Protein 6X9J (pdb70)

B-factor: mean 56.73, std 28.66, range [19.69, 244.76]

Sequence (842 aa):
NRISWVGEAVKTDGKKSYYKKVCIDAETLEVGDCVSVIPDDSSKPLYLARVTALWEDSSNGQMFHAHWFCAGTDTVLGATSDPLELFLVDECEDMQLSYIHSKVKVIYKAPSENWAMEGGMDPESLLEGDDGKTYFYQLWYDQDYARFESPPKTQPTEDNKFKFCVSCARLAEMRQKEIPRVLEQLEDLDSRVLYYSATKNGILYRVGDGVYLPPEAFTFNIKLSSPVKRPRKEPVDEDLYPEHYRKYSDYIKGSNLDAPEPYRIGRIKEIFCPKKSNGRPNETDIKIRVNKFYRPENTHKSTPASYHADINLLYWSDEEAVVDFKAVQGRCTVEYGEDLPECVQVYSMGGPNRFYFLEAYNAKSKSFEDPPNHARKLPKLRTLDVFSGCGGLSEGFHQAGISDTLWAIEMMWDPAAQAFRLNNPGSTVFTEDCNILLKLVMAGETTNSRRGQRLPQKGDVEMLCGGPPCQGFSGMNRFNSRTYSKFKNSLVVSSFLSYCDYYRPRFFLLENVRNFVSSFKRSMVLKLTLRCLVRMGYQCTFGVLQAGQYGVAQTRRRRAIILAAAPGEKLPLFPEPLHVFAPRACQLSVVVDDKKFVSNITRLSSGPFRTITVRDTMSDLPEVRNGASALEISYNGEPQSWFQRQLRGAQYQPILRDHICKDMSALVAARMRHIPLAPGSDWRDLPNIEVRLSDGTMARKLRYTHHDRKNGRSSSGALRGVCSCVEAGKACDPAARQFNTLIPWCLPHTGNRHNHWAGLYGRLEWDGFFSTTVTNPEPMGKKQGRVLHPEQHRVVSVRECARSQGFPDTYRLFGNILDKHRQVGNAVPPPLAKAIGLEIKLCMLAKA

Secondary structure (DSSP, 8-state):
---EE-S--SEEETTEEE-SEEEETTEEEETT-EEEE--SSTTS--EEEEEEEEEEETTTEEEEEEEEEEEGGGSTTGGGS-TTEEEEEEEEEEEEGGGEEEEE-EEE-PPPTTGGG-----HHHHHH---SSSEEEEEEEETTTTEEEPPP-----TTTTTT--HHHHHHHHHHHHHS-EEEEEEEE-SSEEEEEEEEETTEEEETT-EEEE-GGG---S--------S-------TTT-TTGGGGTT---TT--TTPPPPPEEEEEEEEEEEBPTTS-B-TTS-EEEEEEEEPGGGSSS-GGGGTTS-TTEEEEEEEEEEEEGGG--EEEEEEEGGG-SS-HHHHHHSSSSEEEEEEEEETTTTEE----SS---PPPEEEEEES-TTSHHHHHHHHHTSEEEEEEE-SSHHHHHHHHHH-TT-EEE-S-HHHHHHHHHTT-SB-TTSPBPP-TTT--EEEE----TTS-SSSPP-HHHHHHHHTSHHHHHHHHHHHH--SEEEEEEEGGGGTHHHHHHHHHHHHHHHHHT-EEEEEEEEGGGGT-SB--EEEEEEEE-TTSPPPPPPPP-B---GGG----EEETTEEE--S----S--SBPPP-HHHHHTTSPP--TT---SEE---S---SHHHHHHH-SS----EE--------HHHHHHHHTS-SSTT--GGG-----EE-TTS-EEBPP---B--TTT-B-TTS-B-B-SGGGGSSS---GGG---SBSS-SHHHHHGGGTGGGTTTTPBP-TTS-BPPP-SS--TTSTT---B-SSSSSBPPHHHHHHHTT--TT----SSHHHHHHHHHTSPPHHHHHHHHHHHHHHHHH--

Organism: Homo sapiens (NCBI:txid9606)

GO terms:
  GO:0000792 heterochromatin (C, IDA)
  GO:0003886 DNA (cytosine-5-)-methyltransferase activity (F, IDA)
  GO:0044027 negative regulation of gene expression via chromosomal CpG island methylation (P, IDA)
  GO:0141119 chromosomal DNA methylation maintenance following DNA replication (P, IDA)
  GO:0140254 histone H3K18ub reader activity (F, IDA)
  GO:0140257 histone H3K23ub reader activity (F, IDA)
  GO:0140258 histone H3K14ub reader activity (F, IDA)
  GO:1990841 promoter-specific chromatin binding (F, IDA)
  GO:0005634 nucleus (C, EXP)
  GO:0005694 chromosome (C, EXP)
  GO:0044027 negative regulation of gene expression via chromosomal CpG island methylation (P, IMP)
  GO:0005515 protein binding (F, IPI)
  GO:0005634 nucleus (C, TAS)
  GO:0003886 DNA (cytosine-5-)-methyltransferase activity (F, TAS)
  GO:0000122 negative regulation of transcription by RNA polymerase II (P, TAS)
  GO:0005739 mitochondrion (C, HTP)
  GO:0005654 nucleoplasm (C, TAS)
  GO:1900240 negative regulation of phenotypic switching (P, IDA)
  GO:0044027 negative regulation of gene expression via chromosomal CpG island methylation (P, TAS)
  GO:0141119 chromosomal DNA methylation maintenance following DNA replication (P, TAS)

Solvent-accessible surface area: 37216 Å² total; per-residue (Å²): 189,113,16,62,54,74,62,87,48,90,35,100,67,66,59,14,31,41,38,55,12,0,42,15,92,98,88,75,4,101,55,33,41,9,0,4,2,48,20,150,82,116,109,38,105,89,117,18,0,69,0,9,5,1,21,58,32,88,100,109,18,56,23,0,20,0,18,30,18,10,34,2,78,103,11,4,2,9,100,19,10,11,102,56,11,6,0,26,5,22,82,31,85,81,22,82,1,68,107,18,127,43,76,31,73,24,82,97,90,58,59,53,122,90,22,48,99,94,13,53,50,79,55,59,23,0,6,104,16,73,42,61,89,46,72,8,27,23,5,28,5,33,65,85,71,0,12,0,41,42,37,48,103,50,82,72,73,110,70,58,64,84,37,43,6,40,0,54,26,41,56,46,104,79,142,109,125,105,102,35,79,14,92,88,102,101,40,100,81,113,77,58,2,20,9,82,8,0,19,26,74,50,69,84,4,39,51,36,35,3,0,0,0,33,16,151,31,16,106,25,74,63,87,126,106,103,126,101,98,88,128,99,102,75,132,69,78,26,95,62,70,35,7,59,45,2,50,152,73,135,153,57,85,2,25,26,104,71,24,41,95,20,7,26,2,0,31,2,41,35,1,15,0,43,28,98,125,113,52,41,32,48,87,132,43,10,46,0,62,0,20,22,3,0,15,9,44,30,6,75,96,66,77,77,23,6,60,119,18,38,18,8,26,2,27,14,2,72,25,100,11,72,13,43,1,139,25,1,85,14,109,2,44,8,81,67,9,78,74,34,134,68,75,52,88,91,15,35,104,52,20,108,39,64,0,15,8,82,67,3,8,75,10,124,64,106,44,73,101,29,51,72,127,109,14,121,148,89,110,84,5,92,0,0,1,0,25,11,16,1,0,0,9,4,39,0,0,96,72,1,24,0,1,54,15,61,16,0,3,16,72,53,64,23,2,0,61,0,0,71,96,36,37,123,70,22,38,1,1,23,42,49,0,50,93,6,10,139,48,6,100,84,58,79,91,64,7,119,158,55,38,127,1,7,48,52,51,31,5,37,0,0,0,0,17,1,68,12,166,36,4,62,31,111,103,63,41,74,98,142,8,62,59,96,0,29,121,9,41,0,4,9,0,0,16,4,0,1,28,6,15,1,59,1,3,1,0,16,12,70,48,64,0,0,15,13,6,74,8,47,0,0,14,10,0,0,10,1,0,2,69,5,9,0,4,0,1,5,5,1,0,0,0,0,16,6,6,0,0,0,31,14,86,35,1,2,0,4,1,0,6,30,49,9,81,8,1,86,4,5,49,2,60,8,8,6,8,62,84,18,25,108,30,41,5,90,3,97,101,84,125,9,58,13,18,13,100,34,152,89,11,1,0,24,32,17,1,14,0,47,3,0,2,39,10,14,20,140,23,97,39,20,19,89,58,92,106,37,62,14,118,44,136,32,72,3,52,8,0,80,55,17,20,40,116,143,169,44,85,63,1,83,12,1,8,4,20,117,19,65,23,33,24,10,9,17,0,133,57,3,58,93,63,80,23,7,4,0,22,18,0,12,17,51,79,23,173,15,113,91,50,69,49,0,117,80,8,146,112,55,47,94,7,84,92,33,24,38,25,94,98,52,34,50,52,2,7,3,14,39,42,72,95,85,57,83,82,58,118,89,6,23,46,166,52,3,1,1,2,61,50,3,10,33,24,0,76,161,83,117,20,53,20,4,2,2,0,5,2,23,56,71,0,13,9,15,42,9,40,49,66,2,70,2,71,28,163,46,1,16,12,0,5,4,88,27,60,2,0,5,0,0,2,1,4,1,0,0,0,2,2,22,8,51,14,93,17,81,33,92,43,84,29,19,1,98,2,0,4,87,10,11,0,0,30,0,0,49,8,2,0,70,27,3,71,109,9,12,104,63,88,122

Nearest PDB structures (foldseek):
  7sfd-assembly1_A  TM=9.983E-01  e=0.000E+00  Homo sapiens
  6x9k-assembly1_A  TM=9.976E-01  e=0.000E+00  Homo sapiens
  7sfg-assembly1_A  TM=9.876E-01  e=0.000E+00  Homo sapiens
  7xi9-assembly1_A  TM=9.802E-01  e=0.000E+00  Homo sapiens
  7xib-assembly1_A  TM=9.792E-01  e=0.000E+00  Homo sapiens

InterPro domains:
  IPR001025 Bromo adjacent homology (BAH) domain [PF01426] (755-880)
  IPR001025 Bromo adjacent homology (BAH) domain [PF01426] (932-1100)
  IPR001025 Bromo adjacent homology (BAH) domain [PS51038] (755-880)
  IPR001025 Bromo adjacent homology (BAH) domain [PS51038] (972-1100)
  IPR001025 Bromo adjacent homology (BAH) domain [SM00439] (755-880)
  IPR001025 Bromo adjacent homology (BAH) domain [SM00439] (931-1100)
  IPR001525 C-5 cytosine methyltransferase [PF00145] (1140-1593)
  IPR001525 C-5 cytosine methyltransferase [PR00105] (1140-1156)
  IPR001525 C-5 cytosine methyltransferase [PR00105] (1259-1273)
  IPR001525 C-5 cytosine methyltransferase [PR00105] (1305-1318)
  IPR001525 C-5 cytosine methyltransferase [PS51679] (1139-1599)
  IPR002857 Zinc finger, CXXC-type [PF02008] (646-691)
  IPR002857 Zinc finger, CXXC-type [PS51058] (646-692)
  IPR010506 DMAP1-binding domain [PF06464] (18-103)
  IPR010506 DMAP1-binding domain [PS51912] (16-109)
  IPR010506 DMAP1-binding domain [SM01137] (16-122)
  IPR018117 DNA methylase, C-5 cytosine-specific, active site [PS00094] (1218-1230)
  IPR022702 DNA (cytosine-5)-methyltransferase 1, replication foci domain [PF12047] (400-533)
  IPR029063 S-adenosyl-L-methionine-dependent methyltransferase superfamily [G3DSA:3.40.50.150] (1136-1592)
  IPR029063 S-adenosyl-L-methionine-dependent methyltransferase superfamily [SSF53335] (1138-1592)

CATH classification: 3.40.50.150

Structure (mmCIF, N/CA/C/O backbone):
data_6X9J
#
_entry.id   6X9J
#
_cell.length_a   160.058
_cell.length_b   77.765
_cell.length_c   116.720
_cell.angle_alpha   90.000
_cell.angle_beta   125.353
_cell.angle_gamma   90.000
#
_symmetry.space_group_name_H-M   'C 1 2 1'
#
loop_
_entity.id
_entity.type
_entity.pdbx_description
1 polymer 'DNA (cytosine-5)-methyltransferase 1'
2 polymer "DNA (5'-D(*GP*AP*GP*GP*CP*(5CM)P*GP*CP*CP*TP*GP*C)-3')"
3 polymer "DNA (5'-D(*GP*CP*AP*GP*G)-R(P*(PYO))-D(P*GP*GP*CP*CP*TP*C)-3')"
4 non-polymer 'ZINC ION'
5 non-polymer 1,2-ETHANEDIOL
6 non-polymer N-(4-{[(3,5-dicyano-4-ethyl-6-{methyl[2-(methylamino)ethyl]amino}pyridin-2-yl)sulfanyl]methyl}phenyl)-N-methylmethanesulfonamide
7 water water
#
loop_
_atom_site.group_PDB
_atom_site.id
_atom_site.type_symbol
_atom_site.label_atom_id
_atom_site.label_alt_id
_atom_site.label_comp_id
_atom_site.label_asym_id
_atom_site.label_entity_id
_atom_site.label_seq_id
_atom_site.pdbx_PDB_ins_code
_atom_site.Cartn_x
_atom_site.Cartn_y
_atom_site.Cartn_z
_atom_site.occupancy
_atom_site.B_iso_or_equiv
_atom_site.auth_seq_id
_atom_site.auth_comp_id
_atom_site.auth_asym_id
_atom_site.auth_atom_id
_atom_site.pdbx_PDB_model_num
ATOM 1 N N . ASN A 1 3 ? 25.89100 -21.93200 43.86300 1.000 133.64783 729 ASN A N 1
ATOM 2 C CA . ASN A 1 3 ? 24.99800 -20.79300 43.68100 1.000 129.28106 729 ASN A CA 1
ATOM 3 C C . ASN A 1 3 ? 24.15700 -20.98200 42.41600 1.000 122.87804 729 ASN A C 1
ATOM 4 O O . ASN A 1 3 ? 24.30100 -21.98400 41.71600 1.000 126.32626 729 ASN A O 1
ATOM 9 N N . ARG A 1 4 ? 23.28300 -20.02700 42.12500 1.000 114.52555 730 ARG A N 1
ATOM 10 C CA . ARG A 1 4 ? 22.35500 -20.18500 41.01000 1.000 107.03166 730 ARG A CA 1
ATOM 11 C C . ARG A 1 4 ? 22.39400 -19.03500 40.01600 1.000 98.17470 730 ARG A C 1
ATOM 12 O O . ARG A 1 4 ? 22.24000 -19.26800 38.81300 1.000 96.86428 730 ARG A O 1
ATOM 20 N N . ILE A 1 5 ? 22.59000 -17.80200 40.47700 1.000 89.17832 731 ILE A N 1
ATOM 21 C CA . ILE A 1 5 ? 22.47900 -16.62000 39.63100 1.000 81.63073 731 ILE A CA 1
ATOM 22 C C . ILE A 1 5 ? 23.81700 -15.89800 39.62000 1.000 78.18490 731 ILE A C 1
ATOM 23 O O . ILE A 1 5 ? 24.40600 -15.65600 40.68000 1.000 79.72514 731 ILE A O 1
ATOM 28 N N . SER A 1 6 ? 24.28900 -15.54800 38.42400 1.000 74.22166 732 SER A N 1
ATOM 29 C CA . SER A 1 6 ? 25.57100 -14.86600 38.28000 1.000 71.89449 732 SER A CA 1
ATOM 30 C C . SER A 1 6 ? 25.52600 -13.93300 37.07800 1.000 67.06415 732 SER A C 1
ATOM 31 O O . SER A 1 6 ? 25.06500 -14.32600 36.00500 1.000 64.50911 732 SER A O 1
ATOM 34 N N . TRP A 1 7 ? 26.00300 -12.70500 37.25900 1.000 66.84096 733 TRP A N 1
ATOM 35 C CA . TRP A 1 7 ? 25.98500 -11.73300 36.17400 1.000 71.41590 733 TRP A CA 1
ATOM 36 C C . TRP A 1 7 ? 26.96200 -12.13300 35.07300 1.000 77.66350 733 TRP A C 1
ATOM 37 O O . TRP A 1 7 ? 27.98400 -12.77900 35.32100 1.000 82.43051 733 TRP A O 1
ATOM 48 N N . VAL A 1 8 ? 26.63400 -11.74000 33.84600 1.000 79.57308 734 VAL A N 1
ATOM 49 C CA . VAL A 1 8 ? 27.43000 -12.05400 32.66500 1.000 85.66081 734 VAL A CA 1
ATOM 50 C C . VAL A 1 8 ? 28.01300 -10.74100 32.16000 1.000 89.38957 734 VAL A C 1
ATOM 51 O O . VAL A 1 8 ? 27.31300 -9.92700 31.54700 1.000 89.99223 734 VAL A O 1
ATOM 55 N N . GLY A 1 9 ? 29.29600 -10.53000 32.42100 1.000 92.66049 735 GLY A N 1
ATOM 56 C CA . GLY A 1 9 ? 29.97100 -9.30600 32.04300 1.000 95.32201 735 GLY A CA 1
ATOM 57 C C . GLY A 1 9 ? 30.09800 -8.34300 33.20600 1.000 95.66459 735 GLY A C 1
ATOM 58 O O . GLY A 1 9 ? 29.78000 -8.65100 34.35800 1.000 94.23760 735 GLY A O 1
ATOM 59 N N . GLU A 1 10 ? 30.58400 -7.15000 32.88500 1.000 96.88596 736 GLU A N 1
ATOM 60 C CA . GLU A 1 10 ? 30.66500 -6.07400 33.85600 1.000 95.52102 736 GLU A CA 1
ATOM 61 C C . GLU A 1 10 ? 29.41300 -5.20600 33.77200 1.000 92.83089 736 GLU A C 1
ATOM 62 O O . GLU A 1 10 ? 28.58700 -5.34100 32.86700 1.000 92.66306 736 GLU A O 1
ATOM 64 N N . ALA A 1 11 ? 29.27500 -4.30300 34.73600 1.000 93.02534 737 ALA A N 1
ATOM 65 C CA . ALA A 1 11 ? 28.12400 -3.41900 34.74600 1.000 90.78487 737 ALA A CA 1
ATOM 66 C C . ALA A 1 11 ? 28.24000 -2.37100 33.64200 1.000 92.90985 737 ALA A C 1
ATOM 67 O O . ALA A 1 11 ? 29.33200 -2.02900 33.18500 1.000 97.19336 737 ALA A O 1
ATOM 69 N N . VAL A 1 12 ? 27.08700 -1.85700 33.21600 1.000 92.56465 738 VAL A N 1
ATOM 70 C CA . VAL A 1 12 ? 27.03700 -0.83600 32.18400 1.000 96.85190 738 VAL A CA 1
ATOM 71 C C . VAL A 1 12 ? 26.72900 0.54400 32.75300 1.000 99.66787 738 VAL A C 1
ATOM 72 O O . VAL A 1 12 ? 27.11100 1.55300 32.14500 1.000 105.12942 738 VAL A O 1
ATOM 76 N N . LYS A 1 13 ? 26.05500 0.61900 33.89600 1.000 96.85176 739 LYS A N 1
ATOM 77 C CA . LYS A 1 13 ? 25.74300 1.89200 34.52100 1.000 96.37093 739 LYS A CA 1
ATOM 78 C C . LYS A 1 13 ? 25.55200 1.66600 36.01200 1.000 96.37044 739 LYS A C 1
ATOM 79 O O . LYS A 1 13 ? 25.08200 0.60900 36.43500 1.000 92.80144 739 LYS A O 1
ATOM 81 N N . THR A 1 14 ? 25.93000 2.66700 36.80100 1.000 101.24294 740 THR A N 1
ATOM 82 C CA . THR A 1 14 ? 25.77500 2.63500 38.25300 1.000 107.35183 740 THR A CA 1
ATOM 83 C C . THR A 1 14 ? 24.95000 3.85900 38.64000 1.000 112.71902 740 THR A C 1
ATOM 84 O O . THR A 1 14 ? 25.48800 4.94200 38.88100 1.000 117.41129 740 THR A O 1
ATOM 88 N N . ASP A 1 15 ? 23.63100 3.67400 38.69500 1.000 113.24361 741 ASP A N 1
ATOM 89 C CA . ASP A 1 15 ? 22.70000 4.75900 38.99900 1.000 112.58616 741 ASP A CA 1
ATOM 90 C C . ASP A 1 15 ? 22.38100 4.70300 40.49000 1.000 111.85073 741 ASP A C 1
ATOM 91 O O . ASP A 1 15 ? 21.31300 4.26200 40.91600 1.000 111.60862 741 ASP A O 1
ATOM 93 N N . GLY A 1 16 ? 23.33300 5.16800 41.29100 1.000 107.43917 742 GLY A N 1
ATOM 94 C CA . GLY A 1 16 ? 23.17500 5.14100 42.72900 1.000 104.79122 742 GLY A CA 1
ATOM 95 C C . GLY A 1 16 ? 23.37800 3.75800 43.31000 1.000 99.71842 742 GLY A C 1
ATOM 96 O O . GLY A 1 16 ? 24.44600 3.16000 43.14700 1.000 100.79153 742 GLY A O 1
ATOM 97 N N . LYS A 1 17 ? 22.35900 3.23600 43.99100 1.000 92.72303 743 LYS A N 1
ATOM 98 C CA . LYS A 1 17 ? 22.43200 1.91900 44.61000 1.000 87.52500 743 LYS A CA 1
ATOM 99 C C . LYS A 1 17 ? 22.12700 0.78800 43.63600 1.000 81.76499 743 LYS A C 1
ATOM 100 O O . LYS A 1 17 ? 21.96500 -0.35900 44.06900 1.000 78.69341 743 LYS A O 1
ATOM 102 N N . LYS A 1 18 ? 22.04900 1.08200 42.34000 1.000 78.93826 744 LYS A N 1
ATOM 103 C CA . LYS A 1 18 ? 21.71900 0.09600 41.32000 1.000 76.05467 744 LYS A CA 1
ATOM 104 C C . LYS A 1 18 ? 22.86600 -0.00500 40.32400 1.000 78.45284 744 LYS A C 1
ATOM 105 O O . LYS A 1 18 ? 23.37600 1.01700 39.85300 1.000 82.77410 744 LYS A O 1
ATOM 107 N N . SER A 1 19 ? 23.26700 -1.23700 40.01100 1.000 74.00266 745 SER A N 1
ATOM 108 C CA . SER A 1 19 ? 24.31900 -1.51700 39.03800 1.000 73.12979 745 SER A CA 1
ATOM 109 C C . SER A 1 19 ? 23.71700 -2.38500 37.93900 1.000 69.58911 745 SER A C 1
ATOM 110 O O . SER A 1 19 ? 23.40100 -3.55400 38.17400 1.000 67.70602 745 SER A O 1
ATOM 113 N N . TYR A 1 20 ? 23.56600 -1.82000 36.74600 1.000 66.68601 746 TYR A N 1
ATOM 114 C CA . TYR A 1 20 ? 22.85000 -2.48000 35.66300 1.000 67.19661 746 TYR A CA 1
ATOM 115 C C . TYR A 1 20 ? 23.77100 -3.40700 34.88200 1.000 70.85913 746 TYR A C 1
ATOM 116 O O . TYR A 1 20 ? 24.94900 -3.10400 34.67500 1.000 76.60658 746 TYR A O 1
ATOM 125 N N . TYR A 1 21 ? 23.22200 -4.54400 34.45600 1.000 68.34484 747 TYR A N 1
ATOM 126 C CA . TYR A 1 21 ? 23.93200 -5.50900 33.62900 1.000 69.96280 747 TYR A CA 1
ATOM 127 C C . TYR A 1 21 ? 23.11400 -5.78900 32.37500 1.000 72.83738 747 TYR A C 1
ATOM 128 O O . TYR A 1 21 ? 21.90200 -5.56400 32.33600 1.000 72.22275 747 TYR A O 1
ATOM 137 N N . LYS A 1 22 ? 23.79300 -6.29600 31.34400 1.000 76.71766 748 LYS A N 1
ATOM 138 C CA . LYS A 1 22 ? 23.13400 -6.63000 30.08800 1.000 75.77198 748 LYS A CA 1
ATOM 139 C C . LYS A 1 22 ? 22.75600 -8.10100 29.97700 1.000 72.21464 748 LYS A C 1
ATOM 140 O O . LYS A 1 22 ? 21.89100 -8.44100 29.16400 1.000 70.84287 748 LYS A O 1
ATOM 142 N N . LYS A 1 23 ? 23.37800 -8.97600 30.76400 1.000 70.52835 749 LYS A N 1
ATOM 143 C CA . LYS A 1 23 ? 23.07200 -10.39600 30.70800 1.000 65.59405 749 LYS A CA 1
ATOM 144 C C . LYS A 1 23 ? 23.28000 -11.00900 32.08200 1.000 65.70320 749 LYS A C 1
ATOM 145 O O . LYS A 1 23 ? 24.15800 -10.59000 32.84300 1.000 68.35540 749 LYS A O 1
ATOM 147 N N . VAL A 1 24 ? 22.46000 -12.00900 32.39200 1.000 62.07578 750 VAL A N 1
ATOM 148 C CA . VAL A 1 24 ? 22.58700 -12.75400 33.63700 1.000 59.61355 750 VAL A CA 1
ATOM 149 C C . VAL A 1 24 ? 22.44000 -14.23500 33.32300 1.000 60.71169 750 VAL A C 1
ATOM 150 O O . VAL A 1 24 ? 21.84500 -14.61900 32.31300 1.000 61.33786 750 VAL A O 1
ATOM 154 N N . CYS A 1 25 ? 23.01500 -15.07300 34.17800 1.000 62.00650 751 CYS A N 1
ATOM 155 C CA . CYS A 1 25 ? 22.95800 -16.51700 34.02400 1.000 61.54771 751 CYS A CA 1
ATOM 156 C C . CYS A 1 25 ? 22.24900 -17.10100 35.23300 1.000 59.88718 751 CYS A C 1
ATOM 157 O O . CYS A 1 25 ? 22.71500 -16.94300 36.36800 1.000 60.41675 751 CYS A O 1
ATOM 160 N N . ILE A 1 26 ? 21.11600 -17.74600 34.98700 1.000 59.93179 752 ILE A N 1
ATOM 161 C CA . ILE A 1 26 ? 20.43200 -18.54500 35.98900 1.000 62.83577 752 ILE A CA 1
ATOM 162 C C . ILE A 1 26 ? 20.61600 -19.98100 35.52500 1.000 74.94119 752 ILE A C 1
ATOM 163 O O . ILE A 1 26 ? 20.99900 -20.21800 34.38300 1.000 82.40610 752 ILE A O 1
ATOM 168 N N . ASP A 1 27 ? 20.32200 -20.94500 36.39800 1.000 77.38790 753 ASP A N 1
ATOM 169 C CA . ASP A 1 27 ? 21.07900 -22.19700 36.45800 1.000 77.04405 753 ASP A CA 1
ATOM 170 C C . ASP A 1 27 ? 21.62800 -22.69800 35.12500 1.000 72.19710 753 ASP A C 1
ATOM 171 O O . ASP A 1 27 ? 22.84600 -22.77800 34.95500 1.000 71.82788 753 ASP A O 1
ATOM 176 N N . ALA A 1 28 ? 20.76600 -22.96300 34.14600 1.000 69.81354 754 ALA A N 1
ATOM 177 C CA . ALA A 1 28 ? 21.22200 -23.45200 32.85200 1.000 70.86318 754 ALA A CA 1
ATOM 178 C C . ALA A 1 28 ? 20.80900 -22.55100 31.69800 1.000 64.83929 754 ALA A C 1
ATOM 179 O O . ALA A 1 28 ? 21.05700 -22.89800 30.54000 1.000 67.32703 754 ALA A O 1
ATOM 181 N N . GLU A 1 29 ? 20.20400 -21.40700 31.97900 1.000 61.38985 755 GLU A N 1
ATOM 182 C CA . GLU A 1 29 ? 19.76900 -20.46500 30.96600 1.000 69.93274 755 GLU A CA 1
ATOM 183 C C . GLU A 1 29 ? 20.50500 -19.13900 31.10700 1.000 67.12085 755 GLU A C 1
ATOM 184 O O . GLU A 1 29 ? 21.00200 -18.77200 32.18100 1.000 62.30034 755 GLU A O 1
ATOM 190 N N . THR A 1 30 ? 20.56100 -18.42700 29.98800 1.000 68.75162 756 THR A N 1
ATOM 191 C CA . THR A 1 30 ? 21.05000 -17.06200 29.92300 1.000 69.02986 756 THR A CA 1
ATOM 192 C C . THR A 1 30 ? 19.87000 -16.13700 29.65600 1.000 63.06829 756 THR A C 1
ATOM 193 O O . THR A 1 30 ? 18.94000 -16.50000 28.93000 1.000 63.19134 756 THR A O 1
ATOM 197 N N . LEU A 1 31 ? 19.89900 -14.95300 30.26200 1.000 60.55188 757 LEU A N 1
ATOM 198 C CA . LEU A 1 31 ? 18.83500 -13.97000 30.11900 1.000 60.48949 757 LEU A CA 1
ATOM 199 C C . LEU A 1 31 ? 19.41800 -12.62500 29.72200 1.000 60.28325 757 LEU A C 1
ATOM 200 O O . LEU A 1 31 ? 20.41400 -12.17100 30.29800 1.000 60.24055 757 LEU A O 1
ATOM 205 N N . GLU A 1 32 ? 18.77100 -11.99300 28.74700 1.000 57.00119 758 GLU A N 1
ATOM 206 C CA . GLU A 1 32 ? 19.13100 -10.67500 28.25500 1.000 60.95552 758 GLU A CA 1
ATOM 207 C C . GLU A 1 32 ? 17.90100 -9.77900 28.29700 1.000 53.30839 758 GLU A C 1
ATOM 208 O O . GLU A 1 32 ? 16.76400 -10.25600 28.32100 1.000 50.07461 758 GLU A O 1
ATOM 214 N N . VAL A 1 33 ? 18.14200 -8.46600 28.30500 1.000 54.71018 759 VAL A N 1
ATOM 215 C CA . VAL A 1 33 ? 17.04500 -7.51400 28.18700 1.000 54.26569 759 VAL A CA 1
ATOM 216 C C . VAL A 1 33 ? 16.28200 -7.79600 26.90300 1.000 56.03335 759 VAL A C 1
ATOM 217 O O . VAL A 1 33 ? 16.87600 -7.95300 25.82900 1.000 60.98238 759 VAL A O 1
ATOM 221 N N . GLY A 1 34 ? 14.95800 -7.88800 27.01200 1.000 52.68010 760 GLY A N 1
ATOM 222 C CA . GLY A 1 34 ? 14.10500 -8.23100 25.89800 1.000 51.53027 760 GLY A CA 1
ATOM 223 C C . GLY A 1 34 ? 13.56900 -9.64800 25.93100 1.000 50.20773 760 GLY A C 1
ATOM 224 O O . GLY A 1 34 ? 12.56100 -9.92900 25.27300 1.000 46.83513 760 GLY A O 1
ATOM 225 N N . ASP A 1 35 ? 14.21500 -10.54300 26.67400 1.000 51.76274 761 ASP A N 1
ATOM 226 C CA . ASP A 1 35 ? 13.74200 -11.91200 26.79900 1.000 49.23033 761 ASP A CA 1
ATOM 227 C C . ASP A 1 35 ? 12.41900 -11.95600 27.55900 1.000 47.06300 761 ASP A C 1
ATOM 228 O O . ASP A 1 35 ? 12.08800 -11.06100 28.34300 1.000 49.65895 761 ASP A O 1
ATOM 233 N N . CYS A 1 36 ? 11.65400 -13.01400 27.31200 1.000 44.44215 762 CYS A N 1
ATOM 234 C CA . CYS A 1 36 ? 10.39300 -13.24700 28.00000 1.000 40.17884 762 CYS A CA 1
ATOM 235 C C . CYS A 1 36 ? 10.53700 -14.40400 28.98000 1.000 39.93319 762 CYS A C 1
ATOM 236 O O . CYS A 1 36 ? 11.24500 -15.38200 28.71000 1.000 43.42311 762 CYS A O 1
ATOM 239 N N . VAL A 1 37 ? 9.87000 -14.27700 30.12800 1.000 39.80672 763 VAL A N 1
ATOM 240 C CA . VAL A 1 37 ? 10.02500 -15.20900 31.23500 1.000 44.96003 763 VAL A CA 1
ATOM 241 C C . VAL A 1 37 ? 8.67100 -15.45800 31.88200 1.000 44.71868 763 VAL A C 1
ATOM 242 O O . VAL A 1 37 ? 7.72800 -14.67800 31.73500 1.000 40.20897 763 VAL A O 1
ATOM 246 N N . SER A 1 38 ? 8.58800 -16.56800 32.60600 1.000 45.83316 764 SER A N 1
ATOM 247 C CA . SER A 1 38 ? 7.46100 -16.86000 33.47400 1.000 45.93617 764 SER A CA 1
ATOM 248 C C . SER A 1 38 ? 7.87900 -16.67800 34.92800 1.000 47.50671 764 SER A C 1
ATOM 249 O O . SER A 1 38 ? 9.05500 -16.80500 35.27700 1.000 46.64254 764 SER A O 1
ATOM 252 N N . VAL A 1 39 ? 6.90000 -16.37000 35.77000 1.000 50.33424 765 VAL A N 1
ATOM 253 C CA . VAL A 1 39 ? 7.11100 -16.12300 37.19200 1.000 56.64765 765 VAL A CA 1
ATOM 254 C C . VAL A 1 39 ? 5.99900 -16.82500 37.95500 1.000 60.88473 765 VAL A C 1
ATOM 255 O O . VAL A 1 39 ? 4.82300 -16.69400 37.60100 1.000 58.71059 765 VAL A O 1
ATOM 259 N N . ILE A 1 40 ? 6.35900 -17.57100 38.99000 1.000 65.75750 766 ILE A N 1
ATOM 260 C CA . ILE A 1 40 ? 5.32500 -18.27300 39.75900 1.000 72.07808 766 ILE A CA 1
ATOM 261 C C . ILE A 1 40 ? 4.56600 -17.26400 40.61100 1.000 74.79548 766 ILE A C 1
ATOM 262 O O . ILE A 1 40 ? 5.17000 -16.29200 41.10000 1.000 73.67710 766 ILE A O 1
ATOM 264 N N . PRO A 1 41 ? 3.26000 -17.42500 40.79600 1.000 81.20932 767 PRO A N 1
ATOM 265 C CA . PRO A 1 41 ? 2.54100 -16.56500 41.74200 1.000 87.61905 767 PRO A CA 1
ATOM 266 C C . PRO A 1 41 ? 2.83200 -16.96600 43.17700 1.000 96.65127 767 PRO A C 1
ATOM 267 O O . PRO A 1 41 ? 3.67100 -17.83800 43.42100 1.000 99.14571 767 PRO A O 1
ATOM 271 N N . ASP A 1 42 ? 2.14800 -16.34200 44.13500 1.000 101.69249 768 ASP A N 1
ATOM 272 C CA . ASP A 1 42 ? 2.42600 -16.62900 45.53700 1.000 108.38063 768 ASP A CA 1
ATOM 273 C C . ASP A 1 42 ? 1.74700 -17.90900 46.00300 1.000 113.97451 768 ASP A C 1
ATOM 274 O O . ASP A 1 42 ? 2.25600 -18.58000 46.90800 1.000 118.15541 768 ASP A O 1
ATOM 279 N N . ASP A 1 43 ? 0.61200 -18.26400 45.40900 1.000 113.76687 769 ASP A N 1
ATOM 280 C CA . ASP A 1 43 ? 0.00400 -19.57500 45.59300 1.000 116.54507 769 ASP A CA 1
ATOM 281 C C . ASP A 1 43 ? 0.09100 -20.32700 44.27300 1.000 110.52949 769 ASP A C 1
ATOM 282 O O . ASP A 1 43 ? -0.28900 -19.79200 43.22600 1.000 108.89366 769 ASP A O 1
ATOM 287 N N . SER A 1 44 ? 0.60700 -21.55700 44.31700 1.000 107.07025 770 SER A N 1
ATOM 288 C CA . SER A 1 44 ? 0.80500 -22.31000 43.08100 1.000 104.66897 770 SER A CA 1
ATOM 289 C C . SER A 1 44 ? -0.49900 -22.81300 42.47600 1.000 108.31414 770 SER A C 1
ATOM 290 O O . SER A 1 44 ? -0.45300 -23.53500 41.47400 1.000 106.60752 770 SER A O 1
ATOM 293 N N . SER A 1 45 ? -1.65200 -22.46000 43.05000 1.000 112.86377 771 SER A N 1
ATOM 294 C CA . SER A 1 45 ? -2.92000 -22.73500 42.38200 1.000 116.35292 771 SER A CA 1
ATOM 295 C C . SER A 1 45 ? -3.10200 -21.83500 41.16800 1.000 115.66220 771 SER A C 1
ATOM 296 O O . SER A 1 45 ? -3.53100 -22.29600 40.10400 1.000 115.64023 771 SER A O 1
ATOM 299 N N . LYS A 1 46 ? -2.77500 -20.55200 41.30700 1.000 114.86713 772 LYS A N 1
ATOM 300 C CA . LYS A 1 46 ? -2.88700 -19.62900 40.19300 1.000 112.16682 772 LYS A CA 1
ATOM 301 C C . LYS A 1 46 ? -1.84100 -19.95900 39.12900 1.000 109.23535 772 LYS A C 1
ATOM 302 O O . LYS A 1 46 ? -0.73900 -20.41200 39.44900 1.000 110.49176 772 LYS A O 1
ATOM 304 N N . PRO A 1 47 ? -2.16500 -19.74900 37.85100 1.000 104.40961 773 PRO A N 1
ATOM 305 C CA . PRO A 1 47 ? -1.20000 -20.05300 36.78600 1.000 100.28529 773 PRO A CA 1
ATOM 306 C C . PRO A 1 47 ? 0.01500 -19.13900 36.80900 1.000 93.03052 773 PRO A C 1
ATOM 307 O O . PRO A 1 47 ? 0.11700 -18.23800 37.64800 1.000 93.51222 773 PRO A O 1
ATOM 311 N N . LEU A 1 48 ? 0.94800 -19.37200 35.89200 1.000 84.11979 774 LEU A N 1
ATOM 312 C CA . LEU A 1 48 ? 2.15900 -18.57000 35.83200 1.000 73.01213 774 LEU A CA 1
ATOM 313 C C . LEU A 1 48 ? 1.85400 -17.16700 35.31800 1.000 60.68916 774 LEU A C 1
ATOM 314 O O . LEU A 1 48 ? 0.96600 -16.96100 34.48700 1.000 62.19858 774 LEU A O 1
ATOM 319 N N . TYR A 1 49 ? 2.59700 -16.19400 35.83200 1.000 52.70698 775 TYR A N 1
ATOM 320 C CA . TYR A 1 49 ? 2.65100 -14.88400 35.20300 1.000 47.14803 775 TYR A CA 1
ATOM 321 C C . TYR A 1 49 ? 3.69200 -14.90100 34.09000 1.000 45.08028 775 TYR A C 1
ATOM 322 O O . TYR A 1 49 ? 4.67700 -15.63700 34.15400 1.000 47.52726 775 TYR A O 1
ATOM 331 N N . LEU A 1 50 ? 3.46600 -14.09200 33.06100 1.000 41.52312 776 LEU A N 1
ATOM 332 C CA . LEU A 1 50 ? 4.39400 -13.98000 31.94600 1.000 40.69986 776 LEU A CA 1
ATOM 333 C C . LEU A 1 50 ? 4.79700 -12.52300 31.78500 1.000 38.67826 776 LEU A C 1
ATOM 334 O O . LEU A 1 50 ? 3.95500 -11.62700 31.87200 1.000 37.25074 776 LEU A O 1
ATOM 339 N N . ALA A 1 51 ? 6.08200 -12.28000 31.54500 1.000 40.12561 777 ALA A N 1
ATOM 340 C CA . ALA A 1 51 ? 6.53200 -10.90400 31.41400 1.000 39.15619 777 ALA A CA 1
ATOM 341 C C . ALA A 1 51 ? 7.69400 -10.82300 30.44200 1.000 38.98963 777 ALA A C 1
ATOM 342 O O . ALA A 1 51 ? 8.35000 -11.82100 30.13000 1.000 40.20984 777 ALA A O 1
ATOM 344 N N . ARG A 1 52 ? 7.94100 -9.61100 29.96400 1.000 36.58530 778 ARG A N 1
ATOM 345 C CA . ARG A 1 52 ? 9.16400 -9.30900 29.24100 1.000 40.47093 778 ARG A CA 1
ATOM 346 C C . ARG A 1 52 ? 10.14300 -8.62700 30.18700 1.000 41.72040 778 ARG A C 1
ATOM 347 O O . ARG A 1 52 ? 9.74900 -7.78900 31.00700 1.000 42.22873 778 ARG A O 1
ATOM 355 N N . VAL A 1 53 ? 11.41200 -9.01100 30.08700 1.000 41.92453 779 VAL A N 1
ATOM 356 C CA . VAL A 1 53 ? 12.46400 -8.41600 30.90500 1.000 44.51394 779 VAL A CA 1
ATOM 357 C C . VAL A 1 53 ? 12.91400 -7.12300 30.24100 1.000 46.82044 779 VAL A C 1
ATOM 358 O O . VAL A 1 53 ? 13.33500 -7.12900 29.07900 1.000 51.58182 779 VAL A O 1
ATOM 362 N N . THR A 1 54 ? 12.83100 -6.01100 30.97300 1.000 47.21366 780 THR A N 1
ATOM 363 C CA . THR A 1 54 ? 13.23900 -4.72400 30.42800 1.000 45.91165 780 THR A CA 1
ATOM 364 C C . THR A 1 54 ? 14.52800 -4.18100 31.03200 1.000 48.32327 780 THR A C 1
ATOM 365 O O . THR A 1 54 ? 15.08600 -3.22300 30.48400 1.000 51.63145 780 THR A O 1
ATOM 369 N N . ALA A 1 55 ? 15.01900 -4.75700 32.12800 1.000 47.78762 781 ALA A N 1
ATOM 370 C CA . ALA A 1 55 ? 16.22100 -4.25400 32.78200 1.000 47.12556 781 ALA A CA 1
ATOM 371 C C . ALA A 1 55 ? 16.71000 -5.28800 33.78500 1.000 48.81735 781 ALA A C 1
ATOM 372 O O . ALA A 1 55 ? 15.92500 -6.09100 34.29200 1.000 47.12325 781 ALA A O 1
ATOM 374 N N . LEU A 1 56 ? 18.01100 -5.25000 34.07000 1.000 51.58568 782 LEU A N 1
ATOM 375 C CA . LEU A 1 56 ? 18.64700 -6.17700 34.99900 1.000 53.44792 782 LEU A CA 1
ATOM 376 C C . LEU A 1 56 ? 19.65600 -5.40700 35.83500 1.000 54.78812 782 LEU A C 1
ATOM 377 O O . LEU A 1 56 ? 20.49900 -4.69800 35.28000 1.000 56.72931 782 LEU A O 1
ATOM 382 N N . TRP A 1 57 ? 19.58200 -5.54100 37.15800 1.000 56.31405 783 TRP A N 1
ATOM 383 C CA . TRP A 1 57 ? 20.52100 -4.79300 37.98300 1.000 57.77195 783 TRP A CA 1
ATOM 384 C C . TRP A 1 57 ? 20.70700 -5.45700 39.33800 1.000 57.35322 783 TRP A C 1
ATOM 385 O O . TRP A 1 57 ? 19.80100 -6.10600 39.86800 1.000 56.29448 783 TRP A O 1
ATOM 396 N N . GLU A 1 58 ? 21.90900 -5.28900 39.87500 1.000 56.68700 784 GLU A N 1
ATOM 397 C CA . GLU A 1 58 ? 22.18900 -5.58900 41.26800 1.000 60.51868 784 GLU A CA 1
ATOM 398 C C . GLU A 1 58 ? 21.81500 -4.38000 42.11300 1.000 63.51618 784 GLU A C 1
ATOM 399 O O . GLU A 1 58 ? 22.12600 -3.24100 41.75300 1.000 63.63855 784 GLU A O 1
ATOM 405 N N . ASP A 1 59 ? 21.12500 -4.62300 43.21900 1.000 64.03548 785 ASP A N 1
ATOM 406 C CA . ASP A 1 59 ? 20.72700 -3.57000 44.14100 1.000 62.97684 785 ASP A CA 1
ATOM 407 C C . ASP A 1 59 ? 21.59600 -3.65800 45.38600 1.000 63.33604 785 ASP A C 1
ATOM 408 O O . ASP A 1 59 ? 21.74900 -4.74200 45.95700 1.000 64.62084 785 ASP A O 1
ATOM 413 N N . SER A 1 60 ? 22.15900 -2.51900 45.80200 1.000 65.93864 786 SER A N 1
ATOM 414 C CA . SER A 1 60 ? 23.16000 -2.50900 46.86700 1.000 71.88020 786 SER A CA 1
ATOM 415 C C . SER A 1 60 ? 22.67200 -3.17500 48.14700 1.000 71.11831 786 SER A C 1
ATOM 416 O O . SER A 1 60 ? 23.49600 -3.64000 48.94000 1.000 72.88849 786 SER A O 1
ATOM 419 N N . SER A 1 61 ? 21.36500 -3.23500 48.36700 1.000 70.93762 787 SER A N 1
ATOM 420 C CA . SER A 1 61 ? 20.83200 -3.79800 49.59900 1.000 74.77115 787 SER A CA 1
ATOM 421 C C . SER A 1 61 ? 19.97600 -5.03300 49.38100 1.000 69.53320 787 SER A C 1
ATOM 422 O O . SER A 1 61 ? 20.03800 -5.96400 50.18600 1.000 67.47822 787 SER A O 1
ATOM 425 N N . ASN A 1 62 ? 19.19000 -5.08200 48.30700 1.000 67.23505 788 ASN A N 1
ATOM 426 C CA . ASN A 1 62 ? 18.23500 -6.16300 48.11500 1.000 67.28685 788 ASN A CA 1
ATOM 427 C C . ASN A 1 62 ? 18.70200 -7.23100 47.13200 1.000 67.55583 788 ASN A C 1
ATOM 428 O O . ASN A 1 62 ? 18.09300 -8.30500 47.07900 1.000 68.78583 788 ASN A O 1
ATOM 433 N N . GLY A 1 63 ? 19.75500 -6.97400 46.35900 1.000 66.27914 789 GLY A N 1
ATOM 434 C CA . GLY A 1 63 ? 20.32900 -8.01600 45.53000 1.000 63.85675 789 GLY A CA 1
ATOM 435 C C . GLY A 1 63 ? 19.91800 -7.99800 44.07100 1.000 60.23057 789 GLY A C 1
ATOM 436 O O . GLY A 1 63 ? 19.65600 -6.93400 43.50200 1.000 62.47432 789 GLY A O 1
ATOM 437 N N . GLN A 1 64 ? 19.85400 -9.18100 43.45900 1.000 56.68836 790 GLN A N 1
ATOM 438 C CA . GLN A 1 64 ? 19.65600 -9.29500 42.01700 1.000 52.69205 790 GLN A CA 1
ATOM 439 C C . GLN A 1 64 ? 18.20800 -8.99700 41.63500 1.000 52.44263 790 GLN A C 1
ATOM 440 O O . GLN A 1 64 ? 17.27600 -9.58300 42.19300 1.000 52.52157 790 GLN A O 1
ATOM 446 N N . MET A 1 65 ? 18.02300 -8.10100 40.66300 1.000 51.04420 791 MET A N 1
ATOM 447 C CA . MET A 1 65 ? 16.70500 -7.58700 40.31100 1.000 48.67793 791 MET A CA 1
ATOM 448 C C . MET A 1 65 ? 16.53700 -7.53600 38.79900 1.000 47.04341 791 MET A C 1
ATOM 449 O O . MET A 1 65 ? 17.51000 -7.52500 38.04200 1.000 50.97461 791 MET A O 1
ATOM 454 N N . PHE A 1 66 ? 15.27600 -7.50000 38.36600 1.000 46.56289 792 PHE A N 1
ATOM 455 C CA . PHE A 1 66 ? 14.93500 -7.19500 36.98500 1.000 45.40949 792 PHE A CA 1
ATOM 456 C C . PHE A 1 66 ? 13.61800 -6.42900 36.97100 1.000 43.42461 792 PHE A C 1
ATOM 457 O O . PHE A 1 66 ? 12.94600 -6.28600 37.99500 1.000 44.01727 792 PHE A O 1
ATOM 465 N N . HIS A 1 67 ? 13.27900 -5.87900 35.81100 1.000 40.84524 793 HIS A N 1
ATOM 466 C CA . HIS A 1 67 ? 12.01500 -5.17400 35.62900 1.000 46.54690 793 HIS A CA 1
ATOM 467 C C . HIS A 1 67 ? 11.13600 -6.00900 34.71300 1.000 45.66688 793 HIS A C 1
ATOM 468 O O . HIS A 1 67 ? 11.54200 -6.34900 33.59300 1.000 43.20085 793 HIS A O 1
ATOM 475 N N . ALA A 1 68 ? 9.94900 -6.36000 35.19700 1.000 42.49344 794 ALA A N 1
ATOM 476 C CA . ALA A 1 68 ? 9.02500 -7.22400 34.48300 1.000 40.23657 794 ALA A CA 1
ATOM 477 C C . ALA A 1 68 ? 7.89600 -6.36900 33.93600 1.000 37.32628 794 ALA A C 1
ATOM 478 O O . ALA A 1 68 ? 7.20300 -5.69200 34.70500 1.000 39.55272 794 ALA A O 1
ATOM 480 N N . HIS A 1 69 ? 7.72500 -6.39000 32.61800 1.000 38.04816 795 HIS A N 1
ATOM 481 C CA . HIS A 1 69 ? 6.57100 -5.78800 31.95600 1.000 33.76977 795 HIS A CA 1
ATOM 482 C C . HIS A 1 69 ? 5.60600 -6.93300 31.67400 1.000 32.75693 795 HIS A C 1
ATOM 483 O O . HIS A 1 69 ? 5.84100 -7.74200 30.77300 1.000 33.89137 795 HIS A O 1
ATOM 490 N N . TRP A 1 70 ? 4.54500 -7.02000 32.47400 1.000 37.21568 796 TRP A N 1
ATOM 491 C CA . TRP A 1 70 ? 3.66000 -8.17600 32.43800 1.000 36.55089 796 TRP A CA 1
ATOM 492 C C . TRP A 1 70 ? 2.82000 -8.20100 31.16800 1.000 37.02291 796 TRP A C 1
ATOM 493 O O . TRP A 1 70 ? 2.34000 -7.16400 30.70400 1.000 38.61447 796 TRP A O 1
ATOM 504 N N . PHE A 1 71 ? 2.64400 -9.40100 30.61600 1.000 38.51733 797 PHE A N 1
ATOM 505 C CA . PHE A 1 71 ? 1.57500 -9.68600 29.67500 1.000 37.98136 797 PHE A CA 1
ATOM 506 C C . PHE A 1 71 ? 0.29400 -10.00500 30.44100 1.000 38.57601 797 PHE A C 1
ATOM 507 O O . PHE A 1 71 ? 0.32200 -10.45100 31.59100 1.000 40.86188 797 PHE A O 1
ATOM 515 N N . CYS A 1 72 ? -0.84100 -9.78900 29.78600 1.000 36.01722 798 CYS A N 1
ATOM 516 C CA . CYS A 1 72 ? -2.14000 -10.15000 30.34000 1.000 35.84314 798 CYS A CA 1
ATOM 517 C C . CYS A 1 72 ? -2.65200 -11.38300 29.60900 1.000 39.71277 798 CYS A C 1
ATOM 518 O O . CYS A 1 72 ? -2.77600 -11.36800 28.37900 1.000 41.67315 798 CYS A O 1
ATOM 521 N N . ALA A 1 73 ? -2.95000 -12.44000 30.36000 1.000 38.21175 799 ALA A N 1
ATOM 522 C CA . ALA A 1 73 ? -3.51400 -13.64000 29.75900 1.000 42.34804 799 ALA A CA 1
ATOM 523 C C . ALA A 1 73 ? -4.89400 -13.34200 29.19000 1.000 40.72547 799 ALA A C 1
ATOM 524 O O . ALA A 1 73 ? -5.70200 -12.65400 29.81800 1.000 39.50096 799 ALA A O 1
ATOM 526 N N . GLY A 1 74 ? -5.16300 -13.87100 27.99500 1.000 39.80253 800 GLY A N 1
ATOM 527 C CA . GLY A 1 74 ? -6.46700 -13.66100 27.38300 1.000 40.65178 800 GLY A CA 1
ATOM 528 C C . GLY A 1 74 ? -7.61200 -14.00300 28.31500 1.000 41.34542 800 GLY A C 1
ATOM 529 O O . GLY A 1 74 ? -8.61900 -13.29300 28.36600 1.000 37.50655 800 GLY A O 1
ATOM 530 N N . THR A 1 75 ? -7.46000 -15.07800 29.09200 1.000 38.24747 801 THR A N 1
ATOM 531 C CA . THR A 1 75 ? -8.51800 -15.46500 30.01700 1.000 43.49648 801 THR A CA 1
ATOM 532 C C . THR A 1 75 ? -8.72700 -14.44000 31.12600 1.000 44.86117 801 THR A C 1
ATOM 533 O O . THR A 1 75 ? -9.77600 -14.45600 31.77900 1.000 46.93239 801 THR A O 1
ATOM 537 N N . ASP A 1 76 ? -7.76000 -13.55300 31.35600 1.000 41.95597 802 ASP A N 1
ATOM 538 C CA . ASP A 1 76 ? -7.91300 -12.48400 32.33300 1.000 44.44453 802 ASP A CA 1
ATOM 539 C C . ASP A 1 76 ? -8.52700 -11.22100 31.74000 1.000 44.72487 802 ASP A C 1
ATOM 540 O O . ASP A 1 76 ? -8.69600 -10.23500 32.46500 1.000 46.57458 802 ASP A O 1
ATOM 545 N N . THR A 1 77 ? -8.85000 -11.21900 30.44700 1.000 41.02606 803 THR A N 1
ATOM 546 C CA . THR A 1 77 ? -9.58000 -10.11500 29.84100 1.000 37.81962 803 THR A CA 1
ATOM 547 C C . THR A 1 77 ? -11.07700 -10.39800 29.92500 1.000 39.85773 803 THR A C 1
ATOM 548 O O . THR A 1 77 ? -11.51200 -11.38200 30.52600 1.000 43.52163 803 THR A O 1
ATOM 552 N N . VAL A 1 78 ? -11.88700 -9.53600 29.30400 1.000 37.67059 804 VAL A N 1
ATOM 553 C CA . VAL A 1 78 ? -13.32200 -9.76700 29.25500 1.000 34.13360 804 VAL A CA 1
ATOM 554 C C . VAL A 1 78 ? -13.64900 -11.05900 28.51100 1.000 33.63742 804 VAL A C 1
ATOM 555 O O . VAL A 1 78 ? -14.69400 -11.67000 28.76000 1.000 37.60813 804 VAL A O 1
ATOM 559 N N . LEU A 1 79 ? -12.76100 -11.50400 27.61800 1.000 33.60858 805 LEU A N 1
ATOM 560 C CA . LEU A 1 79 ? -12.98900 -12.73200 26.85800 1.000 35.45405 805 LEU A CA 1
ATOM 561 C C . LEU A 1 79 ? -13.08500 -13.96000 27.75700 1.000 39.56947 805 LEU A C 1
ATOM 562 O O . LEU A 1 79 ? -13.75700 -14.94100 27.39900 1.000 41.02234 805 LEU A O 1
ATOM 567 N N . GLY A 1 80 ? -12.41700 -13.93200 28.90700 1.000 39.81392 806 GLY A N 1
ATOM 568 C CA . GLY A 1 80 ? -12.41300 -15.07800 29.79900 1.000 43.61185 806 GLY A CA 1
ATOM 569 C C . GLY A 1 80 ? -12.03900 -16.35000 29.07600 1.000 42.48621 806 GLY A C 1
ATOM 570 O O . GLY A 1 80 ? -11.16800 -16.36700 28.19600 1.000 42.00368 806 GLY A O 1
ATOM 571 N N . ALA A 1 81 ? -12.75000 -17.42500 29.40300 1.000 48.00299 807 ALA A N 1
ATOM 572 C CA . ALA A 1 81 ? -12.42400 -18.72300 28.83300 1.000 52.62329 807 ALA A CA 1
ATOM 573 C C . ALA A 1 81 ? -12.77300 -18.83900 27.35500 1.000 49.31541 807 ALA A C 1
ATOM 574 O O . ALA A 1 81 ? -12.50900 -19.89700 26.77100 1.000 50.35321 807 ALA A O 1
ATOM 576 N N . THR A 1 82 ? -13.35300 -17.81100 26.72600 1.000 44.46869 808 THR A N 1
ATOM 577 C CA . THR A 1 82 ? -13.47100 -17.87800 25.27500 1.000 43.90708 808 THR A CA 1
ATOM 578 C C . THR A 1 82 ? -12.15700 -17.56500 24.58400 1.000 44.65665 808 THR A C 1
ATOM 579 O O . THR A 1 82 ? -12.03500 -17.80300 23.37800 1.000 48.09365 808 THR A O 1
ATOM 583 N N . SER A 1 83 ? -11.18000 -17.04100 25.32000 1.000 43.06088 809 SER A N 1
ATOM 584 C CA . SER A 1 83 ? -9.92900 -16.62200 24.70900 1.000 46.38549 809 SER A CA 1
ATOM 585 C C . SER A 1 83 ? -9.17200 -17.81400 24.13500 1.000 50.14702 809 SER A C 1
ATOM 586 O O . SER A 1 83 ? -9.28800 -18.94600 24.61200 1.000 48.41362 809 SER A O 1
ATOM 589 N N . ASP A 1 84 ? -8.41000 -17.54900 23.08100 1.000 50.09463 810 ASP A N 1
ATOM 590 C CA . ASP A 1 84 ? -7.38100 -18.47300 22.64000 1.000 50.04444 810 ASP A CA 1
ATOM 591 C C . ASP A 1 84 ? -6.48700 -18.80200 23.83400 1.000 49.74437 810 ASP A C 1
ATOM 592 O O . ASP A 1 84 ? -5.94100 -17.87900 24.45900 1.000 47.45414 810 ASP A O 1
ATOM 597 N N . PRO A 1 85 ? -6.32500 -20.08100 24.18900 1.000 51.61647 811 PRO A N 1
ATOM 598 C CA . PRO A 1 85 ? -5.58500 -20.41700 25.41800 1.000 52.84375 811 PRO A CA 1
ATOM 599 C C . PRO A 1 85 ? -4.15800 -19.90200 25.44400 1.000 51.02633 811 PRO A C 1
ATOM 600 O O . PRO A 1 85 ? -3.59500 -19.74300 26.53300 1.000 51.12765 811 PRO A O 1
ATOM 604 N N . LEU A 1 86 ? -3.55400 -19.62900 24.29000 1.000 48.52028 812 LEU A N 1
ATOM 605 C CA . LEU A 1 86 ? -2.17500 -19.16900 24.22900 1.000 47.16376 812 LEU A CA 1
ATOM 606 C C . LEU A 1 86 ? -2.05100 -17.71600 23.78800 1.000 45.25315 812 LEU A C 1
ATOM 607 O O . LEU A 1 86 ? -0.93200 -17.25000 23.54300 1.000 46.67195 812 LEU A O 1
ATOM 612 N N . GLU A 1 87 ? -3.16000 -16.98500 23.67800 1.000 40.56097 813 GLU A N 1
ATOM 613 C CA . GLU A 1 87 ? -3.09300 -15.57600 23.32200 1.000 37.35920 813 GLU A CA 1
ATOM 614 C C . GLU A 1 87 ? -2.87600 -14.72700 24.56800 1.000 36.63141 813 GLU A C 1
ATOM 615 O O . GLU A 1 87 ? -3.57500 -14.88800 25.57400 1.000 39.43150 813 GLU A O 1
ATOM 621 N N . LEU A 1 88 ? -1.91500 -13.81800 24.48400 1.000 38.62220 814 LEU A N 1
ATOM 622 C CA . LEU A 1 88 ? -1.63700 -12.80900 25.48800 1.000 36.97372 814 LEU A CA 1
ATOM 623 C C . LEU A 1 88 ? -1.97400 -11.43900 24.92400 1.000 38.53588 814 LEU A C 1
ATOM 624 O O . LEU A 1 88 ? -2.07200 -11.25000 23.70700 1.000 38.60727 814 LEU A O 1
ATOM 629 N N . PHE A 1 89 ? -2.13700 -10.47700 25.82500 1.000 35.22241 815 PHE A N 1
ATOM 630 C CA . PHE A 1 89 ? -2.41800 -9.10500 25.44700 1.000 34.55192 815 PHE A CA 1
ATOM 631 C C . PHE A 1 89 ? -1.45100 -8.18200 26.16500 1.000 38.36865 815 PHE A C 1
ATOM 632 O O . PHE A 1 89 ? -1.12100 -8.40200 27.33400 1.000 36.52096 815 PHE A O 1
ATOM 640 N N . LEU A 1 90 ? -0.96900 -7.17200 25.44600 1.000 37.37928 816 LEU A N 1
ATOM 641 C CA . LEU A 1 90 ? -0.11500 -6.17000 26.06200 1.000 36.23730 816 LEU A CA 1
ATOM 642 C C . LEU A 1 90 ? -0.93400 -5.28900 26.99500 1.000 38.77508 816 LEU A C 1
ATOM 643 O O . LEU A 1 90 ? -2.06800 -4.91300 26.68300 1.000 35.90452 816 LEU A O 1
ATOM 648 N N . VAL A 1 91 ? -0.35800 -4.97400 28.16000 1.000 34.71660 817 VAL A N 1
ATOM 649 C CA . VAL A 1 91 ? -0.97500 -4.07500 29.12800 1.000 33.70923 817 VAL A CA 1
ATOM 650 C C . VAL A 1 91 ? 0.10400 -3.18700 29.73400 1.000 36.73876 817 VAL A C 1
ATOM 651 O O . VAL A 1 91 ? 1.29000 -3.52300 29.74000 1.000 35.83335 817 VAL A O 1
ATOM 655 N N . ASP A 1 92 ? -0.32800 -2.03800 30.25000 1.000 36.02660 818 ASP A N 1
ATOM 656 C CA . ASP A 1 92 ? 0.56600 -1.11100 30.94200 1.000 40.18357 818 ASP A CA 1
ATOM 657 C C . ASP A 1 92 ? 0.65600 -1.50800 32.41700 1.000 41.06503 818 ASP A C 1
ATOM 658 O O . ASP A 1 92 ? 0.21500 -0.79900 33.32100 1.000 41.91183 818 ASP A O 1
ATOM 663 N N . GLU A 1 93 ? 1.24800 -2.68100 32.64100 1.000 41.59303 819 GLU A N 1
ATOM 664 C CA . GLU A 1 93 ? 1.46500 -3.22800 33.97500 1.000 40.50604 819 GLU A CA 1
ATOM 665 C C . GLU A 1 93 ? 2.90800 -3.69300 34.08700 1.000 38.86892 819 GLU A C 1
ATOM 666 O O . GLU A 1 93 ? 3.37500 -4.47400 33.25200 1.000 38.61827 819 GLU A O 1
ATOM 672 N N . CYS A 1 94 ? 3.60400 -3.24500 35.12600 1.000 39.60185 820 CYS A N 1
ATOM 673 C CA . CYS A 1 94 ? 5.00700 -3.60400 35.25100 1.000 40.57456 820 CYS A CA 1
ATOM 674 C C . CYS A 1 94 ? 5.46200 -3.35400 36.68000 1.000 40.38043 820 CYS A C 1
ATOM 675 O O . CYS A 1 94 ? 4.81200 -2.63200 37.44400 1.000 39.18872 820 CYS A O 1
ATOM 678 N N . GLU A 1 95 ? 6.59400 -3.96300 37.02800 1.000 42.92201 821 GLU A N 1
ATOM 679 C CA . GLU A 1 95 ? 7.14500 -3.77700 38.36700 1.000 45.23768 821 GLU A CA 1
ATOM 680 C C . GLU A 1 95 ? 8.55200 -4.35000 38.45500 1.000 43.35112 821 GLU A C 1
ATOM 681 O O . GLU A 1 95 ? 8.94900 -5.21300 37.66700 1.000 41.11765 821 GLU A O 1
ATOM 687 N N . ASP A 1 96 ? 9.29600 -3.85500 39.44100 1.000 44.65835 822 ASP A N 1
ATOM 688 C CA . ASP A 1 96 ? 10.58300 -4.43900 39.79800 1.000 47.35673 822 ASP A CA 1
ATOM 689 C C . ASP A 1 96 ? 10.37500 -5.75300 40.54500 1.000 47.97381 822 ASP A C 1
ATOM 690 O O . ASP A 1 96 ? 9.48600 -5.86500 41.39400 1.000 50.17639 822 ASP A O 1
ATOM 695 N N . MET A 1 97 ? 11.20800 -6.74800 40.23100 1.000 46.14546 823 MET A N 1
ATOM 696 C CA . MET A 1 97 ? 11.07100 -8.09500 40.76600 1.000 46.85361 823 MET A CA 1
ATOM 697 C C . MET A 1 97 ? 12.44400 -8.68900 41.03900 1.000 46.43511 823 MET A C 1
ATOM 698 O O . MET A 1 97 ? 13.37200 -8.52100 40.24600 1.000 43.46101 823 MET A O 1
ATOM 703 N N . GLN A 1 98 ? 12.56200 -9.42500 42.14000 1.000 48.75021 824 GLN A N 1
ATOM 704 C CA . GLN A 1 98 ? 13.78400 -10.17700 42.37800 1.000 50.12057 824 GLN A CA 1
ATOM 705 C C . GLN A 1 98 ? 13.96900 -11.23200 41.29200 1.000 50.03360 824 GLN A C 1
ATOM 706 O O . GLN A 1 98 ? 13.00700 -11.86700 40.85000 1.000 49.07079 824 GLN A O 1
ATOM 712 N N . LEU A 1 99 ? 15.21900 -11.40300 40.84300 1.000 48.39919 825 LEU A N 1
ATOM 713 C CA . LEU A 1 99 ? 15.52000 -12.39400 39.81400 1.000 50.17451 825 LEU A CA 1
ATOM 714 C C . LEU A 1 99 ? 15.18500 -13.80900 40.26100 1.000 51.95726 825 LEU A C 1
ATOM 715 O O . LEU A 1 99 ? 14.96300 -14.68100 39.41400 1.000 50.37861 825 LEU A O 1
ATOM 720 N N . SER A 1 100 ? 15.14400 -14.05400 41.57000 1.000 51.26901 826 SER A N 1
ATOM 721 C CA . SER A 1 100 ? 14.83800 -15.37600 42.09500 1.000 55.46549 826 SER A CA 1
ATOM 722 C C . SER A 1 100 ? 13.38500 -15.77700 41.88800 1.000 53.95204 826 SER A C 1
ATOM 723 O O . SER A 1 100 ? 13.04100 -16.93200 42.15700 1.000 55.72679 826 SER A O 1
ATOM 726 N N . TYR A 1 101 ? 12.52800 -14.86500 41.42700 1.000 54.23042 827 TYR A N 1
ATOM 727 C CA . TYR A 1 101 ? 11.14200 -15.20400 41.12900 1.000 56.22404 827 TYR A CA 1
ATOM 728 C C . TYR A 1 101 ? 10.96500 -15.81000 39.74300 1.000 54.18371 827 TYR A C 1
ATOM 729 O O . TYR A 1 101 ? 9.88000 -16.31700 39.44200 1.000 54.70205 827 TYR A O 1
ATOM 738 N N . ILE A 1 102 ? 11.99700 -15.78100 38.90100 1.000 52.91395 828 ILE A N 1
ATOM 739 C CA . ILE A 1 102 ? 11.85700 -16.27600 37.53800 1.000 53.47109 828 ILE A CA 1
ATOM 740 C C . ILE A 1 102 ? 11.81800 -17.79700 37.54900 1.000 51.35502 828 ILE A C 1
ATOM 741 O O . ILE A 1 102 ? 12.68900 -18.45400 38.13100 1.000 50.99375 828 ILE A O 1
ATOM 746 N N . HIS A 1 103 ? 10.79800 -18.36500 36.90600 1.000 48.38072 829 HIS A N 1
ATOM 747 C CA . HIS A 1 103 ? 10.64000 -19.80900 36.81500 1.000 55.59402 829 HIS A CA 1
ATOM 748 C C . HIS A 1 103 ? 11.25300 -20.38200 35.54500 1.000 55.08129 829 HIS A C 1
ATOM 749 O O . HIS A 1 103 ? 11.89900 -21.43300 35.59400 1.000 56.98327 829 HIS A O 1
ATOM 756 N N . SER A 1 104 ? 11.06000 -19.72200 34.40600 1.000 52.64328 830 SER A N 1
ATOM 757 C CA . SER A 1 104 ? 11.59500 -20.22200 33.14900 1.000 56.20503 830 SER A CA 1
ATOM 758 C C . SER A 1 104 ? 11.64100 -19.08900 32.13800 1.000 55.16753 830 SER A C 1
ATOM 759 O O . SER A 1 104 ? 10.96700 -18.06600 32.28800 1.000 51.07047 830 SER A O 1
ATOM 762 N N . LYS A 1 105 ? 12.45100 -19.28600 31.10500 1.000 57.00550 831 LYS A N 1
ATOM 763 C CA . LYS A 1 105 ? 12.42400 -18.42300 29.93400 1.000 57.57387 831 LYS A CA 1
ATOM 764 C C . LYS A 1 105 ? 11.42800 -18.98600 28.92900 1.000 54.81497 831 LYS A C 1
ATOM 765 O O . LYS A 1 105 ? 11.37600 -20.19900 28.70800 1.000 52.74917 831 LYS A O 1
ATOM 771 N N . VAL A 1 106 ? 10.62700 -18.10100 28.33200 1.000 52.66265 832 VAL A N 1
ATOM 772 C CA . VAL A 1 106 ? 9.50700 -18.49800 27.48800 1.000 54.74775 832 VAL A CA 1
ATOM 773 C C . VAL A 1 106 ? 9.59100 -17.75900 26.15900 1.000 55.96694 832 VAL A C 1
ATOM 774 O O . VAL A 1 106 ? 10.09300 -16.63300 26.08300 1.000 57.99317 832 VAL A O 1
ATOM 778 N N . LYS A 1 107 ? 9.10700 -18.40900 25.10000 1.000 54.65840 833 LYS A N 1
ATOM 779 C CA . LYS A 1 107 ? 9.00300 -17.79100 23.78500 1.000 51.42827 833 LYS A CA 1
ATOM 780 C C . LYS A 1 107 ? 7.62000 -17.17500 23.60800 1.000 49.84165 833 LYS A C 1
ATOM 781 O O . LYS A 1 107 ? 6.60300 -17.84900 23.80300 1.000 51.56391 833 LYS A O 1
ATOM 783 N N . VAL A 1 108 ? 7.58900 -15.89900 23.23600 1.000 48.75292 834 VAL A N 1
ATOM 784 C CA . VAL A 1 108 ? 6.35400 -15.19000 22.92200 1.000 47.27087 834 VAL A CA 1
ATOM 785 C C . VAL A 1 108 ? 6.53100 -14.52600 21.56400 1.000 50.92301 834 VAL A C 1
ATOM 786 O O . VAL A 1 108 ? 7.51400 -13.81100 21.34300 1.000 55.13565 834 VAL A O 1
ATOM 790 N N . ILE A 1 109 ? 5.58700 -14.76500 20.65600 1.000 49.80538 835 ILE A N 1
ATOM 791 C CA . ILE A 1 109 ? 5.65400 -14.26000 19.29000 1.000 50.54024 835 ILE A CA 1
ATOM 792 C C . ILE A 1 109 ? 4.64300 -13.13500 19.12300 1.000 46.32430 835 ILE A C 1
ATOM 793 O O . ILE A 1 109 ? 3.52000 -13.21300 19.63300 1.000 44.55927 835 ILE A O 1
ATOM 798 N N . TYR A 1 110 ? 5.04400 -12.08700 18.40900 1.000 45.39490 836 TYR A N 1
ATOM 799 C CA . TYR A 1 110 ? 4.11500 -11.04700 17.99100 1.000 44.97774 836 TYR A CA 1
ATOM 800 C C . TYR A 1 110 ? 3.51600 -11.44200 16.64400 1.000 45.95648 836 TYR A C 1
ATOM 801 O O . TYR A 1 110 ? 4.24200 -11.60300 15.65600 1.000 49.44717 836 TYR A O 1
ATOM 810 N N . LYS A 1 111 ? 2.19800 -11.60700 16.61300 1.000 45.02622 837 LYS A N 1
ATOM 811 C CA . LYS A 1 111 ? 1.46900 -12.00400 15.40900 1.000 45.61863 837 LYS A CA 1
ATOM 812 C C . LYS A 1 111 ? 0.90200 -10.73900 14.77000 1.000 43.19747 837 LYS A C 1
AT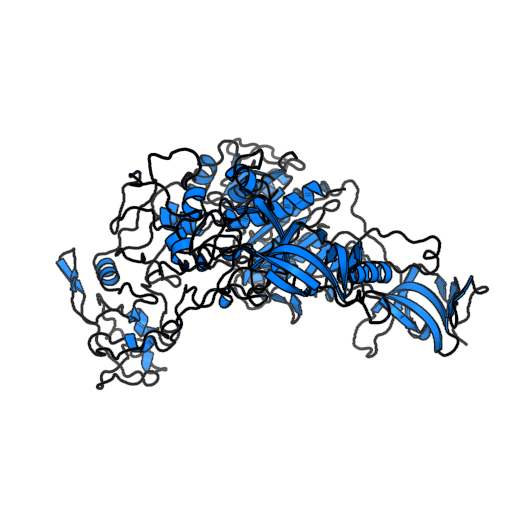OM 813 O O . LYS A 1 111 ? -0.21500 -10.31800 15.06600 1.000 44.94587 837 LYS A O 1
ATOM 819 N N . ALA A 1 112 ? 1.68500 -10.12800 13.89200 1.000 42.64480 838 ALA A N 1
ATOM 820 C CA . ALA A 1 112 ? 1.24200 -8.90300 13.24100 1.000 42.04939 838 ALA A CA 1
ATOM 821 C C . ALA A 1 112 ? 0.28800 -9.23100 12.09600 1.000 45.12138 838 ALA A C 1
ATOM 822 O O . ALA A 1 112 ? 0.48600 -10.22400 11.39200 1.000 44.84422 838 ALA A O 1
ATOM 824 N N . PRO A 1 113 ? -0.74900 -8.42100 11.88900 1.000 44.93190 839 PRO A N 1
ATOM 825 C CA . PRO A 1 113 ? -1.59700 -8.60900 10.70600 1.000 44.99438 839 PRO A CA 1
ATOM 826 C C . PRO A 1 113 ? -0.80200 -8.38900 9.43000 1.000 49.59402 839 PRO A C 1
ATOM 827 O O . PRO A 1 113 ? 0.06800 -7.51800 9.35900 1.000 52.34510 839 PRO A O 1
ATOM 831 N N . SER A 1 114 ? -1.10400 -9.19700 8.41700 1.000 49.47109 840 SER A N 1
ATOM 832 C CA . SER A 1 114 ? -0.38400 -9.11900 7.15900 1.000 51.92956 840 SER A CA 1
ATOM 833 C C . SER A 1 114 ? -0.75100 -7.84500 6.40400 1.000 51.55213 840 SER A C 1
ATOM 834 O O . SER A 1 114 ? -1.74500 -7.17600 6.69800 1.000 50.35296 840 SER A O 1
ATOM 837 N N . GLU A 1 115 ? 0.08300 -7.50900 5.41800 1.000 53.62506 841 GLU A N 1
ATOM 838 C CA . GLU A 1 115 ? -0.22400 -6.38600 4.54300 1.000 61.34013 841 GLU A CA 1
ATOM 839 C C . GLU A 1 115 ? -1.48100 -6.64000 3.72800 1.000 61.68114 841 GLU A C 1
ATOM 840 O O . GLU A 1 115 ? -2.13000 -5.68500 3.28700 1.000 65.06268 841 GLU A O 1
ATOM 842 N N . ASN A 1 116 ? -1.84500 -7.90800 3.53700 1.000 58.48282 842 ASN A N 1
ATOM 843 C CA . ASN A 1 116 ? -3.03600 -8.30300 2.79700 1.000 58.49241 842 ASN A CA 1
ATOM 844 C C . ASN A 1 116 ? -4.19500 -8.68200 3.72500 1.000 51.85094 842 ASN A C 1
ATOM 845 O O . ASN A 1 116 ? -5.10800 -9.40500 3.30700 1.000 54.24147 842 ASN A O 1
ATOM 850 N N . TRP A 1 117 ? -4.17800 -8.18100 4.96700 1.000 48.65706 843 TRP A N 1
ATOM 851 C CA . TRP A 1 117 ? -5.15600 -8.57200 5.98200 1.000 45.41680 843 TRP A CA 1
ATOM 852 C C . TRP A 1 117 ? -6.59200 -8.44100 5.48200 1.000 47.35656 843 TRP A C 1
ATOM 853 O O . TRP A 1 117 ? -7.41600 -9.34000 5.69500 1.000 44.01877 843 TRP A O 1
ATOM 864 N N . ALA A 1 118 ? -6.90000 -7.34600 4.78100 1.000 45.30075 844 ALA A N 1
ATOM 865 C CA . ALA A 1 118 ? -8.26800 -7.07300 4.34800 1.000 44.59621 844 ALA A CA 1
ATOM 866 C C . ALA A 1 118 ? -8.81000 -8.11300 3.37700 1.000 52.06949 844 ALA A C 1
ATOM 867 O O . ALA A 1 118 ? -10.02600 -8.14700 3.15300 1.000 49.66880 844 ALA A O 1
ATOM 869 N N . MET A 1 119 ? -7.95700 -8.95000 2.79000 1.000 49.47647 845 MET A N 1
ATOM 870 C CA . MET A 1 119 ? -8.41900 -9.97800 1.87300 1.000 51.97162 845 MET A CA 1
ATOM 871 C C . MET A 1 119 ? -8.38100 -11.37300 2.47400 1.000 53.03603 845 MET A C 1
ATOM 872 O O . MET A 1 119 ? -8.71700 -12.33400 1.77700 1.000 56.85182 845 MET A O 1
ATOM 877 N N . GLU A 1 120 ? -8.00100 -11.51000 3.74200 1.000 53.40050 846 GLU A N 1
ATOM 878 C CA . GLU A 1 120 ? -7.82100 -12.82000 4.35300 1.000 56.63513 846 GLU A CA 1
ATOM 879 C C . GLU A 1 120 ? -9.08200 -13.35100 5.02500 1.000 56.26732 846 GLU A C 1
ATOM 880 O O . GLU A 1 120 ? -9.01000 -14.35800 5.73600 1.000 57.47674 846 GLU A O 1
ATOM 886 N N . GLY A 1 121 ? -10.22900 -12.70900 4.81600 1.000 52.39255 847 GLY A N 1
ATOM 887 C CA . GLY A 1 121 ? -11.45600 -13.16300 5.43200 1.000 50.93809 847 GLY A CA 1
ATOM 888 C C . GLY A 1 121 ? -12.06600 -14.36400 4.72900 1.000 53.82453 847 GLY A C 1
ATOM 889 O O . GLY A 1 121 ? -11.71200 -14.71800 3.60500 1.000 54.40324 847 GLY A O 1
ATOM 890 N N . GLY A 1 122 ? -13.01600 -14.99200 5.41800 1.000 55.49222 848 GLY A N 1
ATOM 891 C CA . GLY A 1 122 ? -13.62100 -16.21700 4.93100 1.000 60.96059 848 GLY A CA 1
ATOM 892 C C . GLY A 1 122 ? -13.58000 -17.33000 5.96100 1.000 64.66013 848 GLY A C 1
ATOM 893 O O . GLY A 1 122 ? -13.81200 -18.49800 5.63500 1.000 68.77198 848 GLY A O 1
ATOM 894 N N . MET A 1 123 ? -13.26600 -16.97600 7.20700 1.000 64.47156 849 MET A N 1
ATOM 895 C CA . MET A 1 123 ? -13.34400 -17.93200 8.30300 1.000 66.55571 849 MET A CA 1
ATOM 896 C C . MET A 1 123 ? -14.78200 -18.39200 8.49600 1.000 66.20617 849 MET A C 1
ATOM 897 O O . MET A 1 123 ? -15.71100 -17.57700 8.50600 1.000 67.02742 849 MET A O 1
ATOM 902 N N . ASP A 1 124 ? -14.96800 -19.69600 8.66100 1.000 63.98768 850 ASP A N 1
ATOM 903 C CA . ASP A 1 124 ? -16.29200 -20.20700 8.94400 1.000 68.18110 850 ASP A CA 1
ATOM 904 C C . ASP A 1 124 ? -16.67200 -19.89400 10.39400 1.000 65.94066 850 ASP A C 1
ATOM 905 O O . ASP A 1 124 ? -15.80200 -19.59700 11.22500 1.000 67.73121 850 ASP A O 1
ATOM 910 N N . PRO A 1 125 ? -17.97400 -19.91700 10.71300 1.000 63.95006 851 PRO A N 1
ATOM 911 C CA . PRO A 1 125 ? -18.39500 -19.53200 12.07400 1.000 59.74559 851 PRO A CA 1
ATOM 912 C C . PRO A 1 125 ? -17.72200 -20.33300 13.17400 1.000 61.63011 851 PRO A C 1
ATOM 913 O O . PRO A 1 125 ? -17.42200 -19.77500 14.23700 1.000 56.96049 851 PRO A O 1
ATOM 917 N N . GLU A 1 126 ? -17.46500 -21.62400 12.94900 1.000 63.96110 852 GLU A N 1
ATOM 918 C CA . GLU A 1 126 ? -16.77400 -22.41200 13.96300 1.000 65.89570 852 GLU A CA 1
ATOM 919 C C . GLU A 1 126 ? -15.35800 -21.89700 14.18400 1.000 66.07424 852 GLU A C 1
ATOM 920 O O . GLU A 1 126 ? -14.89500 -21.81500 15.32500 1.000 66.91979 852 GLU A O 1
ATOM 922 N N . SER A 1 127 ? -14.65800 -21.53000 13.10700 1.000 65.63965 853 SER A N 1
ATOM 923 C CA . SER A 1 127 ? -13.31900 -20.96800 13.26200 1.000 63.11597 853 SER A CA 1
ATOM 924 C C . SER A 1 127 ? -13.37000 -19.65500 14.03300 1.000 58.49756 853 SER A C 1
ATOM 925 O O . SER A 1 127 ? -12.59300 -19.44200 14.97300 1.000 53.72826 853 SER A O 1
ATOM 927 N N . LEU A 1 128 ? -14.30000 -18.76900 13.66300 1.000 54.87304 854 LEU A N 1
ATOM 928 C CA . LEU A 1 128 ? -14.43200 -17.50100 14.37900 1.000 52.54334 854 LEU A CA 1
ATOM 929 C C . LEU A 1 128 ? -14.71700 -17.71900 15.86300 1.000 50.09562 854 LEU A C 1
ATOM 930 O O . LEU A 1 128 ? -14.09900 -17.08000 16.72500 1.000 49.65459 854 LEU A O 1
ATOM 935 N N . LEU A 1 129 ? -15.63200 -18.63500 16.18100 1.000 52.52860 855 LEU A N 1
ATOM 936 C CA . LEU A 1 129 ? -16.11600 -18.78700 17.54600 1.000 51.70781 855 LEU A CA 1
ATOM 937 C C . LEU A 1 129 ? -15.14600 -19.56700 18.42400 1.000 53.87257 855 LEU A C 1
ATOM 938 O O . LEU A 1 129 ? -14.93600 -19.20000 19.58400 1.000 51.06415 855 LEU A O 1
ATOM 943 N N . GLU A 1 130 ? -14.54600 -20.64300 17.89800 1.000 58.36845 856 GLU A N 1
ATOM 944 C CA . GLU A 1 130 ? -13.80700 -21.59000 18.71700 1.000 60.21068 856 GLU A CA 1
ATOM 945 C C . GLU A 1 130 ? -12.38500 -21.87000 18.24200 1.000 62.13595 856 GLU A C 1
ATOM 946 O O . GLU A 1 130 ? -11.66800 -22.61900 18.91600 1.000 63.32470 856 GLU A O 1
ATOM 952 N N . GLY A 1 131 ? -11.95200 -21.30900 17.11200 1.000 59.45235 857 GLY A N 1
ATOM 953 C CA . GLY A 1 131 ? -10.64900 -21.64900 16.57600 1.000 60.18613 857 GLY A CA 1
ATOM 954 C C . GLY A 1 131 ? -9.51400 -20.97100 17.32100 1.000 57.04765 857 GLY A C 1
ATOM 955 O O . GLY A 1 131 ? -9.63600 -19.85100 17.81500 1.000 51.60691 857 GLY A O 1
ATOM 956 N N . ASP A 1 132 ? -8.38500 -21.67200 17.39300 1.000 56.50234 858 ASP A N 1
ATOM 957 C CA . ASP A 1 132 ? -7.18900 -21.19300 18.07100 1.000 59.45899 858 ASP A CA 1
ATOM 958 C C . ASP A 1 132 ? -6.01200 -21.15100 17.10100 1.000 63.13954 858 ASP A C 1
ATOM 959 O O . ASP A 1 132 ? -6.03900 -21.74700 16.02000 1.000 61.82640 858 ASP A O 1
ATOM 964 N N . ASP A 1 133 ? -4.96000 -20.44800 17.51700 1.000 65.96508 859 ASP A N 1
ATOM 965 C CA . ASP A 1 133 ? -3.74200 -20.31100 16.73300 1.000 72.63521 859 ASP A CA 1
ATOM 966 C C . ASP A 1 133 ? -2.81900 -21.51400 16.96300 1.000 80.32677 859 ASP A C 1
ATOM 967 O O . ASP A 1 133 ? -3.07200 -22.37700 17.80700 1.000 82.64174 859 ASP A O 1
ATOM 972 N N . GLY A 1 134 ? -1.72900 -21.56100 16.19800 1.000 91.30437 860 GLY A N 1
ATOM 973 C CA . GLY A 1 134 ? -0.83700 -22.70500 16.17400 1.000 95.32642 860 GLY A CA 1
ATOM 974 C C . GLY A 1 134 ? 0.11000 -22.88700 17.34600 1.000 96.64641 860 GLY A C 1
ATOM 975 O O . GLY A 1 134 ? 1.32400 -22.72300 17.19500 1.000 100.45280 860 GLY A O 1
ATOM 976 N N . LYS A 1 135 ? -0.44500 -23.19400 18.51800 1.000 92.95669 861 LYS A N 1
ATOM 977 C CA . LYS A 1 135 ? 0.26800 -23.82600 19.63400 1.000 94.01104 861 LYS A CA 1
ATOM 978 C C . LYS A 1 135 ? 1.58100 -23.12000 19.99000 1.000 90.38713 861 LYS A C 1
ATOM 979 O O . LYS A 1 135 ? 2.66400 -23.70300 19.93000 1.000 97.86662 861 LYS A O 1
ATOM 981 N N . THR A 1 136 ? 1.46400 -21.85400 20.38600 1.000 80.64760 862 THR A N 1
ATOM 982 C CA . THR A 1 136 ? 2.57200 -21.10300 20.97000 1.000 74.29017 862 THR A CA 1
ATOM 983 C C . THR A 1 136 ? 2.02400 -19.80200 21.54300 1.000 62.91069 862 THR A C 1
ATOM 984 O O . THR A 1 136 ? 0.96900 -19.32300 21.12300 1.000 62.56249 862 THR A O 1
ATOM 988 N N . TYR A 1 137 ? 2.75200 -19.23800 22.51000 1.000 55.07875 863 TYR A N 1
ATOM 989 C CA . TYR A 1 137 ? 2.36300 -17.95400 23.08300 1.000 51.40876 863 TYR A CA 1
ATOM 990 C C . TYR A 1 137 ? 2.53600 -16.84400 22.05400 1.000 46.77043 863 TYR A C 1
ATOM 991 O O . TYR A 1 137 ? 3.59600 -16.72000 21.43300 1.000 46.36994 863 TYR A O 1
ATOM 1000 N N . PHE A 1 138 ? 1.50700 -16.01400 21.89900 1.000 46.61138 864 PHE A N 1
ATOM 1001 C CA . PHE A 1 138 ? 1.54000 -14.93700 20.92200 1.000 43.04962 864 PHE A CA 1
ATOM 1002 C C . PHE A 1 138 ? 0.68400 -13.78600 21.41500 1.000 40.60131 864 PHE A C 1
ATOM 1003 O O . PHE A 1 138 ? -0.25000 -13.97900 22.19600 1.000 39.98408 864 PHE A O 1
ATOM 1011 N N . TYR A 1 139 ? 1.00100 -12.59000 20.93800 1.000 39.68552 865 TYR A N 1
ATOM 1012 C CA . TYR A 1 139 ? 0.13800 -11.43700 21.13900 1.000 38.20385 865 TYR A CA 1
ATOM 1013 C C . TYR A 1 139 ? -0.02700 -10.69300 19.82600 1.000 39.62642 865 TYR A C 1
ATOM 1014 O O . TYR A 1 139 ? 0.84600 -10.72900 18.95500 1.000 40.93351 865 TYR A O 1
ATOM 1023 N N . GLN A 1 140 ? -1.17200 -10.03100 19.68700 1.000 39.20504 866 GLN A N 1
ATOM 1024 C CA . GLN A 1 140 ? -1.41500 -9.18600 18.52900 1.000 37.94609 866 GLN A CA 1
ATOM 1025 C C . GLN A 1 140 ? -1.88700 -7.81300 18.97600 1.000 34.32989 866 GLN A C 1
ATOM 1026 O O . GLN A 1 140 ? -1.66700 -6.82200 18.27300 1.000 38.42536 866 GLN A O 1
ATOM 1032 N N . LEU A 1 141 ? -2.49900 -7.73700 20.15500 1.000 32.33062 867 LEU A N 1
ATOM 1033 C CA . LEU A 1 141 ? -3.21300 -6.54900 20.58900 1.000 33.95841 867 LEU A CA 1
ATOM 1034 C C . LEU A 1 141 ? -2.80600 -6.13800 21.99900 1.000 35.46318 867 LEU A C 1
ATOM 1035 O O . LEU A 1 141 ? -2.35800 -6.95700 22.80700 1.000 38.18084 867 LEU A O 1
ATOM 1040 N N . TRP A 1 142 ? -2.94700 -4.84000 22.25900 1.000 35.72292 868 TRP A N 1
ATOM 1041 C CA . TRP A 1 142 ? -2.88000 -4.22000 23.57300 1.000 33.80287 868 TRP A CA 1
ATOM 1042 C C . TRP A 1 142 ? -4.29000 -4.12300 24.14900 1.000 36.11345 868 TRP A C 1
ATOM 1043 O O . TRP A 1 142 ? -5.27300 -4.04000 23.40600 1.000 37.50243 868 TRP A O 1
ATOM 1054 N N . TYR A 1 143 ? -4.39000 -4.13100 25.47700 1.000 33.44996 869 TYR A N 1
ATOM 1055 C CA . TYR A 1 143 ? -5.68200 -4.21600 26.15200 1.000 34.06442 869 TYR A CA 1
ATOM 1056 C C . TYR A 1 143 ? -5.78100 -3.18100 27.26600 1.000 38.52935 869 TYR A C 1
ATOM 1057 O O . TYR A 1 143 ? -4.86900 -3.05800 28.09000 1.000 37.74596 869 TYR A O 1
ATOM 1066 N N . ASP A 1 144 ? -6.89300 -2.43800 27.28200 1.000 34.41961 870 ASP A N 1
ATOM 1067 C CA . ASP A 1 144 ? -7.26200 -1.54900 28.37800 1.000 37.99063 870 ASP A CA 1
ATOM 1068 C C . ASP A 1 144 ? -8.27300 -2.30300 29.23500 1.000 40.96285 870 ASP A C 1
ATOM 1069 O O . ASP A 1 144 ? -9.39200 -2.59100 28.77700 1.000 40.85783 870 ASP A O 1
ATOM 1074 N N . GLN A 1 145 ? -7.86800 -2.60100 30.48800 1.000 40.07200 871 GLN A N 1
ATOM 1075 C CA . GLN A 1 145 ? -8.61500 -3.46800 31.39400 1.000 38.36403 871 GLN A CA 1
ATOM 1076 C C . GLN A 1 145 ? -9.82600 -2.78800 32.02300 1.000 41.79837 871 GLN A C 1
ATOM 1077 O O . GLN A 1 145 ? -10.77100 -3.47700 32.42000 1.000 51.74552 871 GLN A O 1
ATOM 1083 N N . ASP A 1 146 ? -9.82300 -1.46300 32.14300 1.000 39.55824 872 ASP A N 1
ATOM 1084 C CA . ASP A 1 146 ? -10.97600 -0.76900 32.70100 1.000 42.09086 872 ASP A CA 1
ATOM 1085 C C . ASP A 1 146 ? -12.05200 -0.48300 31.66200 1.000 41.43481 872 ASP A C 1
ATOM 1086 O O . ASP A 1 146 ? -13.24500 -0.50200 31.99300 1.000 42.19926 872 ASP A O 1
ATOM 1091 N N . TYR A 1 147 ? -11.66300 -0.21900 30.41900 1.000 38.35400 873 TYR A N 1
ATOM 1092 C CA . TYR A 1 147 ? -12.61200 0.14300 29.37500 1.000 39.99158 873 TYR A CA 1
ATOM 1093 C C . TYR A 1 147 ? -12.91900 -1.01100 28.43400 1.000 37.41734 873 TYR A C 1
ATOM 1094 O O . TYR A 1 147 ? -13.74900 -0.85000 27.52900 1.000 38.72356 873 TYR A O 1
ATOM 1103 N N . ALA A 1 148 ? -12.27200 -2.15900 28.62800 1.000 35.06468 874 ALA A N 1
ATOM 1104 C CA . ALA A 1 148 ? -12.40500 -3.32900 27.76200 1.000 35.46221 874 ALA A CA 1
ATOM 1105 C C . ALA A 1 148 ? -12.12200 -2.96800 26.30700 1.000 38.25146 874 ALA A C 1
ATOM 1106 O O . ALA A 1 148 ? -12.94400 -3.18100 25.40800 1.000 37.46988 874 ALA A O 1
ATOM 1108 N N . ARG A 1 149 ? -10.94000 -2.40500 26.07600 1.000 37.43305 875 ARG A N 1
ATOM 1109 C CA . ARG A 1 149 ? -10.57400 -1.96800 24.73100 1.000 32.32184 875 ARG A CA 1
ATOM 1110 C C . ARG A 1 149 ? -9.40200 -2.79500 24.23100 1.000 34.51689 875 ARG A C 1
ATOM 1111 O O . ARG A 1 149 ? -8.37600 -2.87700 24.90500 1.000 34.42355 875 ARG A O 1
ATOM 1119 N N . PHE A 1 150 ? -9.55200 -3.40200 23.05200 1.000 31.12949 876 PHE A N 1
ATOM 1120 C CA . PHE A 1 150 ? -8.45400 -4.07400 22.36700 1.000 31.13783 876 PHE A CA 1
ATOM 1121 C C . PHE A 1 150 ? -7.98300 -3.17000 21.23600 1.000 34.97825 876 PHE A C 1
ATOM 1122 O O . PHE A 1 150 ? -8.77500 -2.81200 20.35900 1.000 32.97002 876 PHE A O 1
ATOM 1130 N N . GLU A 1 151 ? -6.70900 -2.78100 21.26400 1.000 30.46987 877 GLU A N 1
ATOM 1131 C CA . GLU A 1 151 ? -6.18700 -1.83300 20.28800 1.000 31.07428 877 GLU A CA 1
ATOM 1132 C C . GLU A 1 151 ? -4.85300 -2.32600 19.74600 1.000 32.83729 877 GLU A C 1
ATOM 1133 O O . GLU A 1 151 ? -4.20700 -3.19300 20.32800 1.000 36.35058 877 GLU A O 1
ATOM 1139 N N . SER A 1 152 ? -4.45400 -1.78500 18.60100 1.000 35.15986 878 SER A N 1
ATOM 1140 C CA . SER A 1 152 ? -3.16100 -2.15400 18.04500 1.000 32.91643 878 SER A CA 1
ATOM 1141 C C . SER A 1 152 ? -2.04700 -1.75200 19.01600 1.000 34.43538 878 SER A C 1
ATOM 1142 O O . SER A 1 152 ? -2.19300 -0.78600 19.77100 1.000 35.29023 878 SER A O 1
ATOM 1145 N N . PRO A 1 153 ? -0.94000 -2.49100 19.04200 1.000 41.36616 879 PRO A N 1
ATOM 1146 C CA . PRO A 1 153 ? 0.13000 -2.19400 20.00900 1.000 44.83709 879 PRO A CA 1
ATOM 1147 C C . PRO A 1 153 ? 0.68000 -0.79200 19.81300 1.000 48.18655 879 PRO A C 1
ATOM 1148 O O . PRO A 1 153 ? 0.91500 -0.35800 18.67500 1.000 45.79522 879 PRO A O 1
ATOM 1152 N N . PRO A 1 154 ? 0.89100 -0.04800 20.89600 1.000 50.75298 880 PRO A N 1
ATOM 1153 C CA . PRO A 1 154 ? 1.50000 1.28200 20.77200 1.000 55.41967 880 PRO A CA 1
ATOM 1154 C C . PRO A 1 154 ? 2.93900 1.18700 20.28700 1.000 63.23082 880 PRO A C 1
ATOM 1155 O O . PRO A 1 154 ? 3.58400 0.14000 20.35900 1.000 65.11293 880 PRO A O 1
ATOM 1159 N N . LYS A 1 155 ? 3.44000 2.31200 19.78300 1.000 68.90551 881 LYS A N 1
ATOM 1160 C CA . LYS A 1 155 ? 4.73300 2.36500 19.10400 1.000 76.93213 881 LYS A CA 1
ATOM 1161 C C . LYS A 1 155 ? 5.63100 3.43100 19.72200 1.000 82.96547 881 LYS A C 1
ATOM 1162 O O . LYS A 1 155 ? 6.20800 4.27000 19.02800 1.000 85.56675 881 LYS A O 1
ATOM 1164 N N . THR A 1 156 ? 5.76000 3.41300 21.04700 1.000 86.61695 882 THR A N 1
ATOM 1165 C CA . THR A 1 156 ? 6.65800 4.34100 21.72500 1.000 90.44970 882 THR A CA 1
ATOM 1166 C C . THR A 1 156 ? 8.11300 4.03600 21.37100 1.000 96.28647 882 THR A C 1
ATOM 1167 O O . THR A 1 156 ? 8.48000 2.89200 21.09000 1.000 98.31413 882 THR A O 1
ATOM 1171 N N . GLN A 1 157 ? 8.94800 5.08000 21.38300 1.000 98.68742 883 GLN A N 1
ATOM 1172 C CA . GLN A 1 157 ? 10.35500 4.96700 21.02600 1.000 103.71704 883 GLN A CA 1
ATOM 1173 C C . GLN A 1 157 ? 11.24600 5.39000 22.19000 1.000 104.94410 883 GLN A C 1
ATOM 1174 O O . GLN A 1 157 ? 10.91400 6.33500 22.91300 1.000 102.89476 883 GLN A O 1
ATOM 1176 N N . PRO A 1 158 ? 12.37800 4.71800 22.39300 1.000 108.09522 884 PRO A N 1
ATOM 1177 C CA . PRO A 1 158 ? 13.20800 4.98000 23.57200 1.000 109.75089 884 PRO A CA 1
ATOM 1178 C C . PRO A 1 158 ? 14.26000 6.06400 23.36000 1.000 112.12070 884 PRO A C 1
ATOM 1179 O O . PRO A 1 158 ? 14.68100 6.36600 22.24000 1.000 113.83314 884 PRO A O 1
ATOM 1183 N N . THR A 1 159 ? 14.68400 6.63900 24.48400 1.000 111.55107 885 THR A N 1
ATOM 1184 C CA . THR A 1 159 ? 15.72500 7.65700 24.52100 1.000 112.41713 885 THR A CA 1
ATOM 1185 C C . THR A 1 159 ? 17.10600 7.01400 24.38700 1.000 113.92798 885 THR A C 1
ATOM 1186 O O . THR A 1 159 ? 17.29300 5.82700 24.67300 1.000 114.59394 885 THR A O 1
ATOM 1190 N N . GLU A 1 160 ? 18.07300 7.80200 23.90000 1.000 115.47153 886 GLU A N 1
ATOM 1191 C CA . GLU A 1 160 ? 19.46400 7.36200 23.89400 1.000 117.50782 886 GLU A CA 1
ATOM 1192 C C . GLU A 1 160 ? 19.91800 6.90800 25.27600 1.000 119.53290 886 GLU A C 1
ATOM 1193 O O . GLU A 1 160 ? 20.78400 6.03200 25.38900 1.000 121.03209 886 GLU A O 1
ATOM 1195 N N . ASP A 1 161 ? 19.35400 7.49100 26.33600 1.000 122.84664 887 ASP A N 1
ATOM 1196 C CA . ASP A 1 161 ? 19.63200 7.05500 27.69800 1.000 122.84665 887 ASP A CA 1
ATOM 1197 C C . ASP A 1 161 ? 18.67300 5.97800 28.18600 1.000 121.09954 887 ASP A C 1
ATOM 1198 O O . ASP A 1 161 ? 18.99300 5.27600 29.15200 1.000 124.12276 887 ASP A O 1
ATOM 1200 N N . ASN A 1 162 ? 17.51100 5.82900 27.54500 1.000 115.68004 888 ASN A N 1
ATOM 1201 C CA . ASN A 1 162 ? 16.53400 4.83400 27.97500 1.000 109.21532 888 ASN A CA 1
ATOM 1202 C C . ASN A 1 162 ? 16.81800 3.44900 27.40800 1.000 106.09006 888 ASN A C 1
ATOM 1203 O O . ASN A 1 162 ? 16.45300 2.44900 28.03600 1.000 106.65073 888 ASN A O 1
ATOM 1208 N N . LYS A 1 163 ? 17.47000 3.37600 26.24200 1.000 103.56469 889 LYS A N 1
ATOM 1209 C CA . LYS A 1 163 ? 17.51400 2.13800 25.46000 1.000 100.01514 889 LYS A CA 1
ATOM 1210 C C . LYS A 1 163 ? 17.96400 0.93400 26.28300 1.000 97.06843 889 LYS A C 1
ATOM 1211 O O . LYS A 1 163 ? 17.43500 -0.17100 26.11500 1.000 96.37811 889 LYS A O 1
ATOM 1213 N N . PHE A 1 164 ? 18.93500 1.12400 27.17900 1.000 94.72023 890 PHE A N 1
ATOM 1214 C CA . PHE A 1 164 ? 19.46800 -0.00700 27.93300 1.000 94.06291 890 PHE A CA 1
ATOM 1215 C C . PHE A 1 164 ? 18.50800 -0.50500 29.00900 1.000 88.06460 890 PHE A C 1
ATOM 1216 O O . PHE A 1 164 ? 18.64600 -1.64600 29.46300 1.000 88.91223 890 PHE A O 1
ATOM 1224 N N . LYS A 1 165 ? 17.53800 0.31600 29.42200 1.000 80.75818 891 LYS A N 1
ATOM 1225 C CA . LYS A 1 165 ? 16.62400 -0.07000 30.49100 1.000 75.77158 891 LYS A CA 1
ATOM 1226 C C . LYS A 1 165 ? 15.17400 0.26500 30.16000 1.000 72.07441 891 LYS A C 1
ATOM 1227 O O . LYS A 1 165 ? 14.34800 0.37000 31.07500 1.000 71.50328 891 LYS A O 1
ATOM 1230 N N . PHE A 1 166 ? 14.84400 0.42300 28.88100 1.000 69.08301 892 PHE A N 1
ATOM 1231 C CA . PHE A 1 166 ? 13.58000 1.03900 28.50200 1.000 63.97830 892 PHE A CA 1
ATOM 1232 C C . PHE A 1 166 ? 12.40300 0.11200 28.77100 1.000 62.57496 892 PHE A C 1
ATOM 1233 O O . PHE A 1 166 ? 12.40900 -1.05800 28.37500 1.000 65.24020 892 PHE A O 1
ATOM 1241 N N . CYS A 1 167 ? 11.38300 0.65000 29.43500 1.000 57.68857 893 CYS A N 1
ATOM 1242 C CA . CYS A 1 167 ? 10.12000 -0.04200 29.66800 1.000 52.73311 893 CYS A CA 1
ATOM 1243 C C . CYS A 1 167 ? 9.00000 0.81200 29.08800 1.000 53.12963 893 CYS A C 1
ATOM 1244 O O . CYS A 1 167 ? 8.71100 1.90100 29.60300 1.000 51.35583 893 CYS A O 1
ATOM 1247 N N . VAL A 1 168 ? 8.37500 0.31500 28.01700 1.000 53.63067 894 VAL A N 1
ATOM 1248 C CA . VAL A 1 168 ? 7.30700 1.05600 27.35000 1.000 51.11676 894 VAL A CA 1
ATOM 1249 C C . VAL A 1 168 ? 6.13600 1.29100 28.29500 1.000 49.06112 894 VAL A C 1
ATOM 1250 O O . VAL A 1 168 ? 5.46400 2.32800 28.21900 1.000 45.83927 894 VAL A O 1
ATOM 1254 N N . SER A 1 169 ? 5.88500 0.35500 29.21300 1.000 47.94094 895 SER A N 1
ATOM 1255 C CA . SER A 1 169 ? 4.81600 0.54600 30.18700 1.000 45.08850 895 SER A CA 1
ATOM 1256 C C . SER A 1 169 ? 5.13700 1.69800 31.13200 1.000 45.05611 895 SER A C 1
ATOM 1257 O O . SER A 1 169 ? 4.27700 2.54700 31.40100 1.000 43.10712 895 SER A O 1
ATOM 1260 N N . CYS A 1 170 ? 6.36900 1.73700 31.65100 1.000 48.66332 896 CYS A N 1
ATOM 1261 C CA . CYS A 1 170 ? 6.79100 2.85900 32.48300 1.000 48.87421 896 CYS A CA 1
ATOM 1262 C C . CYS A 1 170 ? 6.65300 4.17900 31.73100 1.000 46.98033 896 CYS A C 1
ATOM 1263 O O . CYS A 1 170 ? 6.11800 5.16100 32.26400 1.000 45.72768 896 CYS A O 1
ATOM 1266 N N . ALA A 1 171 ? 7.12800 4.21800 30.48300 1.000 46.92693 897 ALA A N 1
ATOM 1267 C CA . ALA A 1 171 ? 7.06900 5.45600 29.70900 1.000 49.86636 897 ALA A CA 1
ATOM 1268 C C . ALA A 1 171 ? 5.63000 5.91200 29.49200 1.000 48.03746 897 ALA A C 1
ATOM 1269 O O . ALA A 1 171 ? 5.31600 7.10000 29.65000 1.000 50.55939 897 ALA A O 1
ATOM 1271 N N . ARG A 1 172 ? 4.73600 4.98500 29.14000 1.000 46.46164 898 ARG A N 1
ATOM 1272 C CA . ARG A 1 172 ? 3.35200 5.36500 28.87800 1.000 45.03413 898 ARG A CA 1
ATOM 1273 C C . ARG A 1 172 ? 2.63200 5.77100 30.16000 1.000 44.08058 898 ARG A C 1
ATOM 1274 O O . ARG A 1 172 ? 1.79600 6.68000 30.14300 1.000 39.93967 898 ARG A O 1
ATOM 1282 N N . LEU A 1 173 ? 2.94400 5.12400 31.28600 1.000 42.29352 899 LEU A N 1
ATOM 1283 C CA . LEU A 1 173 ? 2.32100 5.53700 32.53900 1.000 44.71245 899 LEU A CA 1
ATOM 1284 C C . LEU A 1 173 ? 2.79900 6.92500 32.95300 1.000 47.77403 899 LEU A C 1
ATOM 1285 O O . LEU A 1 173 ? 2.01400 7.73100 33.47400 1.000 47.01047 899 LEU A O 1
ATOM 1290 N N . ALA A 1 174 ? 4.07800 7.22900 32.71200 1.000 48.65951 900 ALA A N 1
ATOM 1291 C CA . ALA A 1 174 ? 4.57200 8.57900 32.96100 1.000 53.06492 900 ALA A CA 1
ATOM 1292 C C . ALA A 1 174 ? 3.86600 9.59500 32.07100 1.000 53.17649 900 ALA A C 1
ATOM 1293 O O . ALA A 1 174 ? 3.48900 10.68200 32.53200 1.000 51.60968 900 ALA A O 1
ATOM 1295 N N . GLU A 1 175 ? 3.68500 9.25900 30.79000 1.000 53.88328 901 GLU A N 1
ATOM 1296 C CA . GLU A 1 175 ? 2.93200 10.13200 29.89200 1.000 55.33341 901 GLU A CA 1
ATOM 1297 C C . GLU A 1 175 ? 1.52300 10.38100 30.41500 1.000 52.24292 901 GLU A C 1
ATOM 1298 O O . GLU A 1 175 ? 1.03400 11.51500 30.38600 1.000 54.03288 901 GLU A O 1
ATOM 1304 N N . MET A 1 176 ? 0.85700 9.33200 30.90100 1.000 48.33325 902 MET A N 1
ATOM 1305 C CA . MET A 1 176 ? -0.50600 9.48600 31.40000 1.000 51.58069 902 MET A CA 1
ATOM 1306 C C . MET A 1 176 ? -0.55300 10.36700 32.64400 1.000 52.89113 902 MET A C 1
ATOM 1307 O O . MET A 1 176 ? -1.42700 11.23800 32.76400 1.000 51.12903 902 MET A O 1
ATOM 1312 N N . ARG A 1 177 ? 0.37300 10.15900 33.58300 1.000 51.91833 903 ARG A N 1
ATOM 1313 C CA . ARG A 1 177 ? 0.38600 10.98000 34.79200 1.000 53.55919 903 ARG A CA 1
ATOM 1314 C C . ARG A 1 177 ? 0.64600 12.44700 34.46300 1.000 51.45708 903 ARG A C 1
ATOM 1315 O O . ARG A 1 177 ? -0.02000 13.34400 35.00400 1.000 53.54755 903 ARG A O 1
ATOM 1323 N N . GLN A 1 178 ? 1.60200 12.71400 33.56700 1.000 51.28368 904 GLN A N 1
ATOM 1324 C CA . GLN A 1 178 ? 1.87600 14.09400 33.18200 1.000 57.00931 904 GLN A CA 1
ATOM 1325 C C . GLN A 1 178 ? 0.68500 14.70800 32.46000 1.000 59.01926 904 GLN A C 1
ATOM 1326 O O . GLN A 1 178 ? 0.35000 15.87800 32.68100 1.000 58.61883 904 GLN A O 1
ATOM 1332 N N . LYS A 1 179 ? 0.02900 13.93100 31.59600 1.000 57.55332 905 LYS A N 1
ATOM 1333 C CA . LYS A 1 179 ? -1.15200 14.42400 30.90000 1.000 58.85636 905 LYS A CA 1
ATOM 1334 C C . LYS A 1 179 ? -2.27500 14.75500 31.87300 1.000 57.21807 905 LYS A C 1
ATOM 1335 O O . LYS A 1 179 ? -3.04800 15.68900 31.63300 1.000 60.13599 905 LYS A O 1
ATOM 1341 N N . GLU A 1 180 ? -2.37200 14.02100 32.98100 1.000 57.47562 906 GLU A N 1
ATOM 1342 C CA . GLU A 1 180 ? -3.49900 14.21400 33.88200 1.000 62.13687 906 GLU A CA 1
ATOM 1343 C C . GLU A 1 180 ? -3.24400 15.23700 34.98100 1.000 65.93078 906 GLU A C 1
ATOM 1344 O O . GLU A 1 180 ? -4.21100 15.71000 35.58900 1.000 69.93912 906 GLU A O 1
ATOM 1350 N N . ILE A 1 181 ? -1.99800 15.60300 35.25800 1.000 63.70501 907 ILE A N 1
ATOM 1351 C CA . ILE A 1 181 ? -1.76600 16.58900 36.31900 1.000 64.15346 907 ILE A CA 1
ATOM 1352 C C . ILE A 1 181 ? -1.93900 17.99700 35.74500 1.000 59.40943 907 ILE A C 1
ATOM 1353 O O . ILE A 1 181 ? -1.37100 18.30500 34.68300 1.000 58.67277 907 ILE A O 1
ATOM 1358 N N . PRO A 1 182 ? -2.73200 18.86000 36.38300 1.000 54.47225 908 PRO A N 1
ATOM 1359 C CA . PRO A 1 182 ? -2.90500 20.22200 35.86000 1.000 54.22954 908 PRO A CA 1
ATOM 1360 C C . PRO A 1 182 ? -1.61800 21.02600 35.96800 1.000 54.84543 908 PRO A C 1
ATOM 1361 O O . PRO A 1 182 ? -0.87700 20.91700 36.94800 1.000 59.92242 908 PRO A O 1
ATOM 1365 N N . ARG A 1 183 ? -1.35700 21.84500 34.95200 1.000 50.51187 909 ARG A N 1
ATOM 1366 C CA . ARG A 1 183 ? -0.06300 22.50800 34.85900 1.000 52.89308 909 ARG A CA 1
ATOM 1367 C C . ARG A 1 183 ? -0.23300 23.86900 34.19800 1.000 52.02944 909 ARG A C 1
ATOM 1368 O O . ARG A 1 183 ? -1.12600 24.05600 33.37500 1.000 50.85229 909 ARG A O 1
ATOM 1376 N N . VAL A 1 184 ? 0.60800 24.83700 34.59400 1.000 51.95220 910 VAL A N 1
ATOM 1377 C CA . VAL A 1 184 ? 0.68900 26.12500 33.90800 1.000 53.65339 910 VAL A CA 1
ATOM 1378 C C . VAL A 1 184 ? 1.78500 26.01900 32.85900 1.000 56.04785 910 VAL A C 1
ATOM 1379 O O . VAL A 1 184 ? 2.70700 25.21100 33.00800 1.000 56.61555 910 VAL A O 1
ATOM 1383 N N . LEU A 1 185 ? 1.70400 26.80300 31.77700 1.000 57.44190 911 LEU A N 1
ATOM 1384 C CA . LEU A 1 185 ? 2.69200 26.70500 30.71100 1.000 60.23770 911 LEU A CA 1
ATOM 1385 C C . LEU A 1 185 ? 3.43200 28.01500 30.49000 1.000 65.07591 911 LEU A C 1
ATOM 1386 O O . LEU A 1 185 ? 4.66400 28.03800 30.55200 1.000 67.60914 911 LEU A O 1
ATOM 1391 N N . GLU A 1 186 ? 2.72100 29.11100 30.24400 1.000 67.53502 912 GLU A N 1
ATOM 1392 C CA . GLU A 1 186 ? 3.34100 30.38200 29.89700 1.000 72.51808 912 GLU A CA 1
ATOM 1393 C C . GLU A 1 186 ? 2.89100 31.45000 30.88000 1.000 68.73930 912 GLU A C 1
ATOM 1394 O O . GLU A 1 186 ? 1.69200 31.59900 31.13400 1.000 66.89546 912 GLU A O 1
ATOM 1400 N N . GLN A 1 187 ? 3.85300 32.19200 31.41600 1.000 67.25055 913 GLN A N 1
ATOM 1401 C CA . GLN A 1 187 ? 3.56800 33.25800 32.36300 1.000 70.50502 913 GLN A CA 1
ATOM 1402 C C . GLN A 1 187 ? 3.21700 34.54600 31.62700 1.000 72.86199 913 GLN A C 1
ATOM 1403 O O . GLN A 1 187 ? 3.69600 34.80300 30.51900 1.000 77.32141 913 GLN A O 1
ATOM 1409 N N . LEU A 1 188 ? 2.36600 35.35900 32.25400 1.000 71.54011 914 LEU A N 1
ATOM 1410 C CA . LEU A 1 188 ? 1.87000 36.58600 31.64200 1.000 70.98982 914 LEU A CA 1
ATOM 1411 C C . LEU A 1 188 ? 2.34000 37.83800 32.37300 1.000 74.62879 914 LEU A C 1
ATOM 1412 O O . LEU A 1 188 ? 2.96400 38.71200 31.76400 1.000 76.96247 914 LEU A O 1
ATOM 1417 N N . GLU A 1 189 ? 2.05900 37.95100 33.66800 1.000 75.09985 915 GLU A N 1
ATOM 1418 C CA . GLU A 1 189 ? 2.40000 39.15700 34.40800 1.000 77.27351 915 GLU A CA 1
ATOM 1419 C C . GLU A 1 189 ? 2.52300 38.80900 35.88200 1.000 73.89035 915 GLU A C 1
ATOM 1420 O O . GLU A 1 189 ? 1.82400 37.92800 36.38700 1.000 70.20017 915 GLU A O 1
ATOM 1422 N N . ASP A 1 190 ? 3.42000 39.51100 36.56200 1.000 76.36277 916 ASP A N 1
ATOM 1423 C CA . ASP A 1 190 ? 3.73900 39.24800 37.96000 1.000 80.89975 916 ASP A CA 1
ATOM 1424 C C . ASP A 1 190 ? 3.14700 40.36000 38.81700 1.000 83.74747 916 ASP A C 1
ATOM 1425 O O . ASP A 1 190 ? 3.65500 41.48700 38.81900 1.000 89.77590 916 ASP A O 1
ATOM 1430 N N . LEU A 1 191 ? 2.08300 40.04100 39.54900 1.000 79.77749 917 LEU A N 1
ATOM 1431 C CA . LEU A 1 191 ? 1.43800 40.98300 40.44600 1.000 82.23027 917 LEU A CA 1
ATOM 1432 C C . LEU A 1 191 ? 1.91700 40.74500 41.87800 1.000 81.96247 917 LEU A C 1
ATOM 1433 O O . LEU A 1 191 ? 2.70600 39.83900 42.15600 1.000 81.44704 917 LEU A O 1
ATOM 1438 N N . ASP A 1 192 ? 1.41900 41.57200 42.80100 1.000 84.76815 918 ASP A N 1
ATOM 1439 C CA . ASP A 1 192 ? 1.98200 41.61000 44.14800 1.000 87.44729 918 ASP A CA 1
ATOM 1440 C C . ASP A 1 192 ? 1.73100 40.31300 44.91000 1.000 80.78444 918 ASP A C 1
ATOM 1441 O O . ASP A 1 192 ? 2.61400 39.83200 45.62800 1.000 81.19914 918 ASP A O 1
ATOM 1443 N N . SER A 1 193 ? 0.54300 39.72800 44.76700 1.000 81.30225 919 SER A N 1
ATOM 1444 C CA . SER A 1 193 ? 0.15600 38.57400 45.56600 1.000 78.50880 919 SER A CA 1
ATOM 1445 C C . SER A 1 193 ? 0.06200 37.27600 44.77500 1.000 76.84177 919 SER A C 1
ATOM 1446 O O . SER A 1 193 ? -0.14200 36.21500 45.37900 1.000 71.27111 919 SER A O 1
ATOM 1449 N N . ARG A 1 194 ? 0.21100 37.32100 43.45500 1.000 74.14779 920 ARG A N 1
ATOM 1450 C CA . ARG A 1 194 ? -0.02900 36.13700 42.64600 1.000 71.99236 920 ARG A CA 1
ATOM 1451 C C . ARG A 1 194 ? 0.60500 36.32200 41.27700 1.000 72.55741 920 ARG A C 1
ATOM 1452 O O . ARG A 1 194 ? 0.85000 37.44400 40.82700 1.000 68.33793 920 ARG A O 1
ATOM 1460 N N . VAL A 1 195 ? 0.86500 35.19500 40.62300 1.000 63.08775 921 VAL A N 1
ATOM 1461 C CA . VAL A 1 195 ? 1.48600 35.16400 39.30400 1.000 61.86041 921 VAL A CA 1
ATOM 1462 C C . VAL A 1 195 ? 0.41600 34.79500 38.29200 1.000 59.81011 921 VAL A C 1
ATOM 1463 O O . VAL A 1 195 ? -0.24500 33.75800 38.43200 1.000 57.60032 921 VAL A O 1
ATOM 1467 N N . LEU A 1 196 ? 0.24900 35.64400 37.28200 1.000 60.71491 922 LEU A N 1
ATOM 1468 C CA . LEU A 1 196 ? -0.71100 35.43700 36.21100 1.000 62.25206 922 LEU A CA 1
ATOM 1469 C C . LEU A 1 196 ? -0.05900 34.69100 35.05600 1.000 59.83320 922 LEU A C 1
ATOM 1470 O O . LEU A 1 196 ? 1.12800 34.86000 34.77000 1.000 60.68955 922 LEU A O 1
ATOM 1475 N N . TYR A 1 197 ? -0.85700 33.87400 34.37900 1.000 55.49169 923 TYR A N 1
ATOM 1476 C CA . TYR A 1 197 ? -0.37500 33.05500 33.28300 1.000 56.20311 923 TYR A CA 1
ATOM 1477 C C . TYR A 1 197 ? -1.27100 33.25400 32.07300 1.000 60.11261 923 TYR A C 1
ATOM 1478 O O . TYR A 1 197 ? -2.44900 33.60100 32.20100 1.000 60.56530 923 TYR A O 1
ATOM 1487 N N . TYR A 1 198 ? -0.69700 33.04100 30.89100 1.000 59.44430 924 TYR A N 1
ATOM 1488 C CA . TYR A 1 198 ? -1.48800 33.08900 29.67300 1.000 60.74609 924 TYR A CA 1
ATOM 1489 C C . TYR A 1 198 ? -2.09800 31.74100 29.32400 1.000 56.28960 924 TYR A C 1
ATOM 1490 O O . TYR A 1 198 ? -3.16300 31.70100 28.70000 1.000 55.26145 924 TYR A O 1
ATOM 1499 N N . SER A 1 199 ? -1.46400 30.63600 29.71100 1.000 55.18916 925 SER A N 1
ATOM 1500 C CA . SER A 1 199 ? -1.98100 29.33800 29.31200 1.000 53.71627 925 SER A CA 1
ATOM 1501 C C . SER A 1 199 ? -1.70600 28.28500 30.37600 1.000 48.59787 925 SER A C 1
ATOM 1502 O O . SER A 1 199 ? -0.69900 28.31700 31.08900 1.000 50.72954 925 SER A O 1
ATOM 1505 N N . ALA A 1 200 ? -2.61000 27.32100 30.43400 1.000 47.33125 926 ALA A N 1
ATOM 1506 C CA . ALA A 1 200 ? -2.45300 26.14800 31.27500 1.000 45.18033 926 ALA A CA 1
ATOM 1507 C C . ALA A 1 200 ? -2.93600 24.93300 30.49600 1.000 47.24019 926 ALA A C 1
ATOM 1508 O O . ALA A 1 200 ? -3.53900 25.04800 29.42800 1.000 47.68542 926 ALA A O 1
ATOM 1510 N N . THR A 1 201 ? -2.64800 23.75400 31.02500 1.000 43.70733 927 THR A N 1
ATOM 1511 C CA . THR A 1 201 ? -3.09800 22.53000 30.38800 1.000 44.07601 927 THR A CA 1
ATOM 1512 C C . THR A 1 201 ? -3.56600 21.53500 31.43500 1.000 42.57294 927 THR A C 1
ATOM 1513 O O . THR A 1 201 ? -3.08900 21.51600 32.57700 1.000 44.61013 927 THR A O 1
ATOM 1517 N N . LYS A 1 202 ? -4.50900 20.70500 31.00500 1.000 40.78150 928 LYS A N 1
ATOM 1518 C CA . LYS A 1 202 ? -5.19900 19.76700 31.88600 1.000 41.25641 928 LYS A CA 1
ATOM 1519 C C . LYS A 1 202 ? -5.82300 18.68100 31.02400 1.000 41.26720 928 LYS A C 1
ATOM 1520 O O . LYS A 1 202 ? -6.60800 18.99100 30.12200 1.000 39.40839 928 LYS A O 1
ATOM 1526 N N . ASN A 1 203 ? -5.47200 17.41900 31.29100 1.000 42.39108 929 ASN A N 1
ATOM 1527 C CA . ASN A 1 203 ? -6.03400 16.26800 30.57100 1.000 44.46778 929 ASN A CA 1
ATOM 1528 C C . ASN A 1 203 ? -5.85200 16.40300 29.06100 1.000 43.96304 929 ASN A C 1
ATOM 1529 O O . ASN A 1 203 ? -6.72100 16.02700 28.27300 1.000 47.17748 929 ASN A O 1
ATOM 1534 N N . GLY A 1 204 ? -4.71400 16.95600 28.65300 1.000 44.83823 930 GLY A N 1
ATOM 1535 C CA . GLY A 1 204 ? -4.42100 17.14400 27.24900 1.000 45.47463 930 GLY A CA 1
ATOM 1536 C C . GLY A 1 204 ? -5.06700 18.35000 26.60100 1.000 48.27303 930 GLY A C 1
ATOM 1537 O O . GLY A 1 204 ? -4.83100 18.59300 25.41100 1.000 49.55356 930 GLY A O 1
ATOM 1538 N N . ILE A 1 205 ? -5.86600 19.11600 27.33700 1.000 45.74170 931 ILE A N 1
ATOM 1539 C CA . ILE A 1 205 ? -6.55800 20.28400 26.80500 1.000 42.48385 931 ILE A CA 1
ATOM 1540 C C . ILE A 1 205 ? -5.79300 21.53400 27.20300 1.000 41.58847 931 ILE A C 1
ATOM 1541 O O . ILE A 1 205 ? -5.37600 21.68200 28.36200 1.000 41.30835 931 ILE A O 1
ATOM 1546 N N . LEU A 1 206 ? -5.61100 22.43500 26.23900 1.000 42.43234 932 LEU A N 1
ATOM 1547 C CA . LEU A 1 206 ? -4.94000 23.71100 26.44100 1.000 44.88145 932 LEU A CA 1
ATOM 1548 C C . LEU A 1 206 ? -5.97400 24.79900 26.69200 1.000 44.73965 932 LEU A C 1
ATOM 1549 O O . LEU A 1 206 ? -6.91900 24.95600 25.91000 1.000 45.89811 932 LEU A O 1
ATOM 1554 N N . TYR A 1 207 ? -5.80000 25.54800 27.77900 1.000 38.87100 933 TYR A N 1
ATOM 1555 C CA . TYR A 1 207 ? -6.68800 26.63900 28.13900 1.000 41.99211 933 TYR A CA 1
ATOM 1556 C C . TYR A 1 207 ? -5.89700 27.93600 28.11100 1.000 45.08774 933 TYR A C 1
ATOM 1557 O O . TYR A 1 207 ? -4.84300 28.04000 28.74700 1.000 47.42474 933 TYR A O 1
ATOM 1566 N N . ARG A 1 208 ? -6.40100 28.91900 27.37600 1.000 46.99069 934 ARG A N 1
ATOM 1567 C CA . ARG A 1 208 ? -5.78200 30.23100 27.30900 1.000 54.03274 934 ARG A CA 1
ATOM 1568 C C . ARG A 1 208 ? -6.73800 31.26600 27.88000 1.000 54.48656 934 ARG A C 1
ATOM 1569 O O . ARG A 1 208 ? -7.94300 31.02700 27.99900 1.000 52.78784 934 ARG A O 1
ATOM 1573 N N . VAL A 1 209 ? -6.18000 32.42000 28.24700 1.000 54.06525 935 VAL A N 1
ATOM 1574 C CA . VAL A 1 209 ? -7.00900 33.56000 28.61200 1.000 55.33647 935 VAL A CA 1
ATOM 1575 C C . VAL A 1 209 ? -7.97800 33.84100 27.47500 1.000 56.99726 935 VAL A C 1
ATOM 1576 O O . VAL A 1 209 ? -7.58900 33.86500 26.30300 1.000 58.72228 935 VAL A O 1
ATOM 1580 N N . GLY A 1 210 ? -9.25400 34.01400 27.81400 1.000 58.11048 936 GLY A N 1
ATOM 1581 C CA . GLY A 1 210 ? -10.29500 34.23100 26.84000 1.000 58.98473 936 GLY A CA 1
ATOM 1582 C C . GLY A 1 210 ? -11.10100 32.99800 26.47700 1.000 56.52160 936 GLY A C 1
ATOM 1583 O O . GLY A 1 210 ? -12.23000 33.13800 25.99500 1.000 56.15172 936 GLY A O 1
ATOM 1584 N N . ASP A 1 211 ? -10.55700 31.80100 26.69300 1.000 54.89143 937 ASP A N 1
ATOM 1585 C CA . ASP A 1 211 ? -11.27100 30.57600 26.35600 1.000 52.34011 937 ASP A CA 1
ATOM 1586 C C . ASP A 1 211 ? -12.48100 30.37900 27.26500 1.000 46.83264 937 ASP A C 1
ATOM 1587 O O . ASP A 1 211 ? -12.57200 30.94300 28.35900 1.000 45.58711 937 ASP A O 1
ATOM 1592 N N . GLY A 1 212 ? -13.42200 29.55700 26.80400 1.000 47.56885 938 GLY A N 1
ATOM 1593 C CA . GLY A 1 212 ? -14.54400 29.16800 27.63500 1.000 46.43836 938 GLY A CA 1
ATOM 1594 C C . GLY A 1 212 ? -14.23600 27.88400 28.38600 1.000 41.21463 938 GLY A C 1
ATOM 1595 O O . GLY A 1 212 ? -13.63400 26.96900 27.84400 1.000 43.97085 938 GLY A O 1
ATOM 1596 N N . VAL A 1 213 ? -14.74300 27.79600 29.61000 1.000 40.91215 939 VAL A N 1
ATOM 1597 C CA . VAL A 1 213 ? -14.58400 26.61100 30.44400 1.000 37.41046 939 VAL A CA 1
ATOM 1598 C C . VAL A 1 213 ? -15.94600 26.11300 30.90400 1.000 41.19314 939 VAL A C 1
ATOM 1599 O O . VAL A 1 213 ? -16.85200 26.90600 31.20200 1.000 43.70800 939 VAL A O 1
ATOM 1603 N N . TYR A 1 214 ? -16.08000 24.78500 30.93700 1.000 37.89033 940 TYR A N 1
ATOM 1604 C CA . TYR A 1 214 ? -17.16700 24.09200 31.60300 1.000 35.36925 940 TYR A CA 1
ATOM 1605 C C . TYR A 1 214 ? -16.81100 23.89200 33.07000 1.000 35.80539 940 TYR A C 1
ATOM 1606 O O . TYR A 1 214 ? -15.68400 23.50300 33.39600 1.000 34.51865 940 TYR A O 1
ATOM 1615 N N . LEU A 1 215 ? -17.78100 24.10600 33.95100 1.000 36.07816 941 LEU A N 1
ATOM 1616 C CA . LEU A 1 215 ? -17.56400 23.95200 35.38100 1.000 38.62001 941 LEU A CA 1
ATOM 1617 C C . LEU A 1 215 ? -18.73700 23.19400 35.98100 1.000 39.03413 941 LEU A C 1
ATOM 1618 O O . LEU A 1 215 ? -19.84200 23.22400 35.42800 1.000 37.64292 941 LEU A O 1
ATOM 1623 N N . PRO A 1 216 ? -18.52900 22.50100 37.10000 1.000 41.79693 942 PRO A N 1
ATOM 1624 C CA . PRO A 1 216 ? -19.64600 21.82300 37.75100 1.000 42.25392 942 PRO A CA 1
ATOM 1625 C C . PRO A 1 216 ? -20.70500 22.82600 38.16200 1.000 45.76775 942 PRO A C 1
ATOM 1626 O O . PRO A 1 216 ? -20.39600 23.99800 38.44500 1.000 45.73940 942 PRO A O 1
ATOM 1630 N N . PRO A 1 217 ? -21.97800 22.41400 38.19400 1.000 44.65489 943 PRO A N 1
ATOM 1631 C CA . PRO A 1 217 ? -23.02200 23.32900 38.68600 1.000 48.76164 943 PRO A CA 1
ATOM 1632 C C . PRO A 1 217 ? -22.72900 23.87500 40.07300 1.000 53.82389 943 PRO A C 1
ATOM 1633 O O . PRO A 1 217 ? -23.11300 25.01000 40.38000 1.000 57.58351 943 PRO A O 1
ATOM 1637 N N . GLU A 1 218 ? -22.03800 23.10500 40.91500 1.000 56.64195 944 GLU A N 1
ATOM 1638 C CA . GLU A 1 218 ? -21.67600 23.53500 42.26300 1.000 60.80848 944 GLU A CA 1
ATOM 1639 C C . GLU A 1 218 ? -20.53500 24.54900 42.28900 1.000 60.89670 944 GLU A C 1
ATOM 1640 O O . GLU A 1 218 ? -20.18500 25.01900 43.37800 1.000 64.64703 944 GLU A O 1
ATOM 1646 N N . ALA A 1 219 ? -19.95200 24.89400 41.13700 1.000 56.23749 945 ALA A N 1
ATOM 1647 C CA . ALA A 1 219 ? -18.74300 25.71600 41.12600 1.000 55.94738 945 ALA A CA 1
ATOM 1648 C C . ALA A 1 219 ? -19.02900 27.14100 41.58000 1.000 59.65600 945 ALA A C 1
ATOM 1649 O O . ALA A 1 219 ? -18.24400 27.72700 42.33700 1.000 57.90647 945 ALA A O 1
ATOM 1651 N N . PHE A 1 220 ? -20.13300 27.72500 41.11700 1.000 58.83061 946 PHE A N 1
ATOM 1652 C CA . PHE A 1 220 ? -20.53100 29.04400 41.58300 1.000 61.50435 946 PHE A CA 1
ATOM 1653 C C . PHE A 1 220 ? -22.04300 29.17300 41.49300 1.000 63.85793 946 PHE A C 1
ATOM 1654 O O . PHE A 1 220 ? -22.70800 28.44000 40.75800 1.000 60.85633 946 PHE A O 1
ATOM 1662 N N . THR A 1 221 ? -22.57700 30.11700 42.25800 1.000 65.38406 947 THR A N 1
ATOM 1663 C CA . THR A 1 221 ? -23.97900 30.49000 42.16900 1.000 68.61473 947 THR A CA 1
ATOM 1664 C C . THR A 1 221 ? -24.11600 31.80000 41.40000 1.000 68.45702 947 THR A C 1
ATOM 1665 O O . THR A 1 221 ? -23.13300 32.46900 41.07400 1.000 71.04021 947 THR A O 1
ATOM 1669 N N . PHE A 1 222 ? -25.35600 32.15300 41.09600 1.000 68.20287 948 PHE A N 1
ATOM 1670 C CA . PHE A 1 222 ? -25.66200 33.38900 40.39600 1.000 74.53525 948 PHE A CA 1
ATOM 1671 C C . PHE A 1 222 ? -26.15500 34.44800 41.38300 1.000 86.58102 948 PHE A C 1
ATOM 1672 O O . PHE A 1 222 ? -26.44800 34.16600 42.54600 1.000 89.41816 948 PHE A O 1
ATOM 1680 N N . ASN A 1 223 ? -26.23500 35.69200 40.89700 1.000 97.58629 949 ASN A N 1
ATOM 1681 C CA . ASN A 1 223 ? -26.68100 36.80600 41.73000 1.000 105.16633 949 ASN A CA 1
ATOM 1682 C C . ASN A 1 223 ? -28.08900 36.61600 42.27800 1.000 106.38399 949 ASN A C 1
ATOM 1683 O O . ASN A 1 223 ? -28.46800 37.31800 43.22200 1.000 112.97957 949 ASN A O 1
ATOM 1688 N N . ILE A 1 224 ? -28.86200 35.68900 41.70800 1.000 98.75691 950 ILE A N 1
ATOM 1689 C CA . ILE A 1 224 ? -30.30200 35.66400 41.91900 1.000 97.78435 950 ILE A CA 1
ATOM 1690 C C . ILE A 1 224 ? -30.62400 35.44600 43.39000 1.000 95.83028 950 ILE A C 1
ATOM 1691 O O . ILE A 1 224 ? -30.10200 34.53100 44.03800 1.000 93.03967 950 ILE A O 1
ATOM 1696 N N . LYS A 1 225 ? -31.45900 36.32600 43.93600 1.000 97.02135 951 LYS A N 1
ATOM 1697 C CA . LYS A 1 225 ? -32.02000 36.19000 45.27500 1.000 96.64672 951 LYS A CA 1
ATOM 1698 C C . LYS A 1 225 ? -33.50400 35.88500 45.10200 1.000 96.10588 951 LYS A C 1
ATOM 1699 O O . LYS A 1 225 ? -34.30200 36.77900 44.80900 1.000 99.32780 951 LYS A O 1
ATOM 1701 N N . LEU A 1 226 ? -33.86900 34.61900 45.27600 1.000 94.33863 952 LEU A N 1
ATOM 1702 C CA . LEU A 1 226 ? -35.22000 34.15300 45.01300 1.000 98.88371 952 LEU A CA 1
ATOM 1703 C C . LEU A 1 226 ? -35.85700 33.63900 46.29500 1.000 106.25108 952 LEU A C 1
ATOM 1704 O O . LEU A 1 226 ? -35.17500 33.32200 47.27300 1.000 104.75233 952 LEU A O 1
ATOM 1709 N N . SER A 1 227 ? -37.18400 33.57500 46.28300 1.000 115.32102 953 SER A N 1
ATOM 1710 C CA . SER A 1 227 ? -37.91400 32.88800 47.33700 1.000 123.42975 953 SER A CA 1
ATOM 1711 C C . SER A 1 227 ? -37.98800 31.40100 47.01300 1.000 125.87529 953 SER A C 1
ATOM 1712 O O . SER A 1 227 ? -38.14900 31.01500 45.85300 1.000 122.86637 953 SER A O 1
ATOM 1715 N N . SER A 1 228 ? -37.85800 30.56900 48.04500 1.000 132.85193 954 SER A N 1
ATOM 1716 C CA . SER A 1 228 ? -37.79000 29.13000 47.83200 1.000 136.13412 954 SER A CA 1
ATOM 1717 C C . SER A 1 228 ? -39.13000 28.60500 47.31800 1.000 140.01222 954 SER A C 1
ATOM 1718 O O . SER A 1 228 ? -40.18600 29.00500 47.82100 1.000 143.72310 954 SER A O 1
ATOM 1721 N N . PRO A 1 229 ? -39.12400 27.72400 46.31900 1.000 138.32830 955 PRO A N 1
ATOM 1722 C CA . PRO A 1 229 ? -40.38500 27.17100 45.81000 1.000 139.53534 955 PRO A CA 1
ATOM 1723 C C . PRO A 1 229 ? -41.05900 26.26700 46.83600 1.000 143.48134 955 PRO A C 1
ATOM 1724 O O . PRO A 1 229 ? -40.52400 25.97200 47.90700 1.000 144.79775 955 PRO A O 1
ATOM 1728 N N . VAL A 1 230 ? -42.26600 25.82900 46.48600 1.000 145.81904 956 VAL A N 1
ATOM 1729 C CA . VAL A 1 230 ? -43.05500 24.95200 47.34600 1.000 148.72535 956 VAL A CA 1
ATOM 1730 C C . VAL A 1 230 ? -42.50600 23.53200 47.26000 1.000 147.22683 956 VAL A C 1
ATOM 1731 O O . VAL A 1 230 ? -41.69700 23.21900 46.37900 1.000 143.88096 956 VAL A O 1
ATOM 1733 N N . LYS A 1 231 ? -42.93800 22.66800 48.17300 1.000 149.74505 957 LYS A N 1
ATOM 1734 C CA . LYS A 1 231 ? -42.46500 21.29300 48.22300 1.000 148.82066 957 LYS A CA 1
ATOM 1735 C C . LYS A 1 231 ? -43.30000 20.41900 47.28700 1.000 148.56063 957 LYS A C 1
ATOM 1736 O O . LYS A 1 231 ? -44.08600 20.91200 46.47200 1.000 149.30838 957 LYS A O 1
ATOM 1738 N N . ARG A 1 232 ? -43.12800 19.09800 47.39900 1.000 147.09038 958 ARG A N 1
ATOM 1739 C CA . ARG A 1 232 ? -43.85200 18.15200 46.56400 1.000 144.62991 958 ARG A CA 1
ATOM 1740 C C . ARG A 1 232 ? -45.36000 18.31500 46.75700 1.000 147.66099 958 ARG A C 1
ATOM 1741 O O . ARG A 1 232 ? -45.81100 18.79900 47.79900 1.000 151.63670 958 ARG A O 1
ATOM 1743 N N . PRO A 1 233 ? -46.15800 17.92800 45.76000 1.000 145.22649 959 PRO A N 1
ATOM 1744 C CA . PRO A 1 233 ? -47.61500 18.09900 45.87200 1.000 144.34232 959 PRO A CA 1
ATOM 1745 C C . PRO A 1 233 ? -48.16800 17.34900 47.07300 1.000 141.05367 959 PRO A C 1
ATOM 1746 O O . PRO A 1 233 ? -48.10100 16.11900 47.14600 1.000 140.85344 959 PRO A O 1
ATOM 1750 N N . ARG A 1 234 ? -48.70900 18.10700 48.02800 1.000 138.78134 960 ARG A N 1
ATOM 1751 C CA . ARG A 1 234 ? -49.29400 17.52100 49.22700 1.000 136.18065 960 ARG A CA 1
ATOM 1752 C C . ARG A 1 234 ? -50.39600 16.54800 48.83500 1.000 131.96287 960 ARG A C 1
ATOM 1753 O O . ARG A 1 234 ? -51.44300 16.95800 48.32200 1.000 132.13575 960 ARG A O 1
ATOM 1755 N N . LYS A 1 235 ? -50.17100 15.25800 49.08200 1.000 127.94660 961 LYS A N 1
ATOM 1756 C CA . LYS A 1 235 ? -51.07700 14.22500 48.59800 1.000 124.32610 961 LYS A CA 1
ATOM 1757 C C . LYS A 1 235 ? -52.38100 14.25000 49.38100 1.000 127.56078 961 LYS A C 1
ATOM 1758 O O . LYS A 1 235 ? -52.53500 13.53100 50.37400 1.000 129.95349 961 LYS A O 1
ATOM 1760 N N . GLU A 1 236 ? -53.32100 15.08200 48.93800 1.000 127.09912 962 GLU A N 1
ATOM 1761 C CA . GLU A 1 236 ? -54.60800 15.18200 49.60400 1.000 128.99892 962 GLU A CA 1
ATOM 1762 C C . GLU A 1 236 ? -55.36200 13.85800 49.48300 1.000 125.49725 962 GLU A C 1
ATOM 1763 O O . GLU A 1 236 ? -55.18400 13.12000 48.50900 1.000 122.64654 962 GLU A O 1
ATOM 1765 N N . PRO A 1 237 ? -56.20600 13.53000 50.46100 1.000 125.01280 963 PRO A N 1
ATOM 1766 C CA . PRO A 1 237 ? -56.96700 12.27900 50.38300 1.000 120.40550 963 PRO A CA 1
ATOM 1767 C C . PRO A 1 237 ? -57.92400 12.28800 49.20200 1.000 112.97347 963 PRO A C 1
ATOM 1768 O O . PRO A 1 237 ? -58.27400 13.33600 48.65400 1.000 114.28763 963 PRO A O 1
ATOM 1772 N N . VAL A 1 238 ? -58.34300 11.08600 48.80400 1.000 104.37790 964 VAL A N 1
ATOM 1773 C CA . VAL A 1 238 ? -59.23800 10.90700 47.67000 1.000 97.31104 964 VAL A CA 1
ATOM 1774 C C . VAL A 1 238 ? -60.32400 9.90900 48.04600 1.000 96.45784 964 VAL A C 1
ATOM 1775 O O . VAL A 1 238 ? -60.16900 9.09500 48.95900 1.000 98.26405 964 VAL A O 1
ATOM 1779 N N . ASP A 1 239 ? -61.44000 9.99000 47.32500 1.000 92.08365 965 ASP A N 1
ATOM 1780 C CA . ASP A 1 239 ? -62.53400 9.04100 47.48900 1.000 93.21549 965 ASP A CA 1
ATOM 1781 C C . ASP A 1 239 ? -62.07500 7.66800 47.01800 1.000 90.15753 965 ASP A C 1
ATOM 1782 O O . ASP A 1 239 ? -61.92100 7.43400 45.81400 1.000 86.16836 965 ASP A O 1
ATOM 1787 N N . GLU A 1 240 ? -61.87000 6.75400 47.96800 1.000 87.31588 966 GLU A N 1
ATOM 1788 C CA . GLU A 1 240 ? -61.38500 5.42200 47.63200 1.000 84.57550 966 GLU A CA 1
ATOM 1789 C C . GLU A 1 240 ? -62.45100 4.56400 46.96600 1.000 84.36369 966 GLU A C 1
ATOM 1790 O O . GLU A 1 240 ? -62.10700 3.60100 46.27400 1.000 91.00950 966 GLU A O 1
ATOM 1792 N N . ASP A 1 241 ? -63.73100 4.88300 47.15600 1.000 87.51868 967 ASP A N 1
ATOM 1793 C CA . ASP A 1 241 ? -64.78000 4.15000 46.45500 1.000 87.35159 967 ASP A CA 1
ATOM 1794 C C . ASP A 1 241 ? -64.85200 4.56000 44.99200 1.000 84.12774 967 ASP A C 1
ATOM 1795 O O . ASP A 1 241 ? -65.08800 3.71800 44.11900 1.000 82.02902 967 ASP A O 1
ATOM 1800 N N . LEU A 1 242 ? -64.64400 5.84800 44.71100 1.000 83.90674 968 LEU A N 1
ATOM 1801 C CA . LEU A 1 242 ? -64.59900 6.32500 43.33500 1.000 84.52323 968 LEU A CA 1
ATOM 1802 C C . LEU A 1 242 ? -63.27800 5.98100 42.65800 1.000 76.65914 968 LEU A C 1
ATOM 1803 O O . LEU A 1 242 ? -63.24100 5.79300 41.43600 1.000 73.84302 968 LEU A O 1
ATOM 1808 N N . TYR A 1 243 ? -62.19500 5.88600 43.42700 1.000 76.27011 969 TYR A N 1
ATOM 1809 C CA . TYR A 1 243 ? -60.86400 5.58100 42.90300 1.000 72.48963 969 TYR A CA 1
ATOM 1810 C C . TYR A 1 243 ? -60.29300 4.38200 43.64900 1.000 72.42627 969 TYR A C 1
ATOM 1811 O O . TYR A 1 243 ? -59.37800 4.52200 44.46900 1.000 72.74414 969 TYR A O 1
ATOM 1820 N N . PRO A 1 244 ? -60.79700 3.17700 43.36500 1.000 72.11399 970 PRO A N 1
ATOM 1821 C CA . PRO A 1 244 ? -60.37900 1.99900 44.14200 1.000 75.51675 970 PRO A CA 1
ATOM 1822 C C . PRO A 1 244 ? -58.94100 1.56400 43.90500 1.000 74.54457 970 PRO A C 1
ATOM 1823 O O . PRO A 1 244 ? -58.44500 0.73000 44.67100 1.000 79.85636 970 PRO A O 1
ATOM 1827 N N . GLU A 1 245 ? -58.25800 2.08200 42.88600 1.000 67.98929 971 GLU A N 1
ATOM 1828 C CA . GLU A 1 245 ? -56.88900 1.67700 42.59400 1.000 63.51715 971 GLU A CA 1
ATOM 1829 C C . GLU A 1 245 ? -55.86500 2.76900 42.88400 1.000 65.91268 971 GLU A C 1
ATOM 1830 O O . GLU A 1 245 ? -54.65800 2.53000 42.73100 1.000 60.61990 971 GLU A O 1
ATOM 1836 N N . HIS A 1 246 ? -56.30800 3.95100 43.32100 1.000 65.76369 972 HIS A N 1
ATOM 1837 C CA . HIS A 1 246 ? -55.37500 5.04000 43.59500 1.000 64.47023 972 HIS A CA 1
ATOM 1838 C C . HIS A 1 246 ? -54.38300 4.67200 44.68900 1.000 67.53724 972 HIS A C 1
ATOM 1839 O O . HIS A 1 246 ? -53.23500 5.13600 44.66800 1.000 65.77852 972 HIS A O 1
ATOM 1846 N N . TYR A 1 247 ? -54.80200 3.83600 45.64400 1.000 67.58174 973 TYR A N 1
ATOM 1847 C CA . TYR A 1 247 ? -53.89800 3.42500 46.71400 1.000 70.14784 973 TYR A CA 1
ATOM 1848 C C . TYR A 1 247 ? -52.64400 2.76500 46.15900 1.000 67.11754 973 TYR A C 1
ATOM 1849 O O . TYR A 1 247 ? -51.59300 2.79000 46.80800 1.000 72.36598 973 TYR A O 1
ATOM 1858 N N . ARG A 1 248 ? -52.72200 2.19100 44.95500 1.000 65.59451 974 ARG A N 1
ATOM 1859 C CA . ARG A 1 248 ? -51.54100 1.54700 44.39300 1.000 61.03899 974 ARG A CA 1
ATOM 1860 C C . ARG A 1 248 ? -50.44300 2.53500 44.00700 1.000 58.76309 974 ARG A C 1
ATOM 1861 O O . ARG A 1 248 ? -49.39300 2.09100 43.53300 1.000 54.90967 974 ARG A O 1
ATOM 1869 N N . LYS A 1 249 ? -50.63700 3.83900 44.20800 1.000 62.74655 975 LYS A N 1
ATOM 1870 C CA . LYS A 1 249 ? -49.65500 4.85400 43.82500 1.000 62.69668 975 LYS A CA 1
ATOM 1871 C C . LYS A 1 249 ? -48.87300 5.38000 45.02200 1.000 74.09078 975 LYS A C 1
ATOM 1872 O O . LYS A 1 249 ? -48.54400 6.56700 45.08300 1.000 76.78186 975 LYS A O 1
ATOM 1878 N N . TYR A 1 250 ? -48.55300 4.52100 45.98400 1.000 82.34723 976 TYR A N 1
ATOM 1879 C CA . TYR A 1 250 ? -47.86200 4.94800 47.19500 1.000 90.61326 976 TYR A CA 1
ATOM 1880 C C . TYR A 1 250 ? -46.36400 5.15300 47.00000 1.000 94.84610 976 TYR A C 1
ATOM 1881 O O . TYR A 1 250 ? -45.67100 5.46800 47.97300 1.000 97.08258 976 TYR A O 1
ATOM 1890 N N . SER A 1 251 ? -45.84900 5.00000 45.77700 1.000 98.33539 977 SER A N 1
ATOM 1891 C CA . SER A 1 251 ? -44.40900 5.04900 45.55000 1.000 100.93712 977 SER A CA 1
ATOM 1892 C C . SER A 1 251 ? -43.86000 6.46300 45.42300 1.000 107.68206 977 SER A C 1
ATOM 1893 O O . SER A 1 251 ? -42.65200 6.65500 45.60000 1.000 108.31583 977 SER A O 1
ATOM 1896 N N . ASP A 1 252 ? -44.70000 7.44500 45.08900 1.000 113.54629 978 ASP A N 1
ATOM 1897 C CA . ASP A 1 252 ? -44.31300 8.85200 44.99400 1.000 118.49179 978 ASP A CA 1
ATOM 1898 C C . ASP A 1 252 ? -43.31500 9.11900 43.87100 1.000 115.64735 978 ASP A C 1
ATOM 1899 O O . ASP A 1 252 ? -42.89600 10.26700 43.68600 1.000 116.09991 978 ASP A O 1
ATOM 1904 N N . TYR A 1 253 ? -42.93600 8.09400 43.11300 1.000 112.36535 979 TYR A N 1
ATOM 1905 C CA . TYR A 1 253 ? -41.98200 8.23500 42.02100 1.000 107.72416 979 TYR A CA 1
ATOM 1906 C C . TYR A 1 253 ? -42.73000 8.30300 40.69600 1.000 99.20098 979 TYR A C 1
ATOM 1907 O O . TYR A 1 253 ? -43.64500 7.51000 40.45300 1.000 100.92357 979 TYR A O 1
ATOM 1916 N N . ILE A 1 254 ? -42.33800 9.24600 39.84200 1.000 87.90298 980 ILE A N 1
ATOM 1917 C CA . ILE A 1 254 ? -43.03000 9.51900 38.58800 1.000 76.84681 980 ILE A CA 1
ATOM 1918 C C . ILE A 1 254 ? -42.15300 9.02700 37.44300 1.000 71.13769 980 ILE A C 1
ATOM 1919 O O . ILE A 1 254 ? -41.06000 9.55800 37.20500 1.000 68.22132 980 ILE A O 1
ATOM 1924 N N . LYS A 1 255 ? -42.63700 8.01200 36.73200 1.000 68.18753 981 LYS A N 1
ATOM 1925 C CA . LYS A 1 255 ? -41.94500 7.50700 35.55500 1.000 65.11225 981 LYS A CA 1
ATOM 1926 C C . LYS A 1 255 ? -41.89200 8.57900 34.47100 1.000 61.01407 981 LYS A C 1
ATOM 1927 O O . LYS A 1 255 ? -42.90500 9.20400 34.14900 1.000 57.73955 981 LYS A O 1
ATOM 1933 N N . GLY A 1 256 ? -40.70300 8.79600 33.91200 1.000 58.98482 982 GLY A N 1
ATOM 1934 C CA . GLY A 1 256 ? -40.54000 9.78300 32.86200 1.000 55.27194 982 GLY A CA 1
ATOM 1935 C C . GLY A 1 256 ? -40.41300 11.21600 33.32900 1.000 55.33393 982 GLY A C 1
ATOM 1936 O O . GLY A 1 256 ? -40.64300 12.13000 32.53100 1.000 47.58919 982 GLY A O 1
ATOM 1937 N N . SER A 1 257 ? -40.04300 11.44200 34.59200 1.000 54.71401 983 SER A N 1
ATOM 1938 C CA . SER A 1 257 ? -39.99800 12.76600 35.19800 1.000 57.80080 983 SER A CA 1
ATOM 1939 C C . SER A 1 257 ? -38.57300 13.30300 35.25700 1.000 56.06107 983 SER A C 1
ATOM 1940 O O . SER A 1 257 ? -37.61000 12.55900 35.46900 1.000 51.95507 983 SER A O 1
ATOM 1943 N N . ASN A 1 258 ? -38.45200 14.62200 35.10000 1.000 55.57939 984 ASN A N 1
ATOM 1944 C CA . ASN A 1 258 ? -37.15700 15.28600 35.03200 1.000 57.11344 984 ASN A CA 1
ATOM 1945 C C . ASN A 1 258 ? -36.81400 16.05400 36.30400 1.000 59.70034 984 ASN A C 1
ATOM 1946 O O . ASN A 1 258 ? -35.89200 16.87600 36.29600 1.000 60.11697 984 ASN A O 1
ATOM 1951 N N . LEU A 1 259 ? -37.52700 15.79700 37.40100 1.000 60.70681 985 LEU A N 1
ATOM 1952 C CA . LEU A 1 259 ? -37.22200 16.46900 38.65900 1.000 64.57853 985 LEU A CA 1
ATOM 1953 C C . LEU A 1 259 ? -35.88900 16.03000 39.25500 1.000 63.17497 985 LEU A C 1
ATOM 1954 O O . LEU A 1 259 ? -35.40800 16.67500 40.19400 1.000 67.25672 985 LEU A O 1
ATOM 1956 N N . ASP A 1 260 ? -35.27900 14.96800 38.72600 1.000 59.38618 986 ASP A N 1
ATOM 1957 C CA . ASP A 1 260 ? -34.02700 14.43700 39.24500 1.000 57.75670 986 ASP A CA 1
ATOM 1958 C C . ASP A 1 260 ? -32.85000 14.61700 38.29400 1.000 53.83358 986 ASP A C 1
ATOM 1959 O O . ASP A 1 260 ? -31.72300 14.27300 38.66300 1.000 50.01080 986 ASP A O 1
ATOM 1961 N N . ALA A 1 261 ? -33.07100 15.13100 37.08400 1.000 51.30031 987 ALA A N 1
ATOM 1962 C CA . ALA A 1 261 ? -31.95400 15.36400 36.17700 1.000 47.48405 987 ALA A CA 1
ATOM 1963 C C . ALA A 1 261 ? -31.06900 16.48500 36.72000 1.000 44.81332 987 ALA A C 1
ATOM 1964 O O . ALA A 1 261 ? -31.57700 17.48300 37.23900 1.000 44.90367 987 ALA A O 1
ATOM 1966 N N . PRO A 1 262 ? -29.74800 16.34600 36.63200 1.000 44.66929 988 PRO A N 1
ATOM 1967 C CA . PRO A 1 262 ? -28.86400 17.38800 37.15800 1.000 44.34647 988 PRO A CA 1
ATOM 1968 C C . PRO A 1 262 ? -28.89900 18.63600 36.29100 1.000 42.92504 988 PRO A C 1
ATOM 1969 O O . PRO A 1 262 ? -29.36700 18.62700 35.15200 1.000 39.89162 988 PRO A O 1
ATOM 1973 N N . GLU A 1 263 ? -28.40200 19.73000 36.86000 1.000 40.03857 989 GLU A N 1
ATOM 1974 C CA . GLU A 1 263 ? -28.20000 20.93600 36.07900 1.000 38.98189 989 GLU A CA 1
ATOM 1975 C C . GLU A 1 263 ? -27.05100 20.73600 35.09100 1.000 35.72397 989 GLU A C 1
ATOM 1976 O O . GLU A 1 263 ? -26.08300 20.03000 35.38700 1.000 36.19751 989 GLU A O 1
ATOM 1982 N N . PRO A 1 264 ? -27.12400 21.36700 33.92300 1.000 36.10127 990 PRO A N 1
ATOM 1983 C CA . PRO A 1 264 ? -25.97200 21.38700 33.01700 1.000 34.15108 990 PRO A CA 1
ATOM 1984 C C . PRO A 1 264 ? -24.84400 22.23100 33.59400 1.000 35.30570 990 PRO A C 1
ATOM 1985 O O . PRO A 1 264 ? -24.99100 22.90500 34.61600 1.000 37.28192 990 PRO A O 1
ATOM 1989 N N . TYR A 1 265 ? -23.70200 22.18900 32.90700 1.000 34.20979 991 TYR A N 1
ATOM 1990 C CA . TYR A 1 265 ? -22.49700 22.86500 33.38200 1.000 35.10339 991 TYR A CA 1
ATOM 1991 C C . TYR A 1 265 ? -22.72500 24.35800 33.59500 1.000 37.60852 991 TYR A C 1
ATOM 1992 O O . TYR A 1 265 ? -23.50400 24.99900 32.88600 1.000 38.37448 991 TYR A O 1
ATOM 2001 N N . ARG A 1 266 ? -22.01200 24.91900 34.57000 1.000 39.07470 992 ARG A N 1
ATOM 2002 C CA . ARG A 1 266 ? -21.72800 26.34500 34.53100 1.000 41.30878 992 ARG A CA 1
ATOM 2003 C C . ARG A 1 266 ? -20.76100 26.62000 33.38800 1.000 40.45212 992 ARG A C 1
ATOM 2004 O O . ARG A 1 266 ? -19.91000 25.79100 33.05900 1.000 38.52832 992 ARG A O 1
ATOM 2012 N N . ILE A 1 267 ? -20.88900 27.79100 32.77900 1.000 42.11164 993 ILE A N 1
ATOM 2013 C CA . ILE A 1 267 ? -20.02400 28.17200 31.67100 1.000 41.74744 993 ILE A CA 1
ATOM 2014 C C . ILE A 1 267 ? -19.38800 29.51500 31.99200 1.000 44.62476 993 ILE A C 1
ATOM 2015 O O . ILE A 1 267 ? -20.09000 30.48200 32.31200 1.000 47.98560 993 ILE A O 1
ATOM 2020 N N . GLY A 1 268 ? -18.05700 29.56900 31.92500 1.000 43.98910 994 GLY A N 1
ATOM 2021 C CA . GLY A 1 268 ? -17.33800 30.78700 32.22600 1.000 46.41234 994 GLY A CA 1
ATOM 2022 C C . GLY A 1 268 ? -16.32400 31.09400 31.14300 1.000 51.83436 994 GLY A C 1
ATOM 2023 O O . GLY A 1 268 ? -15.93800 30.22900 30.36600 1.000 47.69868 994 GLY A O 1
ATOM 2024 N N . ARG A 1 269 ? -15.91300 32.35700 31.08700 1.000 52.79767 995 ARG A N 1
ATOM 2025 C CA . ARG A 1 269 ? -14.80300 32.77000 30.23700 1.000 53.44587 995 ARG A CA 1
ATOM 2026 C C . ARG A 1 269 ? -13.61400 33.10300 31.12200 1.000 52.80409 995 ARG A C 1
ATOM 2027 O O . ARG A 1 269 ? -13.74500 33.87800 32.07600 1.000 52.16212 995 ARG A O 1
ATOM 2035 N N . ILE A 1 270 ? -12.46200 32.51500 30.80600 1.000 49.44480 996 ILE A N 1
ATOM 2036 C CA . ILE A 1 270 ? -11.25800 32.71800 31.60500 1.000 49.16151 996 ILE A CA 1
ATOM 2037 C C . ILE A 1 270 ? -10.85000 34.18100 31.50200 1.000 55.07817 996 ILE A C 1
ATOM 2038 O O . ILE A 1 270 ? -10.46000 34.65600 30.43100 1.000 52.79725 996 ILE A O 1
ATOM 2043 N N . LYS A 1 271 ? -10.94300 34.89900 32.61700 1.000 54.47298 997 LYS A N 1
ATOM 2044 C CA . LYS A 1 271 ? -10.32500 36.21100 32.72200 1.000 57.54852 997 LYS A CA 1
ATOM 2045 C C . LYS A 1 271 ? -8.89700 36.10400 33.23700 1.000 60.64792 997 LYS A C 1
ATOM 2046 O O . LYS A 1 271 ? -7.99200 36.76100 32.71100 1.000 58.79669 997 LYS A O 1
ATOM 2048 N N . GLU A 1 272 ? -8.67800 35.25500 34.23700 1.000 58.23420 998 GLU A N 1
ATOM 2049 C CA . GLU A 1 272 ? -7.37400 35.11600 34.86900 1.000 59.84796 998 GLU A CA 1
ATOM 2050 C C . GLU A 1 272 ? -7.05300 33.64800 35.08000 1.000 55.39371 998 GLU A C 1
ATOM 2051 O O . GLU A 1 272 ? -7.90600 32.88800 35.54000 1.000 52.10022 998 GLU A O 1
ATOM 2057 N N . ILE A 1 273 ? -5.82100 33.26700 34.76100 1.000 52.48341 999 ILE A N 1
ATOM 2058 C CA . ILE A 1 273 ? -5.21100 32.03200 35.24400 1.000 52.12013 999 ILE A CA 1
ATOM 2059 C C . ILE A 1 273 ? -4.10900 32.46000 36.19600 1.000 52.19016 999 ILE A C 1
ATOM 2060 O O . ILE A 1 273 ? -3.22700 33.23300 35.80700 1.000 53.61745 999 ILE A O 1
ATOM 2065 N N . PHE A 1 274 ? -4.14500 32.00200 37.44500 1.000 52.32926 1000 PHE A N 1
ATOM 2066 C CA . PHE A 1 274 ? -3.15200 32.52600 38.37200 1.000 54.38396 1000 PHE A CA 1
ATOM 2067 C C . PHE A 1 274 ? -2.78900 31.50700 39.44000 1.000 53.55165 1000 PHE A C 1
ATOM 2068 O O . PHE A 1 274 ? -3.52800 30.56400 39.73000 1.000 57.97595 1000 PHE A O 1
ATOM 2076 N N . CYS A 1 275 ? -1.60100 31.71600 39.98800 1.000 54.78147 1001 CYS A N 1
ATOM 2077 C CA . CYS A 1 275 ? -1.04200 30.92300 41.06900 1.000 57.96477 1001 CYS A CA 1
ATOM 2078 C C . CYS A 1 275 ? -0.70500 31.81000 42.25800 1.000 59.95372 1001 CYS A C 1
ATOM 2079 O O . CYS A 1 275 ? -0.07900 32.86500 42.08200 1.000 59.73399 1001 CYS A O 1
ATOM 2082 N N . PRO A 1 276 ? -1.07000 31.41400 43.47700 1.000 63.19032 1002 PRO A N 1
ATOM 2083 C CA . PRO A 1 276 ? -0.65200 32.19000 44.64800 1.000 66.19435 1002 PRO A CA 1
ATOM 2084 C C . PRO A 1 276 ? 0.86400 32.23100 44.74300 1.000 65.16010 1002 PRO A C 1
ATOM 2085 O O . PRO A 1 276 ? 1.54500 31.22100 44.55100 1.000 60.85771 1002 PRO A O 1
ATOM 2089 N N . LYS A 1 277 ? 1.38900 33.42100 45.01500 1.000 69.29310 1003 LYS A N 1
ATOM 2090 C CA . LYS A 1 277 ? 2.82000 33.60500 45.19500 1.000 73.62933 1003 LYS A CA 1
ATOM 2091 C C . LYS A 1 277 ? 3.16300 33.44400 46.66700 1.000 78.10408 1003 LYS A C 1
ATOM 2092 O O . LYS A 1 277 ? 2.56900 34.10900 47.52100 1.000 77.63751 1003 LYS A O 1
ATOM 2094 N N . LYS A 1 278 ? 4.11300 32.55900 46.95600 1.000 82.77793 1004 LYS A N 1
ATOM 2095 C CA . LYS A 1 278 ? 4.64100 32.44700 48.30100 1.000 89.35199 1004 LYS A CA 1
ATOM 2096 C C . LYS A 1 278 ? 5.17000 33.80200 48.74000 1.000 94.55617 1004 LYS A C 1
ATOM 2097 O O . LYS A 1 278 ? 5.48400 34.67000 47.92000 1.000 92.68184 1004 LYS A O 1
ATOM 2103 N N . SER A 1 279 ? 5.26600 33.98400 50.05800 1.000 101.00553 1005 SER A N 1
ATOM 2104 C CA . SER A 1 279 ? 5.84000 35.20300 50.62000 1.000 105.81046 1005 SER A CA 1
ATOM 2105 C C . SER A 1 279 ? 7.24100 35.42200 50.06600 1.000 103.61445 1005 SER A C 1
ATOM 2106 O O . SER A 1 279 ? 7.81600 36.51000 50.18600 1.000 106.40207 1005 SER A O 1
ATOM 2108 N N . ASN A 1 280 ? 7.77000 34.39300 49.41800 1.000 98.18305 1006 ASN A N 1
ATOM 2109 C CA . ASN A 1 280 ? 9.14500 34.33700 48.96200 1.000 96.05207 1006 ASN A CA 1
ATOM 2110 C C . ASN A 1 280 ? 9.31400 34.62200 47.47300 1.000 93.00127 1006 ASN A C 1
ATOM 2111 O O . ASN A 1 280 ? 10.43500 34.50500 46.95900 1.000 91.38687 1006 ASN A O 1
ATOM 2116 N N . GLY A 1 281 ? 8.23900 34.96800 46.76500 1.000 91.33361 1007 GLY A N 1
ATOM 2117 C CA . GLY A 1 281 ? 8.34300 35.35200 45.37000 1.000 87.97232 1007 GLY A CA 1
ATOM 2118 C C . GLY A 1 281 ? 7.86200 34.30800 44.38200 1.000 82.86321 1007 GLY A C 1
ATOM 2119 O O . GLY A 1 281 ? 7.25400 34.64500 43.36300 1.000 82.30000 1007 GLY A O 1
ATOM 2120 N N . ARG A 1 282 ? 8.12200 33.03500 44.66500 1.000 78.90276 1008 ARG A N 1
ATOM 2121 C CA . ARG A 1 282 ? 7.80700 31.98400 43.71300 1.000 76.58981 1008 ARG A CA 1
ATOM 2122 C C . ARG A 1 282 ? 6.31600 31.64500 43.74400 1.000 76.75183 1008 ARG A C 1
ATOM 2123 O O . ARG A 1 282 ? 5.67600 31.71800 44.79500 1.000 78.37018 1008 ARG A O 1
ATOM 2125 N N . PRO A 1 283 ? 5.73500 31.28700 42.60200 1.000 75.29524 1009 PRO A N 1
ATOM 2126 C CA . PRO A 1 283 ? 4.32100 30.89700 42.58900 1.000 73.01258 1009 PRO A CA 1
ATOM 2127 C C . PRO A 1 283 ? 4.14500 29.43900 42.98100 1.000 72.73662 1009 PRO A C 1
ATOM 2128 O O . PRO A 1 283 ? 4.96200 28.58000 42.63900 1.000 74.38825 1009 PRO A O 1
ATOM 2132 N N . ASN A 1 284 ? 3.06800 29.16300 43.71500 1.000 70.90339 1010 ASN A N 1
ATOM 2133 C CA . ASN A 1 284 ? 2.71800 27.78900 44.07800 1.000 67.36173 1010 ASN A CA 1
ATOM 2134 C C . ASN A 1 284 ? 1.98400 27.16800 42.89800 1.000 67.09271 1010 ASN A C 1
ATOM 2135 O O . ASN A 1 284 ? 0.77000 27.31300 42.74100 1.000 65.61185 1010 ASN A O 1
ATOM 2140 N N . GLU A 1 285 ? 2.73100 26.45500 42.06100 1.000 66.32070 1011 GLU A N 1
ATOM 2141 C CA . GLU A 1 285 ? 2.18700 25.89900 40.83200 1.000 63.88892 1011 GLU A CA 1
ATOM 2142 C C . GLU A 1 285 ? 1.47100 24.56900 41.03900 1.000 61.69344 1011 GLU A C 1
ATOM 2143 O O . GLU A 1 285 ? 0.99100 23.98700 40.06100 1.000 59.43422 1011 GLU A O 1
ATOM 2149 N N . THR A 1 286 ? 1.38400 24.07600 42.27500 1.000 61.47063 1012 THR A N 1
ATOM 2150 C CA . THR A 1 286 ? 0.51200 22.95100 42.58600 1.000 59.92900 1012 THR A CA 1
ATOM 2151 C C . THR A 1 286 ? -0.91700 23.38700 42.88100 1.000 59.35480 1012 THR A C 1
ATOM 2152 O O . THR A 1 286 ? -1.79800 22.53000 43.02500 1.000 58.63792 1012 THR A O 1
ATOM 2156 N N . ASP A 1 287 ? -1.16600 24.69800 42.97200 1.000 58.04973 1013 ASP A N 1
ATOM 2157 C CA . ASP A 1 287 ? -2.47900 25.24900 43.31000 1.000 59.45700 1013 ASP A CA 1
ATOM 2158 C C . ASP A 1 287 ? -2.83300 26.30500 42.26300 1.000 57.02755 1013 ASP A C 1
ATOM 2159 O O . ASP A 1 287 ? -2.64200 27.50300 42.47700 1.000 59.42193 1013 ASP A O 1
ATOM 2164 N N . ILE A 1 288 ? -3.37100 25.86000 41.13600 1.000 51.46715 1014 ILE A N 1
ATOM 2165 C CA . ILE A 1 288 ? -3.72100 26.75300 40.03800 1.000 49.33746 1014 ILE A CA 1
ATOM 2166 C C . ILE A 1 288 ? -5.17800 27.16400 40.17900 1.000 49.64135 1014 ILE A C 1
ATOM 2167 O O . ILE A 1 288 ? -6.06000 26.31400 40.35500 1.000 49.34618 1014 ILE A O 1
ATOM 2172 N N . LYS A 1 289 ? -5.43400 28.46300 40.09000 1.000 49.50074 1015 LYS A N 1
ATOM 2173 C CA . LYS A 1 289 ? -6.77400 29.01100 40.20500 1.000 53.76199 1015 LYS A CA 1
ATOM 2174 C C . LYS A 1 289 ? -7.15600 29.75400 38.93000 1.000 52.97698 1015 LYS A C 1
ATOM 2175 O O . LYS A 1 289 ? -6.29600 30.20900 38.17100 1.000 54.82573 1015 LYS A O 1
ATOM 2181 N N . ILE A 1 290 ? -8.46000 29.85100 38.68500 1.000 50.17525 1016 ILE A N 1
ATOM 2182 C CA . ILE A 1 290 ? -9.00000 30.53300 37.52100 1.000 50.89140 1016 ILE A CA 1
ATOM 2183 C C . ILE A 1 290 ? -10.04800 31.52600 38.00000 1.000 54.36494 1016 ILE A C 1
ATOM 2184 O O . ILE A 1 290 ? -10.89200 31.20600 38.84500 1.000 56.54897 1016 ILE A O 1
ATOM 2189 N N . ARG A 1 291 ? -9.99100 32.73400 37.46100 1.000 53.52167 1017 ARG A N 1
ATOM 2190 C CA . ARG A 1 291 ? -11.03800 33.73000 37.63000 1.000 58.68036 1017 ARG A CA 1
ATOM 2191 C C . ARG A 1 291 ? -11.79400 33.83100 36.31300 1.000 54.98917 1017 ARG A C 1
ATOM 2192 O O . ARG A 1 291 ? -11.18200 34.09500 35.27000 1.000 54.58335 1017 ARG A O 1
ATOM 2200 N N . VAL A 1 292 ? -13.10900 33.62200 36.37600 1.000 54.81211 1018 VAL A N 1
ATOM 2201 C CA . VAL A 1 292 ? -13.98900 33.63800 35.21500 1.000 53.97488 1018 VAL A CA 1
ATOM 2202 C C . VAL A 1 292 ? -15.05200 34.70800 35.38600 1.000 58.74172 1018 VAL A C 1
ATOM 2203 O O . VAL A 1 292 ? -15.42100 35.09000 36.50300 1.000 58.91229 1018 VAL A O 1
ATOM 2207 N N . ASN A 1 293 ? -15.56000 35.17000 34.24700 1.000 57.08826 1019 ASN A N 1
ATOM 2208 C CA . ASN A 1 293 ? -16.83900 35.85700 34.17700 1.000 59.10408 1019 ASN A CA 1
ATOM 2209 C C . ASN A 1 293 ? -17.93700 34.82000 33.98200 1.000 56.82286 1019 ASN A C 1
ATOM 2210 O O . ASN A 1 293 ? -17.80000 33.91800 33.14800 1.000 54.02268 1019 ASN A O 1
ATOM 2215 N N . LYS A 1 294 ? -19.00800 34.94100 34.76200 1.000 58.23067 1020 LYS A N 1
ATOM 2216 C CA . LYS A 1 294 ? -20.12000 34.00700 34.66300 1.000 63.55292 1020 LYS A CA 1
ATOM 2217 C C . LYS A 1 294 ? -20.93600 34.26800 33.40300 1.000 64.19497 1020 LYS A C 1
ATOM 2218 O O . LYS A 1 294 ? -21.19800 35.41800 33.04000 1.000 62.84815 1020 LYS A O 1
ATOM 2224 N N . PHE A 1 295 ? -21.34400 33.19100 32.73700 1.000 56.81454 1021 PHE A N 1
ATOM 2225 C CA . PHE A 1 295 ? -22.35100 33.25500 31.68600 1.000 56.35031 1021 PHE A CA 1
ATOM 2226 C C . PHE A 1 295 ? -23.68400 32.77100 32.23700 1.000 55.23685 1021 PHE A C 1
ATOM 2227 O O . PHE A 1 295 ? -23.74000 31.77200 32.96000 1.000 57.46476 1021 PHE A O 1
ATOM 2235 N N . TYR A 1 296 ? -24.75400 33.48500 31.89900 1.000 55.28279 1022 TYR A N 1
ATOM 2236 C CA . TYR A 1 296 ? -26.10700 33.08000 32.25300 1.000 55.48532 1022 TYR A CA 1
ATOM 2237 C C . TYR A 1 296 ? -26.71100 32.26400 31.11800 1.000 53.24493 1022 TYR A C 1
ATOM 2238 O O . TYR A 1 296 ? -26.65300 32.67800 29.95600 1.000 55.34920 1022 TYR A O 1
ATOM 2247 N N . ARG A 1 297 ? -27.26200 31.08000 31.45300 1.000 50.98133 1023 ARG A N 1
ATOM 2248 C CA . ARG A 1 297 ? -28.24400 30.50600 30.55100 1.000 49.71040 1023 ARG A CA 1
ATOM 2249 C C . ARG A 1 297 ? -29.57400 31.22400 30.76100 1.000 55.15538 1023 ARG A C 1
ATOM 2250 O O . ARG A 1 297 ? -29.80100 31.81000 31.82200 1.000 60.91180 1023 ARG A O 1
ATOM 2258 N N . PRO A 1 298 ? -30.45600 31.22100 29.75800 1.000 57.35391 1024 PRO A N 1
ATOM 2259 C CA . PRO A 1 298 ? -31.78600 31.83000 29.95700 1.000 57.77630 1024 PRO A CA 1
ATOM 2260 C C . PRO A 1 298 ? -32.47300 31.38100 31.23900 1.000 57.50728 1024 PRO A C 1
ATOM 2261 O O . PRO A 1 298 ? -32.94100 32.21800 32.02600 1.000 61.61889 1024 PRO A O 1
ATOM 2265 N N . GLU A 1 299 ? -32.52500 30.07100 31.48300 1.000 54.76492 1025 GLU A N 1
ATOM 2266 C CA . GLU A 1 299 ? -33.19600 29.54800 32.66500 1.000 57.08475 1025 GLU A CA 1
ATOM 2267 C C . GLU A 1 299 ? -32.51200 29.94300 33.97100 1.000 60.47949 1025 GLU A C 1
ATOM 2268 O O . GLU A 1 299 ? -33.09900 29.72500 35.03800 1.000 63.38347 1025 GLU A O 1
ATOM 2274 N N . ASN A 1 300 ? -31.30100 30.51400 33.92000 1.000 58.51100 1026 ASN A N 1
ATOM 2275 C CA . ASN A 1 300 ? -30.65300 31.02000 35.12500 1.000 62.76966 1026 ASN A CA 1
ATOM 2276 C C . ASN A 1 300 ? -31.08600 32.43800 35.47800 1.000 67.77811 1026 ASN A C 1
ATOM 2277 O O . ASN A 1 300 ? -30.83200 32.88300 36.60400 1.000 63.18125 1026 ASN A O 1
ATOM 2282 N N . THR A 1 301 ? -31.69700 33.16400 34.54000 1.000 68.60564 1027 THR A N 1
ATOM 2283 C CA . THR A 1 301 ? -32.10500 34.54000 34.78800 1.000 70.77397 1027 THR A CA 1
ATOM 2284 C C . THR A 1 301 ? -33.34900 34.56900 35.67400 1.000 68.74944 1027 THR A C 1
ATOM 2285 O O . THR A 1 301 ? -33.87900 33.52800 36.07600 1.000 69.69754 1027 THR A O 1
ATOM 2289 N N . HIS A 1 302 ? -33.83400 35.78200 35.97700 1.000 76.72803 1028 HIS A N 1
ATOM 2290 C CA . HIS A 1 302 ? -35.08900 35.90200 36.71600 1.000 81.15508 1028 HIS A CA 1
ATOM 2291 C C . HIS A 1 302 ? -36.23300 35.24700 35.95500 1.000 81.35038 1028 HIS A C 1
ATOM 2292 O O . HIS A 1 302 ? -37.17400 34.72300 36.56600 1.000 77.92362 1028 HIS A O 1
ATOM 2299 N N . LYS A 1 303 ? -36.16800 35.26400 34.62700 1.000 81.79824 1029 LYS A N 1
ATOM 2300 C CA . LYS A 1 303 ? -36.98300 34.35900 33.83300 1.000 83.80038 1029 LYS A CA 1
ATOM 2301 C C . LYS A 1 303 ? -36.49900 32.93600 34.07900 1.000 82.14112 1029 LYS A C 1
ATOM 2302 O O . LYS A 1 303 ? -35.37400 32.57800 33.71400 1.000 83.54817 1029 LYS A O 1
ATOM 2308 N N . SER A 1 304 ? -37.34700 32.12700 34.69600 1.000 79.76930 1030 SER A N 1
ATOM 2309 C CA . SER A 1 304 ? -36.96700 30.78900 35.12600 1.000 73.27195 1030 SER A CA 1
ATOM 2310 C C . SER A 1 304 ? -36.95100 29.84600 33.92800 1.000 65.71361 1030 SER A C 1
ATOM 2311 O O . SER A 1 304 ? -36.68700 30.26700 32.79600 1.000 58.33451 1030 SER A O 1
ATOM 2314 N N . THR A 1 305 ? -37.10800 28.55800 34.19600 1.000 59.29091 1031 THR A N 1
ATOM 2315 C CA . THR A 1 305 ? -37.24100 27.50000 33.19800 1.000 57.80526 1031 THR A CA 1
ATOM 2316 C C . THR A 1 305 ? -37.98400 27.90600 31.91800 1.000 56.52087 1031 THR A C 1
ATOM 2317 O O . THR A 1 305 ? -37.51200 27.55500 30.83100 1.000 54.53346 1031 THR A O 1
ATOM 2321 N N . PRO A 1 306 ? -39.12400 28.62300 31.96900 1.000 60.30985 1032 PRO A N 1
ATOM 2322 C CA . PRO A 1 306 ? -39.80200 28.99100 30.70500 1.000 56.78763 1032 PRO A CA 1
ATOM 2323 C C . PRO A 1 306 ? -38.92900 29.72300 29.68900 1.000 56.62518 1032 PRO A C 1
ATOM 2324 O O . PRO A 1 306 ? -39.18200 29.61400 28.47900 1.000 55.73876 1032 PRO A O 1
ATOM 2328 N N . ALA A 1 307 ? -37.89500 30.44400 30.13200 1.000 57.54820 1033 ALA A N 1
ATOM 2329 C CA . ALA A 1 307 ? -37.01200 31.11400 29.18100 1.000 57.47230 1033 ALA A CA 1
ATOM 2330 C C . ALA A 1 307 ? -36.28300 30.12700 28.27400 1.000 53.84690 1033 ALA A C 1
ATOM 2331 O O . ALA A 1 307 ? -35.83900 30.50600 27.18500 1.000 53.65256 1033 ALA A O 1
ATOM 2333 N N . SER A 1 308 ? -36.13400 28.87800 28.70300 1.000 51.22078 1034 SER A N 1
ATOM 2334 C CA . SER A 1 308 ? -35.49200 27.86100 27.88500 1.000 47.98423 1034 SER A CA 1
ATOM 2335 C C . SER A 1 308 ? -36.38400 27.34400 26.76500 1.000 49.75242 1034 SER A C 1
ATOM 2336 O O . SER A 1 308 ? -35.87100 26.69200 25.84900 1.000 45.24814 1034 SER A O 1
ATOM 2339 N N . TYR A 1 309 ? -37.69400 27.60500 26.81400 1.000 51.68681 1035 TYR A N 1
ATOM 2340 C CA . TYR A 1 309 ? -38.59800 26.93300 25.88100 1.000 50.86906 1035 TYR A CA 1
ATOM 2341 C C . TYR A 1 309 ? -38.27900 27.28700 24.43100 1.000 49.84299 1035 TYR A C 1
ATOM 2342 O O . TYR A 1 309 ? -38.26500 26.40900 23.56100 1.000 47.39108 1035 TYR A O 1
ATOM 2351 N N . HIS A 1 310 ? -38.00500 28.56200 24.15300 1.000 50.04528 1036 HIS A N 1
ATOM 2352 C CA . HIS A 1 310 ? -37.79600 29.02600 22.78600 1.000 53.10993 1036 HIS A CA 1
ATOM 2353 C C . HIS A 1 310 ? -36.33000 29.21600 22.41600 1.000 50.90841 1036 HIS A C 1
ATOM 2354 O O . HIS A 1 310 ? -36.01400 29.26900 21.22300 1.000 50.83365 1036 HIS A O 1
ATOM 2361 N N . ALA A 1 311 ? -35.43600 29.32800 23.39400 1.000 53.44975 1037 ALA A N 1
ATOM 2362 C CA . ALA A 1 311 ? -34.06700 29.74300 23.11900 1.000 49.67944 1037 ALA A CA 1
ATOM 2363 C C . ALA A 1 311 ? -33.26700 28.64600 22.42900 1.000 47.62785 1037 ALA A C 1
ATOM 2364 O O . ALA A 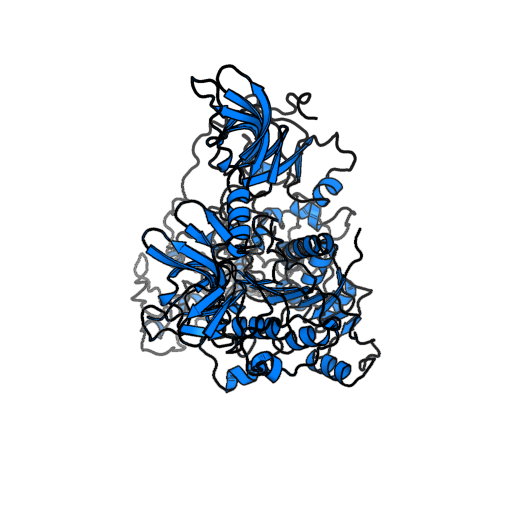1 311 ? -33.51200 27.45100 22.61900 1.000 45.44387 1037 ALA A O 1
ATOM 2366 N N . ASP A 1 312 ? -32.28800 29.06500 21.62300 1.000 49.72585 1038 ASP A N 1
ATOM 2367 C CA . ASP A 1 312 ? -31.30300 28.11700 21.11600 1.000 50.15711 1038 ASP A CA 1
ATOM 2368 C C . ASP A 1 312 ? -30.64800 27.38500 22.27900 1.000 46.58057 1038 ASP A C 1
ATOM 2369 O O . ASP A 1 312 ? -30.42200 27.95500 23.35200 1.000 45.23589 1038 ASP A O 1
ATOM 2374 N N . ILE A 1 313 ? -30.32500 26.11100 22.04700 1.000 40.84357 1039 ILE A N 1
ATOM 2375 C CA . ILE A 1 313 ? -29.76100 25.27300 23.09200 1.000 41.25431 1039 ILE A CA 1
ATOM 2376 C C . ILE A 1 313 ? -28.37600 25.74400 23.51700 1.000 39.59145 1039 ILE A C 1
ATOM 2377 O O . ILE A 1 313 ? -27.94300 25.45600 24.64100 1.000 40.70251 1039 ILE A O 1
ATOM 2382 N N . ASN A 1 314 ? -27.66900 26.47900 22.65900 1.000 41.17333 1040 ASN A N 1
ATOM 2383 C CA . ASN A 1 314 ? -26.32400 26.94800 22.96400 1.000 41.14037 1040 ASN A CA 1
ATOM 2384 C C . ASN A 1 314 ? -26.27100 28.46400 23.12800 1.000 46.10054 1040 ASN A C 1
ATOM 2385 O O . ASN A 1 314 ? -25.19900 29.06600 23.00400 1.000 47.44883 1040 ASN A O 1
ATOM 2390 N N . LEU A 1 315 ? -27.41200 29.08800 23.41100 1.000 47.46859 1041 LEU A N 1
ATOM 2391 C CA . LEU A 1 315 ? -27.50000 30.52800 23.60000 1.000 51.34026 1041 LEU A CA 1
ATOM 2392 C C . LEU A 1 315 ? -27.17900 30.88800 25.04500 1.000 52.57899 1041 LEU A C 1
ATOM 2393 O O . LEU A 1 315 ? -27.74200 30.30200 25.97700 1.000 48.39426 1041 LEU A O 1
ATOM 2398 N N . LEU A 1 316 ? -26.28000 31.85600 25.22100 1.000 49.52686 1042 LEU A N 1
ATOM 2399 C CA . LEU A 1 316 ? -25.89300 32.35900 26.53100 1.000 53.42403 1042 LEU A CA 1
ATOM 2400 C C . LEU A 1 316 ? -26.06000 33.87000 26.56500 1.000 56.11147 1042 LEU A C 1
ATOM 2401 O O . LEU A 1 316 ? -26.31600 34.51200 25.54500 1.000 55.41637 1042 LEU A O 1
ATOM 2406 N N . TYR A 1 317 ? -25.90600 34.43000 27.76400 1.000 55.75755 1043 TYR A N 1
ATOM 2407 C CA . TYR A 1 317 ? -25.83500 35.87100 27.97000 1.000 62.44702 1043 TYR A CA 1
ATOM 2408 C C . TYR A 1 317 ? -24.56000 36.18600 28.73200 1.000 65.64582 1043 TYR A C 1
ATOM 2409 O O . TYR A 1 317 ? -24.24900 35.51500 29.72100 1.000 67.71346 1043 TYR A O 1
ATOM 2418 N N . TRP A 1 318 ? -23.82900 37.20200 28.28000 1.000 66.41959 1044 TRP A N 1
ATOM 2419 C CA . TRP A 1 318 ? -22.66900 37.66300 29.03000 1.000 69.37277 1044 TRP A CA 1
ATOM 2420 C C . TRP A 1 318 ? -23.10400 38.26000 30.36100 1.000 70.84302 1044 TRP A C 1
ATOM 2421 O O . TRP A 1 318 ? -24.15700 38.89300 30.46700 1.000 72.17554 1044 TRP A O 1
ATOM 2432 N N . SER A 1 319 ? -22.28800 38.03400 31.38500 1.000 71.68512 1045 SER A N 1
ATOM 2433 C CA . SER A 1 319 ? -22.44800 38.66800 32.68200 1.000 73.51603 1045 SER A CA 1
ATOM 2434 C C . SER A 1 319 ? -21.08300 39.14000 33.15900 1.000 77.23060 1045 SER A C 1
ATOM 2435 O O . SER A 1 319 ? -20.04300 38.68000 32.68200 1.000 75.38676 1045 SER A O 1
ATOM 2438 N N . ASP A 1 320 ? -21.09100 40.09200 34.08700 1.000 78.04632 1046 ASP A N 1
ATOM 2439 C CA . ASP A 1 320 ? -19.85800 40.60000 34.66900 1.000 84.57243 1046 ASP A CA 1
ATOM 2440 C C . ASP A 1 320 ? -19.70600 40.20300 36.13100 1.000 81.54821 1046 ASP A C 1
ATOM 2441 O O . ASP A 1 320 ? -18.80400 40.70300 36.81200 1.000 82.31079 1046 ASP A O 1
ATOM 2446 N N . GLU A 1 321 ? -20.56800 39.31600 36.62800 1.000 75.94751 1047 GLU A N 1
ATOM 2447 C CA . GLU A 1 321 ? -20.27900 38.62700 37.87500 1.000 73.58118 1047 GLU A CA 1
ATOM 2448 C C . GLU A 1 321 ? -19.03400 37.77200 37.69100 1.000 71.27341 1047 GLU A C 1
ATOM 2449 O O . GLU A 1 321 ? -18.82400 37.17000 36.63500 1.000 70.71658 1047 GLU A O 1
ATOM 2455 N N . GLU A 1 322 ? -18.19800 37.72800 38.71900 1.000 69.22501 1048 GLU A N 1
ATOM 2456 C CA . GLU A 1 322 ? -16.93800 37.01500 38.63700 1.000 69.47326 1048 GLU A CA 1
ATOM 2457 C C . GLU A 1 322 ? -16.90100 35.89400 39.66200 1.000 68.20740 1048 GLU A C 1
ATOM 2458 O O . GLU A 1 322 ? -17.57900 35.93500 40.69400 1.000 70.18944 1048 GLU A O 1
ATOM 2464 N N . ALA A 1 323 ? -16.09300 34.88700 39.35200 1.000 61.88595 1049 ALA A N 1
ATOM 2465 C CA . ALA A 1 323 ? -15.95000 33.74100 40.23400 1.000 60.28467 1049 ALA A CA 1
ATOM 2466 C C . ALA A 1 323 ? -14.51900 33.23100 40.18000 1.000 62.15496 1049 ALA A C 1
ATOM 2467 O O . ALA A 1 323 ? -13.87000 33.26100 39.13300 1.000 60.37240 1049 ALA A O 1
ATOM 2469 N N . VAL A 1 324 ? -14.03000 32.76000 41.32200 1.000 58.90256 1050 VAL A N 1
ATOM 2470 C CA . VAL A 1 324 ? -12.70800 32.15500 41.41700 1.000 62.59438 1050 VAL A CA 1
ATOM 2471 C C . VAL A 1 324 ? -12.89100 30.69100 41.78200 1.000 58.89826 1050 VAL A C 1
ATOM 2472 O O . VAL A 1 324 ? -13.48800 30.37200 42.81800 1.000 61.30131 1050 VAL A O 1
ATOM 2476 N N . VAL A 1 325 ? -12.38500 29.80700 40.92600 1.000 51.95078 1051 VAL A N 1
ATOM 2477 C CA . VAL A 1 325 ? -12.48500 28.36900 41.12700 1.000 51.12150 1051 VAL A CA 1
ATOM 2478 C C . VAL A 1 325 ? -11.10500 27.75300 40.95500 1.000 48.11596 1051 VAL A C 1
ATOM 2479 O O . VAL A 1 325 ? -10.16600 28.38900 40.47400 1.000 52.45337 1051 VAL A O 1
ATOM 2483 N N . ASP A 1 326 ? -10.97100 26.51200 41.40200 1.000 46.63806 1052 ASP A N 1
ATOM 2484 C CA . ASP A 1 326 ? -9.72500 25.79100 41.19000 1.000 54.68156 1052 ASP A CA 1
ATOM 2485 C C . ASP A 1 326 ? -9.66700 25.29000 39.75400 1.000 51.00089 1052 ASP A C 1
ATOM 2486 O O . ASP A 1 326 ? -10.68700 24.90400 39.17900 1.000 47.81933 1052 ASP A O 1
ATOM 2491 N N . PHE A 1 327 ? -8.46600 25.32100 39.17000 1.000 47.02759 1053 PHE A N 1
ATOM 2492 C CA . PHE A 1 327 ? -8.28600 24.80700 37.81500 1.000 41.70039 1053 PHE A CA 1
ATOM 2493 C C . PHE A 1 327 ? -8.73700 23.35900 37.71500 1.000 41.56755 1053 PHE A C 1
ATOM 2494 O O . PHE A 1 327 ? -9.30500 22.94300 36.69700 1.000 41.21531 1053 PHE A O 1
ATOM 2502 N N . LYS A 1 328 ? -8.49900 22.57100 38.76600 1.000 41.14232 1054 LYS A N 1
ATOM 2503 C CA . LYS A 1 328 ? -8.88600 21.16900 38.71900 1.000 43.51186 1054 LYS A CA 1
ATOM 2504 C C . LYS A 1 328 ? -10.39800 20.99100 38.61100 1.000 38.56968 1054 LYS A C 1
ATOM 2505 O O . LYS A 1 328 ? -10.85400 19.90500 38.24600 1.000 39.20948 1054 LYS A O 1
ATOM 2511 N N . ALA A 1 329 ? -11.18400 22.03100 38.90200 1.000 37.39672 1055 ALA A N 1
ATOM 2512 C CA . ALA A 1 329 ? -12.63500 21.94500 38.74700 1.000 38.38154 1055 ALA A CA 1
ATOM 2513 C C . ALA A 1 329 ? -13.08900 22.01400 37.29400 1.000 39.56167 1055 ALA A C 1
ATOM 2514 O O . ALA A 1 329 ? -14.23100 21.63500 36.99900 1.000 38.78274 1055 ALA A O 1
ATOM 2516 N N . VAL A 1 330 ? -12.23700 22.48200 36.38000 1.000 38.46435 1056 VAL A N 1
ATOM 2517 C CA . VAL A 1 330 ? -12.64300 22.63600 34.98400 1.000 35.38268 1056 VAL A CA 1
ATOM 2518 C C . VAL A 1 330 ? -12.96400 21.27200 34.38800 1.000 34.32625 1056 VAL A C 1
ATOM 2519 O O . VAL A 1 330 ? -12.17600 20.32300 34.50500 1.000 34.40726 1056 VAL A O 1
ATOM 2523 N N . GLN A 1 331 ? -14.12200 21.17000 33.73400 1.000 31.74033 1057 GLN A N 1
ATOM 2524 C CA . GLN A 1 331 ? -14.58500 19.91800 33.15300 1.000 32.58808 1057 GLN A CA 1
ATOM 2525 C C . GLN A 1 331 ? -14.33000 19.82700 31.65500 1.000 36.91464 1057 GLN A C 1
ATOM 2526 O O . GLN A 1 331 ? -14.66500 18.80700 31.04100 1.000 38.25345 1057 GLN A O 1
ATOM 2532 N N . GLY A 1 332 ? -13.76800 20.86100 31.05600 1.000 33.20935 1058 GLY A N 1
ATOM 2533 C CA . GLY A 1 332 ? -13.51900 20.86800 29.62700 1.000 32.83727 1058 GLY A CA 1
ATOM 2534 C C . GLY A 1 332 ? -13.52000 22.28000 29.08300 1.000 35.80010 1058 GLY A C 1
ATOM 2535 O O . GLY A 1 332 ? -13.90500 23.24200 29.75300 1.000 34.06916 1058 GLY A O 1
ATOM 2536 N N . ARG A 1 333 ? -13.08500 22.39100 27.83400 1.000 35.83366 1059 ARG A N 1
ATOM 2537 C CA . ARG A 1 333 ? -13.00200 23.67000 27.15200 1.000 36.94274 1059 ARG A CA 1
ATOM 2538 C C . ARG A 1 333 ? -14.17400 23.81300 26.19600 1.000 37.61538 1059 ARG A C 1
ATOM 2539 O O . ARG A 1 333 ? -14.64100 22.83600 25.60800 1.000 39.67364 1059 ARG A O 1
ATOM 2547 N N . CYS A 1 334 ? -14.65100 25.04200 26.04600 1.000 39.65231 1060 CYS A N 1
ATOM 2548 C CA . CYS A 1 334 ? -15.74100 25.33200 25.13400 1.000 40.93254 1060 CYS A CA 1
ATOM 2549 C C . CYS A 1 334 ? -15.48900 26.68400 24.48600 1.000 43.95309 1060 CYS A C 1
ATOM 2550 O O . CYS A 1 334 ? -14.75900 27.53300 25.01500 1.000 46.35078 1060 CYS A O 1
ATOM 2553 N N . THR A 1 335 ? -16.09100 26.85300 23.31400 1.000 44.03093 1061 THR A N 1
ATOM 2554 C CA . THR A 1 335 ? -15.98400 28.06700 22.52500 1.000 49.42481 1061 THR A CA 1
ATOM 2555 C C . THR A 1 335 ? -17.23900 28.89400 22.75000 1.000 52.62533 1061 THR A C 1
ATOM 2556 O O . THR A 1 335 ? -18.34700 28.44000 22.44500 1.000 50.93870 1061 THR A O 1
ATOM 2560 N N . VAL A 1 336 ? -17.06800 30.09100 23.30000 1.000 49.75923 1062 VAL A N 1
ATOM 2561 C CA . VAL A 1 336 ? -18.16000 31.02900 23.50600 1.000 55.06882 1062 VAL A CA 1
ATOM 2562 C C . VAL A 1 336 ? -17.75100 32.31600 22.81100 1.000 61.99997 1062 VAL A C 1
ATOM 2563 O O . VAL A 1 336 ? -16.80400 32.98600 23.24300 1.000 63.32351 1062 VAL A O 1
ATOM 2567 N N . GLU A 1 337 ? -18.44300 32.65800 21.72800 1.000 63.03001 1063 GLU A N 1
ATOM 2568 C CA . GLU A 1 337 ? -18.05400 33.79400 20.90900 1.000 69.30543 1063 GLU A CA 1
ATOM 2569 C C . GLU A 1 337 ? -19.25200 34.68900 20.63200 1.000 69.97219 1063 GLU A C 1
ATOM 2570 O O . GLU A 1 337 ? -20.39300 34.22700 20.53900 1.000 68.83521 1063 GLU A O 1
ATOM 2576 N N . TYR A 1 338 ? -18.96800 35.98300 20.50700 1.000 72.08708 1064 TYR A N 1
ATOM 2577 C CA . TYR A 1 338 ? -20.00500 36.96300 20.22000 1.000 75.09631 1064 TYR A CA 1
ATOM 2578 C C . TYR A 1 338 ? -20.64600 36.67700 18.87000 1.000 73.32391 1064 TYR A C 1
ATOM 2579 O O . TYR A 1 338 ? -19.95300 36.50800 17.86200 1.000 71.75195 1064 TYR A O 1
ATOM 2588 N N . GLY A 1 339 ? -21.97600 36.62500 18.85900 1.000 73.35239 1065 GLY A N 1
ATOM 2589 C CA . GLY A 1 339 ? -22.73300 36.25000 17.68200 1.000 73.92795 1065 GLY A CA 1
ATOM 2590 C C . GLY A 1 339 ? -22.45800 37.08900 16.45000 1.000 81.08255 1065 GLY A C 1
ATOM 2591 O O . GLY A 1 339 ? -21.97800 36.56300 15.44000 1.000 80.44495 1065 GLY A O 1
ATOM 2592 N N . GLU A 1 340 ? -22.73900 38.39100 16.52100 1.000 84.45520 1066 GLU A N 1
ATOM 2593 C CA . GLU A 1 340 ? -22.63800 39.22600 15.32600 1.000 88.26581 1066 GLU A CA 1
ATOM 2594 C C . GLU A 1 340 ? -21.21800 39.72700 15.09700 1.000 91.43750 1066 GLU A C 1
ATOM 2595 O O . GLU A 1 340 ? -21.00600 40.90800 14.80300 1.000 97.38012 1066 GLU A O 1
ATOM 2597 N N . ASP A 1 341 ? -20.23700 38.82600 15.21700 1.000 86.94197 1067 ASP A N 1
ATOM 2598 C CA . ASP A 1 341 ? -18.89300 39.08300 14.72500 1.000 90.49395 1067 ASP A CA 1
ATOM 2599 C C . ASP A 1 341 ? -18.26000 37.84900 14.10300 1.000 91.82619 1067 ASP A C 1
ATOM 2600 O O . ASP A 1 341 ? -17.08600 37.91000 13.71900 1.000 94.01993 1067 ASP A O 1
ATOM 2602 N N . LEU A 1 342 ? -18.98300 36.73500 14.00400 1.000 92.00231 1068 LEU A N 1
ATOM 2603 C CA . LEU A 1 342 ? -18.45300 35.55300 13.34100 1.000 91.57887 1068 LEU A CA 1
ATOM 2604 C C . LEU A 1 342 ? -18.66400 35.66800 11.83300 1.000 97.28725 1068 LEU A C 1
ATOM 2605 O O . LEU A 1 342 ? -19.67500 36.21700 11.38900 1.000 99.69283 1068 LEU A O 1
ATOM 2607 N N . PRO A 1 343 ? -17.72800 35.16700 11.02300 1.000 103.75754 1069 PRO A N 1
ATOM 2608 C CA . PRO A 1 343 ? -17.92000 35.25800 9.56400 1.000 106.01128 1069 PRO A CA 1
ATOM 2609 C C . PRO A 1 343 ? -19.11800 34.46500 9.07300 1.000 103.61210 1069 PRO A C 1
ATOM 2610 O O . PRO A 1 343 ? -19.93500 34.98900 8.30600 1.000 108.33989 1069 PRO A O 1
ATOM 2614 N N . GLU A 1 344 ? -19.25200 33.21400 9.50300 1.000 97.63992 1070 GLU A N 1
ATOM 2615 C CA . GLU A 1 344 ? -20.37300 32.38500 9.09100 1.000 93.36268 1070 GLU A CA 1
ATOM 2616 C C . GLU A 1 344 ? -21.65100 32.83100 9.80400 1.000 89.68285 1070 GLU A C 1
ATOM 2617 O O . GLU A 1 344 ? -21.65000 33.73800 10.64300 1.000 90.66306 1070 GLU A O 1
ATOM 2623 N N . CYS A 1 345 ? -22.76100 32.18500 9.45400 1.000 85.80230 1071 CYS A N 1
ATOM 2624 C CA . CYS A 1 345 ? -23.99900 32.39600 10.18500 1.000 82.60204 1071 CYS A CA 1
ATOM 2625 C C . CYS A 1 345 ? -24.03400 31.50100 11.42200 1.000 76.74475 1071 CYS A C 1
ATOM 2626 O O . CYS A 1 345 ? -23.27700 30.53300 11.54200 1.000 71.53893 1071 CYS A O 1
ATOM 2629 N N . VAL A 1 346 ? -24.93000 31.84300 12.35100 1.000 76.33041 1072 VAL A N 1
ATOM 2630 C CA . VAL A 1 346 ? -24.95900 31.16900 13.64800 1.000 72.83871 1072 VAL A CA 1
ATOM 2631 C C . VAL A 1 346 ? -25.27800 29.68800 13.49900 1.000 69.24993 1072 VAL A C 1
ATOM 2632 O O . VAL A 1 346 ? -24.73400 28.85800 14.23500 1.000 67.11984 1072 VAL A O 1
ATOM 2636 N N . GLN A 1 347 ? -26.12600 29.32000 12.53600 1.000 64.89846 1073 GLN A N 1
ATOM 2637 C CA . GLN A 1 347 ? -26.46700 27.91000 12.36900 1.000 64.09768 1073 GLN A CA 1
ATOM 2638 C C . GLN A 1 347 ? -25.29000 27.11900 11.80900 1.000 62.55928 1073 GLN A C 1
ATOM 2639 O O . GLN A 1 347 ? -24.98100 26.02200 12.29200 1.000 58.51462 1073 GLN A O 1
ATOM 2645 N N . VAL A 1 348 ? -24.62700 27.65200 10.77800 1.000 62.63996 1074 VAL A N 1
ATOM 2646 C CA . VAL A 1 348 ? -23.44900 26.98200 10.23000 1.000 62.35432 1074 VAL A CA 1
ATOM 2647 C C . VAL A 1 348 ? -22.37100 26.85400 11.30000 1.000 60.07662 1074 VAL A C 1
ATOM 2648 O O . VAL A 1 348 ? -21.71300 25.81200 11.42400 1.000 59.25374 1074 VAL A O 1
ATOM 2652 N N . TYR A 1 349 ? -22.20300 27.89800 12.11300 1.000 60.05236 1075 TYR A N 1
ATOM 2653 C CA . TYR A 1 349 ? -21.28000 27.83700 13.24200 1.000 60.79572 1075 TYR A CA 1
ATOM 2654 C C . TYR A 1 349 ? -21.65300 26.70900 14.20000 1.000 58.73325 1075 TYR A C 1
ATOM 2655 O O . TYR A 1 349 ? -20.83200 25.83400 14.49800 1.000 55.14459 1075 TYR A O 1
ATOM 2664 N N . SER A 1 350 ? -22.90400 26.69900 14.67100 1.000 57.92590 1076 SER A N 1
ATOM 2665 C CA . SER A 1 350 ? -23.33200 25.71700 15.66000 1.000 55.03836 1076 SER A CA 1
ATOM 2666 C C . SER A 1 350 ? -23.26200 24.29800 15.11600 1.000 57.50746 1076 SER A C 1
ATOM 2667 O O . SER A 1 350 ? -23.10700 23.34400 15.88900 1.000 57.81151 1076 SER A O 1
ATOM 2670 N N . MET A 1 351 ? -23.37500 24.13400 13.80000 1.000 55.88229 1077 MET A N 1
ATOM 2671 C CA . MET A 1 351 ? -23.28400 22.81100 13.19900 1.000 56.78511 1077 MET A CA 1
ATOM 2672 C C . MET A 1 351 ? -21.86600 22.43100 12.79700 1.000 56.75549 1077 MET A C 1
ATOM 2673 O O . MET A 1 351 ? -21.62800 21.26400 12.46300 1.000 56.73759 1077 MET A O 1
ATOM 2678 N N . GLY A 1 352 ? -20.92700 23.37600 12.81700 1.000 57.13674 1078 GLY A N 1
ATOM 2679 C CA . GLY A 1 352 ? -19.57200 23.08400 12.39300 1.000 59.11287 1078 GLY A CA 1
ATOM 2680 C C . GLY A 1 352 ? -18.63100 22.49700 13.42200 1.000 58.26922 1078 GLY A C 1
ATOM 2681 O O . GLY A 1 352 ? -17.50200 22.15100 13.06100 1.000 57.95537 1078 GLY A O 1
ATOM 2682 N N . GLY A 1 353 ? -19.03500 22.36900 14.68600 1.000 56.52796 1079 GLY A N 1
ATOM 2683 C CA . GLY A 1 353 ? -18.13300 21.86400 15.69600 1.000 52.66434 1079 GLY A CA 1
ATOM 2684 C C . GLY A 1 353 ? -18.74900 21.67700 17.07000 1.000 50.94965 1079 GLY A C 1
ATOM 2685 O O . GLY A 1 353 ? -19.80500 22.23300 17.39200 1.000 52.12329 1079 GLY A O 1
ATOM 2686 N N . PRO A 1 354 ? -18.08200 20.89300 17.91200 1.000 45.95436 1080 PRO A N 1
ATOM 2687 C CA . PRO A 1 354 ? -18.60600 20.62100 19.25300 1.000 43.99849 1080 PRO A CA 1
ATOM 2688 C C . PRO A 1 354 ? -18.32600 21.76100 20.22300 1.000 45.24396 1080 PRO A C 1
ATOM 2689 O O . PRO A 1 354 ? -17.43500 22.58900 20.02100 1.000 45.43587 1080 PRO A O 1
ATOM 2693 N N . ASN A 1 355 ? -19.12000 21.78200 21.29800 1.000 41.72308 1081 ASN A N 1
ATOM 2694 C CA . ASN A 1 355 ? -18.90800 22.68200 22.43600 1.000 41.15761 1081 ASN A CA 1
ATOM 2695 C C . ASN A 1 355 ? -18.93300 24.15000 22.02300 1.000 43.72504 1081 ASN A C 1
ATOM 2696 O O . ASN A 1 355 ? -18.16700 24.96500 22.53600 1.000 45.38281 1081 ASN A O 1
ATOM 2701 N N . ARG A 1 356 ? -19.83200 24.49900 21.10800 1.000 44.93473 1082 ARG A N 1
ATOM 2702 C CA . ARG A 1 356 ? -19.90900 25.85300 20.57400 1.000 47.34780 1082 ARG A CA 1
ATOM 2703 C C . ARG A 1 356 ? -21.12700 26.57000 21.14300 1.000 48.29784 1082 ARG A C 1
ATOM 2704 O O . ARG A 1 356 ? -22.26300 26.11000 20.97400 1.000 50.61758 1082 ARG A O 1
ATOM 2712 N N . PHE A 1 357 ? -20.88000 27.69300 21.81200 1.000 45.42872 1083 PHE A N 1
ATOM 2713 C CA . PHE A 1 357 ? -21.91100 28.56200 22.35200 1.000 44.90889 1083 PHE A CA 1
ATOM 2714 C C . PHE A 1 357 ? -21.75400 29.96300 21.77500 1.000 50.43910 1083 PHE A C 1
ATOM 2715 O O . PHE A 1 357 ? -20.69700 30.33700 21.25500 1.000 50.42983 1083 PHE A O 1
ATOM 2723 N N . TYR A 1 358 ? -22.81900 30.74700 21.88300 1.000 52.08502 1084 TYR A N 1
ATOM 2724 C CA . TYR A 1 358 ? -22.78300 32.10900 21.38400 1.000 55.34240 1084 TYR A CA 1
ATOM 2725 C C . TYR A 1 358 ? -23.67600 32.97100 22.25800 1.000 58.12922 1084 TYR A C 1
ATOM 2726 O O . TYR A 1 358 ? -24.57700 32.47900 22.94200 1.000 59.53977 1084 TYR A O 1
ATOM 2735 N N . PHE A 1 359 ? -23.40600 34.27100 22.22600 1.000 59.52657 1085 PHE A N 1
ATOM 2736 C CA . PHE A 1 359 ? -24.18800 35.25000 22.96100 1.000 61.79438 1085 PHE A CA 1
ATOM 2737 C C . PHE A 1 359 ? -24.38400 36.47400 22.08000 1.000 66.67669 1085 PHE A C 1
ATOM 2738 O O . PHE A 1 359 ? -23.44500 36.92900 21.42300 1.000 69.99965 1085 PHE A O 1
ATOM 2746 N N . LEU A 1 360 ? -25.60900 36.99000 22.05400 1.000 70.87289 1086 LEU A N 1
ATOM 2747 C CA . LEU A 1 360 ? -25.90000 38.21100 21.31400 1.000 75.12198 1086 LEU A CA 1
ATOM 2748 C C . LEU A 1 360 ? -26.03600 39.43100 22.21200 1.000 79.79121 1086 LEU A C 1
ATOM 2749 O O . LEU A 1 360 ? -25.68100 40.53900 21.79400 1.000 84.85581 1086 LEU A O 1
ATOM 2754 N N . GLU A 1 361 ? -26.52500 39.25300 23.43500 1.000 76.89040 1087 GLU A N 1
ATOM 2755 C CA . GLU A 1 361 ? -26.69100 40.33700 24.39000 1.000 79.58909 1087 GLU A CA 1
ATOM 2756 C C . GLU A 1 361 ? -26.00500 39.95300 25.69300 1.000 77.50523 1087 GLU A C 1
ATOM 2757 O O . GLU A 1 361 ? -25.48500 38.84400 25.84300 1.000 70.43995 1087 GLU A O 1
ATOM 2763 N N . ALA A 1 362 ? -25.99600 40.88100 26.64200 1.000 78.76267 1088 ALA A N 1
ATOM 2764 C CA . ALA A 1 362 ? -25.53500 40.60200 27.99100 1.000 77.96035 1088 ALA A CA 1
ATOM 2765 C C . ALA A 1 362 ? -26.70600 40.73600 28.95300 1.000 74.20476 1088 ALA A C 1
ATOM 2766 O O . ALA A 1 362 ? -27.79600 41.15700 28.57400 1.000 83.85347 1088 ALA A O 1
ATOM 2768 N N . TYR A 1 363 ? -26.49000 40.33700 30.20300 1.000 79.89456 1089 TYR A N 1
ATOM 2769 C CA . TYR A 1 363 ? -27.55600 40.32100 31.20300 1.000 83.14533 1089 TYR A CA 1
ATOM 2770 C C . TYR A 1 363 ? -27.08800 41.09900 32.42500 1.000 88.48877 1089 TYR A C 1
ATOM 2771 O O . TYR A 1 363 ? -26.28700 40.59800 33.22000 1.000 87.73722 1089 TYR A O 1
ATOM 2780 N N . ASN A 1 364 ? -27.58700 42.32400 32.56500 1.000 93.18149 1090 ASN A N 1
ATOM 2781 C CA . ASN A 1 364 ? -27.46600 43.03600 33.82700 1.000 96.64737 1090 ASN A CA 1
ATOM 2782 C C . ASN A 1 364 ? -28.49200 42.44200 34.77800 1.000 95.44754 1090 ASN A C 1
ATOM 2783 O O . ASN A 1 364 ? -29.70400 42.52900 34.52500 1.000 98.24743 1090 ASN A O 1
ATOM 2788 N N . ALA A 1 365 ? -27.99400 41.83900 35.86100 1.000 90.58718 1091 ALA A N 1
ATOM 2789 C CA . ALA A 1 365 ? -28.81600 41.00700 36.72900 1.000 84.05279 1091 ALA A CA 1
ATOM 2790 C C . ALA A 1 365 ? -29.93700 41.80900 37.37300 1.000 104.86783 1091 ALA A C 1
ATOM 2791 O O . ALA A 1 365 ? -31.12000 41.53700 37.15000 1.000 109.92574 1091 ALA A O 1
ATOM 2793 N N . LYS A 1 366 ? -29.58700 42.80000 38.18500 1.000 101.68337 1092 LYS A N 1
ATOM 2794 C CA . LYS A 1 366 ? -30.58700 43.46000 39.01300 1.000 104.55249 1092 LYS A CA 1
ATOM 2795 C C . LYS A 1 366 ? -31.14000 44.73000 38.37900 1.000 102.87089 1092 LYS A C 1
ATOM 2796 O O . LYS A 1 366 ? -32.02200 45.36500 38.96200 1.000 105.19744 1092 LYS A O 1
ATOM 2802 N N . SER A 1 367 ? -30.64900 45.11000 37.20000 1.000 100.70955 1093 SER A N 1
ATOM 2803 C CA . SER A 1 367 ? -31.46900 45.87500 36.27300 1.000 102.55983 1093 SER A CA 1
ATOM 2804 C C . SER A 1 367 ? -32.36100 44.96200 35.44100 1.000 99.29812 1093 SER A C 1
ATOM 2805 O O . SER A 1 367 ? -33.33500 45.43500 34.84400 1.000 101.38461 1093 SER A O 1
ATOM 2807 N N . LYS A 1 368 ? -32.04400 43.66600 35.40300 1.000 99.98959 1094 LYS A N 1
ATOM 2808 C CA . LYS A 1 368 ? -32.78600 42.67200 34.62900 1.000 90.99117 1094 LYS A CA 1
ATOM 2809 C C . LYS A 1 368 ? -32.92700 43.12000 33.17800 1.000 91.03204 1094 LYS A C 1
ATOM 2810 O O . LYS A 1 368 ? -34.02300 43.17300 32.61600 1.000 91.86527 1094 LYS A O 1
ATOM 2816 N N . SER A 1 369 ? -31.79200 43.45300 32.56700 1.000 104.45112 1095 SER A N 1
ATOM 2817 C CA . SER A 1 369 ? -31.80800 44.08200 31.25300 1.000 105.29679 1095 SER A CA 1
ATOM 2818 C C . SER A 1 369 ? -30.73000 43.46400 30.37600 1.000 106.51547 1095 SER A C 1
ATOM 2819 O O . SER A 1 369 ? -29.84800 42.75200 30.85400 1.000 104.11160 1095 SER A O 1
ATOM 2821 N N . PHE A 1 370 ? -30.78400 43.77600 29.08400 1.000 84.47559 1096 PHE A N 1
ATOM 2822 C CA . PHE A 1 370 ? -29.93400 43.12300 28.10300 1.000 92.42278 1096 PHE A CA 1
ATOM 2823 C C . PHE A 1 370 ? -29.00900 44.12600 27.41200 1.000 101.62923 1096 PHE A C 1
ATOM 2824 O O . PHE A 1 370 ? -29.20700 45.34200 27.48100 1.000 105.35206 1096 PHE A O 1
ATOM 2832 N N . GLU A 1 371 ? -28.00200 43.58600 26.72000 1.000 104.75619 1097 GLU A N 1
ATOM 2833 C CA . GLU A 1 371 ? -26.94900 44.34700 26.04400 1.000 108.49873 1097 GLU A CA 1
ATOM 2834 C C . GLU A 1 371 ? -26.07900 45.21700 26.96400 1.000 112.48946 1097 GLU A C 1
ATOM 2835 O O . GLU A 1 371 ? -26.22200 46.44200 26.99500 1.000 114.24301 1097 GLU A O 1
ATOM 2841 N N . ASP A 1 372 ? -25.20700 44.56700 27.76000 1.000 113.50003 1098 ASP A N 1
ATOM 2842 C CA . ASP A 1 372 ? -24.21400 45.17200 28.65300 1.000 116.89113 1098 ASP A CA 1
ATOM 2843 C C . ASP A 1 372 ? -22.80500 44.96800 28.06300 1.000 118.54293 1098 ASP A C 1
ATOM 2844 O O . ASP A 1 372 ? -22.69900 44.37300 26.98100 1.000 117.86720 1098 ASP A O 1
ATOM 2846 N N . PRO A 1 373 ? -21.71400 45.43000 28.70100 1.000 121.00457 1099 PRO A N 1
ATOM 2847 C CA . PRO A 1 373 ? -20.56200 45.98200 27.93100 1.000 122.31556 1099 PRO A CA 1
ATOM 2848 C C . PRO A 1 373 ? -19.95800 44.98100 26.96100 1.000 116.33384 1099 PRO A C 1
ATOM 2849 O O . PRO A 1 373 ? -19.40200 43.95100 27.37100 1.000 113.99383 1099 PRO A O 1
ATOM 2853 N N . PRO A 1 374 ? -20.01400 45.27200 25.65500 1.000 112.12024 1100 PRO A N 1
ATOM 2854 C CA . PRO A 1 374 ? -19.53900 44.30700 24.65600 1.000 105.07136 1100 PRO A CA 1
ATOM 2855 C C . PRO A 1 374 ? -18.11900 44.54200 24.15300 1.000 100.11967 1100 PRO A C 1
ATOM 2856 O O . PRO A 1 374 ? -17.60300 43.70700 23.40100 1.000 97.78610 1100 PRO A O 1
ATOM 2860 N N . ASN A 1 375 ? -17.47400 45.65200 24.53100 1.000 96.07202 1101 ASN A N 1
ATOM 2861 C CA . ASN A 1 375 ? -16.15100 45.92900 23.97600 1.000 94.43851 1101 ASN A CA 1
ATOM 2862 C C . ASN A 1 375 ? -15.11600 44.90500 24.43100 1.000 91.96508 1101 ASN A C 1
ATOM 2863 O O . ASN A 1 375 ? -14.16400 44.62400 23.69500 1.000 93.94076 1101 ASN A O 1
ATOM 2868 N N . HIS A 1 376 ? -15.28500 44.33100 25.62300 1.000 89.19056 1102 HIS A N 1
ATOM 2869 C CA . HIS A 1 376 ? -14.43900 43.21400 26.03300 1.000 91.99145 1102 HIS A CA 1
ATOM 2870 C C . HIS A 1 376 ? -14.52000 42.06900 25.03100 1.000 88.12155 1102 HIS A C 1
ATOM 2871 O O . HIS A 1 376 ? -13.49600 41.58700 24.53300 1.000 87.99489 1102 HIS A O 1
ATOM 2878 N N . ALA A 1 377 ? -15.73800 41.62400 24.72100 1.000 86.60391 1103 ALA A N 1
ATOM 2879 C CA . ALA A 1 377 ? -15.95100 40.45600 23.87600 1.000 83.87522 1103 ALA A CA 1
ATOM 2880 C C . ALA A 1 377 ? -15.42100 40.67000 22.46300 1.000 83.52421 1103 ALA A C 1
ATOM 2881 O O . ALA A 1 377 ? -15.97000 41.47300 21.70100 1.000 84.77418 1103 ALA A O 1
ATOM 2883 N N . ARG A 1 378 ? -14.36400 39.94700 22.10600 1.000 81.31695 1104 ARG A N 1
ATOM 2884 C CA . ARG A 1 378 ? -13.75400 40.06800 20.78900 1.000 83.49287 1104 ARG A CA 1
ATOM 2885 C C . ARG A 1 378 ? -13.95200 38.79300 19.97600 1.000 82.90496 1104 ARG A C 1
ATOM 2886 O O . ARG A 1 378 ? -13.00500 38.04100 19.74400 1.000 83.30549 1104 ARG A O 1
ATOM 2888 N N . LYS A 1 409 ? -12.45700 17.79000 4.68300 1.000 94.50089 1135 LYS A N 1
ATOM 2889 C CA . LYS A 1 409 ? -13.19900 17.30400 3.52400 1.000 91.57070 1135 LYS A CA 1
ATOM 2890 C C . LYS A 1 409 ? -12.75900 15.89600 3.13600 1.000 85.87873 1135 LYS A C 1
ATOM 2891 O O . LYS A 1 409 ? -12.19600 15.69000 2.06200 1.000 87.46089 1135 LYS A O 1
ATOM 2893 N N . LEU A 1 410 ? -13.01900 14.91800 4.02900 1.000 72.81821 1136 LEU A N 1
ATOM 2894 C CA . LEU A 1 410 ? -12.65100 13.55200 3.68600 1.000 61.67146 1136 LEU A CA 1
ATOM 2895 C C . LEU A 1 410 ? -13.77900 12.86700 2.91800 1.000 49.11764 1136 LEU A C 1
ATOM 2896 O O . LEU A 1 410 ? -14.95700 13.16800 3.13100 1.000 44.41383 1136 LEU A O 1
ATOM 2901 N N . PRO A 1 411 ? -13.44500 11.94600 2.01600 1.000 46.01312 1137 PRO A N 1
ATOM 2902 C CA . PRO A 1 411 ? -14.49600 11.21800 1.29600 1.000 44.46093 1137 PRO A CA 1
ATOM 2903 C C . PRO A 1 411 ? -15.28100 10.32600 2.24500 1.000 42.52354 1137 PRO A C 1
ATOM 2904 O O . PRO A 1 411 ? -14.73300 9.76800 3.19900 1.000 44.17908 1137 PRO A O 1
ATOM 2908 N N . LYS A 1 412 ? -16.57900 10.20400 1.98200 1.000 40.29086 1138 LYS A N 1
ATOM 2909 C CA . LYS A 1 412 ? -17.42500 9.36600 2.81800 1.000 37.31710 1138 LYS A CA 1
ATOM 2910 C C . LYS A 1 412 ? -17.09000 7.89100 2.61800 1.000 36.66464 1138 LYS A C 1
ATOM 2911 O O . LYS A 1 412 ? -16.70200 7.45600 1.53200 1.000 40.61268 1138 LYS A O 1
ATOM 2917 N N . LEU A 1 413 ? -17.23700 7.12100 3.69000 1.000 31.36851 1139 LEU A N 1
ATOM 2918 C CA . LEU A 1 413 ? -17.04600 5.68100 3.62000 1.000 32.01009 1139 LEU A CA 1
ATOM 2919 C C . LEU A 1 413 ? -18.24400 5.02500 2.94700 1.000 30.68876 1139 LEU A C 1
ATOM 2920 O O . LEU A 1 413 ? -19.39200 5.37300 3.22500 1.000 31.04783 1139 LEU A O 1
ATOM 2925 N N . ARG A 1 414 ? -17.96500 4.07700 2.05300 1.000 29.06187 1140 ARG A N 1
ATOM 2926 C CA . ARG A 1 414 ? -19.02400 3.26500 1.45900 1.000 28.23753 1140 ARG A CA 1
ATOM 2927 C C . ARG A 1 414 ? -19.53300 2.28000 2.50800 1.000 26.87804 1140 ARG A C 1
ATOM 2928 O O . ARG A 1 414 ? -18.76700 1.45600 3.02800 1.000 31.39570 1140 ARG A O 1
ATOM 2936 N N . THR A 1 415 ? -20.82000 2.37600 2.83700 1.000 25.88904 1141 THR A N 1
ATOM 2937 C CA . THR A 1 415 ? -21.37000 1.72300 4.01600 1.000 25.91059 1141 THR A CA 1
ATOM 2938 C C . THR A 1 415 ? -22.42600 0.69400 3.63300 1.000 28.18828 1141 THR A C 1
ATOM 2939 O O . THR A 1 415 ? -23.29600 0.96500 2.79200 1.000 27.79268 1141 THR A O 1
ATOM 2943 N N . LEU A 1 416 ? -22.33300 -0.48000 4.25700 1.000 27.54147 1142 LEU A N 1
ATOM 2944 C CA . LEU A 1 416 ? -23.35700 -1.51800 4.21500 1.000 28.65533 1142 LEU A CA 1
ATOM 2945 C C . LEU A 1 416 ? -24.05900 -1.53700 5.56800 1.000 30.10944 1142 LEU A C 1
ATOM 2946 O O . LEU A 1 416 ? -23.41200 -1.71100 6.61300 1.000 30.03937 1142 LEU A O 1
ATOM 2951 N N . ASP A 1 417 ? -25.37300 -1.33400 5.54300 1.000 27.24068 1143 ASP A N 1
ATOM 2952 C CA . ASP A 1 417 ? -26.21700 -1.27500 6.73300 1.000 30.69950 1143 ASP A CA 1
ATOM 2953 C C . ASP A 1 417 ? -27.11300 -2.51000 6.72300 1.000 33.30678 1143 ASP A C 1
ATOM 2954 O O . ASP A 1 417 ? -28.00600 -2.62800 5.87900 1.000 33.93692 1143 ASP A O 1
ATOM 2959 N N . VAL A 1 418 ? -26.87300 -3.43000 7.64700 1.000 30.14433 1144 VAL A N 1
ATOM 2960 C CA . VAL A 1 418 ? -27.59400 -4.69900 7.70700 1.000 31.14047 1144 VAL A CA 1
ATOM 2961 C C . VAL A 1 418 ? -28.67600 -4.59800 8.77400 1.000 30.49590 1144 VAL A C 1
ATOM 2962 O O . VAL A 1 418 ? -28.44900 -4.02400 9.84400 1.000 30.95912 1144 VAL A O 1
ATOM 2966 N N . PHE A 1 419 ? -29.85100 -5.17000 8.49300 1.000 28.63193 1145 PHE A N 1
ATOM 2967 C CA . PHE A 1 419 ? -31.02600 -5.00600 9.35500 1.000 31.02215 1145 PHE A CA 1
ATOM 2968 C C . PHE A 1 419 ? -31.34400 -3.51900 9.51700 1.000 30.58562 1145 PHE A C 1
ATOM 2969 O O . PHE A 1 419 ? -31.50300 -2.99800 10.62300 1.000 30.25555 1145 PHE A O 1
ATOM 2977 N N . SER A 1 420 ? -31.43600 -2.83000 8.38100 1.000 28.82532 1146 SER A N 1
ATOM 2978 C CA . SER A 1 420 ? -31.40800 -1.37200 8.38600 1.000 28.81101 1146 SER A CA 1
ATOM 2979 C C . SER A 1 420 ? -32.69000 -0.75000 8.92000 1.000 30.12364 1146 SER A C 1
ATOM 2980 O O . SER A 1 420 ? -32.65600 0.39800 9.38500 1.000 28.50259 1146 SER A O 1
ATOM 2983 N N . GLY A 1 421 ? -33.81200 -1.46300 8.85600 1.000 30.90560 1147 GLY A N 1
ATOM 2984 C CA . GLY A 1 421 ? -35.07600 -0.79700 9.10500 1.000 32.01153 1147 GLY A CA 1
ATOM 2985 C C . GLY A 1 421 ? -35.28600 0.32400 8.10300 1.000 31.13780 1147 GLY A C 1
ATOM 2986 O O . GLY A 1 421 ? -34.76000 0.29900 6.98100 1.000 30.06428 1147 GLY A O 1
ATOM 2987 N N . CYS A 1 422 ? -36.03800 1.34800 8.52000 1.000 30.31413 1148 CYS A N 1
ATOM 2988 C CA . CYS A 1 422 ? -36.27800 2.47800 7.63300 1.000 30.99351 1148 CYS A CA 1
ATOM 2989 C C . CYS A 1 422 ? -35.05000 3.36500 7.47200 1.000 31.70789 1148 CYS A C 1
ATOM 2990 O O . CYS A 1 422 ? -35.03100 4.19300 6.55000 1.000 32.47221 1148 CYS A O 1
ATOM 2993 N N . GLY A 1 423 ? -34.03000 3.20100 8.32000 1.000 29.52014 1149 GLY A N 1
ATOM 2994 C CA . GLY A 1 423 ? -32.75600 3.86900 8.10600 1.000 27.67276 1149 GLY A CA 1
ATOM 2995 C C . GLY A 1 423 ? -32.29300 4.88800 9.13200 1.000 28.50370 1149 GLY A C 1
ATOM 2996 O O . GLY A 1 423 ? -31.52900 5.79200 8.78600 1.000 26.51408 1149 GLY A O 1
ATOM 2997 N N . GLY A 1 424 ? -32.72500 4.76300 10.38700 1.000 27.92445 1150 GLY A N 1
ATOM 2998 C CA . GLY A 1 424 ? -32.30600 5.72400 11.40200 1.000 26.79669 1150 GLY A CA 1
ATOM 2999 C C . GLY A 1 424 ? -30.80000 5.76200 11.60900 1.000 26.02798 1150 GLY A C 1
ATOM 3000 O O . GLY A 1 424 ? -30.19600 6.84000 11.69900 1.000 24.90914 1150 GLY A O 1
ATOM 3001 N N . LEU A 1 425 ? -30.17400 4.59000 11.68500 1.000 28.05683 1151 LEU A N 1
ATOM 3002 C CA . LEU A 1 425 ? -28.73300 4.53200 11.91500 1.000 26.05861 1151 LEU A CA 1
ATOM 3003 C C . LEU A 1 425 ? -27.96500 5.12500 10.73800 1.000 28.03562 1151 LEU A C 1
ATOM 3004 O O . LEU A 1 425 ? -27.05700 5.94700 10.92800 1.000 26.15420 1151 LEU A O 1
ATOM 3009 N N . SER A 1 426 ? -28.33100 4.73500 9.50900 1.000 25.89549 1152 SER A N 1
ATOM 3010 C CA . SER A 1 426 ? -27.70400 5.32900 8.33000 1.000 27.98188 1152 SER A CA 1
ATOM 3011 C C . SER A 1 426 ? -27.93800 6.83100 8.26000 1.000 27.09050 1152 SER A C 1
ATOM 3012 O O . SER A 1 426 ? -27.06200 7.57200 7.79700 1.000 26.34494 1152 SER A O 1
ATOM 3015 N N . GLU A 1 427 ? -29.09900 7.30400 8.72200 1.000 26.83985 1153 GLU A N 1
ATOM 3016 C CA . GLU A 1 427 ? -29.37700 8.73900 8.68200 1.000 29.07253 1153 GLU A CA 1
ATOM 3017 C C . GLU A 1 427 ? -28.46800 9.50200 9.64000 1.000 25.35408 1153 GLU A C 1
ATOM 3018 O O . GLU A 1 427 ? -27.91300 10.54700 9.27700 1.000 26.67217 1153 GLU A O 1
ATOM 3024 N N . GLY A 1 428 ? -28.29400 8.98800 10.86000 1.000 25.55711 1154 GLY A N 1
ATOM 3025 C CA . GLY A 1 428 ? -27.38200 9.63800 11.79400 1.000 25.34923 1154 GLY A CA 1
ATOM 3026 C C . GLY A 1 428 ? -25.94100 9.63300 11.30900 1.000 25.08430 1154 GLY A C 1
ATOM 3027 O O . GLY A 1 428 ? -25.22800 10.63200 11.43800 1.000 25.45990 1154 GLY A O 1
ATOM 3028 N N . PHE A 1 429 ? -25.49100 8.50900 10.73700 1.000 24.94191 1155 PHE A N 1
ATOM 3029 C CA . PHE A 1 429 ? -24.13900 8.48200 10.17400 1.000 27.03575 1155 PHE A CA 1
ATOM 3030 C C . PHE A 1 429 ? -23.98300 9.48600 9.03100 1.000 28.79524 1155 PHE A C 1
ATOM 3031 O O . PHE A 1 429 ? -22.96000 10.18600 8.93700 1.000 29.32137 1155 PHE A O 1
ATOM 3039 N N . HIS A 1 430 ? -24.99000 9.58000 8.15000 1.000 26.82772 1156 HIS A N 1
ATOM 3040 C CA . HIS A 1 430 ? -24.91700 10.55400 7.06800 1.000 27.14298 1156 HIS A CA 1
ATOM 3041 C C . HIS A 1 430 ? -24.84200 11.97300 7.61200 1.000 27.14579 1156 HIS A C 1
ATOM 3042 O O . HIS A 1 430 ? -24.08500 12.80300 7.09500 1.000 28.36117 1156 HIS A O 1
ATOM 3049 N N . GLN A 1 431 ? -25.62500 12.26900 8.65500 1.000 28.62097 1157 GLN A N 1
ATOM 3050 C CA . GLN A 1 431 ? -25.55400 13.58600 9.28600 1.000 28.31997 1157 GLN A CA 1
ATOM 3051 C C . GLN A 1 431 ? -24.17700 13.84400 9.87300 1.000 29.40354 1157 GLN A C 1
ATOM 3052 O O . GLN A 1 431 ? -23.72100 14.99300 9.91000 1.000 29.28748 1157 GLN A O 1
ATOM 3058 N N . ALA A 1 432 ? -23.52200 12.79400 10.37500 1.000 28.71764 1158 ALA A N 1
ATOM 3059 C CA . ALA A 1 432 ? -22.16000 12.93400 10.87200 1.000 29.90353 1158 ALA A CA 1
ATOM 3060 C C . ALA A 1 432 ? -21.17500 13.18100 9.74200 1.000 31.79605 1158 ALA A C 1
ATOM 3061 O O . ALA A 1 432 ? -20.05800 13.64800 9.99200 1.000 32.77554 1158 ALA A O 1
ATOM 3063 N N . GLY A 1 433 ? -21.56000 12.86600 8.50900 1.000 30.06057 1159 GLY A N 1
ATOM 3064 C CA . GLY A 1 433 ? -20.72300 13.16500 7.36900 1.000 26.92334 1159 GLY A CA 1
ATOM 3065 C C . GLY A 1 433 ? -19.69700 12.10900 7.03200 1.000 31.60615 1159 GLY A C 1
ATOM 3066 O O . GLY A 1 433 ? -18.80500 12.37200 6.22000 1.000 34.83421 1159 GLY A O 1
ATOM 3067 N N . ILE A 1 434 ? -19.80200 10.91600 7.61600 1.000 29.19077 1160 ILE A N 1
ATOM 3068 C CA . ILE A 1 434 ? -18.78800 9.88400 7.44100 1.000 33.98041 1160 ILE A CA 1
ATOM 3069 C C . ILE A 1 434 ? -19.16900 8.81500 6.42800 1.000 34.49485 1160 ILE A C 1
ATOM 3070 O O . ILE A 1 434 ? -18.31700 7.97500 6.09000 1.000 32.44584 1160 ILE A O 1
ATOM 3075 N N . SER A 1 435 ? -20.40600 8.80000 5.93600 1.000 36.60986 1161 SER A N 1
ATOM 3076 C CA . S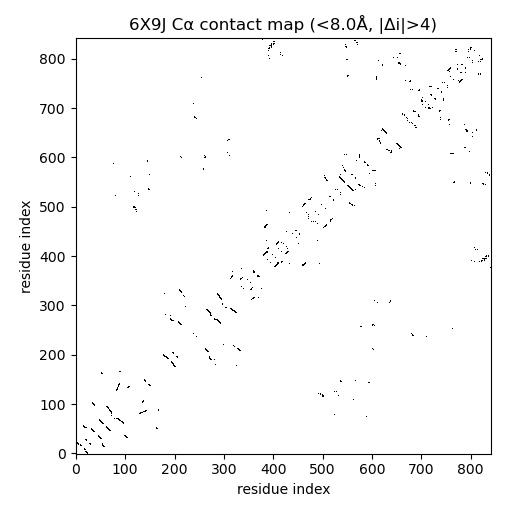ER A 1 435 ? -20.86400 7.60200 5.25000 1.000 34.54236 1161 SER A CA 1
ATOM 3077 C C . SER A 1 435 ? -21.81700 7.92800 4.11400 1.000 33.31621 1161 SER A C 1
ATOM 3078 O O . SER A 1 435 ? -22.58200 8.89400 4.17100 1.000 32.94874 1161 SER A O 1
ATOM 3081 N N . ASP A 1 436 ? -21.74600 7.09600 3.08100 1.000 32.51735 1162 ASP A N 1
ATOM 3082 C CA . ASP A 1 436 ? -22.80000 6.93600 2.08400 1.000 32.76590 1162 ASP A CA 1
ATOM 3083 C C . ASP A 1 436 ? -23.23300 5.48100 2.17000 1.000 29.52661 1162 ASP A C 1
ATOM 3084 O O . ASP A 1 436 ? -22.44300 4.58200 1.86100 1.000 30.80667 1162 ASP A O 1
ATOM 3089 N N . THR A 1 437 ? -24.45600 5.23600 2.63600 1.000 30.57574 1163 THR A N 1
ATOM 3090 C CA . THR A 1 437 ? -24.94400 3.86100 2.71200 1.000 29.53258 1163 THR A CA 1
ATOM 3091 C C . THR A 1 437 ? -25.32000 3.43400 1.30400 1.000 32.06237 1163 THR A C 1
ATOM 3092 O O . THR A 1 437 ? -26.39500 3.77200 0.79800 1.000 33.84359 1163 THR A O 1
ATOM 3096 N N . LEU A 1 438 ? -24.42300 2.69600 0.65700 1.000 29.81930 1164 LEU A N 1
ATOM 3097 C CA . LEU A 1 438 ? -24.68100 2.26400 -0.70900 1.000 33.99254 1164 LEU A CA 1
ATOM 3098 C C . LEU A 1 438 ? -25.46500 0.96500 -0.77300 1.000 36.79606 1164 LEU A C 1
ATOM 3099 O O . LEU A 1 438 ? -26.09500 0.68400 -1.80000 1.000 33.75548 1164 LEU A O 1
ATOM 3104 N N . TRP A 1 439 ? -25.43800 0.17100 0.29400 1.000 32.63535 1165 TRP A N 1
ATOM 3105 C CA . TRP A 1 439 ? -26.17000 -1.08600 0.34400 1.000 32.51800 1165 TRP A CA 1
ATOM 3106 C C . TRP A 1 439 ? -26.85700 -1.20600 1.69500 1.000 29.81471 1165 TRP A C 1
ATOM 3107 O O . TRP A 1 439 ? -26.26700 -0.88800 2.73000 1.000 28.91664 1165 TRP A O 1
ATOM 3118 N N . ALA A 1 440 ? -28.10100 -1.66400 1.67700 1.000 28.85757 1166 ALA A N 1
ATOM 3119 C CA . ALA A 1 440 ? -28.84500 -1.94700 2.89100 1.000 29.32005 1166 ALA A CA 1
ATOM 3120 C C . ALA A 1 440 ? -29.52000 -3.30400 2.74800 1.000 29.19187 1166 ALA A C 1
ATOM 3121 O O . ALA A 1 440 ? -29.91200 -3.70100 1.65100 1.000 30.12554 1166 ALA A O 1
ATOM 3123 N N . ILE A 1 441 ? -29.63600 -4.02200 3.86200 1.000 28.32753 1167 ILE A N 1
ATOM 3124 C CA . ILE A 1 441 ? -30.33700 -5.30300 3.90000 1.000 29.66831 1167 ILE A CA 1
ATOM 3125 C C . ILE A 1 441 ? -31.48000 -5.17100 4.89400 1.000 32.22117 1167 ILE A C 1
ATOM 3126 O O . ILE A 1 441 ? -31.24800 -4.92500 6.08600 1.000 30.17545 1167 ILE A O 1
ATOM 3131 N N . GLU A 1 442 ? -32.70900 -5.32700 4.40800 1.000 31.62011 1168 GLU A N 1
ATOM 3132 C CA . GLU A 1 442 ? -33.89200 -5.18000 5.25500 1.000 32.94148 1168 GLU A CA 1
ATOM 3133 C C . GLU A 1 442 ? -34.94400 -6.15000 4.74500 1.000 33.05124 1168 GLU A C 1
ATOM 3134 O O . GLU A 1 442 ? -35.47400 -5.98400 3.63800 1.000 32.81230 1168 GLU A O 1
ATOM 3140 N N . MET A 1 443 ? -35.24900 -7.15600 5.56000 1.000 35.96502 1169 MET A N 1
ATOM 3141 C CA A MET A 1 443 ? -36.13000 -8.24100 5.15300 0.500 43.30723 1169 MET A CA 1
ATOM 3142 C CA B MET A 1 443 ? -36.12800 -8.23200 5.13100 0.500 43.29935 1169 MET A CA 1
ATOM 3143 C C . MET A 1 443 ? -37.60200 -7.85500 5.18700 1.000 42.09381 1169 MET A C 1
ATOM 3144 O O . MET A 1 443 ? -38.41200 -8.49000 4.50500 1.000 42.89610 1169 MET A O 1
ATOM 3153 N N . TRP A 1 444 ? -37.97100 -6.84100 5.96500 1.000 37.65058 1170 TRP A N 1
ATOM 3154 C CA . TRP A 1 444 ? -39.37200 -6.44700 6.09500 1.000 37.86698 1170 TRP A CA 1
ATOM 3155 C C . TRP A 1 444 ? -39.66800 -5.36800 5.05600 1.000 37.19705 1170 TRP A C 1
ATOM 3156 O O . TRP A 1 444 ? -39.13200 -4.25100 5.12300 1.000 33.34863 1170 TRP A O 1
ATOM 3167 N N . ASP A 1 445 ? -40.53300 -5.70300 4.10200 1.000 39.86580 1171 ASP A N 1
ATOM 3168 C CA . ASP A 1 445 ? -40.64700 -4.88900 2.89700 1.000 39.44625 1171 ASP A CA 1
ATOM 3169 C C . ASP A 1 445 ? -41.10600 -3.45300 3.13800 1.000 35.72724 1171 ASP A C 1
ATOM 3170 O O . ASP A 1 445 ? -40.58400 -2.56000 2.45200 1.000 40.18597 1171 ASP A O 1
ATOM 3175 N N . PRO A 1 446 ? -42.05200 -3.15000 4.04000 1.000 36.85999 1172 PRO A N 1
ATOM 3176 C CA . PRO A 1 446 ? -42.38000 -1.72600 4.26500 1.000 36.85946 1172 PRO A CA 1
ATOM 3177 C C . PRO A 1 446 ? -41.18700 -0.90100 4.71100 1.000 34.20031 1172 PRO A C 1
ATOM 3178 O O . PRO A 1 446 ? -40.98500 0.22200 4.21900 1.000 33.01721 1172 PRO A O 1
ATOM 3182 N N . ALA A 1 447 ? -40.37700 -1.43200 5.63100 1.000 31.26268 1173 ALA A N 1
ATOM 3183 C CA . ALA A 1 447 ? -39.19900 -0.68600 6.06100 1.000 32.48381 1173 ALA A CA 1
ATOM 3184 C C . ALA A 1 447 ? -38.18300 -0.57600 4.93400 1.000 31.63472 1173 ALA A C 1
ATOM 3185 O O . ALA A 1 447 ? -37.49100 0.44400 4.81400 1.000 29.62366 1173 ALA A O 1
ATOM 3187 N N . ALA A 1 448 ? -38.06200 -1.62500 4.11000 1.000 30.52050 1174 ALA A N 1
ATOM 3188 C CA . ALA A 1 448 ? -37.17700 -1.54200 2.95000 1.000 33.33214 1174 ALA A CA 1
ATOM 3189 C C . ALA A 1 448 ? -37.61000 -0.42400 2.00600 1.000 33.91474 1174 ALA A C 1
ATOM 3190 O O . ALA A 1 448 ? -36.77200 0.32300 1.48000 1.000 30.63067 1174 ALA A O 1
ATOM 3192 N N . GLN A 1 449 ? -38.91800 -0.30100 1.77700 1.000 32.00113 1175 GLN A N 1
ATOM 3193 C CA . GLN A 1 449 ? -39.42900 0.76400 0.92000 1.000 34.96165 1175 GLN A CA 1
ATOM 3194 C C . GLN A 1 449 ? -39.14300 2.13300 1.51600 1.000 31.58129 1175 GLN A C 1
ATOM 3195 O O . GLN A 1 449 ? -38.75700 3.06000 0.79600 1.000 35.76157 1175 GLN A O 1
ATOM 3201 N N . ALA A 1 450 ? -39.33900 2.28400 2.82700 1.000 31.74686 1176 ALA A N 1
ATOM 3202 C CA . ALA A 1 450 ? -39.02600 3.56300 3.46700 1.000 32.20936 1176 ALA A CA 1
ATOM 3203 C C . ALA A 1 450 ? -37.54700 3.91400 3.31000 1.000 29.30752 1176 ALA A C 1
ATOM 3204 O O . ALA A 1 450 ? -37.19300 5.07100 3.01800 1.000 29.68319 1176 ALA A O 1
ATOM 3206 N N . PHE A 1 451 ? -36.66600 2.92100 3.49000 1.000 28.98050 1177 PHE A N 1
ATOM 3207 C CA . PHE A 1 451 ? -35.24500 3.17100 3.27900 1.000 29.61254 1177 PHE A CA 1
ATOM 3208 C C . PHE A 1 451 ? -34.99300 3.64800 1.85500 1.000 32.44932 1177 PHE A C 1
ATOM 3209 O O . PHE A 1 451 ? -34.26700 4.62500 1.63500 1.000 32.91886 1177 PHE A O 1
ATOM 3217 N N . ARG A 1 452 ? -35.58700 2.96300 0.87300 1.000 32.08434 1178 ARG A N 1
ATOM 3218 C CA . ARG A 1 452 ? -35.44400 3.38100 -0.52100 1.000 35.81354 1178 ARG A CA 1
ATOM 3219 C C . ARG A 1 452 ? -35.92800 4.81300 -0.73600 1.000 35.56241 1178 ARG A C 1
ATOM 3220 O O . ARG A 1 452 ? -35.31100 5.57700 -1.48700 1.000 36.99602 1178 ARG A O 1
ATOM 3228 N N . LEU A 1 453 ? -37.05200 5.18200 -0.11500 1.000 34.73904 1179 LEU A N 1
ATOM 3229 C CA . LEU A 1 453 ? -37.60600 6.51800 -0.32700 1.000 35.93998 1179 LEU A CA 1
ATOM 3230 C C . LEU A 1 453 ? -36.65300 7.58600 0.17600 1.000 38.74482 1179 LEU A C 1
ATOM 3231 O O . LEU A 1 453 ? -36.52300 8.65500 -0.43000 1.000 38.17454 1179 LEU A O 1
ATOM 3236 N N . ASN A 1 454 ? -35.98000 7.31500 1.28400 1.000 35.53933 1180 ASN A N 1
ATOM 3237 C CA . ASN A 1 454 ? -35.03400 8.28300 1.81500 1.000 34.81081 1180 ASN A CA 1
ATOM 3238 C C . ASN A 1 454 ? -33.63700 8.17500 1.21200 1.000 38.48309 1180 ASN A C 1
ATOM 3239 O O . ASN A 1 454 ? -32.82300 9.08800 1.40500 1.000 38.90934 1180 ASN A O 1
ATOM 3244 N N . ASN A 1 455 ? -33.33700 7.10200 0.48500 1.000 35.33039 1181 ASN A N 1
ATOM 3245 C CA . ASN A 1 455 ? -31.97800 6.82400 0.01400 1.000 36.28397 1181 ASN A CA 1
ATOM 3246 C C . ASN A 1 455 ? -32.03100 6.35600 -1.43300 1.000 39.40550 1181 ASN A C 1
ATOM 3247 O O . ASN A 1 455 ? -31.76600 5.18700 -1.73500 1.000 35.71562 1181 ASN A O 1
ATOM 3252 N N . PRO A 1 456 ? -32.35400 7.26100 -2.36400 1.000 44.70262 1182 PRO A N 1
ATOM 3253 C CA . PRO A 1 456 ? -32.57900 6.83600 -3.75800 1.000 45.33277 1182 PRO A CA 1
ATOM 3254 C C . PRO A 1 456 ? -31.36700 6.20300 -4.42000 1.000 44.47575 1182 PRO A C 1
ATOM 3255 O O . PRO A 1 456 ? -31.53100 5.39800 -5.34600 1.000 47.17345 1182 PRO A O 1
ATOM 3259 N N . GLY A 1 457 ? -30.16000 6.55600 -3.99900 1.000 41.73000 1183 GLY A N 1
ATOM 3260 C CA . GLY A 1 457 ? -28.97600 5.95300 -4.56700 1.000 46.02969 1183 GLY A CA 1
ATOM 3261 C C . GLY A 1 457 ? -28.55200 4.64900 -3.93500 1.000 45.31267 1183 GLY A C 1
ATOM 3262 O O . GLY A 1 457 ? -27.52100 4.08900 -4.31800 1.000 48.42204 1183 GLY A O 1
ATOM 3263 N N . SER A 1 458 ? -29.31100 4.14200 -2.97100 1.000 37.68654 1184 SER A N 1
ATOM 3264 C CA . SER A 1 458 ? -28.93700 2.92800 -2.26800 1.000 34.93518 1184 SER A CA 1
ATOM 3265 C C . SER A 1 458 ? -29.47100 1.69800 -2.98900 1.000 35.47448 1184 SER A C 1
ATOM 3266 O O . SER A 1 458 ? -30.50100 1.74400 -3.66200 1.000 34.41877 1184 SER A O 1
ATOM 3269 N N . THR A 1 459 ? -28.74900 0.59500 -2.83700 1.000 37.52362 1185 THR A N 1
ATOM 3270 C CA . THR A 1 459 ? -29.19400 -0.71600 -3.29200 1.000 36.89000 1185 THR A CA 1
ATOM 3271 C C . THR A 1 459 ? -29.72200 -1.45900 -2.06900 1.000 37.50907 1185 THR A C 1
ATOM 3272 O O . THR A 1 459 ? -28.95200 -1.79400 -1.16400 1.000 33.39417 1185 THR A O 1
ATOM 3276 N N . VAL A 1 460 ? -31.02800 -1.71100 -2.03300 1.000 32.38960 1186 VAL A N 1
ATOM 3277 C CA . VAL A 1 460 ? -31.67800 -2.27800 -0.85400 1.000 31.94143 1186 VAL A CA 1
ATOM 3278 C C . VAL A 1 460 ? -32.06000 -3.72200 -1.15100 1.000 30.18065 1186 VAL A C 1
ATOM 3279 O O . VAL A 1 460 ? -32.87400 -3.99200 -2.04300 1.000 32.24864 1186 VAL A O 1
ATOM 3283 N N . PHE A 1 461 ? -31.47800 -4.64700 -0.39400 1.000 31.06521 1187 PHE A N 1
ATOM 3284 C CA . PHE A 1 461 ? -31.71300 -6.07700 -0.54700 1.000 34.81725 1187 PHE A CA 1
ATOM 3285 C C . PHE A 1 461 ? -32.75200 -6.52500 0.47100 1.000 37.88091 1187 PHE A C 1
ATOM 3286 O O . PHE A 1 461 ? -32.63900 -6.20100 1.65800 1.000 34.24865 1187 PHE A O 1
ATOM 3294 N N . THR A 1 462 ? -33.75500 -7.27200 0.01800 1.000 36.61737 1188 THR A N 1
ATOM 3295 C CA . THR A 1 462 ? -34.77400 -7.74100 0.94400 1.000 39.98763 1188 THR A CA 1
ATOM 3296 C C . THR A 1 462 ? -34.56800 -9.18100 1.39300 1.000 44.27795 1188 THR A C 1
ATOM 3297 O O . THR A 1 462 ? -35.25100 -9.62100 2.32100 1.000 46.69384 1188 THR A O 1
ATOM 3301 N N . GLU A 1 463 ? -33.65100 -9.92300 0.78400 1.000 40.94327 1189 GLU A N 1
ATOM 3302 C CA . GLU A 1 463 ? -33.57500 -11.33100 1.13400 1.000 43.93453 1189 GLU A CA 1
ATOM 3303 C C . GLU A 1 463 ? -32.72700 -11.52000 2.39000 1.000 40.05572 1189 GLU A C 1
ATOM 3304 O O . GLU A 1 463 ? -32.15200 -10.57600 2.94600 1.000 38.75665 1189 GLU A O 1
ATOM 3310 N N . ASP A 1 464 ? -32.67300 -12.76400 2.84900 1.000 45.59413 1190 ASP A N 1
ATOM 3311 C CA . ASP A 1 464 ? -31.94200 -13.09700 4.06000 1.000 47.56661 1190 ASP A CA 1
ATOM 3312 C C . ASP A 1 464 ? -30.44300 -12.86000 3.87600 1.000 39.67677 1190 ASP A C 1
ATOM 3313 O O . ASP A 1 464 ? -29.85100 -13.23500 2.85200 1.000 41.14647 1190 ASP A O 1
ATOM 3318 N N . CYS A 1 465 ? -29.82500 -12.25600 4.89600 1.000 41.57658 1191 CYS A N 1
ATOM 3319 C CA . CYS A 1 465 ? -28.41600 -11.89100 4.79200 1.000 41.82657 1191 CYS A CA 1
ATOM 3320 C C . CYS A 1 465 ? -27.51800 -13.11700 4.64300 1.000 41.54694 1191 CYS A C 1
ATOM 3321 O O . CYS A 1 465 ? -26.44900 -13.01800 4.02600 1.000 43.69914 1191 CYS A O 1
ATOM 3324 N N . ASN A 1 466 ? -27.93300 -14.27900 5.17400 1.000 38.89630 1192 ASN A N 1
ATOM 3325 C CA . ASN A 1 466 ? -27.17500 -15.50800 4.93800 1.000 43.05907 1192 ASN A CA 1
ATOM 3326 C C . ASN A 1 466 ? -27.18500 -15.87600 3.46400 1.000 45.93213 1192 ASN A C 1
ATOM 3327 O O . ASN A 1 466 ? -26.15900 -16.29200 2.90800 1.000 44.19022 1192 ASN A O 1
ATOM 3332 N N . ILE A 1 467 ? -28.35400 -15.78200 2.83000 1.000 42.37139 1193 ILE A N 1
ATOM 3333 C CA . ILE A 1 467 ? -28.46000 -16.07300 1.40600 1.000 43.76165 1193 ILE A CA 1
ATOM 3334 C C . ILE A 1 467 ? -27.54000 -15.15400 0.61500 1.000 38.13067 1193 ILE A C 1
ATOM 3335 O O . ILE A 1 467 ? -26.77900 -15.60400 -0.25200 1.000 39.07450 1193 ILE A O 1
ATOM 3340 N N . LEU A 1 468 ? -27.60100 -13.85100 0.90100 1.000 36.79323 1194 LEU A N 1
ATOM 3341 C CA . LEU A 1 468 ? -26.75800 -12.90600 0.16700 1.000 38.56623 1194 LEU A CA 1
ATOM 3342 C C . LEU A 1 468 ? -25.27600 -13.22000 0.35300 1.000 39.05828 1194 LEU A C 1
ATOM 3343 O O . LEU A 1 468 ? -24.50700 -13.25100 -0.62000 1.000 37.16697 1194 LEU A O 1
ATOM 3348 N N . LEU A 1 469 ? -24.85600 -13.46000 1.59700 1.000 34.43939 1195 LEU A N 1
ATOM 3349 C CA . LEU A 1 469 ? -23.44300 -13.73100 1.84200 1.000 38.79369 1195 LEU A CA 1
ATOM 3350 C C . LEU A 1 469 ? -23.00400 -15.01200 1.14800 1.000 39.17219 1195 LEU A C 1
ATOM 3351 O O . LEU A 1 469 ? -21.90500 -15.07500 0.58600 1.000 40.99549 1195 LEU A O 1
ATOM 3356 N N . LYS A 1 470 ? -23.84800 -16.04700 1.16600 1.000 39.34809 1196 LYS A N 1
ATOM 3357 C CA . LYS A 1 470 ? -23.48200 -17.28800 0.49300 1.000 43.84254 1196 LYS A CA 1
ATOM 3358 C C . LYS A 1 470 ? -23.37700 -17.08400 -1.01200 1.000 41.46245 1196 LYS A C 1
ATOM 3359 O O . LYS A 1 470 ? -22.49200 -17.65100 -1.66300 1.000 42.92669 1196 LYS A O 1
ATOM 3365 N N . LEU A 1 471 ? -24.26600 -16.26800 -1.58100 1.000 40.86646 1197 LEU A N 1
ATOM 3366 C CA . LEU A 1 471 ? -24.16700 -15.96400 -3.00300 1.000 42.81944 1197 LEU A CA 1
ATOM 3367 C C . LEU A 1 471 ? -22.84500 -15.27800 -3.31400 1.000 41.23890 1197 LEU A C 1
ATOM 3368 O O . LEU A 1 471 ? -22.14000 -15.65400 -4.25900 1.000 42.80381 1197 LEU A O 1
ATOM 3373 N N . VAL A 1 472 ? -22.48300 -14.28100 -2.50600 1.000 39.20895 1198 VAL A N 1
ATOM 3374 C CA . VAL A 1 472 ? -21.22400 -13.57000 -2.72100 1.000 43.63646 1198 VAL A CA 1
ATOM 3375 C C . VAL A 1 472 ? -20.04700 -14.53300 -2.62000 1.000 44.20875 1198 VAL A C 1
ATOM 3376 O O . VAL A 1 472 ? -19.16500 -14.56400 -3.48700 1.000 41.12949 1198 VAL A O 1
ATOM 3380 N N . MET A 1 473 ? -20.02500 -15.34600 -1.56300 1.000 40.01108 1199 MET A N 1
ATOM 3381 C CA . MET A 1 473 ? -18.93700 -16.29600 -1.36300 1.000 43.55684 1199 MET A CA 1
ATOM 3382 C C . MET A 1 473 ? -18.85800 -17.34600 -2.46200 1.000 47.03010 1199 MET A C 1
ATOM 3383 O O . MET A 1 473 ? -17.77700 -17.89700 -2.69400 1.000 45.02690 1199 MET A O 1
ATOM 3388 N N . ALA A 1 474 ? -19.97400 -17.65300 -3.13100 1.000 44.66411 1200 ALA A N 1
ATOM 3389 C CA . ALA A 1 474 ? -19.94800 -18.57000 -4.25800 1.000 48.59171 1200 ALA A CA 1
ATOM 3390 C C . ALA A 1 474 ? -19.47100 -17.91000 -5.54200 1.000 50.04179 1200 ALA A C 1
ATOM 3391 O O . ALA A 1 474 ? -19.39200 -18.58900 -6.56800 1.000 50.42448 1200 ALA A O 1
ATOM 3393 N N . GLY A 1 475 ? -19.16300 -16.61600 -5.51700 1.000 45.95819 1201 GLY A N 1
ATOM 3394 C CA . GLY A 1 475 ? -18.70800 -15.92700 -6.70300 1.000 46.55134 1201 GLY A CA 1
ATOM 3395 C C . GLY A 1 475 ? -19.78500 -15.25500 -7.52600 1.000 47.01253 1201 GLY A C 1
ATOM 3396 O O . GLY A 1 475 ? -19.50100 -14.83200 -8.65200 1.000 47.42998 1201 GLY A O 1
ATOM 3397 N N . GLU A 1 476 ? -21.00200 -15.12700 -7.00300 1.000 45.40811 1202 GLU A N 1
ATOM 3398 C CA . GLU A 1 476 ? -22.05900 -14.45200 -7.74300 1.000 47.40747 1202 GLU A CA 1
ATOM 3399 C C . GLU A 1 476 ? -21.82800 -12.94600 -7.74000 1.000 46.15278 1202 GLU A C 1
ATOM 3400 O O . GLU A 1 476 ? -21.25400 -12.38400 -6.80100 1.000 41.91728 1202 GLU A O 1
ATOM 3406 N N . THR A 1 477 ? -22.27600 -12.28700 -8.81300 1.000 46.98100 1203 THR A N 1
ATOM 3407 C CA . THR A 1 477 ? -22.15000 -10.83900 -8.92100 1.000 47.66003 1203 THR A CA 1
ATOM 3408 C C . THR A 1 477 ? -23.46700 -10.09200 -8.77800 1.000 45.77317 1203 THR A C 1
ATOM 3409 O O . THR A 1 477 ? -23.44400 -8.90600 -8.44400 1.000 40.18321 1203 THR A O 1
ATOM 3413 N N . THR A 1 478 ? -24.60300 -10.74600 -9.02900 1.000 42.51154 1204 THR A N 1
ATOM 3414 C CA . THR A 1 478 ? -25.91400 -10.13100 -8.88300 1.000 41.59769 1204 THR A CA 1
ATOM 3415 C C . THR A 1 478 ? -26.85200 -11.09900 -8.17900 1.000 42.27646 1204 THR A C 1
ATOM 3416 O O . THR A 1 478 ? -26.76400 -12.31800 -8.36300 1.000 43.61828 1204 THR A O 1
ATOM 3420 N N . ASN A 1 479 ? -27.77300 -10.54600 -7.39600 1.000 40.08343 1205 ASN A N 1
ATOM 3421 C CA . ASN A 1 479 ? -28.81300 -11.35100 -6.77000 1.000 43.73297 1205 ASN A CA 1
ATOM 3422 C C . ASN A 1 479 ? -29.92100 -11.62700 -7.78700 1.000 41.82886 1205 ASN A C 1
ATOM 3423 O O . ASN A 1 479 ? -29.80800 -11.29700 -8.97200 1.000 42.94112 1205 ASN A O 1
ATOM 3428 N N . SER A 1 480 ? -31.02700 -12.21800 -7.33200 1.000 42.08324 1206 SER A N 1
ATOM 3429 C CA . SER A 1 480 ? -32.06300 -12.63600 -8.27300 1.000 43.88531 1206 SER A CA 1
ATOM 3430 C C . SER A 1 480 ? -32.89000 -11.47600 -8.80700 1.000 43.34713 1206 SER A C 1
ATOM 3431 O O . SER A 1 480 ? -33.64500 -11.67100 -9.76100 1.000 44.94807 1206 SER A O 1
ATOM 3434 N N . ARG A 1 481 ? -32.77000 -10.28100 -8.22700 1.000 41.28830 1207 ARG A N 1
ATOM 3435 C CA A ARG A 1 481 ? -33.39100 -9.07000 -8.74900 0.500 44.92648 1207 ARG A CA 1
ATOM 3436 C CA B ARG A 1 481 ? -33.41200 -9.10000 -8.78700 0.500 44.94857 1207 ARG A CA 1
ATOM 3437 C C . ARG A 1 481 ? -32.54100 -8.37900 -9.80900 1.000 45.80476 1207 ARG A C 1
ATOM 3438 O O . ARG A 1 481 ? -33.00400 -7.41100 -10.42000 1.000 45.22534 1207 ARG A O 1
ATOM 3453 N N . GLY A 1 482 ? -31.31100 -8.83800 -10.02900 1.000 48.30387 1208 GLY A N 1
ATOM 3454 C CA . GLY A 1 482 ? -30.38100 -8.14800 -10.89200 1.000 46.46149 1208 GLY A CA 1
ATOM 3455 C C . GLY A 1 482 ? -29.57600 -7.06800 -10.19900 1.000 42.99684 1208 GLY A C 1
ATOM 3456 O O . GLY A 1 482 ? -28.84000 -6.33700 -10.87000 1.000 43.01373 1208 GLY A O 1
ATOM 3457 N N . GLN A 1 483 ? -29.69800 -6.93900 -8.88300 1.000 38.67809 1209 GLN A N 1
ATOM 3458 C CA . GLN A 1 483 ? -28.94500 -5.93700 -8.14200 1.000 36.93900 1209 GLN A CA 1
ATOM 3459 C C . GLN A 1 483 ? -27.50900 -6.39100 -7.94000 1.000 42.61279 1209 GLN A C 1
ATOM 3460 O O . GLN A 1 483 ? -27.24900 -7.55800 -7.63300 1.000 40.51262 1209 GLN A O 1
ATOM 3466 N N . ARG A 1 484 ? -26.57300 -5.45400 -8.08900 1.000 39.62805 1210 ARG A N 1
ATOM 3467 C CA . ARG A 1 484 ? -25.16200 -5.78800 -7.94000 1.000 40.97176 1210 ARG A CA 1
ATOM 3468 C C . ARG A 1 484 ? -24.81500 -6.04500 -6.47600 1.000 37.35249 1210 ARG A C 1
ATOM 3469 O O . ARG A 1 484 ? -25.09700 -5.22100 -5.59900 1.000 39.06253 1210 ARG A O 1
ATOM 3477 N N . LEU A 1 485 ? -24.17900 -7.19000 -6.21400 1.000 36.60503 1211 LEU A N 1
ATOM 3478 C CA . LEU A 1 485 ? -23.76000 -7.55700 -4.86600 1.000 34.67538 1211 LEU A CA 1
ATOM 3479 C C . LEU A 1 485 ? -22.47700 -6.81700 -4.48400 1.000 33.90414 1211 LEU A C 1
ATOM 3480 O O . LEU A 1 485 ? -21.59900 -6.62800 -5.32800 1.000 36.79086 1211 LEU A O 1
ATOM 3485 N N . PRO A 1 486 ? -22.34900 -6.38200 -3.23000 1.000 35.77549 1212 PRO A N 1
ATOM 3486 C CA . PRO A 1 486 ? -21.07000 -5.81600 -2.77800 1.000 35.56878 1212 PRO A CA 1
ATOM 3487 C C . PRO A 1 486 ? -19.99900 -6.89600 -2.70300 1.000 37.25399 1212 PRO A C 1
ATOM 3488 O O . PRO A 1 486 ? -20.26400 -8.03600 -2.31100 1.000 37.83092 1212 PRO A O 1
ATOM 3492 N N . GLN A 1 487 ? -18.78500 -6.52800 -3.10300 1.000 34.62892 1213 GLN A N 1
ATOM 3493 C CA . GLN A 1 487 ? -17.64400 -7.43100 -3.12300 1.000 34.24135 1213 GLN A CA 1
ATOM 3494 C C . GLN A 1 487 ? -16.55700 -6.88600 -2.20600 1.000 35.10437 1213 GLN A C 1
ATOM 3495 O O . GLN A 1 487 ? -16.61200 -5.73700 -1.75900 1.000 35.20233 1213 GLN A O 1
ATOM 3501 N N . LYS A 1 488 ? -15.57600 -7.73600 -1.90300 1.000 37.31202 1214 LYS A N 1
ATOM 3502 C CA . LYS A 1 488 ? -14.44900 -7.30500 -1.08100 1.000 37.63506 1214 LYS A CA 1
ATOM 3503 C C . LYS A 1 488 ? -13.81700 -6.05100 -1.66800 1.000 37.32647 1214 LYS A C 1
ATOM 3504 O O . LYS A 1 488 ? -13.55400 -5.97900 -2.87300 1.000 36.45634 1214 LYS A O 1
ATOM 3510 N N . GLY A 1 489 ? -13.57400 -5.06300 -0.80500 1.000 39.11353 1215 GLY A N 1
ATOM 3511 C CA . GLY A 1 489 ? -13.08400 -3.77000 -1.20100 1.000 39.61107 1215 GLY A CA 1
ATOM 3512 C C . GLY A 1 489 ? -14.16700 -2.71900 -1.35600 1.000 40.05779 1215 GLY A C 1
ATOM 3513 O O . GLY A 1 489 ? -13.88400 -1.52700 -1.18900 1.000 41.06907 1215 GLY A O 1
ATOM 3514 N N . ASP A 1 490 ? -15.39700 -3.12900 -1.68100 1.000 35.84751 1216 ASP A N 1
ATOM 3515 C CA . ASP A 1 490 ? -16.48800 -2.16400 -1.80000 1.000 33.62858 1216 ASP A CA 1
ATOM 3516 C C . ASP A 1 490 ? -16.91600 -1.64800 -0.43600 1.000 33.44027 1216 ASP A C 1
ATOM 3517 O O . ASP A 1 490 ? -17.17800 -0.44800 -0.26500 1.000 31.97252 1216 ASP A O 1
ATOM 3522 N N . VAL A 1 491 ? -17.01700 -2.54300 0.54000 1.000 31.84634 1217 VAL A N 1
ATOM 3523 C CA . VAL A 1 491 ? -17.60600 -2.22100 1.83200 1.000 29.07324 1217 VAL A CA 1
ATOM 3524 C C . VAL A 1 491 ? -16.50800 -1.67500 2.73600 1.000 30.85782 1217 VAL A C 1
ATOM 3525 O O . VAL A 1 491 ? -15.58300 -2.39700 3.11500 1.000 34.11476 1217 VAL A O 1
ATOM 3529 N N . GLU A 1 492 ? -16.61900 -0.39600 3.08400 1.000 27.87610 1218 GLU A N 1
ATOM 3530 C CA . GLU A 1 492 ? -15.64400 0.25800 3.94800 1.000 31.70326 1218 GLU A CA 1
ATOM 3531 C C . GLU A 1 492 ? -16.13800 0.42900 5.37200 1.000 30.88139 1218 GLU A C 1
ATOM 3532 O O . GLU A 1 492 ? -15.32100 0.51200 6.29600 1.000 28.17680 1218 GLU A O 1
ATOM 3538 N N . MET A 1 493 ? -17.45100 0.50700 5.56900 1.000 29.48366 1219 MET A N 1
ATOM 3539 C CA . MET A 1 493 ? -18.00900 0.49800 6.91200 1.000 27.35897 1219 MET A CA 1
ATOM 3540 C C . MET A 1 493 ? -19.20800 -0.43500 6.94100 1.000 30.66630 1219 MET A C 1
ATOM 3541 O O . MET A 1 493 ? -19.99200 -0.48000 5.99100 1.000 29.48385 1219 MET A O 1
ATOM 3546 N N . LEU A 1 494 ? -19.33400 -1.18200 8.03200 1.000 29.00854 1220 LEU A N 1
ATOM 3547 C CA . LEU A 1 494 ? -20.40500 -2.14600 8.22000 1.000 28.03750 1220 LEU A CA 1
ATOM 3548 C C . LEU A 1 494 ? -21.12500 -1.82500 9.51900 1.000 28.90049 1220 LEU A C 1
ATOM 3549 O O . LEU A 1 494 ? -20.48500 -1.70700 10.56800 1.000 30.49396 1220 LEU A O 1
ATOM 3554 N N . CYS A 1 495 ? -22.44500 -1.67800 9.46200 1.000 27.22034 1221 CYS A N 1
ATOM 3555 C CA . CYS A 1 495 ? -23.19100 -1.40100 10.68300 1.000 24.63207 1221 CYS A CA 1
ATOM 3556 C C . CYS A 1 495 ? -24.49800 -2.17700 10.65300 1.000 29.34750 1221 CYS A C 1
ATOM 3557 O O . CYS A 1 495 ? -24.95500 -2.60200 9.59000 1.000 30.89113 1221 CYS A O 1
ATOM 3560 N N . GLY A 1 496 ? -25.09400 -2.37900 11.82700 1.000 31.70171 1222 GLY A N 1
ATOM 3561 C CA . GLY A 1 496 ? -26.37000 -3.07400 11.87700 1.000 33.50446 1222 GLY A CA 1
ATOM 3562 C C . GLY A 1 496 ? -26.77800 -3.43300 13.28900 1.000 31.75358 1222 GLY A C 1
ATOM 3563 O O . GLY A 1 496 ? -25.99900 -3.33000 14.24300 1.000 26.76393 1222 GLY A O 1
ATOM 3564 N N . GLY A 1 497 ? -28.05200 -3.81700 13.42100 1.000 28.79474 1223 GLY A N 1
ATOM 3565 C CA . GLY A 1 497 ? -28.54200 -4.36500 14.66300 1.000 29.48089 1223 GLY A CA 1
ATOM 3566 C C . GLY A 1 497 ? -29.21600 -5.70700 14.47800 1.000 31.13020 1223 GLY A C 1
ATOM 3567 O O . GLY A 1 497 ? -30.39600 -5.80000 14.12200 1.000 31.67520 1223 GLY A O 1
ATOM 3568 N N . PRO A 1 498 ? -28.50700 -6.77100 14.82700 1.000 31.53381 1224 PRO A N 1
ATOM 3569 C CA . PRO A 1 498 ? -29.02000 -8.12300 14.58000 1.000 32.06174 1224 PRO A CA 1
ATOM 3570 C C . PRO A 1 498 ? -29.98400 -8.56300 15.66700 1.000 35.39963 1224 PRO A C 1
ATOM 3571 O O . PRO A 1 498 ? -29.70900 -8.38700 16.86200 1.000 36.39572 1224 PRO A O 1
ATOM 3575 N N . PRO A 1 499 ? -31.12500 -9.14000 15.28600 1.000 38.62009 1225 PRO A N 1
ATOM 3576 C CA . PRO A 1 499 ? -32.05500 -9.69100 16.28200 1.000 39.07542 1225 PRO A CA 1
ATOM 3577 C C . PRO A 1 499 ? -31.45200 -10.87500 17.02100 1.000 41.41874 1225 PRO A C 1
ATOM 3578 O O . PRO A 1 499 ? -30.60300 -11.59700 16.49300 1.000 44.06176 1225 PRO A O 1
ATOM 3582 N N . CYS A 1 500 ? -31.93300 -11.09700 18.25000 1.000 42.67455 1226 CYS A N 1
ATOM 3583 C CA . CYS A 1 500 ? -31.36900 -12.10700 19.14200 1.000 44.57901 1226 CYS A CA 1
ATOM 3584 C C . CYS A 1 500 ? -32.40400 -13.11700 19.63500 1.000 46.49608 1226 CYS A C 1
ATOM 3585 O O . CYS A 1 500 ? -32.24700 -13.68900 20.71700 1.000 47.14694 1226 CYS A O 1
ATOM 3588 N N . GLN A 1 501 ? -33.45700 -13.36600 18.85900 1.000 44.48908 1227 GLN A N 1
ATOM 3589 C CA . GLN A 1 501 ? -34.48100 -14.30300 19.30600 1.000 46.68225 1227 GLN A CA 1
ATOM 3590 C C . GLN A 1 501 ? -33.90100 -15.70200 19.45800 1.000 46.46590 1227 GLN A C 1
ATOM 3591 O O . GLN A 1 501 ? -33.12800 -16.16700 18.61800 1.000 47.20752 1227 GLN A O 1
ATOM 3597 N N . GLY A 1 502 ? -34.27400 -16.37200 20.54700 1.000 46.67134 1228 GLY A N 1
ATOM 3598 C CA . GLY A 1 502 ? -33.82600 -17.71600 20.82800 1.000 53.24577 1228 GLY A CA 1
ATOM 3599 C C . GLY A 1 502 ? -32.70000 -17.81100 21.83600 1.000 50.83888 1228 GLY A C 1
ATOM 3600 O O . GLY A 1 502 ? -32.50100 -18.88100 22.41800 1.000 50.77685 1228 GLY A O 1
ATOM 3601 N N . PHE A 1 503 ? -31.95000 -16.73000 22.04600 1.000 47.95290 1229 PHE A N 1
ATOM 3602 C CA . PHE A 1 503 ? -30.86300 -16.71100 23.02000 1.000 48.32555 1229 PHE A CA 1
ATOM 3603 C C . PHE A 1 503 ? -30.85100 -15.38700 23.77000 1.000 48.52823 1229 PHE A C 1
ATOM 3604 O O . PHE A 1 503 ? -29.79100 -14.81900 24.05300 1.000 48.45014 1229 PHE A O 1
ATOM 3612 N N . SER A 1 504 ? -32.03400 -14.87300 24.09400 1.000 48.32222 1230 SER A N 1
ATOM 3613 C CA . SER A 1 504 ? -32.17300 -13.59800 24.78300 1.000 48.72970 1230 SER A CA 1
ATOM 3614 C C . SER A 1 504 ? -32.40400 -13.77000 26.27800 1.000 49.04232 1230 SER A C 1
ATOM 3615 O O . SER A 1 504 ? -32.67000 -12.78700 26.97500 1.000 46.75476 1230 SER A O 1
ATOM 3618 N N . GLY A 1 505 ? -32.31200 -14.99200 26.78100 1.000 47.33558 1231 GLY A N 1
ATOM 3619 C CA . GLY A 1 505 ? -32.43400 -15.21900 28.20300 1.000 47.82565 1231 GLY A CA 1
ATOM 3620 C C . GLY A 1 505 ? -31.14600 -14.92000 28.93700 1.000 46.69713 1231 GLY A C 1
ATOM 3621 O O . GLY A 1 505 ? -30.07600 -14.76000 28.34900 1.000 45.93539 1231 GLY A O 1
ATOM 3622 N N . MET A 1 506 ? -31.25800 -14.83800 30.25800 1.000 48.98784 1232 MET A N 1
ATOM 3623 C CA . MET A 1 506 ? -30.09500 -14.57500 31.09100 1.000 50.85966 1232 MET A CA 1
ATOM 3624 C C . MET A 1 506 ? -29.36800 -15.84300 31.50800 1.000 52.99986 1232 MET A C 1
ATOM 3625 O O . MET A 1 506 ? -28.17700 -15.77400 31.83600 1.000 56.25931 1232 MET A O 1
ATOM 3630 N N . ASN A 1 507 ? -30.04600 -16.99000 31.48600 1.000 53.77720 1233 ASN A N 1
ATOM 3631 C CA . ASN A 1 507 ? -29.45100 -18.25200 31.90400 1.000 55.49832 1233 ASN A CA 1
ATOM 3632 C C . ASN A 1 507 ? -28.40300 -18.72100 30.89500 1.000 54.00261 1233 ASN A C 1
ATOM 3633 O O . ASN A 1 507 ? -28.38000 -18.29400 29.73900 1.000 55.69795 1233 ASN A O 1
ATOM 3638 N N . ARG A 1 508 ? -27.54200 -19.63300 31.34400 1.000 51.68995 1234 ARG A N 1
ATOM 3639 C CA . ARG A 1 508 ? -26.39600 -20.05300 30.54800 1.000 50.12444 1234 ARG A CA 1
ATOM 3640 C C . ARG A 1 508 ? -26.82500 -20.81500 29.29700 1.000 50.53557 1234 ARG A C 1
ATOM 3641 O O . ARG A 1 508 ? -27.89500 -21.42900 29.24700 1.000 49.74732 1234 ARG A O 1
ATOM 3643 N N . PHE A 1 509 ? -25.96900 -20.75700 28.27600 1.000 52.14079 1235 PHE A N 1
ATOM 3644 C CA . PHE A 1 509 ? -26.15200 -21.55400 27.06900 1.000 52.00813 1235 PHE A CA 1
ATOM 3645 C C . PHE A 1 509 ? -26.27800 -23.03600 27.41200 1.000 54.90002 1235 PHE A C 1
ATOM 3646 O O . PHE A 1 509 ? -25.64800 -23.53700 28.34700 1.000 54.72884 1235 PHE A O 1
ATOM 3654 N N . ASN A 1 510 ? -27.10400 -23.73700 26.64400 1.000 53.45163 1236 ASN A N 1
ATOM 3655 C CA . ASN A 1 510 ? -27.01200 -25.18600 26.51700 1.000 60.39913 1236 ASN A CA 1
ATOM 3656 C C . ASN A 1 510 ? -26.74100 -25.49800 25.04400 1.000 60.93460 1236 ASN A C 1
ATOM 3657 O O . ASN A 1 510 ? -26.49400 -24.59700 24.23800 1.000 57.72065 1236 ASN A O 1
ATOM 3662 N N . SER A 1 511 ? -26.77800 -26.78200 24.69400 1.000 59.98116 1237 SER A N 1
ATOM 3663 C CA . SER A 1 511 ? -26.48500 -27.17900 23.31900 1.000 63.35728 1237 SER A CA 1
ATOM 3664 C C . SER A 1 511 ? -27.48800 -26.58200 22.33900 1.000 62.98604 1237 SER A C 1
ATOM 3665 O O . SER A 1 511 ? -27.10900 -26.06300 21.28300 1.000 64.77975 1237 SER A O 1
ATOM 3668 N N . ARG A 1 512 ? -28.77800 -26.64700 22.67700 1.000 59.68294 1238 ARG A N 1
ATOM 3669 C CA . ARG A 1 512 ? -29.82700 -26.14200 21.79200 1.000 63.54793 1238 ARG A CA 1
ATOM 3670 C C . ARG A 1 512 ? -29.67900 -24.63900 21.54800 1.000 61.45744 1238 ARG A C 1
ATOM 3671 O O . ARG A 1 512 ? -29.63100 -24.17700 20.39600 1.000 62.11276 1238 ARG A O 1
ATOM 3679 N N . THR A 1 513 ? -29.61100 -23.85400 22.62700 1.000 59.45352 1239 THR A N 1
ATOM 3680 C CA . THR A 1 513 ? -29.51200 -22.40500 22.47100 1.000 55.34342 1239 THR A CA 1
ATOM 3681 C C . THR A 1 513 ? -28.18400 -21.99300 21.85100 1.000 54.36888 1239 THR A C 1
ATOM 3682 O O . THR A 1 513 ? -28.12900 -21.01000 21.10100 1.000 53.75349 1239 THR A O 1
ATOM 3686 N N . TYR A 1 514 ? -27.10700 -22.73200 22.13000 1.000 52.47388 1240 TYR A N 1
ATOM 3687 C CA . TYR A 1 514 ? -25.83100 -22.39600 21.51100 1.000 52.76092 1240 TYR A CA 1
ATOM 3688 C C . TYR A 1 514 ? -25.85500 -22.68800 20.01600 1.000 54.87026 1240 TYR A C 1
ATOM 3689 O O . TYR A 1 514 ? -25.25900 -21.94700 19.22800 1.000 50.66088 1240 TYR A O 1
ATOM 3698 N N . SER A 1 515 ? -26.53000 -23.76700 19.60500 1.000 56.38915 1241 SER A N 1
ATOM 3699 C CA . SER A 1 515 ? -26.71500 -24.01200 18.17900 1.000 57.11715 1241 SER A CA 1
ATOM 3700 C C . SER A 1 515 ? -27.50900 -22.88200 17.53300 1.000 54.84053 1241 SER A C 1
ATOM 3701 O O . SER A 1 515 ? -27.16900 -22.42000 16.43300 1.000 52.68884 1241 SER A O 1
ATOM 3704 N N . LYS A 1 516 ? -28.57000 -22.42200 18.21000 1.000 54.39975 1242 LYS A N 1
ATOM 3705 C CA . LYS A 1 516 ? -29.31700 -21.26600 17.71100 1.000 54.00616 1242 LYS A CA 1
ATOM 3706 C C . LYS A 1 516 ? -28.41100 -20.05100 17.54700 1.000 50.42449 1242 LYS A C 1
ATOM 3707 O O . LYS A 1 516 ? -28.52100 -19.31200 16.56100 1.000 45.07898 1242 LYS A O 1
ATOM 3713 N N . PHE A 1 517 ? -27.51600 -19.82400 18.51100 1.000 50.79189 1243 PHE A N 1
ATOM 3714 C CA . PHE A 1 517 ? -26.61000 -18.68500 18.41700 1.000 49.06985 1243 PHE A CA 1
ATOM 3715 C C . PHE A 1 517 ? -25.62200 -18.84700 17.26700 1.000 48.19744 1243 PHE A C 1
ATOM 3716 O O . PHE A 1 517 ? -25.37700 -17.89400 16.51800 1.000 50.63601 1243 PHE A O 1
ATOM 3724 N N . LYS A 1 518 ? -25.03800 -20.03900 17.12000 1.000 47.94833 1244 LYS A N 1
ATOM 3725 C CA . LYS A 1 518 ? -24.10500 -20.28400 16.02600 1.000 46.26601 1244 LYS A CA 1
ATOM 3726 C C . LYS A 1 518 ? -24.76500 -20.05500 14.67400 1.000 48.89378 1244 LYS A C 1
ATOM 3727 O O . LYS A 1 518 ? -24.11900 -19.55600 13.74400 1.000 49.24194 1244 LYS A O 1
ATOM 3729 N N . ASN A 1 519 ? -26.04800 -20.39900 14.54100 1.000 44.31429 1245 ASN A N 1
ATOM 3730 C CA . ASN A 1 519 ? -26.77600 -20.13900 13.30500 1.000 46.15900 1245 ASN A CA 1
ATOM 3731 C C . ASN A 1 519 ? -27.62000 -18.87000 13.37100 1.000 46.77402 1245 ASN A C 1
ATOM 3732 O O . ASN A 1 519 ? -28.67000 -18.79000 12.72400 1.000 50.59982 1245 ASN A O 1
ATOM 3737 N N . SER A 1 520 ? -27.17800 -17.86800 14.12000 1.000 43.99691 1246 SER A N 1
ATOM 3738 C CA . SER A 1 520 ? -27.98900 -16.67800 14.32600 1.000 43.61721 1246 SER A CA 1
ATOM 3739 C C . SER A 1 520 ? -27.63600 -15.56600 13.34100 1.000 41.41909 1246 SER A C 1
ATOM 3740 O O . SER A 1 520 ? -26.64700 -15.62400 12.60100 1.000 39.54528 1246 SER A O 1
ATOM 3743 N N . LEU A 1 521 ? -28.46700 -14.52100 13.36000 1.000 40.51704 1247 LEU A N 1
ATOM 3744 C CA . LEU A 1 521 ? -28.16300 -13.31400 12.60000 1.000 39.12394 1247 LEU A CA 1
ATOM 3745 C C . LEU A 1 521 ? -26.99700 -12.54400 13.20600 1.000 36.50706 1247 LEU A C 1
ATOM 3746 O O . LEU A 1 521 ? -26.30600 -11.81600 12.48900 1.000 35.37958 1247 LEU A O 1
ATOM 3751 N N . VAL A 1 522 ? -26.75100 -12.69200 14.51100 1.000 37.53203 1248 VAL A N 1
ATOM 3752 C CA . VAL A 1 522 ? -25.57000 -12.06800 15.10800 1.000 36.31497 1248 VAL A CA 1
ATOM 3753 C C . VAL A 1 522 ? -24.30700 -12.63500 14.47300 1.000 35.62091 1248 VAL A C 1
ATOM 3754 O O . VAL A 1 522 ? -23.40800 -11.89700 14.03900 1.000 34.32653 1248 VAL A O 1
ATOM 3758 N N . VAL A 1 523 ? -24.22400 -13.96100 14.41400 1.000 35.20349 1249 VAL A N 1
ATOM 3759 C CA . VAL A 1 523 ? -23.05600 -14.60400 13.83700 1.000 37.04974 1249 VAL A CA 1
ATOM 3760 C C . VAL A 1 523 ? -23.00100 -14.36800 12.33400 1.000 37.82201 1249 VAL A C 1
ATOM 3761 O O . VAL A 1 523 ? -21.91400 -14.22500 11.76800 1.000 35.69639 1249 VAL A O 1
ATOM 3765 N N . SER A 1 524 ? -24.15200 -14.31400 11.65700 1.000 37.08325 1250 SER A N 1
ATOM 3766 C CA A SER A 1 524 ? -24.15500 -13.93900 10.24400 0.500 35.58287 1250 SER A CA 1
ATOM 3767 C CA B SER A 1 524 ? -24.14300 -13.94400 10.24300 0.500 35.57527 1250 SER A CA 1
ATOM 3768 C C . SER A 1 524 ? -23.53800 -12.55500 10.04300 1.000 32.87127 1250 SER A C 1
ATOM 3769 O O . SER A 1 524 ? -22.72000 -12.34700 9.13800 1.000 34.62402 1250 SER A O 1
ATOM 3774 N N . PHE A 1 525 ? -23.92500 -11.59300 10.88100 1.000 29.88391 1251 PHE A N 1
ATOM 3775 C CA . PHE A 1 525 ? -23.38700 -10.23900 10.79100 1.000 28.71048 1251 PHE A CA 1
ATOM 3776 C C . PHE A 1 525 ? -21.88000 -10.22700 11.04600 1.000 33.07542 1251 PHE A C 1
ATOM 3777 O O . PHE A 1 525 ? -21.12000 -9.50800 10.37300 1.000 32.14764 1251 PHE A O 1
ATOM 3785 N N . LEU A 1 526 ? -21.42900 -11.03600 12.00700 1.000 31.85718 1252 LEU A N 1
ATOM 3786 C CA . LEU A 1 526 ? -19.99400 -11.16100 12.24600 1.000 33.02957 1252 LEU A CA 1
ATOM 3787 C C . LEU A 1 526 ? -19.28400 -11.79000 11.05100 1.000 33.77898 1252 LEU A C 1
ATOM 3788 O O . LEU A 1 526 ? -18.15600 -11.40900 10.72600 1.000 35.28681 1252 LEU A O 1
ATOM 3793 N N . SER A 1 527 ? -19.92800 -12.74800 10.38200 1.000 32.98280 1253 SER A N 1
ATOM 3794 C CA . SER A 1 527 ? -19.35700 -13.32400 9.16500 1.000 35.50802 1253 SER A CA 1
ATOM 3795 C C . SER A 1 527 ? -19.25000 -12.27700 8.06200 1.000 33.50176 1253 SER A C 1
ATOM 3796 O O . SER A 1 527 ? -18.31400 -12.30700 7.25400 1.000 36.50999 1253 SER A O 1
ATOM 3799 N N . TYR A 1 528 ? -20.22600 -11.37000 7.98300 1.000 31.44228 1254 TYR A N 1
ATOM 3800 C CA . TYR A 1 528 ? -20.10200 -10.22900 7.07400 1.000 33.12899 1254 TYR A CA 1
ATOM 3801 C C . TYR A 1 528 ? -18.84600 -9.42800 7.39400 1.000 32.36739 1254 TYR A C 1
ATOM 3802 O O . TYR A 1 528 ? -18.07500 -9.05700 6.49700 1.000 31.80150 1254 TYR A O 1
ATOM 3811 N N . CYS A 1 529 ? -18.64400 -9.13000 8.67800 1.000 27.80411 1255 CYS A N 1
ATOM 3812 C CA . CYS A 1 529 ? -17.44600 -8.39700 9.08000 1.000 31.28733 1255 CYS A CA 1
ATOM 3813 C C . CYS A 1 529 ? -16.18300 -9.15800 8.68600 1.000 32.23587 1255 CYS A C 1
ATOM 3814 O O . CYS A 1 529 ? -15.23600 -8.57600 8.14600 1.000 32.30591 1255 CYS A O 1
ATOM 3817 N N . ASP A 1 530 ? -16.17000 -10.46900 8.90600 1.000 33.74356 1256 ASP A N 1
ATOM 3818 C CA . ASP A 1 530 ? -14.97600 -11.25400 8.61500 1.000 34.37446 1256 ASP A CA 1
ATOM 3819 C C . ASP A 1 530 ? -14.70300 -11.31000 7.11900 1.000 37.35616 1256 ASP A C 1
ATOM 3820 O O . ASP A 1 530 ? -13.54200 -11.26900 6.69700 1.000 37.46780 1256 ASP A O 1
ATOM 3825 N N . TYR A 1 531 ? -15.75600 -11.39800 6.30200 1.000 33.46188 1257 TYR A N 1
ATOM 3826 C CA . TYR A 1 531 ? -15.57200 -11.50600 4.86200 1.000 32.90929 1257 TYR A CA 1
ATOM 3827 C C . TYR A 1 531 ? -15.14600 -10.17400 4.25800 1.000 33.42811 1257 TYR A C 1
ATOM 3828 O O . TYR A 1 531 ? -14.17700 -10.11200 3.49300 1.000 36.24033 1257 TYR A O 1
ATOM 3837 N N . TYR A 1 532 ? -15.88100 -9.10000 4.55700 1.000 31.89833 1258 TYR A N 1
ATOM 3838 C CA . TYR A 1 532 ? -15.63000 -7.82200 3.90000 1.000 32.84143 1258 TYR A CA 1
ATOM 3839 C C . TYR A 1 532 ? -14.50000 -7.03300 4.54300 1.000 29.41891 1258 TYR A C 1
ATOM 3840 O O . TYR A 1 532 ? -13.92000 -6.16600 3.88000 1.000 33.90041 1258 TYR A O 1
ATOM 3849 N N . ARG A 1 533 ? -14.16500 -7.32600 5.79700 1.000 30.55514 1259 ARG A N 1
ATOM 3850 C CA . ARG A 1 533 ? -13.13600 -6.64100 6.57400 1.000 29.96534 1259 ARG A CA 1
ATOM 3851 C C . ARG A 1 533 ? -13.17100 -5.11800 6.37600 1.000 31.53477 1259 ARG A C 1
ATOM 3852 O O . ARG A 1 533 ? -12.20400 -4.53000 5.89300 1.000 34.62990 1259 ARG A O 1
ATOM 3860 N N . PRO A 1 534 ? -14.26900 -4.46200 6.76000 1.000 29.48209 1260 PRO A N 1
ATOM 3861 C CA . PRO A 1 534 ? -14.34600 -3.00300 6.63000 1.000 28.05611 1260 PRO A CA 1
ATOM 3862 C C . PRO A 1 534 ? -13.37100 -2.30300 7.56100 1.000 27.86888 1260 PRO A C 1
ATOM 3863 O O . PRO A 1 534 ? -12.85000 -2.87300 8.52500 1.000 29.47933 1260 PRO A O 1
ATOM 3867 N N . ARG A 1 535 ? -13.15500 -1.01800 7.26400 1.000 30.48633 1261 ARG A N 1
ATOM 3868 C CA . ARG A 1 535 ? -12.34600 -0.17700 8.14000 1.000 31.80029 1261 ARG A CA 1
ATOM 3869 C C . ARG A 1 535 ? -12.97000 -0.05000 9.52300 1.000 32.06900 1261 ARG A C 1
ATOM 3870 O O . ARG A 1 535 ? -12.26000 -0.09000 10.53400 1.000 31.01518 1261 ARG A O 1
ATOM 3878 N N . PHE A 1 536 ? -14.29300 0.12100 9.59200 1.000 28.11400 1262 PHE A N 1
ATOM 3879 C CA . PHE A 1 536 ? -14.99300 0.30900 10.85800 1.000 24.98899 1262 PHE A CA 1
ATOM 3880 C C . PHE A 1 536 ? -16.24500 -0.56000 10.89100 1.000 29.50251 1262 PHE A C 1
ATOM 3881 O O . PHE A 1 536 ? -16.87500 -0.82000 9.85900 1.000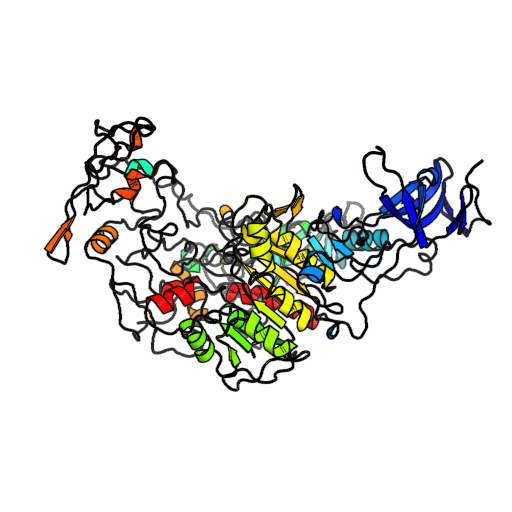 30.23397 1262 PHE A O 1
ATOM 3889 N N . PHE A 1 537 ? -16.61300 -0.98800 12.09900 1.000 28.31581 1263 PHE A N 1
ATOM 3890 C CA . PHE A 1 537 ? -17.70700 -1.92700 12.31600 1.000 26.80393 1263 PHE A CA 1
ATOM 3891 C C . PHE A 1 537 ? -18.50200 -1.46700 13.52900 1.000 28.12225 1263 PHE A C 1
ATOM 3892 O O . PHE A 1 537 ? -17.92000 -1.08700 14.54700 1.000 27.25998 1263 PHE A O 1
ATOM 3900 N N . LEU A 1 538 ? -19.82900 -1.49400 13.42200 1.000 25.70805 1264 LEU A N 1
ATOM 3901 C CA . LEU A 1 538 ? -20.70200 -1.12600 14.53100 1.000 27.13885 1264 LEU A CA 1
ATOM 3902 C C . LEU A 1 538 ? -21.83100 -2.13600 14.64300 1.000 30.82144 1264 LEU A C 1
ATOM 3903 O O . LEU A 1 538 ? -22.55400 -2.38100 13.67000 1.000 29.57359 1264 LEU A O 1
ATOM 3908 N N . LEU A 1 539 ? -21.99400 -2.70300 15.83100 1.000 27.37246 1265 LEU A N 1
ATOM 3909 C CA . LEU A 1 539 ? -23.12800 -3.56400 16.13400 1.000 28.23632 1265 LEU A CA 1
ATOM 3910 C C . LEU A 1 539 ? -23.89700 -2.90200 17.26500 1.000 29.80811 1265 LEU A C 1
ATOM 3911 O O . LEU A 1 539 ? -23.33700 -2.65500 18.33400 1.000 28.49139 1265 LEU A O 1
ATOM 3916 N N . GLU A 1 540 ? -25.16700 -2.59900 17.03200 1.000 26.74453 1266 GLU A N 1
ATOM 3917 C CA . GLU A 1 540 ? -25.99300 -1.96500 18.04900 1.000 27.76848 1266 GLU A CA 1
ATOM 3918 C C . GLU A 1 540 ? -27.10200 -2.92700 18.44500 1.000 28.77094 1266 GLU A C 1
ATOM 3919 O O . GLU A 1 540 ? -27.52300 -3.76700 17.64600 1.000 31.96559 1266 GLU A O 1
ATOM 3925 N N . ASN A 1 541 ? -27.56300 -2.82400 19.68700 1.000 28.98437 1267 ASN A N 1
ATOM 3926 C CA . ASN A 1 541 ? -28.56800 -3.77200 20.15500 1.000 27.34192 1267 ASN A CA 1
ATOM 3927 C C . ASN A 1 541 ? -29.21500 -3.24300 21.42900 1.000 28.03674 1267 ASN A C 1
ATOM 3928 O O . ASN A 1 541 ? -28.84200 -2.18700 21.94600 1.000 25.37758 1267 ASN A O 1
ATOM 3933 N N . VAL A 1 542 ? -30.19400 -3.99600 21.93500 1.000 28.46575 1268 VAL A N 1
ATOM 3934 C CA . VAL A 1 542 ? -30.76300 -3.67800 23.23600 1.000 33.35192 1268 VAL A CA 1
ATOM 3935 C C . VAL A 1 542 ? -29.66500 -3.74200 24.29600 1.000 34.40503 1268 VAL A C 1
ATOM 3936 O O . VAL A 1 542 ? -28.64800 -4.43400 24.13700 1.000 32.40664 1268 VAL A O 1
ATOM 3940 N N . ARG A 1 543 ? -29.87000 -2.99900 25.38800 1.000 31.04947 1269 ARG A N 1
ATOM 3941 C CA . ARG A 1 543 ? -28.87100 -2.95100 26.45200 1.000 30.91923 1269 ARG A CA 1
ATOM 3942 C C . ARG A 1 543 ? -28.47900 -4.35100 26.91700 1.000 32.34054 1269 ARG A C 1
ATOM 3943 O O . ARG A 1 543 ? -27.29200 -4.63700 27.10500 1.000 32.65865 1269 ARG A O 1
ATOM 3951 N N . ASN A 1 544 ? -29.45300 -5.24400 27.08900 1.000 31.59581 1270 ASN A N 1
ATOM 3952 C CA . ASN A 1 544 ? -29.13200 -6.54100 27.67700 1.000 36.45191 1270 ASN A CA 1
ATOM 3953 C C . ASN A 1 544 ? -28.37800 -7.47300 26.73400 1.000 36.32644 1270 ASN A C 1
ATOM 3954 O O . ASN A 1 544 ? -28.10700 -8.60900 27.12700 1.000 39.61153 1270 ASN A O 1
ATOM 3959 N N . PHE A 1 545 ? -28.03900 -7.03800 25.51600 1.000 35.07708 1271 PHE A N 1
ATOM 3960 C CA . PHE A 1 545 ? -27.08200 -7.78500 24.70400 1.000 34.48754 1271 PHE A CA 1
ATOM 3961 C C . PHE A 1 545 ? -25.81500 -8.09300 25.49800 1.000 32.06110 1271 PHE A C 1
ATOM 3962 O O . PHE A 1 545 ? -25.20900 -9.16100 25.34100 1.000 31.87747 1271 PHE A O 1
ATOM 3970 N N . VAL A 1 546 ? -25.41300 -7.17600 26.38400 1.000 29.07714 1272 VAL A N 1
ATOM 3971 C CA . VAL A 1 546 ? -24.20800 -7.37500 27.18100 1.000 32.27133 1272 VAL A CA 1
ATOM 3972 C C . VAL A 1 546 ? -24.38800 -8.40400 28.28700 1.000 37.04549 1272 VAL A C 1
ATOM 3973 O O . VAL A 1 546 ? -23.39900 -8.81100 28.90700 1.000 34.57825 1272 VAL A O 1
ATOM 3977 N N A SER A 1 547 ? -25.61800 -8.84800 28.54500 0.500 37.43953 1273 SER A N 1
ATOM 3978 N N B SER A 1 547 ? -25.61800 -8.84900 28.54500 0.500 37.44040 1273 SER A N 1
ATOM 3979 C CA A SER A 1 547 ? -25.88700 -9.78900 29.62200 0.500 39.78775 1273 SER A CA 1
ATOM 3980 C CA B SER A 1 547 ? -25.88700 -9.78800 29.62400 0.500 39.78813 1273 SER A CA 1
ATOM 3981 C C A SER A 1 547 ? -26.48900 -11.10900 29.16300 0.500 39.51390 1273 SER A C 1
ATOM 3982 C C B SER A 1 547 ? -26.51600 -11.10000 29.17200 0.500 39.51185 1273 SER A C 1
ATOM 3983 O O A SER A 1 547 ? -26.51700 -12.05500 29.95800 0.500 40.17907 1273 SER A O 1
ATOM 3984 O O B SER A 1 547 ? -26.58700 -12.03200 29.98100 0.500 40.46240 1273 SER A O 1
ATOM 3989 N N . PHE A 1 548 ? -26.96500 -11.20300 27.91900 1.000 37.31679 1274 PHE A N 1
ATOM 3990 C CA . PHE A 1 548 ? -27.58800 -12.43100 27.42000 1.000 38.90202 1274 PHE A CA 1
ATOM 3991 C C . PHE A 1 548 ? -26.69700 -13.64600 27.66100 1.000 38.37718 1274 PHE A C 1
ATOM 3992 O O . PHE A 1 548 ? -25.49800 -13.62000 27.37300 1.000 38.22091 1274 PHE A O 1
ATOM 4000 N N . LYS A 1 549 ? -27.29600 -14.70800 28.20200 1.000 40.47585 1275 LYS A N 1
ATOM 4001 C CA . LYS A 1 549 ? -26.62200 -15.99000 28.41600 1.000 44.31760 1275 LYS A CA 1
ATOM 4002 C C . LYS A 1 549 ? -25.34900 -15.82600 29.24900 1.000 42.10616 1275 LYS A C 1
ATOM 4003 O O . LYS A 1 549 ? -24.26600 -16.27100 28.86300 1.000 41.94744 1275 LYS A O 1
ATOM 4009 N N . ARG A 1 550 ? -25.49400 -15.19000 30.41600 1.000 41.37174 1276 ARG A N 1
ATOM 4010 C CA . ARG A 1 550 ? -24.37100 -14.93800 31.33100 1.000 41.03688 1276 ARG A CA 1
ATOM 4011 C C . ARG A 1 550 ? -23.22300 -14.21800 30.61600 1.000 41.46335 1276 ARG A C 1
ATOM 4012 O O . ARG A 1 550 ? -22.04600 -14.53900 30.80100 1.000 38.98309 1276 ARG A O 1
ATOM 4015 N N . SER A 1 551 ? -23.57800 -13.25100 29.76900 1.000 41.94695 1277 SER A N 1
ATOM 4016 C CA . SER A 1 551 ? -22.66100 -12.41300 28.99300 1.000 42.69352 1277 SER A CA 1
ATOM 4017 C C . SER A 1 551 ? -21.90600 -13.17500 27.90900 1.000 42.22979 1277 SER A C 1
ATOM 4018 O O . SER A 1 551 ? -20.93900 -12.63600 27.34200 1.000 38.64681 1277 SER A O 1
ATOM 4021 N N . MET A 1 552 ? -22.31900 -14.40700 27.59000 1.000 40.59512 1278 MET A N 1
ATOM 4022 C CA . MET A 1 552 ? -21.56900 -15.19000 26.61500 1.000 40.28242 1278 MET A CA 1
ATOM 4023 C C . MET A 1 552 ? -21.80500 -14.71300 25.18400 1.000 37.35270 1278 MET A C 1
ATOM 4024 O O . MET A 1 552 ? -20.91100 -14.84600 24.34600 1.000 38.21746 1278 MET A O 1
ATOM 4029 N N . VAL A 1 553 ? -22.97900 -14.15500 24.87900 1.000 36.22874 1279 VAL A N 1
ATOM 4030 C CA . VAL A 1 553 ? -23.18700 -13.55000 23.56100 1.000 33.92250 1279 VAL A CA 1
ATOM 4031 C C . VAL A 1 553 ? -22.18200 -12.42600 23.33000 1.000 36.33465 1279 VAL A C 1
ATOM 4032 O O . VAL A 1 553 ? -21.52200 -12.35400 22.28100 1.000 37.62455 1279 VAL A O 1
ATOM 4036 N N . LEU A 1 554 ? -22.01800 -11.55700 24.33300 1.000 31.00510 1280 LEU A N 1
ATOM 4037 C CA . LEU A 1 554 ? -21.05900 -10.46100 24.22800 1.000 34.57331 1280 LEU A CA 1
ATOM 4038 C C . LEU A 1 554 ? -19.63500 -10.98900 24.12200 1.000 32.87288 1280 LEU A C 1
ATOM 4039 O O . LEU A 1 554 ? -18.85300 -10.55100 23.26400 1.000 32.51974 1280 LEU A O 1
ATOM 4044 N N . LYS A 1 555 ? -19.27300 -11.91300 25.01200 1.000 35.24227 1281 LYS A N 1
ATOM 4045 C CA . LYS A 1 555 ? -17.90600 -12.41600 25.03100 1.000 35.25127 1281 LYS A CA 1
ATOM 4046 C C . LYS A 1 555 ? -17.55300 -13.11000 23.72200 1.000 36.86475 1281 LYS A C 1
ATOM 4047 O O . LYS A 1 555 ? -16.44500 -12.93500 23.20600 1.000 37.47619 1281 LYS A O 1
ATOM 4053 N N . LEU A 1 556 ? -18.49500 -13.86500 23.14300 1.000 35.11906 1282 LEU A N 1
ATOM 4054 C CA . LEU A 1 556 ? -18.21700 -14.54800 21.88400 1.000 38.99352 1282 LEU A CA 1
ATOM 4055 C C . LEU A 1 556 ? -18.16600 -13.57000 20.71300 1.000 37.99000 1282 LEU A C 1
ATOM 4056 O O . LEU A 1 556 ? -17.38500 -13.76800 19.77400 1.000 37.49917 1282 LEU A O 1
ATOM 4061 N N . THR A 1 557 ? -18.99700 -12.52000 20.73500 1.000 35.68201 1283 THR A N 1
ATOM 4062 C CA . THR A 1 557 ? -18.90100 -11.48100 19.70700 1.000 35.10684 1283 THR A CA 1
ATOM 4063 C C . THR A 1 557 ? -17.51400 -10.84300 19.70800 1.000 34.72843 1283 THR A C 1
ATOM 4064 O O . THR A 1 557 ? -16.85000 -10.73100 18.65800 1.000 31.17667 1283 THR A O 1
ATOM 4068 N N . LEU A 1 558 ? -17.05300 -10.43300 20.89500 1.000 31.43527 1284 LEU A N 1
ATOM 4069 C CA . LEU A 1 558 ? -15.72300 -9.83800 21.00600 1.000 32.67432 1284 LEU A CA 1
ATOM 4070 C C . LEU A 1 558 ? -14.64500 -10.83700 20.61600 1.000 32.94319 1284 LEU A C 1
ATOM 4071 O O . LEU A 1 558 ? -13.64200 -10.47100 19.99000 1.000 34.21311 1284 LEU A O 1
ATOM 4076 N N . ARG A 1 559 ? -14.83300 -12.10500 20.98400 1.000 36.35152 1285 ARG A N 1
ATOM 4077 C CA . ARG A 1 559 ? -13.86700 -13.13700 20.64300 1.000 37.88857 1285 ARG A CA 1
ATOM 4078 C C . ARG A 1 559 ? -13.73700 -13.29000 19.13400 1.000 37.35279 1285 ARG A C 1
ATOM 4079 O O . ARG A 1 559 ? -12.62700 -13.43300 18.61000 1.000 36.84267 1285 ARG A O 1
ATOM 4087 N N . CYS A 1 560 ? -14.86400 -13.27600 18.42100 1.000 34.94891 1286 CYS A N 1
ATOM 4088 C CA . CYS A 1 560 ? -14.82600 -13.32900 16.96300 1.000 38.50472 1286 CYS A CA 1
ATOM 4089 C C . CYS A 1 560 ? -14.04500 -12.15600 16.38600 1.000 34.57288 1286 CYS A C 1
ATOM 4090 O O . CYS A 1 560 ? -13.20900 -12.33400 15.48900 1.000 34.49801 1286 CYS A O 1
ATOM 4093 N N . LEU A 1 561 ? -14.32900 -10.94200 16.86000 1.000 33.42789 1287 LEU A N 1
ATOM 4094 C CA . LEU A 1 561 ? -13.62000 -9.78000 16.31600 1.000 32.18025 1287 LEU A CA 1
ATOM 4095 C C . LEU A 1 561 ? -12.11300 -9.87800 16.56900 1.000 33.02151 1287 LEU A C 1
ATOM 4096 O O . LEU A 1 561 ? -11.29200 -9.62400 15.66900 1.000 32.96459 1287 LEU A O 1
ATOM 4101 N N . VAL A 1 562 ? -11.72600 -10.27000 17.78500 1.000 33.66148 1288 VAL A N 1
ATOM 4102 C CA . VAL A 1 562 ? -10.30500 -10.42200 18.09200 1.000 34.72867 1288 VAL A CA 1
ATOM 4103 C C . VAL A 1 562 ? -9.68200 -11.49500 17.21400 1.000 37.65968 1288 VAL A C 1
ATOM 4104 O O . VAL A 1 562 ? -8.55700 -11.34200 16.72000 1.000 39.38081 1288 VAL A O 1
ATOM 4108 N N . ARG A 1 563 ? -10.41500 -12.58600 16.98200 1.000 38.40033 1289 ARG A N 1
ATOM 4109 C CA . ARG A 1 563 ? -9.91900 -13.66700 16.14200 1.000 41.53964 1289 ARG A CA 1
ATOM 4110 C C . ARG A 1 563 ? -9.68200 -13.18300 14.71800 1.000 41.11717 1289 ARG A C 1
ATOM 4111 O O . ARG A 1 563 ? -8.70900 -13.58500 14.06700 1.000 42.07776 1289 ARG A O 1
ATOM 4119 N N . MET A 1 564 ? -10.56900 -12.32500 14.21700 1.000 36.37943 1290 MET A N 1
ATOM 4120 C CA . MET A 1 564 ? -10.35900 -11.69100 12.92000 1.000 38.89945 1290 MET A CA 1
ATOM 4121 C C . MET A 1 564 ? -9.16800 -10.75200 12.92600 1.000 39.79157 1290 MET A C 1
ATOM 4122 O O . MET A 1 564 ? -8.64400 -10.42800 11.85300 1.000 39.34291 1290 MET A O 1
ATOM 4127 N N . GLY A 1 565 ? -8.76100 -10.28100 14.10000 1.000 35.37416 1291 GLY A N 1
ATOM 4128 C CA . GLY A 1 565 ? -7.68100 -9.32100 14.19800 1.000 37.19874 1291 GLY A CA 1
ATOM 4129 C C . GLY A 1 565 ? -8.13800 -7.88600 14.33300 1.000 37.53763 1291 GLY A C 1
ATOM 4130 O O . GLY A 1 565 ? -7.31600 -6.97100 14.17400 1.000 36.78071 1291 GLY A O 1
ATOM 4131 N N . TYR A 1 566 ? -9.41500 -7.66300 14.62900 1.000 33.91276 1292 TYR A N 1
ATOM 4132 C CA . TYR A 1 566 ? -9.94300 -6.31800 14.79700 1.000 32.61621 1292 TYR A CA 1
ATOM 4133 C C . TYR A 1 566 ? -9.58900 -5.74000 16.15500 1.000 32.58423 1292 TYR A C 1
ATOM 4134 O O . TYR A 1 566 ? -9.57000 -6.44900 17.16700 1.000 32.81449 1292 TYR A O 1
ATOM 4143 N N . GLN A 1 567 ? -9.31300 -4.44000 16.17700 1.000 29.14339 1293 GLN A N 1
ATOM 4144 C CA . GLN A 1 567 ? -9.44300 -3.69700 17.41800 1.000 29.98488 1293 GLN A CA 1
ATOM 4145 C C . GLN A 1 567 ? -10.92500 -3.58200 17.74800 1.000 31.23182 1293 GLN A C 1
ATOM 4146 O O . GLN A 1 567 ? -11.75000 -3.42400 16.84900 1.000 29.04948 1293 GLN A O 1
ATOM 4152 N N . CYS A 1 568 ? -11.27600 -3.64700 19.03300 1.000 28.42966 1294 CYS A N 1
ATOM 4153 C CA . CYS A 1 568 ? -12.70000 -3.62100 19.34500 1.000 30.93330 1294 CYS A CA 1
ATOM 4154 C C . CYS A 1 568 ? -12.93000 -3.25300 20.80000 1.000 32.04987 1294 CYS A C 1
ATOM 4155 O O . CYS A 1 568 ? -12.02700 -3.32800 21.64000 1.000 32.38103 1294 CYS A O 1
ATOM 4158 N N . THR A 1 569 ? -14.16600 -2.84400 21.07700 1.000 30.52277 1295 THR A N 1
ATOM 4159 C CA . THR A 1 569 ? -14.60300 -2.50200 22.42500 1.000 31.08277 1295 THR A CA 1
ATOM 4160 C C . THR A 1 569 ? -16.13000 -2.54800 22.45900 1.000 33.23246 1295 THR A C 1
ATOM 4161 O O . THR A 1 569 ? -16.79200 -2.73500 21.43100 1.000 32.90907 1295 THR A O 1
ATOM 4165 N N . PHE A 1 570 ? -16.68400 -2.36900 23.66000 1.000 28.75185 1296 PHE A N 1
ATOM 4166 C CA . PHE A 1 570 ? -18.12700 -2.37500 23.85600 1.000 30.81457 1296 PHE A CA 1
ATOM 4167 C C . PHE A 1 570 ? -18.49300 -1.38000 24.95000 1.000 29.92775 1296 PHE A C 1
ATOM 4168 O O . PHE A 1 570 ? -17.65500 -0.97700 25.76600 1.000 28.36747 1296 PHE A O 1
ATOM 4176 N N . GLY A 1 571 ? -19.76600 -1.00300 24.96400 1.000 29.17068 1297 GLY A N 1
ATOM 4177 C CA . GLY A 1 571 ? -20.27500 -0.11000 25.99100 1.000 31.61553 1297 GLY A CA 1
ATOM 4178 C C . GLY A 1 571 ? -21.77500 0.03500 25.86100 1.000 33.04986 1297 GLY A C 1
ATOM 4179 O O . GLY A 1 571 ? -22.40200 -0.54000 24.96900 1.000 33.22297 1297 GLY A O 1
ATOM 4180 N N . VAL A 1 572 ? -22.35900 0.80100 26.77800 1.000 27.77483 1298 VAL A N 1
ATOM 4181 C CA . VAL A 1 572 ? -23.78900 1.09000 26.76200 1.000 26.35053 1298 VAL A CA 1
ATOM 4182 C C . VAL A 1 572 ? -23.95900 2.60100 26.67000 1.000 26.47882 1298 VAL A C 1
ATOM 4183 O O . VAL A 1 572 ? -23.23600 3.35100 27.33800 1.000 25.67811 1298 VAL A O 1
ATOM 4187 N N . LEU A 1 573 ? -24.87600 3.04900 25.81200 1.000 25.31552 1299 LEU A N 1
ATOM 4188 C CA . LEU A 1 573 ? -25.16300 4.47100 25.66300 1.000 26.80855 1299 LEU A CA 1
ATOM 4189 C C . LEU A 1 573 ? -26.63700 4.73600 25.93600 1.000 27.49644 1299 LEU A C 1
ATOM 4190 O O . LEU A 1 573 ? -27.49300 3.87500 25.70600 1.000 27.05711 1299 LEU A O 1
ATOM 4195 N N . GLN A 1 574 ? -26.93200 5.93600 26.42400 1.000 22.89887 1300 GLN A N 1
ATOM 4196 C CA . GLN A 1 574 ? -28.30400 6.37200 26.67100 1.000 25.57940 1300 GLN A CA 1
ATOM 4197 C C . GLN A 1 574 ? -28.66800 7.42100 25.62800 1.000 24.59201 1300 GLN A C 1
ATOM 4198 O O . GLN A 1 574 ? -28.05900 8.49400 25.58900 1.000 24.49335 1300 GLN A O 1
ATOM 4204 N N . ALA A 1 575 ? -29.66700 7.11200 24.79000 1.000 24.31192 1301 ALA A N 1
ATOM 4205 C CA . ALA A 1 575 ? -30.02800 8.01300 23.69400 1.000 22.98581 1301 ALA A CA 1
ATOM 4206 C C . ALA A 1 575 ? -30.38300 9.41200 24.18900 1.000 20.27371 1301 ALA A C 1
ATOM 4207 O O . ALA A 1 575 ? -30.04600 10.41000 23.53800 1.000 23.05774 1301 ALA A O 1
ATOM 4209 N N . GLY A 1 576 ? -31.07000 9.50700 25.33100 1.000 23.10398 1302 GLY A N 1
ATOM 4210 C CA . GLY A 1 576 ? -31.44800 10.81000 25.85800 1.000 26.44666 1302 GLY A CA 1
ATOM 4211 C C . GLY A 1 576 ? -30.26500 11.73300 26.07300 1.000 27.97025 1302 GLY A C 1
ATOM 4212 O O . GLY A 1 576 ? -30.36600 12.94600 25.85000 1.000 28.88141 1302 GLY A O 1
ATOM 4213 N N . GLN A 1 577 ? -29.11400 11.17300 26.45500 1.000 24.30434 1303 GLN A N 1
ATOM 4214 C CA . GLN A 1 577 ? -27.92700 11.98800 26.65300 1.000 22.66865 1303 GLN A CA 1
ATOM 4215 C C . GLN A 1 577 ? -27.40300 12.59400 25.36200 1.000 24.68438 1303 GLN A C 1
ATOM 4216 O O . GLN A 1 577 ? -26.50600 13.43700 25.42000 1.000 24.10895 1303 GLN A O 1
ATOM 4222 N N . TYR A 1 578 ? -27.95600 12.21900 24.20600 1.000 25.56103 1304 TYR A N 1
ATOM 4223 C CA . TYR A 1 578 ? -27.51900 12.78500 22.93800 1.000 22.06781 1304 TYR A CA 1
ATOM 4224 C C . TYR A 1 578 ? -28.63900 13.56100 22.26700 1.000 25.01860 1304 TYR A C 1
ATOM 4225 O O . TYR A 1 578 ? -28.55000 13.86800 21.07800 1.000 29.85333 1304 TYR A O 1
ATOM 4234 N N . GLY A 1 579 ? -29.67700 13.91700 23.02000 1.000 25.10273 1305 GLY A N 1
ATOM 4235 C CA . GLY A 1 579 ? -30.55800 14.95400 22.51300 1.000 27.44937 1305 GLY A CA 1
ATOM 4236 C C . GLY A 1 579 ? -31.93900 14.53300 22.05200 1.000 30.44768 1305 GLY A C 1
ATOM 4237 O O . GLY A 1 579 ? -32.53000 15.19200 21.19200 1.000 31.74888 1305 GLY A O 1
ATOM 4238 N N . VAL A 1 580 ? -32.48600 13.46300 22.61600 1.000 28.41383 1306 VAL A N 1
ATOM 4239 C CA . VAL A 1 580 ? -33.89800 13.16700 22.41500 1.000 25.10872 1306 VAL A CA 1
ATOM 4240 C C . VAL A 1 580 ? -34.55900 13.13200 23.78100 1.000 24.63094 1306 VAL A C 1
ATOM 4241 O O . VAL A 1 580 ? -33.90100 12.89900 24.79800 1.000 25.54807 1306 VAL A O 1
ATOM 4245 N N . ALA A 1 581 ? -35.86500 13.39600 23.80200 1.000 25.47530 1307 ALA A N 1
ATOM 4246 C CA . ALA A 1 581 ? -36.66000 13.33200 25.02700 1.000 25.63637 1307 ALA A CA 1
ATOM 4247 C C . ALA A 1 581 ? -37.17500 11.90900 25.25500 1.000 26.03108 1307 ALA A C 1
ATOM 4248 O O . ALA A 1 581 ? -38.37500 11.65400 25.33400 1.000 27.96141 1307 ALA A O 1
ATOM 4250 N N . GLN A 1 582 ? -36.23800 10.96900 25.36800 1.000 22.97608 1308 GLN A N 1
ATOM 4251 C CA . GLN A 1 582 ? -36.60200 9.56000 25.41500 1.000 23.52418 1308 GLN A CA 1
ATOM 4252 C C . GLN A 1 582 ? -35.51500 8.79200 26.14700 1.000 22.38913 1308 GLN A C 1
ATOM 4253 O O . GLN A 1 582 ? -34.32800 9.03600 25.92600 1.000 26.17606 1308 GLN A O 1
ATOM 4259 N N . THR A 1 583 ? -35.91700 7.87000 27.01900 1.000 25.09132 1309 THR A N 1
ATOM 4260 C CA . THR A 1 583 ? -34.96300 6.94500 27.61800 1.000 26.10893 1309 THR A CA 1
ATOM 4261 C C . THR A 1 583 ? -34.86100 5.71200 26.72700 1.000 25.53354 1309 THR A C 1
ATOM 4262 O O . THR A 1 583 ? -35.86400 5.03400 26.46100 1.000 28.71965 1309 THR A O 1
ATOM 4266 N N . ARG A 1 584 ? -33.65800 5.46300 26.21300 1.000 26.05929 1310 ARG A N 1
ATOM 4267 C CA . ARG A 1 584 ? -33.42700 4.32400 25.33000 1.000 26.27143 1310 ARG A CA 1
ATOM 4268 C C . ARG A 1 584 ? -31.94600 3.97500 25.44700 1.000 26.08796 1310 ARG A C 1
ATOM 4269 O O . ARG A 1 584 ? -31.11100 4.61200 24.80200 1.000 25.18230 1310 ARG A O 1
ATOM 4277 N N . ARG A 1 585 ? -31.63200 2.98500 26.27300 1.000 26.18155 1311 ARG A N 1
ATOM 4278 C CA . ARG A 1 585 ? -30.26100 2.50700 26.35800 1.000 25.91032 1311 ARG A CA 1
ATOM 4279 C C . ARG A 1 585 ? -30.00200 1.49700 25.24900 1.000 29.54482 1311 ARG A C 1
ATOM 4280 O O . ARG A 1 585 ? -30.86700 0.67800 24.93100 1.000 32.26913 1311 ARG A O 1
ATOM 4288 N N . ARG A 1 586 ? -28.81800 1.57300 24.64500 1.000 27.08087 1312 ARG A N 1
ATOM 4289 C CA A ARG A 1 586 ? -28.40700 0.62200 23.62300 0.500 29.81141 1312 ARG A CA 1
ATOM 4290 C CA B ARG A 1 586 ? -28.40200 0.63000 23.61500 0.500 29.78535 1312 ARG A CA 1
ATOM 4291 C C . ARG A 1 586 ? -27.01700 0.08600 23.93900 1.000 28.90778 1312 ARG A C 1
ATOM 4292 O O . ARG A 1 586 ? -26.13300 0.83200 24.37500 1.000 27.92247 1312 ARG A O 1
ATOM 4307 N N . ALA A 1 587 ? -26.83600 -1.21300 23.72300 1.000 26.42526 1313 ALA A N 1
ATOM 4308 C CA . ALA A 1 587 ? -25.50800 -1.80600 23.72700 1.000 27.31821 1313 ALA A CA 1
ATOM 4309 C C . ALA A 1 587 ? -24.84100 -1.50900 22.39200 1.000 27.54908 1313 ALA A C 1
ATOM 4310 O O . ALA A 1 587 ? -25.48000 -1.58500 21.33700 1.000 27.82601 1313 ALA A O 1
ATOM 4312 N N . ILE A 1 588 ? -23.55300 -1.17300 22.43900 1.000 26.05718 1314 ILE A N 1
ATOM 4313 C CA . ILE A 1 588 ? -22.79400 -0.75200 21.26800 1.000 28.60778 1314 ILE A CA 1
ATOM 4314 C C . ILE A 1 588 ? -21.47300 -1.51300 21.25300 1.000 29.63704 1314 ILE A C 1
ATOM 4315 O O . ILE A 1 588 ? -20.70900 -1.45500 22.22400 1.000 30.58972 1314 ILE A O 1
ATOM 4320 N N . ILE A 1 589 ? -21.20600 -2.22400 20.15700 1.000 28.92447 1315 ILE A N 1
ATOM 4321 C CA . ILE A 1 589 ? -19.91800 -2.85700 19.88500 1.000 31.36201 1315 ILE A CA 1
ATOM 4322 C C . ILE A 1 589 ? -19.25800 -2.08900 18.75100 1.000 31.74392 1315 ILE A C 1
ATOM 4323 O O . ILE A 1 589 ? -19.83600 -1.97600 17.66200 1.000 28.36127 1315 ILE A O 1
ATOM 4328 N N . LEU A 1 590 ? -18.04500 -1.59800 18.98400 1.000 27.93214 1316 LEU A N 1
ATOM 4329 C CA . LEU A 1 590 ? -17.29500 -0.87300 17.96500 1.000 28.83249 1316 LEU A CA 1
ATOM 4330 C C . LEU A 1 590 ? -16.03100 -1.64700 17.62700 1.000 31.81711 1316 LEU A C 1
ATOM 4331 O O . LEU A 1 590 ? -15.36300 -2.17600 18.52000 1.000 32.97852 1316 LEU A O 1
ATOM 4336 N N . ALA A 1 591 ? -15.69700 -1.71000 16.33800 1.000 29.97638 1317 ALA A N 1
ATOM 4337 C CA . ALA A 1 591 ? -14.45400 -2.34300 15.92500 1.000 30.77071 1317 ALA A CA 1
ATOM 4338 C C . ALA A 1 591 ? -13.79900 -1.50600 14.83900 1.000 30.68694 1317 ALA A C 1
ATOM 4339 O O . ALA A 1 591 ? -14.46900 -0.80500 14.07600 1.000 29.54256 1317 ALA A O 1
ATOM 4341 N N . ALA A 1 592 ? -12.47500 -1.59400 14.77700 1.000 29.27163 1318 ALA A N 1
ATOM 4342 C CA . ALA A 1 592 ? -11.69400 -0.86300 13.79200 1.000 30.15456 1318 ALA A CA 1
ATOM 4343 C C . ALA A 1 592 ? -10.55400 -1.73800 13.29300 1.000 32.94265 1318 ALA A C 1
ATOM 4344 O O . ALA A 1 592 ? -9.88300 -2.42400 14.07900 1.000 35.83201 1318 ALA A O 1
ATOM 4346 N N . ALA A 1 593 ? -10.34300 -1.69400 11.97700 1.000 29.66531 1319 ALA A N 1
ATOM 4347 C CA . ALA A 1 593 ? -9.33200 -2.50300 11.32100 1.000 31.08757 1319 ALA A CA 1
ATOM 4348 C C . ALA A 1 593 ? -7.94400 -2.16900 11.85100 1.000 31.18405 1319 ALA A C 1
ATOM 4349 O O . ALA A 1 593 ? -7.71000 -1.06900 12.36000 1.000 31.18674 1319 ALA A O 1
ATOM 4351 N N . PRO A 1 594 ? -7.00300 -3.10400 11.73200 1.000 33.38975 1320 PRO A N 1
ATOM 4352 C CA . PRO A 1 594 ? -5.59900 -2.75200 11.96000 1.000 38.28767 1320 PRO A CA 1
ATOM 4353 C C . PRO A 1 594 ? -5.19700 -1.64800 10.99900 1.000 39.90526 1320 PRO A C 1
ATOM 4354 O O . PRO A 1 594 ? -5.55100 -1.66500 9.81700 1.000 44.12982 1320 PRO A O 1
ATOM 4358 N N . GLY A 1 595 ? -4.47100 -0.67000 11.52200 1.000 40.24003 1321 GLY A N 1
ATOM 4359 C CA . GLY A 1 595 ? -4.15200 0.52500 10.79000 1.000 39.26589 1321 GLY A CA 1
ATOM 4360 C C . GLY A 1 595 ? -5.02600 1.70800 11.14100 1.000 36.58210 1321 GLY A C 1
ATOM 4361 O O . GLY A 1 595 ? -4.61000 2.85200 10.92800 1.000 38.16055 1321 GLY A O 1
ATOM 4362 N N . GLU A 1 596 ? -6.21600 1.46000 11.68300 1.000 31.81301 1322 GLU A N 1
ATOM 4363 C CA . GLU A 1 596 ? -7.12400 2.51200 12.11000 1.000 30.82685 1322 GLU A CA 1
ATOM 4364 C C . GLU A 1 596 ? -6.93700 2.81800 13.59100 1.000 31.17234 1322 GLU A C 1
ATOM 4365 O O . GLU A 1 596 ? -6.30700 2.06400 14.34100 1.000 32.30678 1322 GLU A O 1
ATOM 4371 N N . LYS A 1 597 ? -7.49000 3.95300 14.00600 1.000 31.98924 1323 LYS A N 1
ATOM 4372 C CA . LYS A 1 597 ? -7.71200 4.23600 15.41500 1.000 32.62355 1323 LYS A CA 1
ATOM 4373 C C . LYS A 1 597 ? -9.07300 3.68500 15.82400 1.000 34.87009 1323 LYS A C 1
ATOM 4374 O O . LYS A 1 597 ? -10.06300 3.84600 15.10000 1.000 31.59935 1323 LYS A O 1
ATOM 4380 N N . LEU A 1 598 ? -9.12000 3.02800 16.98200 1.000 31.60286 1324 LEU A N 1
ATOM 4381 C CA . LEU A 1 598 ? -10.39800 2.55800 17.51700 1.000 30.38838 1324 LEU A CA 1
ATOM 4382 C C . LEU A 1 598 ? -11.17800 3.73300 18.09700 1.000 28.17463 1324 LEU A C 1
ATOM 4383 O O . LEU A 1 598 ? -10.66300 4.43200 18.98000 1.000 26.44977 1324 LEU A O 1
ATOM 4388 N N . PRO A 1 599 ? -12.40900 3.97300 17.65500 1.000 27.84347 1325 PRO A N 1
ATOM 4389 C CA . PRO A 1 599 ? -13.16500 5.12900 18.15500 1.000 29.76897 1325 PRO A CA 1
ATOM 4390 C C . PRO A 1 599 ? -13.44100 5.06300 19.65100 1.000 31.62806 1325 PRO A C 1
ATOM 4391 O O . PRO A 1 599 ? -13.53000 3.98600 20.24900 1.000 29.89877 1325 PRO A O 1
ATOM 4395 N N . LEU A 1 600 ? -13.56800 6.24700 20.24600 1.000 28.01176 1326 LEU A N 1
ATOM 4396 C CA . LEU A 1 600 ? -14.08000 6.41900 21.59500 1.000 28.40027 1326 LEU A CA 1
ATOM 4397 C C . LEU A 1 600 ? -15.60200 6.46900 21.58500 1.000 30.11365 1326 LEU A C 1
ATOM 4398 O O . LEU A 1 600 ? -16.23000 6.78900 20.57200 1.000 28.45487 1326 LEU A O 1
ATOM 4403 N N . PHE A 1 601 ? -16.19700 6.16400 22.74100 1.000 25.40913 1327 PHE A N 1
ATOM 4404 C CA . PHE A 1 601 ? -17.62300 6.42200 22.87900 1.000 25.59040 1327 PHE A CA 1
ATOM 4405 C C . PHE A 1 601 ? -17.86700 7.91800 23.07700 1.000 24.59630 1327 PHE A C 1
ATOM 4406 O O . PHE A 1 601 ? -17.07800 8.59300 23.74800 1.000 26.54066 1327 PHE A O 1
ATOM 4414 N N . PRO A 1 602 ? -18.94500 8.45400 22.50500 1.000 22.33818 1328 PRO A N 1
ATOM 4415 C CA . PRO A 1 602 ? -19.17400 9.90500 22.55400 1.000 23.27843 1328 PRO A CA 1
ATOM 4416 C C . PRO A 1 602 ? -19.54700 10.38900 23.94800 1.000 23.83377 1328 PRO A C 1
ATOM 4417 O O . PRO A 1 602 ? -20.34100 9.76400 24.65700 1.000 23.75775 1328 PRO A O 1
ATOM 4421 N N . GLU A 1 603 ? -18.97200 11.52200 24.33200 1.000 25.01581 1329 GLU A N 1
ATOM 4422 C CA . GLU A 1 603 ? -19.33400 12.12800 25.60200 1.000 29.79169 1329 GLU A CA 1
ATOM 4423 C C . GLU A 1 603 ? -20.78300 12.60400 25.56400 1.000 26.67905 1329 GLU A C 1
ATOM 4424 O O . GLU A 1 603 ? -21.21400 13.19500 24.56800 1.000 28.60498 1329 GLU A O 1
ATOM 4430 N N . PRO A 1 604 ? -21.55600 12.33700 26.61900 1.000 25.67405 1330 PRO A N 1
ATOM 4431 C CA . PRO A 1 604 ? -22.90900 12.89200 26.73100 1.000 25.38822 1330 PRO A CA 1
ATOM 4432 C C . PRO A 1 604 ? -22.95900 14.38300 26.41800 1.000 28.17629 1330 PRO A C 1
ATOM 4433 O O . PRO A 1 604 ? -22.12900 15.17300 26.87900 1.000 28.60432 1330 PRO A O 1
ATOM 4437 N N . LEU A 1 605 ? -23.97000 14.76500 25.64700 1.000 23.61541 1331 LEU A N 1
ATOM 4438 C CA . LEU A 1 605 ? -24.21200 16.16100 25.30900 1.000 24.79609 1331 LEU A CA 1
ATOM 4439 C C . LEU A 1 605 ? -25.25000 16.82300 26.20100 1.000 25.41546 1331 LEU A C 1
ATOM 4440 O O . LEU A 1 605 ? -25.12000 18.01200 26.50300 1.000 28.16659 1331 LEU A O 1
ATOM 4445 N N . HIS A 1 606 ? -26.27000 16.08300 26.62800 1.000 25.56606 1332 HIS A N 1
ATOM 4446 C CA . HIS A 1 606 ? -27.38300 16.61700 27.39800 1.000 24.13715 1332 HIS A CA 1
ATOM 4447 C C . HIS A 1 606 ? -27.45300 15.93300 28.75100 1.000 25.54453 1332 HIS A C 1
ATOM 4448 O O . HIS A 1 606 ? -27.20600 14.72500 28.85600 1.000 27.26446 1332 HIS A O 1
ATOM 4455 N N . VAL A 1 607 ? -27.79700 16.70500 29.78700 1.000 26.23871 1333 VAL A N 1
ATOM 4456 C CA . VAL A 1 607 ? -28.10000 16.10000 31.07400 1.000 28.49864 1333 VAL A CA 1
ATOM 4457 C C . VAL A 1 607 ? -29.38200 15.28700 30.93900 1.000 29.76633 1333 VAL A C 1
ATOM 4458 O O . VAL A 1 607 ? -30.24800 15.57700 30.10100 1.000 25.86072 1333 VAL A O 1
ATOM 4462 N N . PHE A 1 608 ? -29.50500 14.25800 31.76900 1.000 28.79572 1334 PHE A N 1
ATOM 4463 C CA . PHE A 1 608 ? -30.63600 13.34500 31.67900 1.000 30.18582 1334 PHE A CA 1
ATOM 4464 C C . PHE A 1 608 ? -30.81300 12.69300 33.04200 1.000 34.21267 1334 PHE A C 1
ATOM 4465 O O . PHE A 1 608 ? -29.88600 12.67500 33.85900 1.000 35.69014 1334 PHE A O 1
ATOM 4473 N N . ALA A 1 609 ? -32.01000 12.16200 33.28200 1.000 32.81700 1335 ALA A N 1
ATOM 4474 C CA . ALA A 1 609 ? -32.33400 11.58200 34.58600 1.000 35.21122 1335 ALA A CA 1
ATOM 4475 C C . ALA A 1 609 ? -31.32800 10.49900 34.96800 1.000 30.72702 1335 ALA A C 1
ATOM 4476 O O . ALA A 1 609 ? -31.14900 9.52800 34.21100 1.000 30.53611 1335 ALA A O 1
ATOM 4478 N N . PRO A 1 610 ? -30.65300 10.62100 36.11600 1.000 34.61686 1336 PRO A N 1
ATOM 4479 C CA . PRO A 1 610 ? -29.55100 9.69300 36.43000 1.000 34.31207 1336 PRO A CA 1
ATOM 4480 C C . PRO A 1 610 ? -29.95900 8.23000 36.47800 1.000 34.26796 1336 PRO A C 1
ATOM 4481 O O . PRO A 1 610 ? -29.15700 7.36300 36.10100 1.000 36.35376 1336 PRO A O 1
ATOM 4485 N N . ARG A 1 611 ? -31.18200 7.92800 36.92500 1.000 36.42189 1337 ARG A N 1
ATOM 4486 C CA . ARG A 1 611 ? -31.62000 6.53700 36.98500 1.000 41.57834 1337 ARG A CA 1
ATOM 4487 C C . ARG A 1 611 ? -31.63500 5.89600 35.60500 1.000 38.78618 1337 ARG A C 1
ATOM 4488 O O . ARG A 1 611 ? -31.46100 4.67600 35.48500 1.000 39.16126 1337 ARG A O 1
ATOM 4490 N N . ALA A 1 612 ? -31.82300 6.69500 34.55700 1.000 32.91066 1338 ALA A N 1
ATOM 4491 C CA . ALA A 1 612 ? -31.81800 6.18500 33.19300 1.000 28.74372 1338 ALA A CA 1
ATOM 4492 C C . ALA A 1 612 ? -30.42400 6.11200 32.57900 1.000 31.69909 1338 ALA A C 1
ATOM 4493 O O . ALA A 1 612 ? -30.29400 5.67200 31.43400 1.000 30.59444 1338 ALA A O 1
ATOM 4495 N N . CYS A 1 613 ? -29.37500 6.49100 33.30900 1.000 28.20257 1339 CYS A N 1
ATOM 4496 C CA . CYS A 1 613 ? -28.03400 6.58800 32.74600 1.000 29.96946 1339 CYS A CA 1
ATOM 4497 C C . CYS A 1 613 ? -27.07000 5.61800 33.42200 1.000 33.43694 1339 CYS A C 1
ATOM 4498 O O . CYS A 1 613 ? -25.90800 5.94600 33.66800 1.000 32.51854 1339 CYS A O 1
ATOM 4501 N N . GLN A 1 614 ? -27.54500 4.41800 33.75600 1.000 30.97471 1340 GLN A N 1
ATOM 4502 C CA . GLN A 1 614 ? -26.67300 3.36800 34.28600 1.000 33.54136 1340 GLN A CA 1
ATOM 4503 C C . GLN A 1 614 ? -25.99600 2.67400 33.11100 1.000 32.42241 1340 GLN A C 1
ATOM 4504 O O . GLN A 1 614 ? -26.60000 1.83700 32.43500 1.000 35.36956 1340 GLN A O 1
ATOM 4510 N N . LEU A 1 615 ? -24.73200 3.01800 32.86300 1.000 28.38607 1341 LEU A N 1
ATOM 4511 C CA . LEU A 1 615 ? -24.02000 2.55700 31.67800 1.000 29.96249 1341 LEU A CA 1
ATOM 4512 C C . LEU A 1 615 ? -22.99000 1.46700 31.95300 1.000 29.87648 1341 LEU A C 1
ATOM 4513 O O . LEU A 1 615 ? -22.40500 0.94000 30.99700 1.000 29.37365 1341 LEU A O 1
ATOM 4518 N N . SER A 1 616 ? -22.73300 1.12500 33.21100 1.000 28.99131 1342 SER A N 1
ATOM 4519 C CA . SER A 1 616 ? -21.68400 0.15600 33.47100 1.000 34.02877 1342 SER A CA 1
ATOM 4520 C C . SER A 1 616 ? -22.20200 -1.25700 33.23100 1.000 35.60668 1342 SER A C 1
ATOM 4521 O O . SER A 1 616 ? -23.41100 -1.50700 33.20700 1.000 36.20516 1342 SER A O 1
ATOM 4524 N N . VAL A 1 617 ? -21.26800 -2.18900 33.04700 1.000 37.87678 1343 VAL A N 1
ATOM 4525 C CA . VAL A 1 617 ? -21.61300 -3.57400 32.73500 1.000 35.28009 1343 VAL A CA 1
ATOM 4526 C C . VAL A 1 617 ? -20.69700 -4.49600 33.52500 1.000 37.20245 1343 VAL A C 1
ATOM 4527 O O . VAL A 1 617 ? -19.47500 -4.33500 33.49800 1.000 36.86765 1343 VAL A O 1
ATOM 4531 N N . VAL A 1 618 ? -21.27000 -5.47900 34.20100 1.000 38.32403 1344 VAL A N 1
ATOM 4532 C CA . VAL A 1 618 ? -20.47800 -6.45500 34.93900 1.000 42.92287 1344 VAL A CA 1
ATOM 4533 C C . VAL A 1 618 ? -20.40600 -7.74600 34.13500 1.000 44.02610 1344 VAL A C 1
ATOM 4534 O O . VAL A 1 618 ? -21.43800 -8.31500 33.75600 1.000 42.49973 1344 VAL A O 1
ATOM 4538 N N . VAL A 1 619 ? -19.18300 -8.18900 33.85600 1.000 39.53286 1345 VAL A N 1
ATOM 4539 C CA . VAL A 1 619 ? -18.91600 -9.43800 33.15800 1.000 38.64407 1345 VAL A CA 1
ATOM 4540 C C . VAL A 1 619 ? -17.97000 -10.25500 34.02700 1.000 44.22235 1345 VAL A C 1
ATOM 4541 O O . VAL A 1 619 ? -16.84100 -9.82300 34.29900 1.000 45.48981 1345 VAL A O 1
ATOM 4545 N N . ASP A 1 620 ? -18.43200 -11.42400 34.46800 1.000 46.15609 1346 ASP A N 1
ATOM 4546 C CA . ASP A 1 620 ? -17.62400 -12.34100 35.27300 1.000 50.13226 1346 ASP A CA 1
ATOM 4547 C C . ASP A 1 620 ? -17.03700 -11.62800 36.49300 1.000 50.51174 1346 ASP A C 1
ATOM 4548 O O . ASP A 1 620 ? -15.84500 -11.72700 36.79400 1.000 52.78392 1346 ASP A O 1
ATOM 4553 N N . ASP A 1 621 ? -17.89900 -10.88400 37.18900 1.000 50.79995 1347 ASP A N 1
ATOM 4554 C CA . ASP A 1 621 ? -17.61300 -10.11200 38.39800 1.000 57.08584 1347 ASP A CA 1
ATOM 4555 C C . ASP A 1 621 ? -16.73500 -8.88800 38.14600 1.000 58.26333 1347 ASP A C 1
ATOM 4556 O O . ASP A 1 621 ? -16.42300 -8.16900 39.10200 1.000 62.11627 1347 ASP A O 1
ATOM 4558 N N . LYS A 1 622 ? -16.34100 -8.61000 36.90500 1.000 51.81040 1348 LYS A N 1
ATOM 4559 C CA . LYS A 1 622 ? -15.53400 -7.43800 36.58800 1.000 49.92684 1348 LYS A CA 1
ATOM 4560 C C . LYS A 1 622 ? -16.42900 -6.33500 36.04000 1.000 47.82557 1348 LYS A C 1
ATOM 4561 O O . LYS A 1 622 ? -17.15100 -6.54600 35.06100 1.000 42.75759 1348 LYS A O 1
ATOM 4567 N N . LYS A 1 623 ? -16.36900 -5.15900 36.66000 1.000 45.81600 1349 LYS A N 1
ATOM 4568 C CA . LYS A 1 623 ? -17.17300 -4.02200 36.22900 1.000 45.04288 1349 LYS A CA 1
ATOM 4569 C C . LYS A 1 623 ? -16.41500 -3.24400 35.15700 1.000 42.08612 1349 LYS A C 1
ATOM 4570 O O . LYS A 1 623 ? -15.28200 -2.80400 35.38300 1.000 42.30545 1349 LYS A O 1
ATOM 4576 N N . PHE A 1 624 ? -17.03300 -3.08800 33.99000 1.000 36.52332 1350 PHE A N 1
ATOM 4577 C CA . PHE A 1 624 ? -16.48200 -2.33300 32.88000 1.000 37.72722 1350 PHE A CA 1
ATOM 4578 C C . PHE A 1 624 ? -17.30500 -1.06900 32.67600 1.000 35.57732 1350 PHE A C 1
ATOM 4579 O O . PHE A 1 624 ? -18.52900 -1.06800 32.86600 1.000 35.52551 1350 PHE A O 1
ATOM 4587 N N . VAL A 1 625 ? -16.61400 0.00500 32.30500 1.000 37.70596 1351 VAL A N 1
ATOM 4588 C CA . VAL A 1 625 ? -17.21900 1.26800 31.91700 1.000 35.49939 1351 VAL A CA 1
ATOM 4589 C C . VAL A 1 625 ? -16.59500 1.67600 30.59000 1.000 32.51802 1351 VA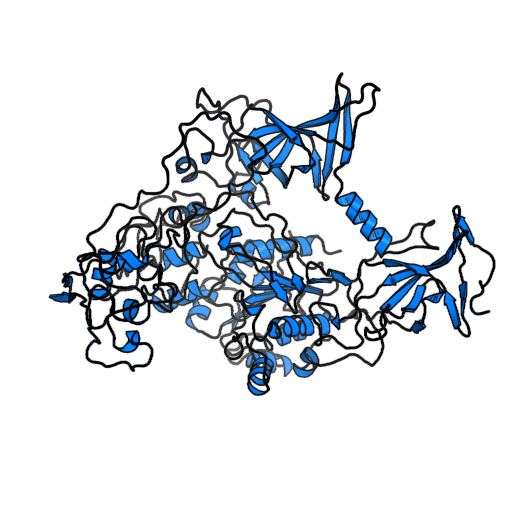L A C 1
ATOM 4590 O O . VAL A 1 625 ? -15.59200 1.11100 30.15500 1.000 33.85754 1351 VAL A O 1
ATOM 4594 N N . SER A 1 626 ? -17.20400 2.66100 29.93500 1.000 30.84248 1352 SER A N 1
ATOM 4595 C CA . SER A 1 626 ? -16.57100 3.21700 28.75200 1.000 31.79724 1352 SER A CA 1
ATOM 4596 C C . SER A 1 626 ? -15.67900 4.38800 29.15600 1.000 30.57699 1352 SER A C 1
ATOM 4597 O O . SER A 1 626 ? -15.55800 4.74300 30.33100 1.000 31.12861 1352 SER A O 1
ATOM 4600 N N . ASN A 1 627 ? -15.04200 4.99800 28.15600 1.000 29.18030 1353 ASN A N 1
ATOM 4601 C CA . ASN A 1 627 ? -14.21100 6.17900 28.35600 1.000 31.95471 1353 ASN A CA 1
ATOM 4602 C C . ASN A 1 627 ? -14.99700 7.41400 28.78300 1.000 33.01202 1353 ASN A C 1
ATOM 4603 O O . ASN A 1 627 ? -14.37400 8.43600 29.09600 1.000 32.45754 1353 ASN A O 1
ATOM 4608 N N . ILE A 1 628 ? -16.33400 7.35800 28.78000 1.000 32.34796 1354 ILE A N 1
ATOM 4609 C CA . ILE A 1 628 ? -17.14700 8.53300 29.08700 1.000 31.82797 1354 ILE A CA 1
ATOM 4610 C C . ILE A 1 628 ? -16.77300 9.09700 30.45200 1.000 34.99841 1354 ILE A C 1
ATOM 4611 O O . ILE A 1 628 ? -16.78100 8.38100 31.46300 1.000 34.65839 1354 ILE A O 1
ATOM 4616 N N . THR A 1 629 ? -16.45300 10.39700 30.48700 1.000 36.01480 1355 THR A N 1
ATOM 4617 C CA . THR A 1 629 ? -16.09400 11.07200 31.72900 1.000 38.45681 1355 THR A CA 1
ATOM 4618 C C . THR A 1 629 ? -17.15800 12.03100 32.24400 1.000 36.61058 1355 THR A C 1
ATOM 4619 O O . THR A 1 629 ? -17.09000 12.42700 33.41200 1.000 35.23153 1355 THR A O 1
ATOM 4623 N N . ARG A 1 630 ? -18.12500 12.42300 31.41700 1.000 31.54025 1356 ARG A N 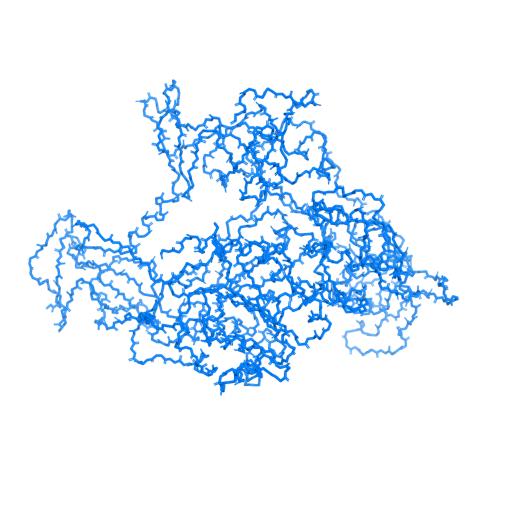1
ATOM 4624 C CA . ARG A 1 630 ? -19.21600 13.28500 31.87000 1.000 35.15482 1356 ARG A CA 1
ATOM 4625 C C . ARG A 1 630 ? -20.24900 12.40500 32.56100 1.000 38.13752 1356 ARG A C 1
ATOM 4626 O O . ARG A 1 630 ? -21.13900 11.83300 31.93000 1.000 36.74444 1356 ARG A O 1
ATOM 4634 N N . LEU A 1 631 ? -20.12900 12.29600 33.88100 1.000 38.86558 1357 LEU A N 1
ATOM 4635 C CA . LEU A 1 631 ? -20.96400 11.39000 34.65700 1.000 39.66860 1357 LEU A CA 1
ATOM 4636 C C . LEU A 1 631 ? -22.07400 12.09300 35.42100 1.000 43.63932 1357 LEU A C 1
ATOM 4637 O O . LEU A 1 631 ? -23.10400 11.47200 35.70500 1.000 46.10813 1357 LEU A O 1
ATOM 4642 N N . SER A 1 632 ? -21.91200 13.37400 35.74400 1.000 42.41351 1358 SER A N 1
ATOM 4643 C CA . SER A 1 632 ? -22.85700 14.05100 36.61700 1.000 44.16242 1358 SER A CA 1
ATOM 4644 C C . SER A 1 632 ? -23.40400 15.35500 36.05600 1.000 43.37298 1358 SER A C 1
ATOM 4645 O O . SER A 1 632 ? -24.26000 15.96900 36.70100 1.000 45.02468 1358 SER A O 1
ATOM 4648 N N . SER A 1 633 ? -22.94300 15.79500 34.89100 1.000 38.97004 1359 SER A N 1
ATOM 4649 C CA . SER A 1 633 ? -23.45300 17.00300 34.25700 1.000 35.82734 1359 SER A CA 1
ATOM 4650 C C . SER A 1 633 ? -23.05100 16.95000 32.78900 1.000 34.90855 1359 SER A C 1
ATOM 4651 O O . SER A 1 633 ? -22.39900 16.00300 32.34100 1.000 35.87747 1359 SER A O 1
ATOM 4654 N N . GLY A 1 634 ? -23.44200 17.97600 32.04000 1.000 31.91183 1360 GLY A N 1
ATOM 4655 C CA . GLY A 1 634 ? -23.11700 18.05000 30.63600 1.000 31.26487 1360 GLY A CA 1
ATOM 4656 C C . GLY A 1 634 ? -23.36900 19.42900 30.06200 1.000 29.96347 1360 GLY A C 1
ATOM 4657 O O . GLY A 1 634 ? -23.88400 20.32200 30.74100 1.000 32.54406 1360 GLY A O 1
ATOM 4658 N N . PRO A 1 635 ? -23.01100 19.62600 28.78700 1.000 27.73067 1361 PRO A N 1
ATOM 4659 C CA . PRO A 1 635 ? -23.06700 20.98800 28.22000 1.000 34.52440 1361 PRO A CA 1
ATOM 4660 C C . PRO A 1 635 ? -24.47300 21.53000 28.02500 1.000 33.50079 1361 PRO A C 1
ATOM 4661 O O . PRO A 1 635 ? -24.68400 22.73900 28.18700 1.000 33.75473 1361 PRO A O 1
ATOM 4665 N N . PHE A 1 636 ? -25.44200 20.69700 27.65000 1.000 32.12438 1362 PHE A N 1
ATOM 4666 C CA . PHE A 1 636 ? -26.74700 21.21000 27.25800 1.000 31.47883 1362 PHE A CA 1
ATOM 4667 C C . PHE A 1 636 ? -27.84500 20.68000 28.16900 1.000 30.55361 1362 PHE A C 1
ATOM 4668 O O . PHE A 1 636 ? -27.73500 19.58900 28.73800 1.000 28.81528 1362 PHE A O 1
ATOM 4676 N N . ARG A 1 637 ? -28.90900 21.47100 28.28600 1.000 28.71041 1363 ARG A N 1
ATOM 4677 C CA . ARG A 1 637 ? -30.06700 21.09800 29.08100 1.000 28.03963 1363 ARG A CA 1
ATOM 4678 C C . ARG A 1 637 ? -30.79400 19.90900 28.45700 1.000 28.02634 1363 ARG A C 1
ATOM 4679 O O . ARG A 1 637 ? -30.65700 19.60800 27.26700 1.000 29.56309 1363 ARG A O 1
ATOM 4687 N N . THR A 1 638 ? -31.58600 19.23600 29.28200 1.000 28.22109 1364 THR A N 1
ATOM 4688 C CA . THR A 1 638 ? -32.27900 18.04400 28.82500 1.000 27.33639 1364 THR A CA 1
ATOM 4689 C C . THR A 1 638 ? -33.38800 18.42400 27.84600 1.000 29.18193 1364 THR A C 1
ATOM 4690 O O . THR A 1 638 ? -33.98800 19.49500 27.94100 1.000 28.73592 1364 THR A O 1
ATOM 4694 N N . ILE A 1 639 ? -33.63300 17.54600 26.87200 1.000 27.92558 1365 ILE A N 1
ATOM 4695 C CA . ILE A 1 639 ? -34.69400 17.75400 25.88700 1.000 26.97594 1365 ILE A CA 1
ATOM 4696 C C . ILE A 1 639 ? -35.97000 17.12000 26.42500 1.000 29.70840 1365 ILE A C 1
ATOM 4697 O O . ILE A 1 639 ? -35.95200 15.96400 26.86400 1.000 28.05483 1365 ILE A O 1
ATOM 4702 N N . THR A 1 640 ? -37.07600 17.86700 26.38300 1.000 30.63974 1366 THR A N 1
ATOM 4703 C CA . THR A 1 640 ? -38.33700 17.47500 27.00300 1.000 28.56482 1366 THR A CA 1
ATOM 4704 C C . THR A 1 640 ? -39.40600 17.15200 25.96100 1.000 25.48547 1366 THR A C 1
ATOM 4705 O O . THR A 1 640 ? -39.25300 17.39700 24.76100 1.000 26.76757 1366 THR A O 1
ATOM 4709 N N . VAL A 1 641 ? -40.51800 16.59900 26.46000 1.000 27.02078 1367 VAL A N 1
ATOM 4710 C CA . VAL A 1 641 ? -41.69000 16.35200 25.62000 1.000 27.90204 1367 VAL A CA 1
ATOM 4711 C C . VAL A 1 641 ? -42.19200 17.65600 25.01000 1.000 28.94755 1367 VAL A C 1
ATOM 4712 O O . VAL A 1 641 ? -42.64500 17.69100 23.85600 1.000 28.36140 1367 VAL A O 1
ATOM 4716 N N . ARG A 1 642 ? -42.13400 18.74600 25.78300 1.000 28.72063 1368 ARG A N 1
ATOM 4717 C CA . ARG A 1 642 ? -42.49500 20.05900 25.25000 1.000 30.89261 1368 ARG A CA 1
ATOM 4718 C C . ARG A 1 642 ? -41.60800 20.43100 24.06600 1.000 29.73753 1368 ARG A C 1
ATOM 4719 O O . ARG A 1 642 ? -42.11100 20.76100 22.98700 1.000 28.88491 1368 ARG A O 1
ATOM 4727 N N . ASP A 1 643 ? -40.27800 20.36700 24.25000 1.000 28.91014 1369 ASP A N 1
ATOM 4728 C CA . ASP A 1 643 ? -39.34000 20.57700 23.14300 1.000 28.66193 1369 ASP A CA 1
ATOM 4729 C C . ASP A 1 643 ? -39.69600 19.71900 21.93800 1.000 26.64840 1369 ASP A C 1
ATOM 4730 O O . ASP A 1 643 ? -39.54100 20.14600 20.78700 1.000 30.26581 1369 ASP A O 1
ATOM 4735 N N . THR A 1 644 ? -40.16100 18.49700 22.19400 1.000 26.65938 1370 THR A N 1
ATOM 4736 C CA . THR A 1 644 ? -40.34700 17.49100 21.15900 1.000 27.23802 1370 THR A CA 1
ATOM 4737 C C . THR A 1 644 ? -41.59400 17.74800 20.31900 1.000 31.19296 1370 THR A C 1
ATOM 4738 O O . THR A 1 644 ? -41.58500 17.51800 19.10300 1.000 29.04114 1370 THR A O 1
ATOM 4742 N N . MET A 1 645 ? -42.69900 18.15200 20.95300 1.000 29.01192 1371 MET A N 1
ATOM 4743 C CA . MET A 1 645 ? -43.93700 18.20300 20.17900 1.000 25.92896 1371 MET A CA 1
ATOM 4744 C C . MET A 1 645 ? -44.91100 19.32200 20.54400 1.000 30.12821 1371 MET A C 1
ATOM 4745 O O . MET A 1 645 ? -46.08300 19.23800 20.14600 1.000 29.30341 1371 MET A O 1
ATOM 4750 N N . SER A 1 646 ? -44.48900 20.36700 21.26900 1.000 30.62617 1372 SER A N 1
ATOM 4751 C CA . SER A 1 646 ? -45.44000 21.42300 21.61300 1.000 30.87352 1372 SER A CA 1
ATOM 4752 C C . SER A 1 646 ? -46.00700 22.12700 20.38700 1.000 32.66122 1372 SER A C 1
ATOM 4753 O O . SER A 1 646 ? -47.05900 22.76700 20.49100 1.000 34.92831 1372 SER A O 1
ATOM 4756 N N . ASP A 1 647 ? -45.34400 22.02600 19.23200 1.000 32.34250 1373 ASP A N 1
ATOM 4757 C CA . ASP A 1 647 ? -45.76100 22.73500 18.03000 1.000 32.50071 1373 ASP A CA 1
ATOM 4758 C C . ASP A 1 647 ? -46.77400 21.97200 17.18300 1.000 31.59623 1373 ASP A C 1
ATOM 4759 O O . ASP A 1 647 ? -47.29200 22.53800 16.21700 1.000 33.24105 1373 ASP A O 1
ATOM 4764 N N . LEU A 1 648 ? -47.09200 20.72500 17.52100 1.000 29.81141 1374 LEU A N 1
ATOM 4765 C CA . LEU A 1 648 ? -47.96200 19.98000 16.61800 1.000 27.79248 1374 LEU A CA 1
ATOM 4766 C C . LEU A 1 648 ? -49.43000 20.29900 16.89400 1.000 30.90432 1374 LEU A C 1
ATOM 4767 O O . LEU A 1 648 ? -49.85200 20.35200 18.05100 1.000 32.72561 1374 LEU A O 1
ATOM 4772 N N . PRO A 1 649 ? -50.22800 20.49700 15.85200 1.000 32.31019 1375 PRO A N 1
ATOM 4773 C CA . PRO A 1 649 ? -51.63600 20.83900 16.06600 1.000 35.99128 1375 PRO A CA 1
ATOM 4774 C C . PRO A 1 649 ? -52.38600 19.70300 16.74000 1.000 32.97747 1375 PRO A C 1
ATOM 4775 O O . PRO A 1 649 ? -52.03900 18.52500 16.61300 1.000 32.10484 1375 PRO A O 1
ATOM 4779 N N . GLU A 1 650 ? -53.40800 20.08300 17.49700 1.000 34.81411 1376 GLU A N 1
ATOM 4780 C CA . GLU A 1 650 ? -54.28700 19.10900 18.12700 1.000 40.18559 1376 GLU A CA 1
ATOM 4781 C C . GLU A 1 650 ? -54.95500 18.23100 17.07400 1.000 35.17898 1376 GLU A C 1
ATOM 4782 O O . GLU A 1 650 ? -55.40400 18.71900 16.03400 1.000 32.78308 1376 GLU A O 1
ATOM 4788 N N . VAL A 1 651 ? -54.99400 16.91900 17.33500 1.000 33.77017 1377 VAL A N 1
ATOM 4789 C CA . VAL A 1 651 ? -55.72000 15.96100 16.50100 1.000 33.33820 1377 VAL A CA 1
ATOM 4790 C C . VAL A 1 651 ? -56.47300 14.99400 17.40800 1.000 35.99701 1377 VAL A C 1
ATOM 4791 O O . VAL A 1 651 ? -56.23200 14.91900 18.61400 1.000 37.18589 1377 VAL A O 1
ATOM 4795 N N . ARG A 1 652 ? -57.39500 14.25000 16.80700 1.000 37.34920 1378 ARG A N 1
ATOM 4796 C CA . ARG A 1 652 ? -58.30300 13.37900 17.53700 1.000 39.69558 1378 ARG A CA 1
ATOM 4797 C C . ARG A 1 652 ? -57.78900 11.94400 17.57400 1.000 36.83868 1378 ARG A C 1
ATOM 4798 O O . ARG A 1 652 ? -56.91400 11.54700 16.80000 1.000 35.25239 1378 ARG A O 1
ATOM 4801 N N . ASN A 1 653 ? -58.34600 11.16900 18.50100 1.000 38.80872 1379 ASN A N 1
ATOM 4802 C CA . ASN A 1 653 ? -58.20900 9.72100 18.45200 1.000 38.56148 1379 ASN A CA 1
ATOM 4803 C C . ASN A 1 653 ? -58.57300 9.22500 17.05900 1.000 40.22614 1379 ASN A C 1
ATOM 4804 O O . ASN A 1 653 ? -59.62000 9.58300 16.51900 1.000 39.37504 1379 ASN A O 1
ATOM 4809 N N . GLY A 1 654 ? -57.68400 8.43700 16.45900 1.000 37.56618 1380 GLY A N 1
ATOM 4810 C CA . GLY A 1 654 ? -57.92900 7.92900 15.12200 1.000 38.93038 1380 GLY A CA 1
ATOM 4811 C C . GLY A 1 654 ? -57.63200 8.89100 13.99300 1.000 36.27390 1380 GLY A C 1
ATOM 4812 O O . GLY A 1 654 ? -58.03100 8.62000 12.85300 1.000 37.66554 1380 GLY A O 1
ATOM 4813 N N . ALA A 1 655 ? -56.95700 10.00600 14.27400 1.000 34.04875 1381 ALA A N 1
ATOM 4814 C CA . ALA A 1 655 ? -56.60800 10.98200 13.24700 1.000 36.87199 1381 ALA A CA 1
ATOM 4815 C C . ALA A 1 655 ? -55.93400 10.30600 12.06400 1.000 36.76862 1381 ALA A C 1
ATOM 4816 O O . ALA A 1 655 ? -54.99400 9.52700 12.23300 1.000 36.64342 1381 ALA A O 1
ATOM 4818 N N . SER A 1 656 ? -56.42400 10.59700 10.86000 1.000 34.92456 1382 SER A N 1
ATOM 4819 C CA . SER A 1 656 ? -55.96200 9.87500 9.68700 1.000 34.41162 1382 SER A CA 1
ATOM 4820 C C . SER A 1 656 ? -55.50200 10.76700 8.54300 1.000 38.66553 1382 SER A C 1
ATOM 4821 O O . SER A 1 656 ? -55.02800 10.24200 7.52700 1.000 39.56751 1382 SER A O 1
ATOM 4824 N N . ALA A 1 657 ? -55.62700 12.08500 8.66700 1.000 35.39506 1383 ALA A N 1
ATOM 4825 C CA . ALA A 1 657 ? -55.19300 12.97800 7.60000 1.000 37.23147 1383 ALA A CA 1
ATOM 4826 C C . ALA A 1 657 ? -53.67400 12.93900 7.47800 1.000 36.03353 1383 ALA A C 1
ATOM 4827 O O . ALA A 1 657 ? -52.95900 13.34900 8.39600 1.000 35.71120 1383 ALA A O 1
ATOM 4829 N N . LEU A 1 658 ? -53.18100 12.45100 6.33600 1.000 36.94472 1384 LEU A N 1
ATOM 4830 C CA . LEU A 1 658 ? -51.74500 12.26100 6.15500 1.000 38.26432 1384 LEU A CA 1
ATOM 4831 C C . LEU A 1 658 ? -50.99400 13.57000 5.95100 1.000 37.44157 1384 LEU A C 1
ATOM 4832 O O . LEU A 1 658 ? -49.78800 13.62300 6.20200 1.000 37.56450 1384 LEU A O 1
ATOM 4837 N N . GLU A 1 659 ? -51.66800 14.61500 5.48100 1.000 36.49724 1385 GLU A N 1
ATOM 4838 C CA . GLU A 1 659 ? -51.02900 15.88700 5.15700 1.000 36.62313 1385 GLU A CA 1
ATOM 4839 C C . GLU A 1 659 ? -51.88100 17.00200 5.74400 1.000 36.34533 1385 GLU A C 1
ATOM 4840 O O . GLU A 1 659 ? -53.02800 17.18900 5.32500 1.000 36.72064 1385 GLU A O 1
ATOM 4846 N N . ILE A 1 660 ? -51.34300 17.73600 6.71700 1.000 36.37037 1386 ILE A N 1
ATOM 4847 C CA . ILE A 1 660 ? -52.09100 18.79900 7.37500 1.000 36.45632 1386 ILE A CA 1
ATOM 4848 C C . ILE A 1 660 ? -51.20100 20.02800 7.50400 1.000 37.38694 1386 ILE A C 1
ATOM 4849 O O . ILE A 1 660 ? -50.01900 20.00100 7.17400 1.000 36.03902 1386 ILE A O 1
ATOM 4854 N N . SER A 1 661 ? -51.79000 21.10600 8.01300 1.000 34.72968 1387 SER A N 1
ATOM 4855 C CA . SER A 1 661 ? -51.06400 22.33400 8.29900 1.000 34.35349 1387 SER A CA 1
ATOM 4856 C C . SER A 1 661 ? -50.39300 22.26000 9.67000 1.000 36.19105 1387 SER A C 1
ATOM 4857 O O . SER A 1 661 ? -50.95500 21.70400 10.61600 1.000 34.90641 1387 SER A O 1
ATOM 4860 N N . TYR A 1 662 ? -49.17300 22.80800 9.76700 1.000 37.71061 1388 TYR A N 1
ATOM 4861 C CA . TYR A 1 662 ? -48.52400 22.95900 11.07100 1.000 40.67130 1388 TYR A CA 1
ATOM 4862 C C . TYR A 1 662 ? -49.21400 24.01200 11.93100 1.000 41.74183 1388 TYR A C 1
ATOM 4863 O O . TYR A 1 662 ? -49.11400 23.96000 13.16400 1.000 37.87758 1388 TYR A O 1
ATOM 4872 N N . ASN A 1 663 ? -49.86100 24.99800 11.30400 1.000 35.72607 1389 ASN A N 1
ATOM 4873 C CA . ASN A 1 663 ? -50.54000 26.12000 11.95100 1.000 39.39118 1389 ASN A CA 1
ATOM 4874 C C . ASN A 1 663 ? -49.58900 27.10300 12.62400 1.000 45.20573 1389 ASN A C 1
ATOM 4875 O O . ASN A 1 663 ? -50.04300 27.94400 13.40900 1.000 49.19620 1389 ASN A O 1
ATOM 4880 N N . GLY A 1 664 ? -48.29700 27.04000 12.34000 1.000 42.30859 1390 GLY A N 1
ATOM 4881 C CA . GLY A 1 664 ? -47.37100 28.00200 12.90500 1.000 44.37644 1390 GLY A CA 1
ATOM 4882 C C . GLY A 1 664 ? -45.94200 27.52600 12.80000 1.000 38.78991 1390 GLY A C 1
ATOM 4883 O O . GLY A 1 664 ? -45.66200 26.38600 12.44100 1.000 40.02786 1390 GLY A O 1
ATOM 4884 N N . GLU A 1 665 ? -45.03300 28.44200 13.13300 1.000 38.80522 1391 GLU A N 1
ATOM 4885 C CA . GLU A 1 665 ? -43.60100 28.21000 13.05300 1.000 39.08218 1391 GLU A CA 1
ATOM 4886 C C . GLU A 1 665 ? -43.14400 27.27000 14.16800 1.000 39.87207 1391 GLU A C 1
ATOM 4887 O O . GLU A 1 665 ? -43.85800 27.07100 15.15300 1.000 38.66405 1391 GLU A O 1
ATOM 4893 N N . PRO A 1 666 ? -41.95100 26.68100 14.04200 1.000 42.62666 1392 PRO A N 1
ATOM 4894 C CA . PRO A 1 666 ? -41.40600 25.91800 15.16900 1.000 40.22499 1392 PRO A CA 1
ATOM 4895 C C . PRO A 1 666 ? -41.24800 26.82800 16.37300 1.000 38.43111 1392 PRO A C 1
ATOM 4896 O O . PRO A 1 666 ? -41.01900 28.03400 16.24100 1.000 36.69840 1392 PRO A O 1
ATOM 4900 N N . GLN A 1 667 ? -41.39400 26.24600 17.55600 1.000 35.86035 1393 GLN A N 1
ATOM 4901 C CA . GLN A 1 667 ? -41.31900 27.00500 18.79600 1.000 39.36726 1393 GLN A CA 1
ATOM 4902 C C . GLN A 1 667 ? -40.01200 26.79200 19.54400 1.000 39.57954 1393 GLN A C 1
ATOM 4903 O O . GLN A 1 667 ? -39.44200 27.75300 20.07100 1.000 42.37942 1393 GLN A O 1
ATOM 4909 N N . SER A 1 668 ? -39.50900 25.56700 19.58500 1.000 33.23031 1394 SER A N 1
ATOM 4910 C CA . SER A 1 668 ? -38.29600 25.23800 20.31900 1.000 31.58285 1394 SER A CA 1
ATOM 4911 C C . SER A 1 668 ? -37.11100 25.06200 19.37700 1.000 33.16253 1394 SER A C 1
ATOM 4912 O O . SER A 1 668 ? -37.26500 24.89100 18.16700 1.000 32.08481 1394 SER A O 1
ATOM 4915 N N . TRP A 1 669 ? -35.91000 25.08300 19.96300 1.000 33.25518 1395 TRP A N 1
ATOM 4916 C CA . TRP A 1 669 ? -34.70800 24.78000 19.19200 1.000 35.07720 1395 TRP A CA 1
ATOM 4917 C C . TRP A 1 669 ? -34.79900 23.39900 18.55300 1.000 35.06813 1395 TRP A C 1
ATOM 4918 O O . TRP A 1 669 ? -34.44600 23.22100 17.37800 1.000 32.30896 1395 TRP A O 1
ATOM 4929 N N . PHE A 1 670 ? -35.27900 22.41200 19.31700 1.000 33.18721 1396 PHE A N 1
ATOM 4930 C CA . PHE A 1 670 ? -35.40500 21.04200 18.82200 1.000 33.78426 1396 PHE A CA 1
ATOM 4931 C C . PHE A 1 670 ? -36.33500 20.97600 17.61400 1.000 30.56015 1396 PHE A C 1
ATOM 4932 O O . PHE A 1 670 ? -36.02400 20.33100 16.60200 1.000 31.77708 1396 PHE A O 1
ATOM 4940 N N . GLN A 1 671 ? -37.48700 21.64800 17.70300 1.000 30.70869 1397 GLN A N 1
ATOM 4941 C CA . GLN A 1 671 ? -38.41000 21.69700 16.57200 1.000 30.50850 1397 GLN A CA 1
ATOM 4942 C C . GLN A 1 671 ? -37.79900 22.41900 15.37700 1.000 34.58313 1397 GLN A C 1
ATOM 4943 O O . GLN A 1 671 ? -38.01600 22.01700 14.23000 1.000 32.65551 1397 GLN A O 1
ATOM 4949 N N . ARG A 1 672 ? -37.05800 23.50800 15.61600 1.000 34.11466 1398 ARG A N 1
ATOM 4950 C CA . ARG A 1 672 ? -36.38900 24.18200 14.50300 1.000 36.79901 1398 ARG A CA 1
ATOM 4951 C C . ARG A 1 672 ? -35.42600 23.23500 13.79500 1.000 38.08316 1398 ARG A C 1
ATOM 4952 O O . ARG A 1 672 ? -35.38700 23.18200 12.55500 1.000 38.23745 1398 ARG A O 1
ATOM 4960 N N . GLN A 1 673 ? -34.66100 22.46200 14.57100 1.000 35.59546 1399 GLN A N 1
ATOM 4961 C CA . GLN A 1 673 ? -33.71200 21.51900 13.98100 1.000 36.52048 1399 GLN A CA 1
ATOM 4962 C C . GLN A 1 673 ? -34.43100 20.44600 13.16700 1.000 36.77660 1399 GLN A C 1
ATOM 4963 O O . GLN A 1 673 ? -34.05700 20.16600 12.02200 1.000 38.17663 1399 GLN A O 1
ATOM 4969 N N . LEU A 1 674 ? -35.47800 19.84000 13.73600 1.000 31.14619 1400 LEU A N 1
ATOM 4970 C CA . LEU A 1 674 ? -36.12700 18.72800 13.04100 1.000 32.95370 1400 LEU A CA 1
ATOM 4971 C C . LEU A 1 674 ? -36.98500 19.18700 11.86400 1.000 36.04175 1400 LEU A C 1
ATOM 4972 O O . LEU A 1 674 ? -37.14300 18.43800 10.89300 1.000 35.56156 1400 LEU A O 1
ATOM 4977 N N . ARG A 1 675 ? -37.54300 20.39900 11.91300 1.000 35.10610 1401 ARG A N 1
ATOM 4978 C CA . ARG A 1 675 ? -38.26000 20.90600 10.75000 1.000 35.95154 1401 ARG A CA 1
ATOM 4979 C C . ARG A 1 675 ? -37.30100 21.30900 9.64100 1.000 39.02813 1401 ARG A C 1
ATOM 4980 O O . ARG A 1 675 ? -37.63700 21.18100 8.45800 1.000 39.92196 1401 ARG A O 1
ATOM 4988 N N . GLY A 1 676 ? -36.12400 21.81900 9.99500 1.000 40.09017 1402 GLY A N 1
ATOM 4989 C CA . GLY A 1 676 ? -35.12300 22.15500 9.00900 1.000 45.20277 1402 GLY A CA 1
ATOM 4990 C C . GLY A 1 676 ? -35.26200 23.57200 8.48400 1.000 49.73267 1402 GLY A C 1
ATOM 4991 O O . GLY A 1 676 ? -36.20000 24.31000 8.80100 1.000 47.86320 1402 GLY A O 1
ATOM 4992 N N . ALA A 1 677 ? -34.29700 23.94700 7.64100 1.000 53.18946 1403 ALA A N 1
ATOM 4993 C CA . ALA A 1 677 ? -34.19700 25.33000 7.19000 1.000 56.54708 1403 ALA A CA 1
ATOM 4994 C C . ALA A 1 677 ? -35.28600 25.66800 6.17900 1.000 54.35895 1403 ALA A C 1
ATOM 4995 O O . ALA A 1 677 ? -35.91200 26.73100 6.25800 1.000 57.62132 1403 ALA A O 1
ATOM 4997 N N . GLN A 1 678 ? -35.51100 24.78600 5.21000 1.000 51.65836 1404 GLN A N 1
ATOM 4998 C CA . GLN A 1 678 ? -36.47300 25.06200 4.15100 1.000 54.17920 1404 GLN A CA 1
ATOM 4999 C C . GLN A 1 678 ? -37.89500 25.03800 4.70400 1.000 47.56092 1404 GLN A C 1
ATOM 5000 O O . GLN A 1 678 ? -38.25700 24.14200 5.472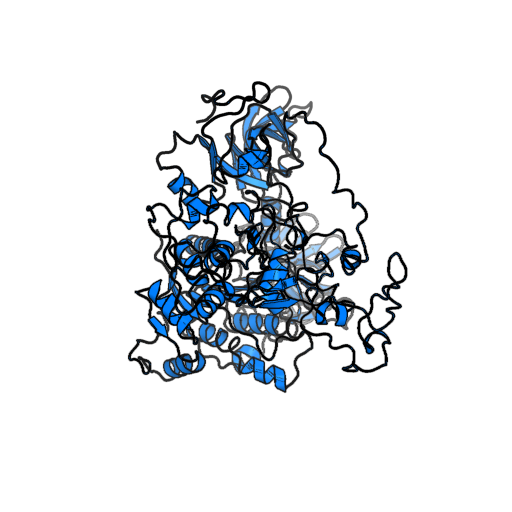00 1.000 45.57182 1404 GLN A O 1
ATOM 5006 N N . TYR A 1 679 ? -38.69800 26.02900 4.31900 1.000 44.23366 1405 TYR A N 1
ATOM 5007 C CA . TYR A 1 679 ? -40.09700 26.06000 4.72600 1.000 41.89173 1405 TYR A CA 1
ATOM 5008 C C . TYR A 1 679 ? -40.80200 24.77400 4.31000 1.000 41.58599 1405 TYR A C 1
ATOM 5009 O O . TYR A 1 679 ? -40.69200 24.33500 3.16200 1.000 45.16088 1405 TYR A O 1
ATOM 5018 N N . GLN A 1 680 ? -41.52000 24.16400 5.25200 1.000 40.94750 1406 GLN A N 1
ATOM 5019 C CA . GLN A 1 680 ? -42.30600 22.96800 4.97000 1.000 41.41876 1406 GLN A CA 1
ATOM 5020 C C . GLN A 1 680 ? -43.79100 23.29900 5.06300 1.000 41.35373 1406 GLN A C 1
ATOM 5021 O O . GLN A 1 680 ? -44.30900 23.49400 6.17400 1.000 41.38682 1406 GLN A O 1
ATOM 5027 N N . PRO A 1 681 ? -44.51900 23.37300 3.94400 1.000 40.07945 1407 PRO A N 1
ATOM 5028 C CA . PRO A 1 681 ? -45.94300 23.73600 4.02200 1.000 38.16982 1407 PRO A CA 1
ATOM 5029 C C . PRO A 1 681 ? -46.81700 22.64700 4.61000 1.000 39.14753 1407 PRO A C 1
ATOM 5030 O O . PRO A 1 681 ? -47.94700 22.94200 5.02100 1.000 39.45618 1407 PRO A O 1
ATOM 5034 N N . ILE A 1 682 ? -46.34200 21.40600 4.65800 1.000 33.29548 1408 ILE A N 1
ATOM 5035 C CA . ILE A 1 682 ? -47.17400 20.25700 4.98400 1.000 34.13839 1408 ILE A CA 1
ATOM 5036 C C . ILE A 1 682 ? -46.52800 19.45800 6.10500 1.000 36.45759 1408 ILE A C 1
ATOM 5037 O O . ILE A 1 682 ? -45.35500 19.07900 6.01200 1.000 36.47691 1408 ILE A O 1
ATOM 5042 N N . LEU A 1 683 ? -47.29700 19.20300 7.16000 1.000 34.61039 1409 LEU A N 1
ATOM 5043 C CA . LEU A 1 683 ? -46.92800 18.27500 8.22000 1.000 35.69532 1409 LEU A CA 1
ATOM 5044 C C . LEU A 1 683 ? -47.48900 16.90000 7.87200 1.000 33.58230 1409 LEU A C 1
ATOM 5045 O O . LEU A 1 683 ? -48.70000 16.75800 7.65400 1.000 32.41263 1409 LEU A O 1
ATOM 5050 N N . ARG A 1 684 ? -46.61600 15.89500 7.82100 1.000 31.87673 1410 ARG A N 1
ATOM 5051 C CA . ARG A 1 684 ? -46.98300 14.54700 7.40600 1.000 34.50576 1410 ARG A CA 1
ATOM 5052 C C . ARG A 1 684 ? -47.00200 13.58800 8.59000 1.000 31.60627 1410 ARG A C 1
ATOM 5053 O O . ARG A 1 684 ? -46.20800 13.70900 9.52900 1.000 30.27940 1410 ARG A O 1
ATOM 5061 N N . ASP A 1 685 ? -47.92000 12.62100 8.52000 1.000 30.39319 1411 ASP A N 1
ATOM 5062 C CA . ASP A 1 685 ? -47.99100 11.47500 9.42200 1.000 32.89694 1411 ASP A CA 1
ATOM 5063 C C . ASP A 1 685 ? -48.30500 11.85700 10.86300 1.000 31.30885 1411 ASP A C 1
ATOM 5064 O O . ASP A 1 685 ? -47.97600 11.10300 11.78900 1.000 31.56767 1411 ASP A O 1
ATOM 5069 N N . HIS A 1 686 ? -48.95200 13.00000 11.08800 1.000 30.50867 1412 HIS A N 1
ATOM 5070 C CA . HIS A 1 686 ? -49.47900 13.31600 12.41300 1.000 30.84939 1412 HIS A CA 1
ATOM 5071 C C . HIS A 1 686 ? -50.82300 12.59600 12.57800 1.000 34.27706 1412 HIS A C 1
ATOM 5072 O O . HIS A 1 686 ? -51.89800 13.19100 12.68100 1.000 32.90669 1412 HIS A O 1
ATOM 5079 N N . ILE A 1 687 ? -50.73200 11.26800 12.56100 1.000 32.81298 1413 ILE A N 1
ATOM 5080 C CA . ILE A 1 687 ? -51.88300 10.37700 12.54200 1.000 33.21244 1413 ILE A CA 1
ATOM 5081 C C . ILE A 1 687 ? -51.79700 9.45500 13.74700 1.000 34.36094 1413 ILE A C 1
ATOM 5082 O O . ILE A 1 687 ? -50.70500 9.10900 14.21000 1.000 30.96723 1413 ILE A O 1
ATOM 5087 N N . CYS A 1 688 ? -52.95900 9.04900 14.25100 1.000 32.43914 1414 CYS A N 1
ATOM 5088 C CA . CYS A 1 688 ? -53.05800 8.31100 15.50200 1.000 32.48381 1414 CYS A CA 1
ATOM 5089 C C . CYS A 1 688 ? -53.89600 7.06200 15.30200 1.000 35.56699 1414 CYS A C 1
ATOM 5090 O O . CYS A 1 688 ? -54.81900 7.04200 14.48100 1.000 34.13661 1414 CYS A O 1
ATOM 5093 N N . LYS A 1 689 ? -53.56500 6.02300 16.06800 1.000 34.83321 1415 LYS A N 1
ATOM 5094 C CA . LYS A 1 689 ? -54.36500 4.80800 16.06400 1.000 33.99774 1415 LYS A CA 1
ATOM 5095 C C . LYS A 1 689 ? -55.78700 5.11100 16.51600 1.000 38.74705 1415 LYS A C 1
ATOM 5096 O O . LYS A 1 689 ? -56.01600 5.94500 17.39900 1.000 33.56525 1415 LYS A O 1
ATOM 5102 N N . ASP A 1 690 ? -56.74800 4.42000 15.90500 1.000 35.37537 1416 ASP A N 1
ATOM 5103 C CA . ASP A 1 690 ? -58.15800 4.59000 16.23900 1.000 36.27135 1416 ASP A CA 1
ATOM 5104 C C . ASP A 1 690 ? -58.50600 3.59900 17.34200 1.000 39.89945 1416 ASP A C 1
ATOM 5105 O O . ASP A 1 690 ? -58.87200 2.45100 17.08200 1.000 37.84538 1416 ASP A O 1
ATOM 5110 N N . MET A 1 691 ? -58.40200 4.05000 18.59300 1.000 38.60100 1417 MET A N 1
ATOM 5111 C CA . MET A 1 691 ? -58.68800 3.18100 19.72500 1.000 42.52523 1417 MET A CA 1
ATOM 5112 C C . MET A 1 691 ? -60.19000 2.97200 19.87300 1.000 45.28671 1417 MET A C 1
ATOM 5113 O O . MET A 1 691 ? -61.00300 3.80500 19.46400 1.000 46.22365 1417 MET A O 1
ATOM 5118 N N . SER A 1 692 ? -60.55000 1.84600 20.48800 1.000 41.74496 1418 SER A N 1
ATOM 5119 C CA . SER A 1 692 ? -61.94300 1.46800 20.67800 1.000 47.59132 1418 SER A CA 1
ATOM 5120 C C . SER A 1 692 ? -62.67200 2.49900 21.54100 1.000 47.13342 1418 SER A C 1
ATOM 5121 O O . SER A 1 692 ? -62.06500 3.37000 22.15900 1.000 44.40209 1418 SER A O 1
ATOM 5124 N N . ALA A 1 693 ? -64.00200 2.38300 21.57900 1.000 44.89589 1419 ALA A N 1
ATOM 5125 C CA . ALA A 1 693 ? -64.80400 3.31100 22.37500 1.000 45.77276 1419 ALA A CA 1
ATOM 5126 C C . ALA A 1 693 ? -64.47000 3.20400 23.86100 1.000 47.89890 1419 ALA A C 1
ATOM 5127 O O . ALA A 1 693 ? -64.35300 4.22300 24.55800 1.000 48.02587 1419 ALA A O 1
ATOM 5129 N N . LEU A 1 694 ? -64.28600 1.97900 24.36000 1.000 47.07664 1420 LEU A N 1
ATOM 5130 C CA . LEU A 1 694 ? -63.92300 1.79400 25.76500 1.000 48.46271 1420 LEU A CA 1
ATOM 5131 C C . LEU A 1 694 ? -62.54500 2.37600 26.07100 1.000 41.13361 1420 LEU A C 1
ATOM 5132 O O . LEU A 1 694 ? -62.35900 3.05100 27.09300 1.000 43.71437 1420 LEU A O 1
ATOM 5137 N N . VAL A 1 695 ? -61.56100 2.11200 25.20500 1.000 41.17813 1421 VAL A N 1
ATOM 5138 C CA . VAL A 1 695 ? -60.20900 2.62100 25.42600 1.000 39.54329 1421 VAL A CA 1
ATOM 5139 C C . VAL A 1 695 ? -60.20100 4.14200 25.35100 1.000 42.63459 1421 VAL A C 1
ATOM 5140 O O . VAL A 1 695 ? -59.52600 4.81800 26.13600 1.000 40.35234 1421 VAL A O 1
ATOM 5144 N N . ALA A 1 696 ? -60.97200 4.70300 24.41800 1.000 40.65085 1422 ALA A N 1
ATOM 5145 C CA . ALA A 1 696 ? -61.09400 6.15400 24.32000 1.000 42.18669 1422 ALA A CA 1
ATOM 5146 C C . ALA A 1 696 ? -61.70500 6.74600 25.58400 1.000 41.56995 1422 ALA A C 1
ATOM 5147 O O . ALA A 1 696 ? -61.24800 7.78600 26.07000 1.000 40.06310 1422 ALA A O 1
ATOM 5149 N N . ALA A 1 697 ? -62.72900 6.09500 26.14000 1.000 37.51269 1423 ALA A N 1
ATOM 5150 C CA . ALA A 1 697 ? -63.32000 6.59500 27.38000 1.000 40.89194 1423 ALA A CA 1
ATOM 5151 C C . ALA A 1 697 ? -62.31400 6.55200 28.52300 1.000 41.94026 1423 ALA A C 1
ATOM 5152 O O . ALA A 1 697 ? -62.19900 7.51000 29.30700 1.000 44.59024 1423 ALA A O 1
ATOM 5154 N N . ARG A 1 698 ? -61.56700 5.45100 28.62400 1.000 42.99738 1424 ARG A N 1
ATOM 5155 C CA . ARG A 1 698 ? -60.49800 5.37000 29.61300 1.000 43.02142 1424 ARG A CA 1
ATOM 5156 C C . ARG A 1 698 ? -59.52700 6.53600 29.45900 1.000 40.70321 1424 ARG A C 1
ATOM 5157 O O . ARG A 1 698 ? -59.22700 7.24100 30.42900 1.000 43.49420 1424 ARG A O 1
ATOM 5165 N N . MET A 1 699 ? -59.03700 6.76300 28.23700 1.000 39.96353 1425 MET A N 1
ATOM 5166 C CA . MET A 1 699 ? -58.07000 7.83700 28.02400 1.000 39.40811 1425 MET A CA 1
ATOM 5167 C C . MET A 1 699 ? -58.66300 9.18600 28.40300 1.000 41.27364 1425 MET A C 1
ATOM 5168 O O . MET A 1 699 ? -57.98000 10.03400 28.99100 1.000 44.76203 1425 MET A O 1
ATOM 5173 N N . ARG A 1 700 ? -59.94000 9.39200 28.09000 1.000 38.82114 1426 ARG A N 1
ATOM 5174 C CA . ARG A 1 700 ? -60.62100 10.61800 28.47100 1.000 41.66096 1426 ARG A CA 1
ATOM 5175 C C . ARG A 1 700 ? -60.75600 10.75800 29.97900 1.000 45.53507 1426 ARG A C 1
ATOM 5176 O O . ARG A 1 700 ? -61.02100 11.86500 30.46200 1.000 46.93577 1426 ARG A O 1
ATOM 5184 N N . HIS A 1 701 ? -60.59000 9.67100 30.73900 1.000 43.32542 1427 HIS A N 1
ATOM 5185 C CA . HIS A 1 701 ? -60.66500 9.76700 32.19400 1.000 45.96668 1427 HIS A CA 1
ATOM 5186 C C . HIS A 1 701 ? -59.31200 9.62500 32.89200 1.000 44.38913 1427 HIS A C 1
ATOM 5187 O O . HIS A 1 701 ? -59.27500 9.38600 34.10100 1.000 49.82610 1427 HIS A O 1
ATOM 5194 N N . ILE A 1 702 ? -58.20400 9.78000 32.17500 1.000 38.70530 1428 ILE A N 1
ATOM 5195 C CA . ILE A 1 702 ? -56.88000 9.85000 32.79000 1.000 38.29783 1428 ILE A CA 1
ATOM 5196 C C . ILE A 1 702 ? -56.56500 11.32200 33.04100 1.000 39.88514 1428 ILE A C 1
ATOM 5197 O O . ILE A 1 702 ? -56.50400 12.10000 32.07400 1.000 39.14374 1428 ILE A O 1
ATOM 5202 N N . PRO A 1 703 ? -56.37200 11.74500 34.29000 1.000 43.89419 1429 PRO A N 1
ATOM 5203 C CA . PRO A 1 703 ? -56.09900 13.16500 34.54700 1.000 45.27945 1429 PRO A CA 1
ATOM 5204 C C . PRO A 1 703 ? -54.80800 13.62900 33.88200 1.000 43.86062 1429 PRO A C 1
ATOM 5205 O O . PRO A 1 703 ? -53.95800 12.83200 33.47800 1.000 41.54452 1429 PRO A O 1
ATOM 5209 N N . LEU A 1 704 ? -54.68400 14.95000 33.74200 1.000 43.51217 1430 LEU A N 1
ATOM 5210 C CA . LEU A 1 704 ? -53.54600 15.54900 33.05700 1.000 42.27309 1430 LEU A CA 1
ATOM 5211 C C . LEU A 1 704 ? -52.35000 15.78900 33.96900 1.000 42.94825 1430 LEU A C 1
ATOM 5212 O O . LEU A 1 704 ? -51.25300 16.05100 33.46400 1.000 42.29297 1430 LEU A O 1
ATOM 5217 N N . ALA A 1 705 ? -52.53000 15.70800 35.28400 1.000 44.07082 1431 ALA A N 1
ATOM 5218 C CA . ALA A 1 705 ? -51.43300 15.97700 36.20300 1.000 44.96788 1431 ALA A CA 1
ATOM 5219 C C . ALA A 1 705 ? -50.28700 14.99700 35.96400 1.000 45.98913 1431 ALA A C 1
ATOM 5220 O O . ALA A 1 705 ? -50.52600 13.83100 35.62700 1.000 44.68360 1431 ALA A O 1
ATOM 5222 N N . PRO A 1 706 ? -49.03600 15.43600 36.11400 1.000 47.81231 1432 PRO A N 1
ATOM 5223 C CA . PRO A 1 706 ? -47.89800 14.52900 35.91800 1.000 46.19281 1432 PRO A CA 1
ATOM 5224 C C . PRO A 1 706 ? -48.01500 13.27200 36.77000 1.000 42.74801 1432 PRO A C 1
ATOM 5225 O O . PRO A 1 706 ? -48.46100 13.31600 37.91900 1.000 45.48213 1432 PRO A O 1
ATOM 5229 N N . GLY A 1 707 ? -47.61100 12.14100 36.19000 1.000 39.73858 1433 GLY A N 1
ATOM 5230 C CA . GLY A 1 707 ? -47.66400 10.86400 36.87800 1.000 41.03845 1433 GLY A CA 1
ATOM 5231 C C . GLY A 1 707 ? -48.99600 10.14900 36.80500 1.000 40.69955 1433 GLY A C 1
ATOM 5232 O O . GLY A 1 707 ? -49.17100 9.12700 37.47900 1.000 41.73310 1433 GLY A O 1
ATOM 5233 N N . SER A 1 708 ? -49.93800 10.64400 36.01400 1.000 35.11330 1434 SER A N 1
ATOM 5234 C CA . SER A 1 708 ? -51.26700 10.04400 35.94700 1.000 35.37563 1434 SER A CA 1
ATOM 5235 C C . SER A 1 708 ? -51.25000 8.78100 35.09300 1.000 37.44856 1434 SER A C 1
ATOM 5236 O O . SER A 1 708 ? -50.63200 8.74700 34.02400 1.000 36.88575 1434 SER A O 1
ATOM 5239 N N . ASP A 1 709 ? -51.93600 7.74200 35.56000 1.000 39.57552 1435 ASP A N 1
ATOM 5240 C CA . ASP A 1 709 ? -52.06400 6.51400 34.77300 1.000 38.23309 1435 ASP A CA 1
ATOM 5241 C C . ASP A 1 709 ? -53.33800 5.79000 35.20300 1.000 38.67612 1435 ASP A C 1
ATOM 5242 O O . ASP A 1 709 ? -54.22400 6.38400 35.82600 1.000 42.06654 1435 ASP A O 1
ATOM 5247 N N . TRP A 1 710 ? -53.43600 4.50200 34.85200 1.000 40.52663 1436 TRP A N 1
ATOM 5248 C CA . TRP A 1 710 ? -54.67900 3.75600 35.05300 1.000 41.06798 1436 TRP A CA 1
ATOM 5249 C C . TRP A 1 710 ? -55.13100 3.76300 36.50700 1.000 44.48196 1436 TRP A C 1
ATOM 5250 O O . TRP A 1 710 ? -56.33800 3.73200 36.78300 1.000 44.13975 1436 TRP A O 1
ATOM 5261 N N . ARG A 1 711 ? -54.18800 3.81800 37.45000 1.000 45.32067 1437 ARG A N 1
ATOM 5262 C CA . ARG A 1 711 ? -54.54100 3.80800 38.86300 1.000 45.23639 1437 ARG A CA 1
ATOM 5263 C C . ARG A 1 711 ? -55.34600 5.03200 39.28000 1.000 46.68386 1437 ARG A C 1
ATOM 5264 O O . ARG A 1 711 ? -55.89700 5.03700 40.38900 1.000 45.64441 1437 ARG A O 1
ATOM 5272 N N . ASP A 1 712 ? -55.43400 6.05500 38.42600 1.000 44.64452 1438 ASP A N 1
ATOM 5273 C CA . ASP A 1 712 ? -56.24400 7.24100 38.67700 1.000 47.23587 1438 ASP A CA 1
ATOM 5274 C C . ASP A 1 712 ? -57.63200 7.17200 38.04800 1.000 47.77874 1438 ASP A C 1
ATOM 5275 O O . ASP A 1 712 ? -58.37600 8.15300 38.13600 1.000 49.55999 1438 ASP A O 1
ATOM 5280 N N . LEU A 1 713 ? -57.99900 6.05700 37.41400 1.000 46.79205 1439 LEU A N 1
ATOM 5281 C CA . LEU A 1 713 ? -59.29100 5.98500 36.74000 1.000 47.72399 1439 LEU A CA 1
ATOM 5282 C C . LEU A 1 713 ? -60.43900 5.94700 37.74900 1.000 53.24786 1439 LEU A C 1
ATOM 5283 O O . LEU A 1 713 ? -60.30000 5.39100 38.84300 1.000 55.55820 1439 LEU A O 1
ATOM 5288 N N . PRO A 1 714 ? -61.58500 6.52800 37.40300 1.000 50.85635 1440 PRO A N 1
ATOM 5289 C CA . PRO A 1 714 ? -62.76600 6.41900 38.26500 1.000 54.07242 1440 PRO A CA 1
ATOM 5290 C C . PRO A 1 714 ? -63.48700 5.09300 38.07300 1.000 58.34447 1440 PRO A C 1
ATOM 5291 O O . PRO A 1 714 ? -63.45300 4.48600 37.00100 1.000 58.62688 1440 PRO A O 1
ATOM 5295 N N . ASN A 1 715 ? -64.14400 4.64100 39.13900 1.000 61.15423 1441 ASN A N 1
ATOM 5296 C CA . ASN A 1 715 ? -64.89500 3.38500 39.10600 1.000 63.86237 1441 ASN A CA 1
ATOM 5297 C C . ASN A 1 715 ? -66.36900 3.68100 38.82800 1.000 65.99482 1441 ASN A C 1
ATOM 5298 O O . ASN A 1 715 ? -67.24800 3.51400 39.67300 1.000 67.12805 1441 ASN A O 1
ATOM 5303 N N . ILE A 1 716 ? -66.62600 4.12700 37.59900 1.000 65.39020 1442 ILE A N 1
ATOM 5304 C CA . ILE A 1 716 ? -67.95500 4.55900 37.19000 1.000 64.40234 1442 ILE A CA 1
ATOM 5305 C C . ILE A 1 716 ? -68.37000 3.82800 35.92100 1.000 61.44515 1442 ILE A C 1
ATOM 5306 O O . ILE A 1 716 ? -67.54400 3.29100 35.18000 1.000 57.44892 1442 ILE A O 1
ATOM 5311 N N . GLU A 1 717 ? -69.67900 3.81000 35.68400 1.000 64.72030 1443 GLU A N 1
ATOM 5312 C CA . GLU A 1 717 ? -70.20300 3.46400 34.37300 1.000 68.56708 1443 GLU A CA 1
ATOM 5313 C C . GLU A 1 717 ? -70.08400 4.67100 33.45400 1.000 69.24024 1443 GLU A C 1
ATOM 5314 O O . GLU A 1 717 ? -70.22300 5.81700 33.89400 1.000 69.97331 1443 GLU A O 1
ATOM 5320 N N . VAL A 1 718 ? -69.81600 4.41900 32.17700 1.000 68.42260 1444 VAL A N 1
ATOM 5321 C CA . VAL A 1 718 ? -69.66400 5.49800 31.20400 1.000 67.26766 1444 VAL A CA 1
ATOM 5322 C C . VAL A 1 718 ? -70.35800 5.09000 29.91400 1.000 68.17607 1444 VAL A C 1
ATOM 5323 O O . VAL A 1 718 ? -70.07800 4.01800 29.37100 1.000 68.39346 1444 VAL A O 1
ATOM 5327 N N . ARG A 1 719 ? -71.25600 5.93600 29.41500 1.000 67.80762 1445 ARG A N 1
ATOM 5328 C CA . ARG A 1 719 ? -71.83900 5.67400 28.10800 1.000 65.34338 1445 ARG A CA 1
ATOM 5329 C C . ARG A 1 719 ? -70.77400 5.88500 27.03900 1.000 62.36708 1445 ARG A C 1
ATOM 5330 O O . ARG A 1 719 ? -70.14500 6.94800 26.97500 1.000 60.80514 1445 ARG A O 1
ATOM 5338 N N . LEU A 1 720 ? -70.55300 4.86600 26.21700 1.000 62.24132 1446 LEU A N 1
ATOM 5339 C CA . LEU A 1 720 ? -69.49800 4.89900 25.21700 1.000 57.61451 1446 LEU A CA 1
ATOM 5340 C C . LEU A 1 720 ? -70.02600 5.47100 23.90700 1.000 61.05114 1446 LEU A C 1
ATOM 5341 O O . LEU A 1 720 ? -71.23300 5.51600 23.66300 1.000 64.23636 1446 LEU A O 1
ATOM 5346 N N . SER A 1 721 ? -69.09600 5.91200 23.05700 1.000 60.52133 1447 SER A N 1
ATOM 5347 C CA . SER A 1 721 ? -69.46500 6.57100 21.80800 1.000 63.45536 1447 SER A CA 1
ATOM 5348 C C . SER A 1 721 ? -70.18200 5.64900 20.82800 1.000 67.12568 1447 SER A C 1
ATOM 5349 O O . SER A 1 721 ? -70.68900 6.13400 19.81100 1.000 68.15515 1447 SER A O 1
ATOM 5352 N N . ASP A 1 722 ? -70.23900 4.34600 21.09800 1.000 68.41537 1448 ASP A N 1
ATOM 5353 C CA . ASP A 1 722 ? -70.96800 3.40500 20.25900 1.000 71.43201 1448 ASP A CA 1
ATOM 5354 C C . ASP A 1 722 ? -72.23300 2.90500 20.95100 1.000 74.20890 1448 ASP A C 1
ATOM 5355 O O . ASP A 1 722 ? -72.70500 1.79900 20.67600 1.000 77.71610 1448 ASP A O 1
ATOM 5360 N N . GLY A 1 723 ? -72.78300 3.71000 21.86100 1.000 72.74839 1449 GLY A N 1
ATOM 5361 C CA . GLY A 1 723 ? -73.99500 3.36500 22.56800 1.000 74.39920 1449 GLY A CA 1
ATOM 5362 C C . GLY A 1 723 ? -73.82900 2.37100 23.69600 1.000 76.62023 1449 GLY A C 1
ATOM 5363 O O . GLY A 1 723 ? -74.71000 2.28900 24.56100 1.000 78.28141 1449 GLY A O 1
ATOM 5364 N N . THR A 1 724 ? -72.73300 1.61200 23.71900 1.000 75.81882 1450 THR A N 1
ATOM 5365 C CA . THR A 1 724 ? -72.49800 0.63000 24.76600 1.000 75.84018 1450 THR A CA 1
ATOM 5366 C C . THR A 1 724 ? -72.06700 1.32700 26.05600 1.000 74.71999 1450 THR A C 1
ATOM 5367 O O . THR A 1 724 ? -71.86400 2.54400 26.10400 1.000 72.35420 1450 THR A O 1
ATOM 5371 N N . MET A 1 725 ? -71.92100 0.54500 27.12100 1.000 76.60478 1451 MET A N 1
ATOM 5372 C CA . MET A 1 725 ? -71.61100 1.07600 28.43800 1.000 79.32259 1451 MET A CA 1
ATOM 5373 C C . MET A 1 725 ? -70.31100 0.48100 28.96300 1.000 77.43706 1451 MET A C 1
ATOM 5374 O O . MET A 1 725 ? -69.93100 -0.64300 28.61600 1.000 77.15558 1451 MET A O 1
ATOM 5379 N N . ALA A 1 726 ? -69.63100 1.25800 29.80100 1.000 75.50189 1452 ALA A N 1
ATOM 5380 C CA . ALA A 1 726 ? -68.46600 0.81000 30.54900 1.000 72.50136 1452 ALA A CA 1
ATOM 5381 C C . ALA A 1 726 ? -68.89900 0.57800 31.98900 1.000 75.17207 1452 ALA A C 1
ATOM 5382 O O . ALA A 1 726 ? -69.39800 1.50200 32.64800 1.000 75.58949 1452 ALA A O 1
ATOM 5384 N N . ARG A 1 727 ? -68.70000 -0.64800 32.46600 1.000 76.54929 1453 ARG A N 1
ATOM 5385 C CA . ARG A 1 727 ? -69.24600 -1.11400 33.73000 1.000 79.25984 1453 ARG A CA 1
ATOM 5386 C C . ARG A 1 727 ? -68.35100 -0.72000 34.89700 1.000 78.35553 1453 ARG A C 1
ATOM 5387 O O . ARG A 1 727 ? -67.15400 -0.46000 34.74500 1.000 77.86361 1453 ARG A O 1
ATOM 5395 N N . LYS A 1 728 ? -68.95500 -0.68400 36.08100 1.000 77.68122 1454 LYS A N 1
ATOM 5396 C CA . LYS A 1 728 ? -68.18200 -0.53200 37.30200 1.000 76.77459 1454 LYS A CA 1
ATOM 5397 C C . LYS A 1 728 ? -67.39600 -1.80500 37.57700 1.000 74.79492 1454 LYS A C 1
ATOM 5398 O O . LYS A 1 728 ? -67.92600 -2.91500 37.46300 1.000 76.50442 1454 LYS A O 1
ATOM 5404 N N . LEU A 1 729 ? -66.12500 -1.64500 37.92700 1.000 72.12758 1455 LEU A N 1
ATOM 5405 C CA . LEU A 1 729 ? -65.36200 -2.75100 38.47800 1.000 70.90722 1455 LEU A CA 1
ATOM 5406 C C . LEU A 1 729 ? -65.74300 -2.92500 39.94000 1.000 75.64249 1455 LEU A C 1
ATOM 5407 O O . LEU A 1 729 ? -65.78700 -1.95100 40.69900 1.000 77.56501 1455 LEU A O 1
ATOM 5412 N N . ARG A 1 730 ? -66.04200 -4.15800 40.33200 1.000 77.54548 1456 ARG A N 1
ATOM 5413 C CA . ARG A 1 730 ? -66.28000 -4.45500 41.73300 1.000 83.36153 1456 ARG A CA 1
ATOM 5414 C C . ARG A 1 730 ? -65.56900 -5.75000 42.09300 1.000 84.72915 1456 ARG A C 1
ATOM 5415 O O . ARG A 1 730 ? -65.28700 -6.59600 41.24100 1.000 81.14223 1456 ARG A O 1
ATOM 5423 N N . TYR A 1 731 ? -65.27700 -5.88700 43.37600 1.000 92.68670 1457 TYR A N 1
ATOM 5424 C CA . TYR A 1 731 ? -64.32700 -6.87700 43.84200 1.000 96.93689 1457 TYR A CA 1
ATOM 5425 C C . TYR A 1 731 ? -64.97700 -8.25200 43.99200 1.000 96.17128 1457 TYR A C 1
ATOM 5426 O O . TYR A 1 731 ? -66.20100 -8.40600 43.97200 1.000 98.67515 1457 TYR A O 1
ATOM 5435 N N . THR A 1 732 ? -64.12500 -9.26100 44.17200 1.000 89.83072 1458 THR A N 1
ATOM 5436 C CA . THR A 1 732 ? -64.58400 -10.63000 44.38000 1.000 90.93687 1458 THR A CA 1
ATOM 5437 C C . THR A 1 732 ? -63.85700 -11.37300 45.49500 1.000 91.20346 1458 THR A C 1
ATOM 5438 O O . THR A 1 732 ? -64.41000 -12.34900 46.01500 1.000 93.88539 1458 THR A O 1
ATOM 5442 N N . HIS A 1 733 ? -62.65400 -10.96200 45.89300 1.000 89.93142 1459 HIS A N 1
ATOM 5443 C CA . HIS A 1 733 ? -61.87600 -11.69700 46.88000 1.000 93.83196 1459 HIS A CA 1
ATOM 5444 C C . HIS A 1 733 ? -61.09600 -10.70300 47.73200 1.000 93.80511 1459 HIS A C 1
ATOM 5445 O O . HIS A 1 733 ? -60.96600 -9.52700 47.38700 1.000 90.01252 1459 HIS A O 1
ATOM 5452 N N . HIS A 1 734 ? -60.57700 -11.19100 48.86000 1.000 96.14839 1460 HIS A N 1
ATOM 5453 C CA . HIS A 1 734 ? -59.90600 -10.35300 49.85100 1.000 96.52191 1460 HIS A CA 1
ATOM 5454 C C . HIS A 1 734 ? -58.39600 -10.44700 49.67000 1.000 94.37841 1460 HIS A C 1
ATOM 5455 O O . HIS A 1 734 ? -57.79900 -11.49700 49.93300 1.000 96.63908 1460 HIS A O 1
ATOM 5462 N N . ASP A 1 735 ? -57.77600 -9.34400 49.25600 1.000 90.81164 1461 ASP A N 1
ATOM 5463 C CA . ASP A 1 735 ? -56.32000 -9.27900 49.13800 1.000 88.46388 1461 ASP A CA 1
ATOM 5464 C C . ASP A 1 735 ? -55.74000 -9.01100 50.52100 1.000 92.07938 1461 ASP A C 1
ATOM 5465 O O . ASP A 1 735 ? -55.80900 -7.89200 51.03100 1.000 92.35235 1461 ASP A O 1
ATOM 5470 N N . ARG A 1 736 ? -55.17300 -10.04900 51.13900 1.000 94.12591 1462 ARG A N 1
ATOM 5471 C CA . ARG A 1 736 ? -54.54900 -9.87200 52.44600 1.000 97.78416 1462 ARG A CA 1
ATOM 5472 C C . ARG A 1 736 ? -53.28300 -9.03100 52.35000 1.000 96.20744 1462 ARG A C 1
ATOM 5473 O O . ARG A 1 736 ? -52.93800 -8.32200 53.30300 1.000 96.21010 1462 ARG A O 1
ATOM 5475 N N . LYS A 1 737 ? -52.58500 -9.09100 51.21400 1.000 94.37232 1463 LYS A N 1
ATOM 5476 C CA . LYS A 1 737 ? -51.40400 -8.25800 51.02000 1.000 90.63995 1463 LYS A CA 1
ATOM 5477 C C . LYS A 1 737 ? -51.77900 -6.78200 51.00700 1.000 87.88894 1463 LYS A C 1
ATOM 5478 O O . LYS A 1 737 ? -51.26400 -5.98600 51.80100 1.000 87.54860 1463 LYS A O 1
ATOM 5480 N N . ASN A 1 738 ? -52.68900 -6.39800 50.11100 1.000 86.55761 1464 ASN A N 1
ATOM 5481 C CA . ASN A 1 738 ? -53.11700 -5.00900 50.01500 1.000 83.38289 1464 ASN A CA 1
ATOM 5482 C C . ASN A 1 738 ? -54.20100 -4.65400 51.02100 1.000 81.79255 1464 ASN A C 1
ATOM 5483 O O . ASN A 1 738 ? -54.55400 -3.47500 51.13700 1.000 81.68093 1464 ASN A O 1
ATOM 5488 N N . GLY A 1 739 ? -54.73300 -5.63500 51.74800 1.000 81.89207 1465 GLY A N 1
ATOM 5489 C CA . GLY A 1 739 ? -55.73000 -5.34100 52.75500 1.000 82.89511 1465 GLY A CA 1
ATOM 5490 C C . GLY A 1 739 ? -57.07800 -5.00100 52.14300 1.000 86.70435 1465 GLY A C 1
ATOM 5491 O O . GLY A 1 739 ? -57.43200 -5.44500 51.04600 1.000 85.25674 1465 GLY A O 1
ATOM 5492 N N . ARG A 1 740 ? -57.84800 -4.20600 52.88200 1.000 92.07163 1466 ARG A N 1
ATOM 5493 C CA . ARG A 1 740 ? -59.16300 -3.74600 52.46800 1.000 91.00301 1466 ARG A CA 1
ATOM 5494 C C . ARG A 1 740 ? -59.11000 -2.24300 52.20800 1.000 90.70761 1466 ARG A C 1
ATOM 5495 O O . ARG A 1 740 ? -58.07000 -1.59700 52.35000 1.000 85.73340 1466 ARG A O 1
ATOM 5497 N N . SER A 1 741 ? -60.25500 -1.69300 51.82800 1.000 101.44112 1467 SER A N 1
ATOM 5498 C CA . SER A 1 741 ? -60.34900 -0.30600 51.39500 1.000 103.05791 1467 SER A CA 1
ATOM 5499 C C . SER A 1 741 ? -60.21600 0.64300 52.58500 1.000 106.26149 1467 SER A C 1
ATOM 5500 O O . SER A 1 741 ? -59.91100 0.25100 53.71500 1.000 110.77610 1467 SER A O 1
ATOM 5503 N N . SER A 1 742 ? -60.41900 1.93100 52.31400 1.000 104.55163 1468 SER A N 1
ATOM 5504 C CA . SER A 1 742 ? -60.53900 2.89800 53.39400 1.000 105.90170 1468 SER A CA 1
ATOM 5505 C C . SER A 1 742 ? -61.76900 2.62400 54.24300 1.000 108.95655 1468 SER A C 1
ATOM 5506 O O . SER A 1 742 ? -61.77500 2.92800 55.44100 1.000 114.16338 1468 SER A O 1
ATOM 5509 N N . SER A 1 743 ? -62.82200 2.06900 53.64300 1.000 105.76977 1469 SER A N 1
ATOM 5510 C CA . SER A 1 743 ? -64.07100 1.79100 54.34300 1.000 106.58426 1469 SER A CA 1
ATOM 5511 C C . SER A 1 743 ? -64.55400 0.36700 54.08100 1.000 104.12635 1469 SER A C 1
ATOM 5512 O O . SER A 1 743 ? -65.75200 0.11600 53.93100 1.000 106.16464 1469 SER A O 1
ATOM 5515 N N . GLY A 1 744 ? -63.62400 -0.58800 54.02700 1.000 99.43310 1470 GLY A N 1
ATOM 5516 C CA . GLY A 1 744 ? -63.95700 -1.99300 54.14200 1.000 96.80112 1470 GLY A CA 1
ATOM 5517 C C . GLY A 1 744 ? -64.01800 -2.78500 52.85100 1.000 91.08254 1470 GLY A C 1
ATOM 5518 O O . GLY A 1 744 ? -64.02100 -4.02100 52.91300 1.000 89.51440 1470 GLY A O 1
ATOM 5519 N N . ALA A 1 745 ? -64.07400 -2.13000 51.69200 1.000 85.18716 1471 ALA A N 1
ATOM 5520 C CA . ALA A 1 745 ? -64.20000 -2.86100 50.43700 1.000 80.50024 1471 ALA A CA 1
ATOM 5521 C C . ALA A 1 745 ? -62.96800 -3.72300 50.18700 1.000 77.61195 1471 ALA A C 1
ATOM 5522 O O . ALA A 1 745 ? -61.84300 -3.33600 50.51400 1.000 78.72318 1471 ALA A O 1
ATOM 5524 N N . LEU A 1 746 ? -63.18300 -4.90400 49.61200 1.000 77.83380 1472 LEU A N 1
ATOM 5525 C CA . LEU A 1 746 ? -62.05900 -5.75300 49.24300 1.000 78.38662 1472 LEU A CA 1
ATOM 5526 C C . LEU A 1 746 ? -61.33600 -5.16500 48.04100 1.000 74.56375 1472 LEU A C 1
ATOM 5527 O O . LEU A 1 746 ? -61.96100 -4.64700 47.11300 1.000 76.09010 1472 LEU A O 1
ATOM 5532 N N . ARG A 1 747 ? -60.00900 -5.24900 48.06300 1.000 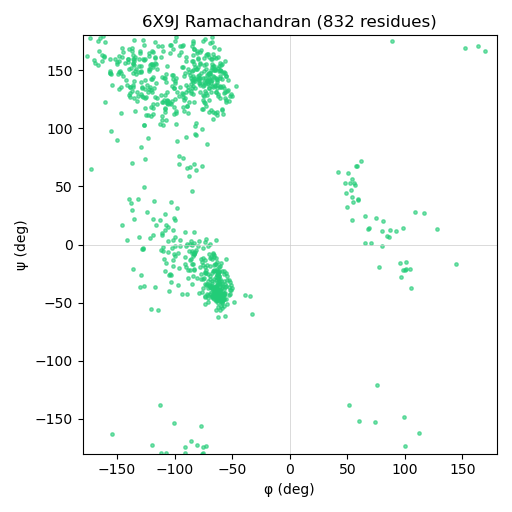70.29084 1473 ARG A N 1
ATOM 5533 C CA . ARG A 1 747 ? -59.17700 -4.78200 46.96600 1.000 70.43470 1473 ARG A CA 1
ATOM 5534 C C . ARG A 1 747 ? -58.71800 -5.92500 46.06200 1.000 72.59187 1473 ARG A C 1
ATOM 5535 O O . ARG A 1 747 ? -57.72300 -5.78000 45.34400 1.000 71.87345 1473 ARG A O 1
ATOM 5543 N N . GLY A 1 748 ? -59.42600 -7.05500 46.07900 1.000 74.12909 1474 GLY A N 1
ATOM 5544 C CA . GLY A 1 748 ? -59.10300 -8.17700 45.21400 1.000 75.78255 1474 GLY A CA 1
ATOM 5545 C C . GLY A 1 748 ? -60.21000 -8.48300 44.22500 1.000 75.81038 1474 GLY A C 1
ATOM 5546 O O . GLY A 1 748 ? -61.36900 -8.14300 44.47000 1.000 74.01938 1474 GLY A O 1
ATOM 5547 N N . VAL A 1 749 ? -59.87300 -9.11000 43.09600 1.000 75.02331 1475 VAL A N 1
ATOM 5548 C CA . VAL A 1 749 ? -60.85100 -9.33800 42.03600 1.000 77.45686 1475 VAL A CA 1
ATOM 5549 C C . VAL A 1 749 ? -60.82400 -10.79400 41.57800 1.000 79.98884 1475 VAL A C 1
ATOM 5550 O O . VAL A 1 749 ? -61.50300 -11.15500 40.61100 1.000 77.64045 1475 VAL A O 1
ATOM 5554 N N . CYS A 1 750 ? -60.06100 -11.64900 42.26000 1.000 82.83212 1476 CYS A N 1
ATOM 5555 C CA . CYS A 1 750 ? -59.84800 -12.97900 41.70800 1.000 82.33466 1476 CYS A CA 1
ATOM 5556 C C . CYS A 1 750 ? -59.48200 -13.97700 42.79800 1.000 87.44767 1476 CYS A C 1
ATOM 5557 O O . CYS A 1 750 ? -58.83700 -13.63200 43.79200 1.000 87.88702 1476 CYS A O 1
ATOM 5560 N N . SER A 1 751 ? -59.91700 -15.22700 42.59200 1.000 92.62417 1477 SER A N 1
ATOM 5561 C CA . SER A 1 751 ? -59.50500 -16.31900 43.46900 1.000 97.58158 1477 SER A CA 1
ATOM 5562 C C . SER A 1 751 ? -57.99100 -16.45600 43.50500 1.000 95.77338 1477 SER A C 1
ATOM 5563 O O . SER A 1 751 ? -57.44000 -17.01500 44.46200 1.000 96.57063 1477 SER A O 1
ATOM 5566 N N . CYS A 1 752 ? -57.31400 -15.96700 42.46400 1.000 90.91572 1478 CYS A N 1
ATOM 5567 C CA . CYS A 1 752 ? -55.86800 -15.79100 42.41200 1.000 92.28037 1478 CYS A CA 1
ATOM 5568 C C . CYS A 1 752 ? -55.32100 -15.29500 43.73700 1.000 93.93137 1478 CYS A C 1
ATOM 5569 O O . CYS A 1 752 ? -54.28600 -15.77200 44.22200 1.000 96.23440 1478 CYS A O 1
ATOM 5572 N N . VAL A 1 753 ? -56.02800 -14.32500 44.32100 1.000 94.93627 1479 VAL A N 1
ATOM 5573 C CA . VAL A 1 753 ? -55.57900 -13.67200 45.54500 1.000 97.26192 1479 VAL A CA 1
ATOM 5574 C C . VAL A 1 753 ? -55.23700 -14.67900 46.63500 1.000 104.44369 1479 VAL A C 1
ATOM 5575 O O . VAL A 1 753 ? -54.32400 -14.44800 47.43900 1.000 106.06549 1479 VAL A O 1
ATOM 5579 N N . GLU A 1 754 ? -55.93700 -15.81800 46.67300 1.000 108.45457 1480 GLU A N 1
ATOM 5580 C CA . GLU A 1 754 ? -55.72000 -16.78600 47.74600 1.000 113.34614 1480 GLU A CA 1
ATOM 5581 C C . GLU A 1 754 ? -54.29300 -17.32300 47.78400 1.000 115.82955 1480 GLU A C 1
ATOM 5582 O O . GLU A 1 754 ? -53.88500 -17.86500 48.81900 1.000 118.27756 1480 GLU A O 1
ATOM 5584 N N . ALA A 1 755 ? -53.53100 -17.18500 46.69200 1.000 115.54982 1481 ALA A N 1
ATOM 5585 C CA . ALA A 1 755 ? -52.13900 -17.63200 46.62200 1.000 118.18545 1481 ALA A CA 1
ATOM 5586 C C . ALA A 1 755 ? -52.04200 -19.12800 46.93800 1.000 124.78143 1481 ALA A C 1
ATOM 5587 O O . ALA A 1 755 ? -51.51200 -19.55200 47.96600 1.000 128.19670 1481 ALA A O 1
ATOM 5589 N N . GLY A 1 756 ? -52.59000 -19.91600 46.01700 1.000 126.03957 1482 GLY A N 1
ATOM 5590 C CA . GLY A 1 756 ? -52.71300 -21.34800 46.20100 1.000 128.95342 1482 GLY A CA 1
ATOM 5591 C C . GLY A 1 756 ? -53.98500 -21.89600 45.58900 1.000 129.50093 1482 GLY A C 1
ATOM 5592 O O . GLY A 1 756 ? -54.11500 -23.10600 45.38000 1.000 133.21007 1482 GLY A O 1
ATOM 5593 N N . LYS A 1 757 ? -54.93100 -21.01000 45.29500 1.000 125.54627 1483 LYS A N 1
ATOM 5594 C CA . LYS A 1 757 ? -56.10300 -21.36600 44.51400 1.000 123.16307 1483 LYS A CA 1
ATOM 5595 C C . LYS A 1 757 ? -55.84400 -21.07900 43.03700 1.000 116.66307 1483 LYS A C 1
ATOM 5596 O O . LYS A 1 757 ? -54.83700 -20.47400 42.66200 1.000 114.65790 1483 LYS A O 1
ATOM 5598 N N . ALA A 1 758 ? -56.76600 -21.52500 42.19300 1.000 114.58363 1484 ALA A N 1
ATOM 5599 C CA . ALA A 1 758 ? -56.67700 -21.30200 40.76000 1.000 109.31850 1484 ALA A CA 1
ATOM 5600 C C . ALA A 1 758 ? -57.57700 -20.13500 40.35900 1.000 105.95378 1484 ALA A C 1
ATOM 5601 O O . ALA A 1 758 ? -58.31600 -19.57600 41.17200 1.000 107.90479 1484 ALA A O 1
ATOM 5603 N N . CYS A 1 759 ? -57.50400 -19.76000 39.08400 1.000 100.22403 1485 CYS A N 1
ATOM 5604 C CA . CYS A 1 759 ? -58.35500 -18.70400 38.54900 1.000 98.39265 1485 CYS A CA 1
ATOM 5605 C C . CYS A 1 759 ? -59.77000 -19.23800 38.35000 1.000 100.29087 1485 CYS A C 1
ATOM 5606 O O . CYS A 1 759 ? -59.98500 -20.15200 37.54600 1.000 100.12861 1485 CYS A O 1
ATOM 5609 N N . ASP A 1 760 ? -60.73500 -18.67400 39.08000 1.000 102.77649 1486 ASP A N 1
ATOM 5610 C CA . ASP A 1 760 ? -62.04300 -19.12800 38.62500 1.000 104.83784 1486 ASP A CA 1
ATOM 5611 C C . ASP A 1 760 ? -62.69900 -18.05800 37.76100 1.000 105.46820 1486 ASP A C 1
ATOM 5612 O O . ASP A 1 760 ? -62.55100 -16.86100 38.03400 1.000 102.41088 1486 ASP A O 1
ATOM 5617 N N . PRO A 1 761 ? -63.41400 -18.45700 36.70400 1.000 109.52726 1487 PRO A N 1
ATOM 5618 C CA . PRO A 1 761 ? -63.94200 -17.46600 35.75000 1.000 108.02768 1487 PRO A CA 1
ATOM 5619 C C . PRO A 1 761 ? -65.02100 -16.56000 36.32800 1.000 108.22453 1487 PRO A C 1
ATOM 5620 O O . PRO A 1 761 ? -65.32800 -15.52900 35.70900 1.000 104.79661 1487 PRO A O 1
ATOM 5624 N N . ALA A 1 762 ? -65.57400 -16.88000 37.50300 1.000 112.98801 1488 ALA A N 1
ATOM 5625 C CA . ALA A 1 762 ? -66.72300 -16.17100 38.05800 1.000 114.87924 1488 ALA A CA 1
ATOM 5626 C C . ALA A 1 762 ? -66.43800 -14.70400 38.37400 1.000 114.86255 1488 ALA A C 1
ATOM 5627 O O . ALA A 1 762 ? -67.31600 -14.03900 38.93400 1.000 115.29320 1488 ALA A O 1
ATOM 5629 N N . ALA A 1 763 ? -65.24100 -14.19100 38.06400 1.000 118.64550 1489 ALA A N 1
ATOM 5630 C CA . ALA A 1 763 ? -64.92600 -12.77800 38.26100 1.000 115.63846 1489 ALA A CA 1
ATOM 5631 C C . ALA A 1 763 ? -64.16300 -12.21000 37.07500 1.000 111.03885 1489 ALA A C 1
ATOM 5632 O O . ALA A 1 763 ? -63.36600 -11.28200 37.23900 1.000 110.18222 1489 ALA A O 1
ATOM 5634 N N . ARG A 1 764 ? -64.40500 -12.74800 35.87400 1.000 105.02810 1490 ARG A N 1
ATOM 5635 C CA . ARG A 1 764 ? -63.71100 -12.25700 34.68700 1.000 100.70696 1490 ARG A CA 1
ATOM 5636 C C . ARG A 1 764 ? -63.99300 -10.77800 34.45500 1.000 97.49065 1490 ARG A C 1
ATOM 5637 O O . ARG A 1 764 ? -63.08300 -10.01400 34.11600 1.000 98.59741 1490 ARG A O 1
ATOM 5639 N N . GLN A 1 765 ? -65.25000 -10.35800 34.62700 1.000 95.09002 1491 GLN A N 1
ATOM 5640 C CA . GLN A 1 765 ? -65.61900 -8.95100 34.80100 1.000 90.56193 1491 GLN A CA 1
ATOM 5641 C C . GLN A 1 765 ? -65.17900 -8.09300 33.60700 1.000 91.01441 1491 GLN A C 1
ATOM 5642 O O . GLN A 1 765 ? -64.29300 -7.24100 33.70000 1.000 92.13179 1491 GLN A O 1
ATOM 5648 N N . PHE A 1 766 ? -65.82600 -8.35000 32.47100 1.000 89.65006 1492 PHE A N 1
ATOM 5649 C CA . PHE A 1 766 ? -65.47600 -7.69700 31.21600 1.000 82.53123 1492 PHE A CA 1
ATOM 5650 C C . PHE A 1 766 ? -66.07300 -6.29000 31.11400 1.000 77.30110 1492 PHE A C 1
ATOM 5651 O O . PHE A 1 766 ? -66.97000 -5.90400 31.87000 1.000 77.95360 1492 PHE A O 1
ATOM 5659 N N . ASN A 1 767 ? -65.54300 -5.52100 30.15400 1.000 73.47975 1493 ASN A N 1
ATOM 5660 C CA . ASN A 1 767 ? -66.08400 -4.21300 29.75600 1.000 67.58346 1493 ASN A CA 1
ATOM 5661 C C . ASN A 1 767 ? -66.11200 -3.21600 30.91500 1.000 63.04584 1493 ASN A C 1
ATOM 5662 O O . ASN A 1 767 ? -67.03700 -2.41100 31.04200 1.000 62.11013 1493 ASN A O 1
ATOM 5664 N N . THR A 1 768 ? -65.08300 -3.25200 31.75500 1.000 61.62342 1494 THR A N 1
ATOM 5665 C CA . THR A 1 768 ? -64.98200 -2.36700 32.90800 1.000 57.14647 1494 THR A CA 1
ATOM 5666 C C . THR A 1 768 ? -64.07500 -1.18700 32.57900 1.000 52.30861 1494 THR A C 1
ATOM 5667 O O . THR A 1 768 ? -63.08300 -1.33900 31.85900 1.000 50.17822 1494 THR A O 1
ATOM 5671 N N . LEU A 1 769 ? -64.42900 -0.00600 33.09400 1.000 53.44531 1495 LEU A N 1
ATOM 5672 C CA . LEU A 1 769 ? -63.61000 1.17600 32.84600 1.000 51.47602 1495 LEU A CA 1
ATOM 5673 C C . LEU A 1 769 ? -62.20800 0.97500 33.40400 1.000 45.45442 1495 LEU A C 1
ATOM 5674 O O . LEU A 1 769 ? -61.21300 1.07500 32.67700 1.000 43.47254 1495 LEU A O 1
ATOM 5679 N N . ILE A 1 770 ? -62.11300 0.68200 34.69500 1.000 51.76324 1496 ILE A N 1
ATOM 5680 C CA . ILE A 1 770 ? -60.86100 0.20800 35.27500 1.000 50.33399 1496 ILE A CA 1
ATOM 5681 C C . ILE A 1 770 ? -60.63600 -1.19700 34.73300 1.000 50.52334 1496 ILE A C 1
ATOM 5682 O O . ILE A 1 770 ? -61.42800 -2.10400 35.03100 1.000 55.81818 1496 ILE A O 1
ATOM 5687 N N . PRO A 1 771 ? -59.60200 -1.41900 33.92400 1.000 46.33317 1497 PRO A N 1
ATOM 5688 C CA . PRO A 1 771 ? -59.40100 -2.74500 33.33100 1.000 52.51047 1497 PRO A CA 1
ATOM 5689 C C . PRO A 1 771 ? -59.24800 -3.80800 34.40700 1.000 61.44522 1497 PRO A C 1
ATOM 5690 O O . PRO A 1 771 ? -58.64800 -3.57000 35.45500 1.000 60.91765 1497 PRO A O 1
ATOM 5694 N N . TRP A 1 772 ? -59.80600 -4.98900 34.13500 1.000 60.77749 1498 TRP A N 1
ATOM 5695 C CA . TRP A 1 772 ? -59.84200 -6.05100 35.13600 1.000 59.90521 1498 TRP A CA 1
ATOM 5696 C C . TRP A 1 772 ? -58.46600 -6.68200 35.34100 1.000 59.49700 1498 TRP A C 1
ATOM 5697 O O . TRP A 1 772 ? -58.04400 -6.92300 36.48200 1.000 64.97675 1498 TRP A O 1
ATOM 5708 N N . CYS A 1 773 ? -57.74900 -6.95700 34.24600 1.000 55.10357 1499 CYS A N 1
ATOM 5709 C CA . CYS A 1 773 ? -56.50800 -7.72100 34.34000 1.000 55.72146 1499 CYS A CA 1
ATOM 5710 C C . CYS A 1 773 ? -55.41600 -6.97800 35.10200 1.000 55.76323 1499 CYS A C 1
ATOM 5711 O O . CYS A 1 773 ? -54.50500 -7.62100 35.65100 1.000 57.34670 1499 CYS A O 1
ATOM 5714 N N . LEU A 1 774 ? -55.49700 -5.64300 35.17500 1.000 55.58194 1500 LEU A N 1
ATOM 5715 C CA . LEU A 1 774 ? -54.44600 -4.89700 35.86600 1.000 54.76160 1500 LEU A CA 1
ATOM 5716 C C . LEU A 1 774 ? -54.51000 -5.10400 37.37500 1.000 57.90174 1500 LEU A C 1
ATOM 5717 O O . LEU A 1 774 ? -53.46900 -5.42300 37.97300 1.000 58.25372 1500 LEU A O 1
ATOM 5722 N N . PRO A 1 775 ? -55.65800 -4.96500 38.05000 1.000 60.11234 1501 PRO A N 1
ATOM 5723 C CA . PRO A 1 775 ? -55.73100 -5.45100 39.43600 1.000 64.54467 1501 PRO A CA 1
ATOM 5724 C C . PRO A 1 775 ? -55.63600 -6.95800 39.54600 1.000 71.82590 1501 PRO A C 1
ATOM 5725 O O . PRO A 1 775 ? -55.23300 -7.45200 40.60600 1.000 75.57500 1501 PRO A O 1
ATOM 5729 N N . HIS A 1 776 ? -55.99000 -7.70500 38.49500 1.000 76.81161 1502 HIS A N 1
ATOM 5730 C CA . HIS A 1 776 ? -55.87200 -9.15900 38.56200 1.000 80.62179 1502 HIS A CA 1
ATOM 5731 C C . HIS A 1 776 ? -54.43500 -9.58500 38.84700 1.000 73.14664 1502 HIS A C 1
ATOM 5732 O O . HIS A 1 776 ? -54.18700 -10.40200 39.74100 1.000 74.16740 1502 HIS A O 1
ATOM 5739 N N . THR A 1 777 ? -53.46900 -9.04200 38.10000 1.000 64.33249 1503 THR A N 1
ATOM 5740 C CA . THR A 1 777 ? -52.07800 -9.45900 38.27600 1.000 61.10161 1503 THR A CA 1
ATOM 5741 C C . THR A 1 777 ? -51.15400 -8.32300 38.71200 1.000 59.99958 1503 THR A C 1
ATOM 5742 O O . THR A 1 777 ? -49.93500 -8.42800 38.53800 1.000 58.42324 1503 THR A O 1
ATOM 5746 N N . GLY A 1 778 ? -51.69400 -7.25700 39.30900 1.000 59.26993 1504 GLY A N 1
ATOM 5747 C CA . GLY A 1 778 ? -50.87900 -6.08500 39.59300 1.000 55.77766 1504 GLY A CA 1
ATOM 5748 C C . GLY A 1 778 ? -49.86700 -6.27300 40.70700 1.000 57.32982 1504 GLY A C 1
ATOM 5749 O O . GLY A 1 778 ? -48.79300 -5.66200 40.68200 1.000 55.99162 1504 GLY A O 1
ATOM 5750 N N . ASN A 1 779 ? -50.18500 -7.10600 41.69800 1.000 61.04401 1505 ASN A N 1
ATOM 5751 C CA . ASN A 1 779 ? -49.29000 -7.27100 42.83900 1.000 63.16935 1505 ASN A CA 1
ATOM 5752 C C . ASN A 1 779 ? -47.93900 -7.84700 42.44100 1.000 64.03920 1505 ASN A C 1
ATOM 5753 O O . ASN A 1 779 ? -46.96300 -7.67000 43.17700 1.000 67.04165 1505 ASN A O 1
ATOM 5758 N N . ARG A 1 780 ? -47.85300 -8.51400 41.29200 1.000 62.37090 1506 ARG A N 1
ATOM 5759 C CA . ARG A 1 780 ? -46.60600 -9.09300 40.81300 1.000 62.44775 1506 ARG A CA 1
ATOM 5760 C C . ARG A 1 780 ? -46.03200 -8.34800 39.61400 1.000 59.76763 1506 ARG A C 1
ATOM 5761 O O . ARG A 1 780 ? -45.10800 -8.85300 38.96400 1.000 57.28848 1506 ARG A O 1
ATOM 5769 N N . HIS A 1 781 ? -46.55000 -7.15900 39.30500 1.000 58.19067 1507 HIS A N 1
ATOM 5770 C CA . HIS A 1 781 ? -46.07400 -6.38000 38.16800 1.000 54.30219 1507 HIS A CA 1
ATOM 5771 C C . HIS A 1 781 ? -45.95900 -4.90500 38.53100 1.000 54.42433 1507 HIS A C 1
ATOM 5772 O O . HIS A 1 781 ? -46.21500 -4.02400 37.70300 1.000 52.74565 1507 HIS A O 1
ATOM 5779 N N . ASN A 1 782 ? -45.56400 -4.62300 39.77400 1.000 56.46519 1508 ASN A N 1
ATOM 5780 C CA . ASN A 1 782 ? -45.36900 -3.25800 40.27000 1.000 56.32467 1508 ASN A CA 1
ATOM 5781 C C . ASN A 1 782 ? -46.56400 -2.36800 39.92700 1.000 49.74036 1508 ASN A C 1
ATOM 5782 O O . ASN A 1 782 ? -46.43200 -1.29700 39.32100 1.000 49.42317 1508 ASN A O 1
ATOM 5787 N N . HIS A 1 783 ? -47.74900 -2.85200 40.30100 1.000 50.16972 1509 HIS A N 1
ATOM 5788 C CA . HIS A 1 783 ? -49.01200 -2.13000 40.16300 1.000 49.47859 1509 HIS A CA 1
ATOM 5789 C C . HIS A 1 783 ? -49.24900 -1.66200 38.73300 1.000 46.46827 1509 HIS A C 1
ATOM 5790 O O . HIS A 1 783 ? -50.04000 -0.73700 38.49700 1.000 46.59684 1509 HIS A O 1
ATOM 5797 N N . TRP A 1 784 ? -48.57500 -2.31200 37.78000 1.000 43.25527 1510 TRP A N 1
ATOM 5798 C CA . TRP A 1 784 ? -48.66200 -1.96100 36.36500 1.000 44.18734 1510 TRP A CA 1
ATOM 5799 C C . TRP A 1 784 ? -48.47500 -0.46200 36.16400 1.000 44.46105 1510 TRP A C 1
ATOM 5800 O O . TRP A 1 784 ? -49.20900 0.18300 35.40800 1.000 42.41284 1510 TRP A O 1
ATOM 5811 N N . ALA A 1 785 ? -47.48200 0.09700 36.86000 1.000 42.10529 1511 ALA A N 1
ATOM 5812 C CA . ALA A 1 785 ? -47.22400 1.52900 36.77300 1.000 37.04166 1511 ALA A CA 1
ATOM 5813 C C . ALA A 1 785 ? -46.97200 1.94800 35.33100 1.000 36.66489 1511 ALA A C 1
ATOM 5814 O O . ALA A 1 785 ? -46.22400 1.29400 34.59700 1.000 38.62023 1511 ALA A O 1
ATOM 5816 N N . GLY A 1 786 ? -47.60700 3.04600 34.92000 1.000 36.03821 1512 GLY A N 1
ATOM 5817 C CA . GLY A 1 786 ? -47.39200 3.61200 33.61000 1.000 34.73423 1512 GLY A CA 1
ATOM 5818 C C . GLY A 1 786 ? -48.40100 3.19100 32.56100 1.000 36.56341 1512 GLY A C 1
ATOM 5819 O O . GLY A 1 786 ? -48.46900 3.82700 31.50800 1.000 32.46227 1512 GLY A O 1
ATOM 5820 N N . LEU A 1 787 ? -49.17500 2.13800 32.80500 1.000 39.12797 1513 LEU A N 1
ATOM 5821 C CA . LEU A 1 787 ? -50.18300 1.74200 31.82800 1.000 37.73228 1513 LEU A CA 1
ATOM 5822 C C . LEU A 1 787 ? -51.32200 2.75200 31.81900 1.000 34.46599 1513 LEU A C 1
ATOM 5823 O O . LEU A 1 787 ? -51.73900 3.24900 32.87100 1.000 33.42460 1513 LEU A O 1
ATOM 5828 N N . TYR A 1 788 ? -51.83500 3.03900 30.62000 1.000 35.19006 1514 TYR A N 1
ATOM 5829 C CA . TYR A 1 788 ? -52.71100 4.18900 30.39500 1.000 39.28336 1514 TYR A CA 1
ATOM 5830 C C . TYR A 1 788 ? -52.09300 5.46100 30.97100 1.000 37.58428 1514 TYR A C 1
ATOM 5831 O O . TYR A 1 788 ? -52.79700 6.36500 31.42700 1.000 36.96213 1514 TYR A O 1
ATOM 5840 N N . GLY A 1 789 ? -50.76500 5.53500 30.94800 1.000 35.39891 1515 GLY A N 1
ATOM 5841 C CA . GLY A 1 789 ? -50.06100 6.65200 31.53700 1.000 30.59510 1515 GLY A CA 1
ATOM 5842 C C . GLY A 1 789 ? -49.91200 7.80800 30.56600 1.000 33.02050 1515 GLY A C 1
ATOM 5843 O O . GLY A 1 789 ? -49.75700 7.61700 29.35900 1.000 30.77463 1515 GLY A O 1
ATOM 5844 N N . ARG A 1 790 ? -49.96700 9.01900 31.11400 1.000 32.46818 1516 ARG A N 1
ATOM 5845 C CA . ARG A 1 790 ? -49.80800 10.22700 30.32000 1.000 34.59971 1516 ARG A CA 1
ATOM 5846 C C . ARG A 1 790 ? -48.36800 10.71600 30.34500 1.000 33.28442 1516 ARG A C 1
ATOM 5847 O O . ARG A 1 790 ? -47.72400 10.73600 31.39400 1.000 31.52652 1516 ARG A O 1
ATOM 5855 N N . LEU A 1 791 ? -47.86600 11.09600 29.17500 1.000 30.85369 1517 LEU A N 1
ATOM 5856 C CA . LEU A 1 791 ? -46.63400 11.86700 29.11400 1.000 32.62088 1517 LEU A CA 1
ATOM 5857 C C . LEU A 1 791 ? -46.81500 13.20100 29.83300 1.000 32.09183 1517 LEU A C 1
ATOM 5858 O O . LEU A 1 791 ? -47.92300 13.73000 29.93700 1.000 31.83954 1517 LEU A O 1
ATOM 5863 N N . GLU A 1 792 ? -45.71600 13.75500 30.33600 1.000 31.01881 1518 GLU A N 1
ATOM 5864 C CA . GLU A 1 792 ? -45.75700 15.08100 30.94100 1.000 36.25349 1518 GLU A CA 1
ATOM 5865 C C . GLU A 1 792 ? -44.84900 16.01800 30.15800 1.000 32.14765 1518 GLU A C 1
ATOM 5866 O O . GLU A 1 792 ? -43.79700 15.60300 29.65900 1.000 33.02010 1518 GLU A O 1
ATOM 5872 N N . TRP A 1 793 ? -45.27500 17.28100 30.04100 1.000 32.48059 1519 TRP A N 1
ATOM 5873 C CA . TRP A 1 793 ? -44.58600 18.22000 29.16100 1.000 32.53955 1519 TRP A CA 1
ATOM 5874 C C . TRP A 1 793 ? -43.13200 18.41800 29.57800 1.000 32.01159 1519 TRP A C 1
ATOM 5875 O O . TRP A 1 793 ? -42.24300 18.53200 28.72500 1.000 29.30469 1519 TRP A O 1
ATOM 5886 N N . ASP A 1 794 ? -42.86900 18.47000 30.88100 1.000 34.54505 1520 ASP A N 1
ATOM 5887 C CA . ASP A 1 794 ? -41.50800 18.66500 31.36800 1.000 32.12511 1520 ASP A CA 1
ATOM 5888 C C . ASP A 1 794 ? -40.68700 17.38100 31.39700 1.000 34.22118 1520 ASP A C 1
ATOM 5889 O O . ASP A 1 794 ? -39.49400 17.44300 31.71700 1.000 34.44844 1520 ASP A O 1
ATOM 5894 N N . GLY A 1 795 ? -41.28000 16.23300 31.08900 1.000 33.26697 1521 GLY A N 1
ATOM 5895 C CA . GLY A 1 795 ? -40.62100 14.94500 31.22500 1.000 27.85290 1521 GLY A CA 1
ATOM 5896 C C . GLY A 1 795 ? -40.09500 14.40700 29.91100 1.000 29.05305 1521 GLY A C 1
ATOM 5897 O O . GLY A 1 795 ? -39.78200 15.16000 28.98000 1.000 27.10163 1521 GLY A O 1
ATOM 5898 N N . PHE A 1 796 ? -39.98600 13.08200 29.82700 1.000 29.28033 1522 PHE A N 1
ATOM 5899 C CA . PHE A 1 796 ? -39.48900 12.44800 28.61300 1.000 29.91382 1522 PHE A CA 1
ATOM 5900 C C . PHE A 1 796 ? -40.35100 11.23900 28.27100 1.000 30.26333 1522 PHE A C 1
ATOM 5901 O O . PHE A 1 796 ? -41.11800 10.74100 29.09800 1.000 31.89837 1522 PHE A O 1
ATOM 5909 N N . PHE A 1 797 ? -40.22500 10.78700 27.02400 1.000 27.92296 1523 PHE A N 1
ATOM 5910 C CA . PHE A 1 797 ? -40.88100 9.56000 26.58900 1.000 29.88408 1523 PHE A CA 1
ATOM 5911 C C . PHE A 1 797 ? -40.24300 8.34600 27.24600 1.000 30.19516 1523 PHE A C 1
ATOM 5912 O O . PHE A 1 797 ? -39.02000 8.27500 27.39000 1.000 28.12118 1523 PHE A O 1
ATOM 5920 N N . SER A 1 798 ? -41.07000 7.36800 27.60400 1.000 30.07578 1524 SER A N 1
ATOM 5921 C CA . SER A 1 798 ? -40.53900 6.02800 27.79500 1.000 32.68010 1524 SER A CA 1
ATOM 5922 C C . SER A 1 798 ? -40.05900 5.50400 26.44500 1.000 30.75300 1524 SER A C 1
ATOM 5923 O O . SER A 1 798 ? -40.31200 6.11100 25.40300 1.000 30.43733 1524 SER A O 1
ATOM 5926 N N . THR A 1 799 ? -39.36100 4.36900 26.45600 1.000 29.96276 1525 THR A N 1
ATOM 5927 C CA . THR A 1 799 ? -38.80900 3.84300 25.20900 1.000 29.23739 1525 THR A CA 1
ATOM 5928 C C . THR A 1 799 ? -39.89000 3.75200 24.13500 1.000 28.49182 1525 THR A C 1
ATOM 5929 O O . THR A 1 799 ? -40.96600 3.19200 24.36000 1.000 33.60347 1525 THR A O 1
ATOM 5933 N N . THR A 1 800 ? -39.60500 4.33800 22.97700 1.000 26.85762 1526 THR A N 1
ATOM 5934 C CA . THR A 1 800 ? -40.58200 4.40700 21.89500 1.000 30.82450 1526 THR A CA 1
ATOM 5935 C C . THR A 1 800 ? -40.71300 3.03400 21.24500 1.000 30.10852 1526 THR A C 1
ATOM 5936 O O . THR A 1 800 ? -39.72000 2.45400 20.79500 1.000 31.82424 1526 THR A O 1
ATOM 5940 N N . VAL A 1 801 ? -41.92400 2.49800 21.22500 1.000 33.07112 1527 VAL A N 1
ATOM 5941 C CA . VAL A 1 801 ? -42.13600 1.10500 20.86700 1.000 38.57880 1527 VAL A CA 1
ATOM 5942 C C . VAL A 1 801 ? -42.69900 1.02200 19.45500 1.000 34.96335 1527 VAL A C 1
ATOM 5943 O O . VAL A 1 801 ? -43.03600 2.02600 18.83300 1.000 33.10297 1527 VAL A O 1
ATOM 5947 N N . THR A 1 802 ? -42.78700 -0.20100 18.93500 1.000 33.72635 1528 THR A N 1
ATOM 5948 C CA . THR A 1 802 ? -43.24400 -0.40200 17.57000 1.000 36.23459 1528 THR A CA 1
ATOM 5949 C C . THR A 1 802 ? -44.75600 -0.29800 17.43400 1.000 33.85132 1528 THR A C 1
ATOM 5950 O O . THR A 1 802 ? -45.24200 -0.08400 16.32000 1.000 33.78844 1528 THR A O 1
ATOM 5954 N N . ASN A 1 803 ? -45.50700 -0.44100 18.52600 1.000 34.35663 1529 ASN A N 1
ATOM 5955 C CA . ASN A 1 803 ? -46.97000 -0.40700 18.46100 1.000 38.71924 1529 ASN A CA 1
ATOM 5956 C C . ASN A 1 803 ? -47.52000 0.14500 19.76500 1.000 39.75248 1529 ASN A C 1
ATOM 5957 O O . ASN A 1 803 ? -47.82800 -0.60900 20.69700 1.000 40.27836 1529 ASN A O 1
ATOM 5962 N N . PRO A 1 804 ? -47.69800 1.46200 19.85500 1.000 41.24085 1530 PRO A N 1
ATOM 5963 C CA . PRO A 1 804 ? -48.12000 2.07300 21.12500 1.000 43.72593 1530 PRO A CA 1
ATOM 5964 C C . PRO A 1 804 ? -49.49600 1.61800 21.58200 1.000 43.73044 1530 PRO A C 1
ATOM 5965 O O . PRO A 1 804 ? -50.50800 1.91000 20.93600 1.000 45.39601 1530 PRO A O 1
ATOM 5969 N N . GLU A 1 805 ? -49.53400 0.90400 22.70700 1.000 41.73559 1531 GLU A N 1
ATOM 5970 C CA . GLU A 1 805 ? -50.75900 0.38800 23.29400 1.000 41.96711 1531 GLU A CA 1
ATOM 5971 C C . GLU A 1 805 ? -50.78800 0.78300 24.76600 1.000 41.81060 1531 GLU A C 1
ATOM 5972 O O . GLU A 1 805 ? -49.80800 0.54000 25.49000 1.000 40.84819 1531 GLU A O 1
ATOM 5978 N N . PRO A 1 806 ? -51.88300 1.37400 25.24900 1.000 37.74278 1532 PRO A N 1
ATOM 5979 C CA . PRO A 1 806 ? -51.94200 1.77600 26.66500 1.000 36.93773 1532 PRO A CA 1
ATOM 5980 C C . PRO A 1 806 ? -51.84600 0.62800 27.66000 1.000 40.60587 1532 PRO A C 1
ATOM 5981 O O . PRO A 1 806 ? -51.45600 0.87300 28.80900 1.000 39.96797 1532 PRO A O 1
ATOM 5985 N N . MET A 1 807 ? -52.20500 -0.60200 27.28200 1.000 38.96264 1533 MET A N 1
ATOM 5986 C CA . MET A 1 807 ? -52.11900 -1.73500 28.19500 1.000 45.41580 1533 MET A CA 1
ATOM 5987 C C . MET A 1 807 ? -50.89500 -2.61500 27.94200 1.000 47.21845 1533 MET A C 1
ATOM 5988 O O . MET A 1 807 ? -50.82700 -3.73000 28.46700 1.000 52.83267 1533 MET A O 1
ATOM 5993 N N . GLY A 1 808 ? -49.93600 -2.15000 27.14800 1.000 48.12539 1534 GLY A N 1
ATOM 5994 C CA . GLY A 1 808 ? -48.66200 -2.83100 27.03800 1.000 53.97005 1534 GLY A CA 1
ATOM 5995 C C . GLY A 1 808 ? -47.70200 -2.40200 28.13500 1.000 54.92118 1534 GLY A C 1
ATOM 5996 O O . GLY A 1 808 ? -47.97200 -1.45700 28.87200 1.000 54.22315 1534 GLY A O 1
ATOM 5997 N N . LYS A 1 809 ? -46.56800 -3.11000 28.22300 1.000 53.49041 1535 LYS A N 1
ATOM 5998 C CA A LYS A 1 809 ? -45.59200 -2.80700 29.26600 0.500 50.62212 1535 LYS A CA 1
ATOM 5999 C CA B LYS A 1 809 ? -45.58800 -2.80700 29.26500 0.500 50.61825 1535 LYS A CA 1
ATOM 6000 C C . LYS A 1 809 ? -45.14800 -1.35000 29.19200 1.000 46.80731 1535 LYS A C 1
ATOM 6001 O O . LYS A 1 809 ? -45.11300 -0.64800 30.21000 1.000 47.51251 1535 LYS A O 1
ATOM 6012 N N . GLN A 1 810 ? -44.82100 -0.86800 27.99200 1.000 41.24238 1536 GLN A N 1
ATOM 6013 C CA . GLN A 1 810 ? -44.50300 0.54800 27.81200 1.000 42.93658 1536 GLN A CA 1
ATOM 6014 C C . GLN A 1 810 ? -45.80300 1.28800 27.49800 1.000 39.76468 1536 GLN A C 1
ATOM 6015 O O . GLN A 1 810 ? -46.01300 1.81800 26.40700 1.000 42.82084 1536 GLN A O 1
ATOM 6021 N N . GLY A 1 811 ? -46.68700 1.30700 28.49400 1.000 37.85309 1537 GLY A N 1
ATOM 6022 C CA . GLY A 1 811 ? -48.03300 1.81900 28.33400 1.000 40.10808 1537 GLY A CA 1
ATOM 6023 C C . GLY A 1 811 ? -48.20600 3.31200 28.49800 1.000 38.26821 1537 GLY A C 1
ATOM 6024 O O . GLY A 1 811 ? -49.32700 3.81300 28.36700 1.000 35.82921 1537 GLY A O 1
ATOM 6025 N N . ARG A 1 812 ? -47.13100 4.05000 28.77700 1.000 33.21155 1538 ARG A N 1
ATOM 6026 C CA . ARG A 1 812 ? -47.22000 5.49600 28.98600 1.000 35.31299 1538 ARG A CA 1
ATOM 6027 C C . ARG A 1 812 ? -47.20200 6.19800 27.62700 1.000 32.32589 1538 ARG A C 1
ATOM 6028 O O . ARG A 1 812 ? -46.25300 6.88300 27.24000 1.000 30.09577 1538 ARG A O 1
ATOM 6036 N N . VAL A 1 813 ? -48.29800 6.01600 26.88400 1.000 31.12052 1539 VAL A N 1
ATOM 6037 C CA . VAL A 1 813 ? -48.36100 6.44500 25.49600 1.000 31.68681 1539 VAL A CA 1
ATOM 6038 C C . VAL A 1 813 ? -49.44800 7.48700 25.26200 1.000 32.08262 1539 VAL A C 1
ATOM 6039 O O . VAL A 1 813 ? -49.72900 7.82900 24.11600 1.000 31.19298 1539 VAL A O 1
ATOM 6043 N N . LEU A 1 814 ? -50.07000 7.99900 26.32100 1.000 28.42731 1540 LEU A N 1
ATOM 6044 C CA . LEU A 1 814 ? -51.08400 9.03300 26.15400 1.000 28.10602 1540 LEU A CA 1
ATOM 6045 C C . LEU A 1 814 ? -50.43600 10.40400 26.00300 1.000 29.89188 1540 LEU A C 1
ATOM 6046 O O . LEU A 1 814 ? -49.42000 10.70700 26.63800 1.000 28.51443 1540 LEU A O 1
ATOM 6051 N N . HIS A 1 815 ? -51.03000 11.22700 25.14300 1.000 31.54959 1541 HIS A N 1
ATOM 6052 C CA . HIS A 1 815 ? -50.60700 12.60800 24.97100 1.000 30.58141 1541 HIS A CA 1
ATOM 6053 C C . HIS A 1 815 ? -50.74900 13.36900 26.29400 1.000 31.04412 1541 HIS A C 1
ATOM 6054 O O . HIS A 1 815 ? -51.59800 13.03000 27.12200 1.000 33.85423 1541 HIS A O 1
ATOM 6061 N N . PRO A 1 816 ? -49.91400 14.39000 26.53500 1.000 31.69654 1542 PRO A N 1
ATOM 6062 C CA . PRO A 1 816 ? -50.01100 15.11500 27.81400 1.000 34.74734 1542 PRO A CA 1
ATOM 6063 C C . PRO A 1 816 ? -51.35500 15.77600 28.04700 1.000 36.80569 1542 PRO A C 1
ATOM 6064 O O . PRO A 1 816 ? -51.75500 15.94700 29.20500 1.000 37.24097 1542 PRO A O 1
ATOM 6068 N N . GLU A 1 817 ? -52.05000 16.17300 27.00200 1.000 34.14451 1543 GLU A N 1
ATOM 6069 C CA . GLU A 1 817 ? -53.33600 16.84200 27.18600 1.000 37.81474 1543 GLU A CA 1
ATOM 6070 C C . GLU A 1 817 ? -54.46000 16.24700 26.35300 1.000 37.57971 1543 GLU A C 1
ATOM 6071 O O . GLU A 1 817 ? -55.59500 16.17400 26.83000 1.000 40.18162 1543 GLU A O 1
ATOM 6077 N N . GLN A 1 818 ? -54.17700 15.80500 25.13500 1.000 33.16768 1544 GLN A N 1
ATOM 6078 C CA . GLN A 1 818 ? -55.22300 15.28600 24.26700 1.000 35.13001 1544 GLN A CA 1
ATOM 6079 C C . GLN A 1 818 ? -55.53900 13.83500 24.61700 1.000 34.30672 1544 GLN A C 1
ATOM 6080 O O . GLN A 1 818 ? -54.68600 13.08900 25.10400 1.000 34.49695 1544 GLN A O 1
ATOM 6086 N N . HIS A 1 819 ? -56.78800 13.43900 24.37700 1.000 34.15641 1545 HIS A N 1
ATOM 6087 C CA . HIS A 1 819 ? -57.27300 12.13400 24.83700 1.000 37.84271 1545 HIS A CA 1
ATOM 6088 C C . HIS A 1 819 ? -57.07500 11.09700 23.73200 1.000 37.98229 1545 HIS A C 1
ATOM 6089 O O . HIS A 1 819 ? -58.00800 10.63600 23.07100 1.000 36.11959 1545 HIS A O 1
ATOM 6096 N N . ARG A 1 820 ? -55.81400 10.71900 23.56400 1.000 35.80372 1546 ARG A N 1
ATOM 6097 C CA . ARG A 1 820 ? -55.39600 9.89500 22.44100 1.000 33.14292 1546 ARG A CA 1
ATOM 6098 C C . ARG A 1 820 ? -54.00900 9.34300 22.72300 1.000 33.50423 1546 ARG A C 1
ATOM 6099 O O . ARG A 1 820 ? -53.29800 9.80100 23.62300 1.000 33.30563 1546 ARG A O 1
ATOM 6107 N N . VAL A 1 821 ? -53.62600 8.36900 21.91600 1.000 32.38633 1547 VAL A N 1
ATOM 6108 C CA . VAL A 1 821 ? -52.25300 7.87800 21.89200 1.000 31.45320 1547 VAL A CA 1
ATOM 6109 C C . VAL A 1 821 ? -51.39400 8.82900 21.06500 1.000 32.03792 1547 VAL A C 1
ATOM 6110 O O . VAL A 1 821 ? -51.88800 9.52800 20.17100 1.000 31.51923 1547 VAL A O 1
ATOM 6114 N N . VAL A 1 822 ? -50.09300 8.87400 21.37600 1.000 30.12861 1548 VAL A N 1
ATOM 6115 C CA . VAL A 1 822 ? -49.17200 9.68600 20.59600 1.000 28.83449 1548 VAL A CA 1
ATOM 6116 C C . VAL A 1 822 ? -49.23200 9.27700 19.12900 1.000 30.62305 1548 VAL A C 1
ATOM 6117 O O . VAL A 1 822 ? -49.46300 8.10700 18.78600 1.000 29.32066 1548 VAL A O 1
ATOM 6121 N N . SER A 1 823 ? -49.01600 10.25800 18.25700 1.000 28.97883 1549 SER A N 1
ATOM 6122 C CA . SER A 1 823 ? -49.10600 10.07300 16.81900 1.000 30.49056 1549 SER A CA 1
ATOM 6123 C C . SER A 1 823 ? -47.80300 9.49500 16.26800 1.000 30.44433 1549 SER A C 1
ATOM 6124 O O . SER A 1 823 ? -46.77800 9.42100 16.95300 1.000 28.49186 1549 SER A O 1
ATOM 6127 N N . VAL A 1 824 ? -47.86100 9.05800 15.00800 1.000 27.71492 1550 VAL A N 1
ATOM 6128 C CA . VAL A 1 824 ? -46.64900 8.59900 14.33000 1.000 29.11583 1550 VAL A CA 1
ATOM 6129 C C . VAL A 1 824 ? -45.60200 9.70600 14.31200 1.000 28.54234 1550 VAL A C 1
ATOM 6130 O O . VAL A 1 824 ? -44.41600 9.46500 14.58000 1.000 27.06441 1550 VAL A O 1
ATOM 6134 N N . ARG A 1 825 ? -46.02500 10.93600 14.01000 1.000 27.11547 1551 ARG A N 1
ATOM 6135 C CA . ARG A 1 825 ? -45.09700 12.06100 13.99100 1.000 26.69916 1551 ARG A CA 1
ATOM 6136 C C . ARG A 1 825 ? -44.49400 12.30300 15.36900 1.000 25.14797 1551 ARG A C 1
ATOM 6137 O O . ARG A 1 825 ? -43.30200 12.60900 15.48500 1.000 25.52706 1551 ARG A O 1
ATOM 6145 N N . GLU A 1 826 ? -45.29900 12.18700 16.42800 1.000 22.99112 1552 GLU A N 1
ATOM 6146 C CA . GLU A 1 826 ? -44.76100 12.41000 17.76700 1.000 24.33169 1552 GLU A CA 1
ATOM 6147 C C . GLU A 1 826 ? -43.75500 11.32600 18.14700 1.000 28.64209 1552 GLU A C 1
ATOM 6148 O O . GLU A 1 826 ? -42.72900 11.61500 18.77800 1.000 25.99131 1552 GLU A O 1
ATOM 6154 N N . CYS A 1 827 ? -44.00200 10.08100 17.73400 1.000 25.04385 1553 CYS A N 1
ATOM 6155 C CA . CYS A 1 827 ? -43.01700 9.02500 17.97500 1.000 24.80258 1553 CYS A CA 1
ATOM 6156 C C . CYS A 1 827 ? -41.73300 9.27800 17.18800 1.000 25.04213 1553 CYS A C 1
ATOM 6157 O O . CYS A 1 827 ? -40.61600 9.09300 17.70800 1.000 24.91071 1553 CYS A O 1
ATOM 6160 N N . ALA A 1 828 ? -41.87300 9.72600 15.93800 1.000 25.41269 1554 ALA A N 1
ATOM 6161 C CA . ALA A 1 828 ? -40.70400 10.08700 15.14300 1.000 25.69512 1554 ALA A CA 1
ATOM 6162 C C . ALA A 1 828 ? -39.91400 11.21500 15.80200 1.000 27.01737 1554 ALA A C 1
ATOM 6163 O O . ALA A 1 828 ? -38.67900 11.18500 15.83000 1.000 26.30627 1554 ALA A O 1
ATOM 6165 N N . ARG A 1 829 ? -40.61500 12.21900 16.33400 1.000 24.16120 1555 ARG A N 1
ATOM 6166 C CA . ARG A 1 829 ? -39.95000 13.31200 17.03900 1.000 24.59585 1555 ARG A CA 1
ATOM 6167 C C . ARG A 1 829 ? -39.21700 12.80200 18.27500 1.000 24.96665 1555 ARG A C 1
ATOM 6168 O O . ARG A 1 829 ? -38.10400 13.25700 18.58100 1.000 25.82210 1555 ARG A O 1
ATOM 6176 N N . SER A 1 830 ? -39.83200 11.86000 19.00100 1.000 26.22507 1556 SER A N 1
ATOM 6177 C CA . SER A 1 830 ? -39.19600 11.27900 20.18100 1.000 24.12293 1556 SER A CA 1
ATOM 6178 C C . SER A 1 830 ? -37.91600 10.54300 19.81600 1.000 26.39466 1556 SER A C 1
ATOM 6179 O O . SER A 1 830 ? -36.99800 10.44200 20.64300 1.000 25.55611 1556 SER A O 1
ATOM 6182 N N . GLN A 1 831 ? -37.84000 10.01700 18.59500 1.000 27.41455 1557 GLN A N 1
ATOM 6183 C CA . GLN A 1 831 ? -36.63100 9.36500 18.10400 1.000 27.33303 1557 GLN A CA 1
ATOM 6184 C C . GLN A 1 831 ? -35.66700 10.32300 17.40600 1.000 25.86749 1557 GLN A C 1
ATOM 6185 O O . GLN A 1 831 ? -34.60100 9.89000 16.96400 1.000 25.96875 1557 GLN A O 1
ATOM 6191 N N . GLY A 1 832 ? -36.00600 11.60300 17.28500 1.000 23.46513 1558 GLY A N 1
ATOM 6192 C CA . GLY A 1 832 ? -35.10900 12.53400 16.62100 1.000 23.76329 1558 GLY A CA 1
ATOM 6193 C C . GLY A 1 832 ? -35.06200 12.43000 15.11300 1.000 25.90936 1558 GLY A C 1
ATOM 6194 O O . GLY A 1 832 ? -34.06400 12.81800 14.50800 1.000 26.16874 1558 GLY A O 1
ATOM 6195 N N . PHE A 1 833 ? -36.11000 11.89100 14.48300 1.000 25.22394 1559 PHE A N 1
ATOM 6196 C CA . PHE A 1 833 ? -36.18400 11.90200 13.02900 1.000 24.78853 1559 PHE A CA 1
ATOM 6197 C C . PHE A 1 833 ? -36.51500 13.30600 12.52500 1.000 26.55550 1559 PHE A C 1
ATOM 6198 O O . PHE A 1 833 ? -37.38200 13.98100 13.08900 1.000 27.59497 1559 PHE A O 1
ATOM 6206 N N . PRO A 1 834 ? -35.85700 13.77100 11.46400 1.000 26.95220 1560 PRO A N 1
ATOM 6207 C CA . PRO A 1 834 ? -36.31700 14.99600 10.80300 1.000 31.35227 1560 PRO A CA 1
ATOM 6208 C C . PRO A 1 834 ? -37.75200 14.81500 10.33700 1.000 29.36050 1560 PRO A C 1
ATOM 6209 O O . PRO A 1 834 ? -38.17800 13.70600 10.00200 1.000 27.07391 1560 PRO A O 1
ATOM 6213 N N . ASP A 1 835 ? -38.51400 15.91400 10.34800 1.000 28.51967 1561 ASP A N 1
ATOM 6214 C CA . ASP A 1 835 ? -39.89300 15.84400 9.87000 1.000 29.96531 1561 ASP A CA 1
ATOM 6215 C C . ASP A 1 835 ? -39.96600 15.43000 8.40700 1.000 31.18197 1561 ASP A C 1
ATOM 6216 O O . ASP A 1 835 ? -40.99900 14.91700 7.96500 1.000 31.01666 1561 ASP A O 1
ATOM 6221 N N . THR A 1 836 ? -38.89400 15.64200 7.64900 1.000 29.07782 1562 THR A N 1
ATOM 6222 C CA . THR A 1 836 ? -38.87600 15.30400 6.23500 1.000 31.14505 1562 THR A CA 1
ATOM 6223 C C . THR A 1 836 ? -38.58300 13.83300 5.98500 1.000 31.65888 1562 THR A C 1
ATOM 6224 O O . THR A 1 836 ? -38.65300 13.39300 4.83200 1.000 31.22387 1562 THR A O 1
ATOM 6228 N N . TYR A 1 837 ? -38.25800 13.06800 7.02200 1.000 26.81868 1563 TYR A N 1
ATOM 6229 C CA . TYR A 1 837 ? -37.87600 11.67700 6.82600 1.000 26.18386 1563 TYR A CA 1
ATOM 6230 C C . TYR A 1 837 ? -39.10500 10.84400 6.49200 1.000 30.58943 1563 TYR A C 1
ATOM 6231 O O . TYR A 1 837 ? -40.06100 10.79100 7.27400 1.000 32.91457 1563 TYR A O 1
ATOM 6240 N N . ARG A 1 838 ? -39.07200 10.19100 5.33100 1.000 30.06505 1564 ARG A N 1
ATOM 6241 C CA . ARG A 1 838 ? -40.24100 9.51100 4.79400 1.000 34.18602 1564 ARG A CA 1
ATOM 6242 C C . ARG A 1 838 ? -40.40700 8.12900 5.41300 1.000 29.65461 1564 ARG A C 1
ATOM 6243 O O . ARG A 1 838 ? -39.43000 7.41000 5.64300 1.000 33.49047 1564 ARG A O 1
ATOM 6251 N N . LEU A 1 839 ? -41.65600 7.76700 5.68400 1.000 29.79635 1565 LEU A N 1
ATOM 6252 C CA . LEU A 1 839 ? -42.04400 6.44600 6.15300 1.000 30.38337 1565 LEU A CA 1
ATOM 6253 C C . LEU A 1 839 ? -42.94600 5.81200 5.09900 1.000 34.06929 1565 LEU A C 1
ATOM 6254 O O . LEU A 1 839 ? -43.31000 6.45200 4.11000 1.000 36.32989 1565 LEU A O 1
ATOM 6259 N N . PHE A 1 840 ? -43.31200 4.54600 5.30200 1.000 33.41814 1566 PHE A N 1
ATOM 6260 C CA . PHE A 1 840 ? -44.06400 3.83900 4.26800 1.000 34.70993 1566 PHE A CA 1
ATOM 6261 C C . PHE A 1 840 ? -45.04400 2.85100 4.87900 1.000 35.35354 1566 PHE A C 1
ATOM 6262 O O . PHE A 1 840 ? -44.68400 2.08400 5.77600 1.000 35.01637 1566 PHE A O 1
ATOM 6270 N N . GLY A 1 841 ? -46.26500 2.84200 4.35600 1.000 39.10684 1567 GLY A N 1
ATOM 6271 C CA . GLY A 1 841 ? -47.24700 1.82900 4.67900 1.000 35.60510 1567 GLY A CA 1
ATOM 6272 C C . GLY A 1 841 ? -48.41400 2.37500 5.47600 1.000 36.04385 1567 GLY A C 1
ATOM 6273 O O . GLY A 1 841 ? -48.67000 3.58300 5.52800 1.000 38.83348 1567 GLY A O 1
ATOM 6274 N N . ASN A 1 842 ? -49.13900 1.45800 6.10700 1.000 37.03741 1568 ASN A N 1
ATOM 6275 C CA . ASN A 1 842 ? -50.24200 1.86000 6.96300 1.000 37.27170 1568 ASN A CA 1
ATOM 6276 C C . ASN A 1 842 ? -49.69700 2.38500 8.29000 1.000 36.91153 1568 ASN A C 1
ATOM 6277 O O . ASN A 1 842 ? -48.48100 2.43000 8.52500 1.000 33.06573 1568 ASN A O 1
ATOM 6282 N N . ILE A 1 843 ? -50.60700 2.79000 9.17900 1.000 35.06797 1569 ILE A N 1
ATOM 6283 C CA . ILE A 1 843 ? -50.16900 3.46900 10.39800 1.000 36.86087 1569 ILE A CA 1
ATOM 6284 C C . ILE A 1 843 ? -49.35300 2.52900 11.27900 1.000 35.90593 1569 ILE A C 1
ATOM 6285 O O . ILE A 1 843 ? -48.37200 2.94400 11.90800 1.000 30.98646 1569 ILE A O 1
ATOM 6290 N N . LEU A 1 844 ? -49.72000 1.24900 11.32100 1.000 36.68574 1570 LEU A N 1
ATOM 6291 C CA . LEU A 1 844 ? -48.95800 0.30500 12.13200 1.000 37.27018 1570 LEU A CA 1
ATOM 6292 C C . LEU A 1 844 ? -47.58300 0.02800 11.52400 1.000 37.15964 1570 LEU A C 1
ATOM 6293 O O . LEU A 1 844 ? -46.58900 -0.08900 12.25500 1.000 35.43658 1570 LEU A O 1
ATOM 6298 N N . ASP A 1 845 ? -47.49900 -0.05300 10.18800 1.000 32.81557 1571 ASP A N 1
ATOM 6299 C CA . ASP A 1 845 ? -46.19500 -0.13300 9.52800 1.000 32.80703 1571 ASP A CA 1
ATOM 6300 C C . ASP A 1 845 ? -45.31000 1.04200 9.92700 1.000 31.75897 1571 ASP A C 1
ATOM 6301 O O . ASP A 1 845 ? -44.12100 0.87500 10.23000 1.000 32.01374 1571 ASP A O 1
ATOM 6306 N N . LYS A 1 846 ? -45.87100 2.25400 9.89300 1.000 28.90263 1572 LYS A N 1
ATOM 6307 C CA . LYS A 1 846 ? -45.06600 3.43600 10.18000 1.000 27.97256 1572 LYS A CA 1
ATOM 6308 C C . LYS A 1 846 ? -44.63600 3.47900 11.64400 1.000 28.94592 1572 LYS A C 1
ATOM 6309 O O . LYS A 1 846 ? -43.48300 3.82100 11.94800 1.000 29.41846 1572 LYS A O 1
ATOM 6315 N N . HIS A 1 847 ? -45.53900 3.12200 12.56400 1.000 31.20167 1573 HIS A N 1
ATOM 6316 C CA . HIS A 1 847 ? -45.16100 3.04700 13.97700 1.000 30.36380 1573 HIS A CA 1
ATOM 6317 C C . HIS A 1 847 ? -44.02100 2.05800 14.18800 1.000 31.24251 1573 HIS A C 1
ATOM 6318 O O . HIS A 1 847 ? -43.09100 2.32600 14.95800 1.000 30.16215 1573 HIS A O 1
ATOM 6325 N N . ARG A 1 848 ? -44.08300 0.90200 13.51900 1.000 33.27325 1574 ARG A N 1
ATOM 6326 C CA . ARG A 1 848 ? -43.03300 -0.10000 13.68200 1.000 33.06185 1574 ARG A CA 1
ATOM 6327 C C . ARG A 1 848 ? -41.70100 0.39700 13.14000 1.000 32.43800 1574 ARG A C 1
ATOM 6328 O O . ARG A 1 848 ? -40.65700 0.22100 13.78700 1.000 33.03424 1574 ARG A O 1
ATOM 6336 N N . GLN A 1 849 ? -41.72000 1.02600 11.95900 1.000 31.13723 1575 GLN A N 1
ATOM 6337 C CA . GLN A 1 849 ? -40.50300 1.61100 11.40200 1.000 32.38916 1575 GLN A CA 1
ATOM 6338 C C . GLN A 1 849 ? -39.88400 2.61400 12.36200 1.000 31.81142 1575 GLN A C 1
ATOM 6339 O O . GLN A 1 849 ? -38.66300 2.61800 12.56700 1.000 30.60671 1575 GLN A O 1
ATOM 6345 N N . VAL A 1 850 ? -40.71000 3.46600 12.97000 1.000 28.82308 1576 VAL A N 1
ATOM 6346 C CA . VAL A 1 850 ? -40.17400 4.45800 13.90300 1.000 30.08203 1576 VAL A CA 1
ATOM 6347 C C . VAL A 1 850 ? -39.62400 3.78000 15.15800 1.000 27.73235 1576 VAL A C 1
ATOM 6348 O O . VAL A 1 850 ? -38.52400 4.10400 15.62700 1.000 28.04635 1576 VAL A O 1
ATOM 6352 N N . GLY A 1 851 ? -40.36600 2.81600 15.70500 1.000 28.44879 1577 GLY A N 1
ATOM 6353 C CA . GLY A 1 851 ? -40.00300 2.23300 16.98600 1.000 31.88220 1577 GLY A CA 1
ATOM 6354 C C . GLY A 1 851 ? -38.81400 1.29400 16.93600 1.000 34.58115 1577 GLY A C 1
ATOM 6355 O O . GLY A 1 851 ? -38.14500 1.09000 17.95600 1.000 34.39327 1577 GLY A O 1
ATOM 6356 N N . ASN A 1 852 ? -38.53800 0.70200 15.77200 1.000 31.63880 1578 ASN A N 1
ATOM 6357 C CA . ASN A 1 852 ? -37.37700 -0.16900 15.59900 1.000 35.46190 1578 ASN A CA 1
ATOM 6358 C C . ASN A 1 852 ? -36.07900 0.57800 15.30500 1.000 34.29419 1578 ASN A C 1
ATOM 6359 O O . ASN A 1 852 ? -35.01900 -0.05700 15.27300 1.000 32.45432 1578 ASN A O 1
ATOM 6364 N N . ALA A 1 853 ? -36.12700 1.88600 15.07200 1.000 31.24575 1579 ALA A N 1
ATOM 6365 C CA . ALA A 1 853 ? -34.96300 2.60300 14.56800 1.000 28.05906 1579 ALA A CA 1
ATOM 6366 C C . ALA A 1 853 ? -33.98900 2.97300 15.68300 1.000 27.34823 1579 ALA A C 1
ATOM 6367 O O . ALA A 1 853 ? -34.37100 3.13700 16.84400 1.000 27.55490 1579 ALA A O 1
ATOM 6369 N N . VAL A 1 854 ? -32.71900 3.10000 15.31300 1.000 28.17609 1580 VAL A N 1
ATOM 6370 C CA . VAL A 1 854 ? -31.76900 3.85000 16.14300 1.000 25.49036 1580 VAL A CA 1
ATOM 6371 C C . VAL A 1 854 ? -32.06600 5.34000 15.99900 1.000 26.94618 1580 VAL A C 1
ATOM 6372 O O . VAL A 1 854 ? -32.21600 5.82800 14.86400 1.000 24.90148 1580 VAL A O 1
ATOM 6376 N N . PRO A 1 855 ? -32.16200 6.09900 17.08900 1.000 25.19305 1581 PRO A N 1
ATOM 6377 C CA . PRO A 1 855 ? -32.35700 7.54900 16.97200 1.000 23.38146 1581 PRO A CA 1
ATOM 6378 C C . PRO A 1 855 ? -31.20000 8.19500 16.23000 1.000 24.39870 1581 PRO A C 1
ATOM 6379 O O . PRO A 1 855 ? -30.02000 8.01100 16.59000 1.000 26.06250 1581 PRO A O 1
ATOM 6383 N N . PRO A 1 856 ? -31.49700 8.94900 15.17700 1.000 21.74212 1582 PRO A N 1
ATOM 6384 C CA . PRO A 1 856 ? -30.44000 9.60100 14.40400 1.000 21.42328 1582 PRO A CA 1
ATOM 6385 C C . PRO A 1 856 ? -29.49600 10.43200 15.26200 1.000 27.03548 1582 PRO A C 1
ATOM 6386 O O . PRO A 1 856 ? -28.30100 10.47300 14.95700 1.000 26.72101 1582 PRO A O 1
ATOM 6390 N N . PRO A 1 857 ? -29.95100 11.12900 16.31800 1.000 26.60278 1583 PRO A N 1
ATOM 6391 C CA . PRO A 1 857 ? -28.95900 11.88200 17.11600 1.000 23.63704 1583 PRO A CA 1
ATOM 6392 C C . PRO A 1 857 ? -27.93200 10.99700 17.81100 1.000 25.62593 1583 PRO A C 1
ATOM 6393 O O . PRO A 1 857 ? -26.75200 11.37400 17.91700 1.000 25.64577 1583 PRO A O 1
ATOM 6397 N N . LEU A 1 858 ? -28.34400 9.81200 18.26400 1.000 23.47490 1584 LEU A N 1
ATOM 6398 C CA . LEU A 1 858 ? -27.38600 8.87400 18.85200 1.000 26.36736 1584 LEU A CA 1
ATOM 6399 C C . LEU A 1 858 ? -26.41900 8.36400 17.78900 1.000 27.86496 1584 LEU A C 1
ATOM 6400 O O . LEU A 1 858 ? -25.19100 8.31600 18.00200 1.000 26.22512 1584 LEU A O 1
ATOM 6405 N N . ALA A 1 859 ? -26.96600 7.98800 16.62600 1.000 23.76234 1585 ALA A N 1
ATOM 6406 C CA . ALA A 1 859 ? -26.11900 7.52900 15.52700 1.000 25.62044 1585 ALA A CA 1
ATOM 6407 C C . ALA A 1 859 ? -25.13800 8.61100 15.08500 1.000 24.99211 1585 ALA A C 1
ATOM 6408 O O . ALA A 1 859 ? -23.97700 8.31700 14.77500 1.000 25.73169 1585 ALA A O 1
ATOM 6410 N N . LYS A 1 860 ? -25.58300 9.87400 15.05300 1.000 23.75444 1586 LYS A N 1
ATOM 6411 C CA . LYS A 1 860 ? -24.69900 10.96900 14.66700 1.000 22.86586 1586 LYS A CA 1
ATOM 6412 C C . LYS A 1 860 ? -23.56200 11.14200 15.67100 1.000 23.85571 1586 LYS A C 1
ATOM 6413 O O . LYS A 1 860 ? -22.41000 11.36300 15.27700 1.000 24.82542 1586 LYS A O 1
ATOM 6419 N N . ALA A 1 861 ? -23.86700 11.08300 16.97000 1.000 25.53724 1587 ALA A N 1
ATOM 6420 C CA . ALA A 1 861 ? -22.79700 11.17600 17.96800 1.000 28.41564 1587 ALA A CA 1
ATOM 6421 C C . ALA A 1 861 ? -21.73300 10.08900 17.75600 1.000 26.71029 1587 ALA A C 1
ATOM 6422 O O . ALA A 1 861 ? -20.51100 10.36300 17.73800 1.000 25.55925 1587 ALA A O 1
ATOM 6424 N N . ILE A 1 862 ? -22.18200 8.84700 17.55700 1.000 25.75554 1588 ILE A N 1
ATOM 6425 C CA . ILE A 1 862 ? -21.23200 7.76000 17.30800 1.000 28.06059 1588 ILE A CA 1
ATOM 6426 C C . ILE A 1 862 ? -20.42000 8.03700 16.04200 1.000 27.26296 1588 ILE A C 1
ATOM 6427 O O . ILE A 1 862 ? -19.18800 7.87000 16.00500 1.000 25.62483 1588 ILE A O 1
ATOM 6432 N N . GLY A 1 863 ? -21.10800 8.46000 14.97900 1.000 24.96084 1589 GLY A N 1
ATOM 6433 C CA . GLY A 1 863 ? -20.42900 8.71900 13.72200 1.000 25.59033 1589 GLY A CA 1
ATOM 6434 C C . GLY A 1 863 ? -19.37600 9.80300 13.82800 1.000 23.80797 1589 GLY A C 1
ATOM 6435 O O . GLY A 1 863 ? -18.34700 9.74200 13.15800 1.000 25.52075 1589 GLY A O 1
ATOM 6436 N N . LEU A 1 864 ? -19.62500 10.82200 14.65400 1.000 26.87602 1590 LEU A N 1
ATOM 6437 C CA . LEU A 1 864 ? -18.62200 11.87100 14.82200 1.000 26.90456 1590 LEU A CA 1
ATOM 6438 C C . LEU A 1 864 ? -17.37800 11.33800 15.52800 1.000 26.19114 1590 LEU A C 1
ATOM 6439 O O . LEU A 1 864 ? -16.25700 11.79500 15.24500 1.000 26.11213 1590 LEU A O 1
ATOM 6444 N N . GLU A 1 865 ? -17.54500 10.35500 16.42000 1.000 25.28661 1591 GLU A N 1
ATOM 6445 C CA . GLU A 1 865 ? -16.33600 9.71500 16.95900 1.000 27.96717 1591 GLU A CA 1
ATOM 6446 C C . GLU A 1 865 ? -15.56200 8.97100 15.86400 1.000 29.10426 1591 GLU A C 1
ATOM 6447 O O . GLU A 1 865 ? -14.31300 9.02400 15.79700 1.000 28.64782 1591 GLU A O 1
ATOM 6453 N N . ILE A 1 866 ? -16.29000 8.27900 14.98400 1.000 26.92924 1592 ILE A N 1
ATOM 6454 C CA . ILE A 1 866 ? -15.62200 7.61000 13.86300 1.000 23.41469 1592 ILE A CA 1
ATOM 6455 C C . ILE A 1 866 ? -14.91000 8.62600 12.97200 1.000 26.04661 1592 ILE A C 1
ATOM 6456 O O . ILE A 1 866 ? -13.80500 8.37400 12.46600 1.000 25.39957 1592 ILE A O 1
ATOM 6461 N N . LYS A 1 867 ? -15.53600 9.78800 12.75600 1.000 28.71520 1593 LYS A N 1
ATOM 6462 C CA . LYS A 1 867 ? -14.91900 10.83100 11.94100 1.000 27.59734 1593 LYS A CA 1
ATOM 6463 C C . LYS A 1 867 ? -13.60600 11.29800 12.54900 1.000 27.45788 1593 LYS A C 1
ATOM 6464 O O . LYS A 1 867 ? -12.63400 11.56200 11.82500 1.000 27.12856 1593 LYS A O 1
ATOM 6470 N N . LEU A 1 868 ? -13.57000 11.44000 13.87800 1.000 29.67368 1594 LEU A N 1
ATOM 6471 C CA . LEU A 1 868 ? -12.30600 11.77600 14.53000 1.000 31.12675 1594 LEU A CA 1
ATOM 6472 C C . LEU A 1 868 ? -11.22500 10.75500 14.18400 1.000 31.99684 1594 LEU A C 1
ATOM 6473 O O . LEU A 1 868 ? -10.07200 11.12200 13.91400 1.000 32.55221 1594 LEU A O 1
ATOM 6478 N N . CYS A 1 869 ? -11.58700 9.46800 14.16900 1.000 31.52885 1595 CYS A N 1
ATOM 6479 C CA . CYS A 1 869 ? -10.60400 8.43900 13.80000 1.000 31.39942 1595 CYS A CA 1
ATOM 6480 C C . CYS A 1 869 ? -10.15600 8.54300 12.34000 1.000 32.84597 1595 CYS A C 1
ATOM 6481 O O . CYS A 1 869 ? -8.96900 8.35500 12.02800 1.000 33.95617 1595 CYS A O 1
ATOM 6484 N N . MET A 1 870 ? -11.09900 8.77900 11.42700 1.000 29.75863 1596 MET A N 1
ATOM 6485 C CA . MET A 1 870 ? -10.73600 8.96800 10.02600 1.000 29.77833 1596 MET A CA 1
ATOM 6486 C C . MET A 1 870 ? -9.74400 10.11400 9.86900 1.000 32.51663 1596 MET A C 1
ATOM 6487 O O . MET A 1 870 ? -8.77700 10.01300 9.10500 1.000 34.23792 1596 MET A O 1
ATOM 6492 N N . LEU A 1 871 ? -9.96900 11.21300 10.58600 1.000 30.70986 1597 LEU A N 1
ATOM 6493 C CA . LEU A 1 871 ? -9.06700 12.35200 10.47500 1.000 34.92544 1597 LEU A CA 1
ATOM 6494 C C . LEU A 1 871 ? -7.72100 12.06800 11.13000 1.000 39.25719 1597 LEU A C 1
ATOM 6495 O O . LEU A 1 871 ? -6.68900 12.54600 10.64900 1.000 42.62963 1597 LEU A O 1
ATOM 6500 N N . ALA A 1 872 ? -7.70700 11.28900 12.21000 1.000 38.92938 1598 ALA A N 1
ATOM 6501 C CA . ALA A 1 872 ? -6.45800 11.02100 12.91400 1.000 41.50992 1598 ALA A CA 1
ATOM 6502 C C . ALA A 1 872 ? -5.64000 9.89400 12.30200 1.000 46.56483 1598 ALA A C 1
ATOM 6503 O O . ALA A 1 872 ? -4.50400 9.68800 12.74000 1.000 48.85493 1598 ALA A O 1
ATOM 6505 N N . LYS A 1 873 ? -6.17900 9.15400 11.33000 1.000 48.78636 1599 LYS A N 1
ATOM 6506 C CA . LYS A 1 873 ? -5.44100 8.02300 10.77200 1.000 52.82759 1599 LYS A CA 1
ATOM 6507 C C . LYS A 1 873 ? -4.06800 8.45200 10.26400 1.000 61.93221 1599 LYS A C 1
ATOM 6508 O O . LYS A 1 873 ? -3.95500 9.34800 9.42200 1.000 65.39218 1599 LYS A O 1
ATOM 6514 N N . ALA A 1 874 ? -3.02800 7.79300 10.76800 1.000 65.48869 1600 ALA A N 1
ATOM 6515 C CA . ALA A 1 874 ? -1.65600 8.06800 10.35400 1.000 71.05681 1600 ALA A CA 1
ATOM 6516 C C . ALA A 1 874 ? -1.41500 7.64900 8.90500 1.000 74.25110 1600 ALA A C 1
ATOM 6517 O O . ALA A 1 874 ? -1.81900 6.56500 8.48200 1.000 73.49169 1600 ALA A O 1
#

Foldseek 3Di:
DFKAADDAFDDCPDQKTWGQWMGGHDDIDGQQFKFWFQDPDNVDDIWIFGWQTWIAGNPPGTKTKTQTWAQPLNALLNPQAQRQETAGELDMDMDHPVRTDGTFDEEEDEQDPCLLAPFDDALCCLQRNHDDPGHYYQWHADRFFGWTHGDDDDDDDPVQRNRPDVSVVVVVVQVVLAQKFADAWDDADDWKTWGQWIHHNRDIDGQFWKFWFAPVQDADPDDDDDDDDDPDPDDDDCQFQVLLVLPPPSDFPQFDPQFFAFTWMWGFNTWIFTADPVGHGPGSWIKTKTFTKADLCRAVNHPVSQFFDAQQEIATGRDMGMGTPSRTPDTAAEAEQVPDPDHPVCVPLVDPRYHYYDWHADHVVRDIHPDCPPGDDDDAFAEEEECQFLHLLVLLLVSLVRHQDQEYEHQPVQRQVLVCVQRVNHHYHNDDLVVLVVCQVVPHQADPVRHGRDAAPNHAEYEYEFDQPLQQDQAADDPRSVVCLSVGVLSSSLSVCSNNVHQKYKYKYALCCCRTRLSNSVSSSVSSCVSSVKTKGKKKDFVQLLAFQEGGIMIMIMTGHPLFDTFFAFARAETDNLVSGPIWGAHPNDIHHGPHDPRRHHNGYTQFLSNLDVQADDDAQFFDPFWDASPDDRRYNLLDVQQDDDDDGTQGQQGAHRDDQLLLVLLVQFDLPRQTALSNGTQDWDQTPVRDIAHGQAADDAQPVVGATPPGGHLHQAPVSVVPDDGDCPRVPPRHSSHDVLSHCVVPVSSLRQQSAEGHGNGGQYQQALAADSNDSSNHQHYSPHSGGGTLSSLLSSLSHRSPSDGGDDRSRSSNSSRPHHRSSSSNSSSNSVVVRVVPRD

Radius of gyration: 31.5 Å; Cα contacts (8 Å, |Δi|>4): 1868; chains: 1; bounding box: 105×73×65 Å